Protein AF-0000000067994880 (afdb_homodimer)

Secondary structure (DSSP, 8-state):
--------GGG-SHHHHHHHGGGHHHHHHHHTT--TT----EEEEETTEEEEEE-SHHHHHHHT-TTTEE-TTSS-HHHHHHHH-TT-GGG--HHHHHHHHHHHHHHHT-HHHHHHHHHHHHHHHHHHHHHHTTS-EEHHHHHHHHHHHHHHHHHT----HHHHHHHHHHHHHHHHTTT-TTTHHHHHHHHHHHHHHHHHHHHHHHHTSS---TTSHHHHHHT-B-TTSPBPPHHHHHHHHHHHHHHHHHTHHHHHHHHHHHHH-HHHHHHHHHHHHHTTT--SS-HHHHHHHHHHHHHS-S--EEEEEE-S-EEETTEEE-TT-EEEEEHHHHHT-TTTSSSTTS--THHHHH---GGG-TT--BTB-S-TTTSSS-TTHHHHHHHHHHHHHHHTSTTEEE---HHHH---SSSSS---TT--EEEE-/--------GGG-SHHHHHHHGGGHHHHHHHHTT--TT----EEEEETTEEEEEE-SHHHHHHHT-TTTEE-TTTS-HHHHHHHH-TT-GGG--HHHHHHHHHHHHHHHT-HHHHHHHHHHHHHHHHHHHHHHTTS-EEHHHHHHHHHHHHHHHHHT----HHHHHHHHHHHHHHHHTTT-TTTHHHHHHHHHHHHHHHHHHHHHHHHTSS---TTSHHHHHHT-B-TTSPBPPHHHHHHHHHHHHHHHHHTHHHHHHHHHHHHH-HHHHHHHHHHHHHTTT--SS-HHHHHHHHHHHHHS-S--EEEEEE-S-EEETTEEE-TT-EEEEEHHHHHT-TTTSSSTTS--THHHHH---GGG-TT--BTB-S-TTTSSS-TTHHHHHHHHHHHHHHHTSTTEEE---HHHH---SSSTT---TT--EEEE-

Structure (mmCIF, N/CA/C/O backbone):
data_AF-0000000067994880-model_v1
#
loop_
_entity.id
_entity.type
_entity.pdbx_description
1 polymer Cytochrome
#
loop_
_atom_site.group_PDB
_atom_site.id
_atom_site.type_symbol
_atom_site.label_atom_id
_atom_site.label_alt_id
_atom_site.label_comp_id
_atom_site.label_asym_id
_atom_site.label_entity_id
_atom_site.label_seq_id
_atom_site.pdbx_PDB_ins_code
_atom_site.Cartn_x
_atom_site.Cartn_y
_atom_site.Cartn_z
_atom_site.occupancy
_atom_site.B_iso_or_equiv
_atom_site.auth_seq_id
_atom_site.auth_comp_id
_atom_site.auth_asym_id
_atom_site.auth_atom_id
_atom_site.pdbx_PDB_model_num
ATOM 1 N N . MET A 1 1 ? -31.328 -7.539 -43.562 1 22.3 1 MET A N 1
ATOM 2 C CA . MET A 1 1 ? -30.203 -7.984 -42.75 1 22.3 1 MET A CA 1
ATOM 3 C C . MET A 1 1 ? -29.781 -6.902 -41.75 1 22.3 1 MET A C 1
ATOM 5 O O . MET A 1 1 ? -29.094 -5.949 -42.125 1 22.3 1 MET A O 1
ATOM 9 N N . ASN A 1 2 ? -30.641 -6.453 -40.906 1 25.42 2 ASN A N 1
ATOM 10 C CA . ASN A 1 2 ? -30.734 -5.262 -40.062 1 25.42 2 ASN A CA 1
ATOM 11 C C . ASN A 1 2 ? -29.594 -5.215 -39.062 1 25.42 2 ASN A C 1
ATOM 13 O O . ASN A 1 2 ? -29.453 -6.133 -38.25 1 25.42 2 ASN A O 1
ATOM 17 N N . ILE A 1 3 ? -28.453 -4.617 -39.375 1 25.41 3 ILE A N 1
ATOM 18 C CA . ILE A 1 3 ? -27.25 -4.289 -38.625 1 25.41 3 ILE A CA 1
ATOM 19 C C . ILE A 1 3 ? -27.625 -3.668 -37.281 1 25.41 3 ILE A C 1
ATOM 21 O O . ILE A 1 3 ? -28.25 -2.607 -37.219 1 25.41 3 ILE A O 1
ATOM 25 N N . ALA A 1 4 ? -27.984 -4.582 -36.344 1 33.59 4 ALA A N 1
ATOM 26 C CA . ALA A 1 4 ? -28.359 -4.023 -35.062 1 33.59 4 ALA A CA 1
ATOM 27 C C . ALA A 1 4 ? -27.5 -2.814 -34.688 1 33.59 4 ALA A C 1
ATOM 29 O O . ALA A 1 4 ? -26.312 -2.773 -35.031 1 33.59 4 ALA A O 1
ATOM 30 N N . PRO A 1 5 ? -28.062 -1.686 -34.375 1 33.22 5 PRO A N 1
ATOM 31 C CA . PRO A 1 5 ? -27.391 -0.425 -34.062 1 33.22 5 PRO A CA 1
ATOM 32 C C . PRO A 1 5 ? -26.156 -0.623 -33.188 1 33.22 5 PRO A C 1
ATOM 34 O O . PRO A 1 5 ? -26.078 -1.589 -32.406 1 33.22 5 PRO A O 1
ATOM 37 N N . VAL A 1 6 ? -24.938 -0.23 -33.594 1 36.22 6 VAL A N 1
ATOM 38 C CA . VAL A 1 6 ? -23.656 -0.039 -32.938 1 36.22 6 VAL A CA 1
ATOM 39 C C . VAL A 1 6 ? -23.891 0.39 -31.484 1 36.22 6 VAL A C 1
ATOM 41 O O . VAL A 1 6 ? -24.375 1.491 -31.219 1 36.22 6 VAL A O 1
ATOM 44 N N . LYS A 1 7 ? -24.344 -0.514 -30.562 1 40.91 7 LYS A N 1
ATOM 45 C CA . LYS A 1 7 ? -24.484 -0.364 -29.125 1 40.91 7 LYS A CA 1
ATOM 46 C C . LYS A 1 7 ? -23.391 0.535 -28.547 1 40.91 7 LYS A C 1
ATOM 48 O O . LYS A 1 7 ? -22.25 0.503 -29.016 1 40.91 7 LYS A O 1
ATOM 53 N N . ASN A 1 8 ? -23.641 1.611 -27.703 1 43.41 8 ASN A N 1
ATOM 54 C CA . ASN A 1 8 ? -23 2.814 -27.188 1 43.41 8 ASN A CA 1
ATOM 55 C C . ASN A 1 8 ? -21.672 2.496 -26.516 1 43.41 8 ASN A C 1
ATOM 57 O O . ASN A 1 8 ? -21.625 2.09 -25.359 1 43.41 8 ASN A O 1
ATOM 61 N N . LEU A 1 9 ? -20.641 2.07 -27.281 1 53.44 9 LEU A N 1
ATOM 62 C CA . LEU A 1 9 ? -19.203 1.936 -27.016 1 53.44 9 LEU A CA 1
ATOM 63 C C . LEU A 1 9 ? -18.703 3.057 -26.109 1 53.44 9 LEU A C 1
ATOM 65 O O . LEU A 1 9 ? -17.656 2.926 -25.484 1 53.44 9 LEU A O 1
ATOM 69 N N . LEU A 1 10 ? -19.516 4.148 -25.969 1 58.22 10 LEU A N 1
ATOM 70 C CA . LEU A 1 10 ? -19.031 5.309 -25.219 1 58.22 10 LEU A CA 1
ATOM 71 C C . LEU A 1 10 ? -19.016 5.016 -23.719 1 58.22 10 LEU A C 1
ATOM 73 O O . LEU A 1 10 ? -18.188 5.559 -22.984 1 58.22 10 LEU A O 1
ATOM 77 N N . ASN A 1 11 ? -19.75 3.932 -23.328 1 76.25 11 ASN A N 1
ATOM 78 C CA . ASN A 1 11 ? -19.812 3.67 -21.906 1 76.25 11 ASN A CA 1
ATOM 79 C C . ASN A 1 11 ? -19.125 2.355 -21.531 1 76.25 11 ASN A C 1
ATOM 81 O O . ASN A 1 11 ? -19.312 1.84 -20.438 1 76.25 11 ASN A O 1
ATOM 85 N N . ASP A 1 12 ? -18.406 1.9 -22.562 1 85.19 12 ASP A N 1
ATOM 86 C CA . ASP A 1 12 ? -17.703 0.644 -22.297 1 85.19 12 ASP A CA 1
ATOM 87 C C . ASP A 1 12 ? -16.672 0.811 -21.188 1 85.19 12 ASP A C 1
ATOM 89 O O . ASP A 1 12 ? -15.906 1.776 -21.188 1 85.19 12 ASP A O 1
ATOM 93 N N . GLN A 1 13 ? -16.641 -0.152 -20.266 1 89.06 13 GLN A N 1
ATOM 94 C CA . GLN A 1 13 ? -15.852 0.011 -19.062 1 89.06 13 GLN A CA 1
ATOM 95 C C . GLN A 1 13 ? -14.469 -0.621 -19.219 1 89.06 13 GLN A C 1
ATOM 97 O O . GLN A 1 13 ? -13.633 -0.529 -18.312 1 89.06 13 GLN A O 1
ATOM 102 N N . LEU A 1 14 ? -14.18 -1.189 -20.391 1 84.5 14 LEU A N 1
ATOM 103 C CA . LEU A 1 14 ? -12.883 -1.825 -20.609 1 84.5 14 LEU A CA 1
ATOM 104 C C . LEU A 1 14 ? -11.742 -0.833 -20.391 1 84.5 14 LEU A C 1
ATOM 106 O O . LEU A 1 14 ? -10.75 -1.152 -19.734 1 84.5 14 LEU A O 1
ATOM 110 N N . PRO A 1 15 ? -11.859 0.369 -20.891 1 86.38 15 PRO A N 1
ATOM 111 C CA . PRO A 1 15 ? -10.789 1.331 -20.625 1 86.38 15 PRO A CA 1
ATOM 112 C C . PRO A 1 15 ? -10.586 1.613 -19.141 1 86.38 15 PRO A C 1
ATOM 114 O O . PRO A 1 15 ? -9.453 1.793 -18.688 1 86.38 15 PRO A O 1
ATOM 117 N N . ASN A 1 16 ? -11.641 1.674 -18.438 1 89.62 16 ASN A N 1
ATOM 118 C CA . ASN A 1 16 ? -11.547 1.879 -16.984 1 89.62 16 ASN A CA 1
ATOM 119 C C . ASN A 1 16 ? -10.852 0.707 -16.297 1 89.62 16 ASN A C 1
ATOM 121 O O . ASN A 1 16 ? -10.109 0.899 -15.344 1 89.62 16 ASN A O 1
ATOM 125 N N . PHE A 1 17 ? -11.117 -0.456 -16.797 1 89.81 17 PHE A N 1
ATOM 126 C CA . PHE A 1 17 ? -10.461 -1.629 -16.25 1 89.81 17 PHE A CA 1
ATOM 127 C C . PHE A 1 17 ? -8.945 -1.538 -16.438 1 89.81 17 PHE A C 1
ATOM 129 O O . PHE A 1 17 ? -8.18 -1.801 -15.508 1 89.81 17 PHE A O 1
ATOM 136 N N . ILE A 1 18 ? -8.562 -1.151 -17.547 1 85.62 18 ILE A N 1
ATOM 137 C CA . ILE A 1 18 ? -7.145 -1.049 -17.859 1 85.62 18 ILE A CA 1
ATOM 138 C C . ILE A 1 18 ? -6.5 0.036 -17 1 85.62 18 ILE A C 1
ATOM 140 O O . ILE A 1 18 ? -5.395 -0.146 -16.484 1 85.62 18 ILE A O 1
ATOM 144 N N . LYS A 1 19 ? -7.172 1.031 -16.719 1 88.5 19 LYS A N 1
ATOM 145 C CA . LYS A 1 19 ? -6.652 2.176 -15.969 1 88.5 19 LYS A CA 1
ATOM 146 C C . LYS A 1 19 ? -6.652 1.899 -14.469 1 88.5 19 LYS A C 1
ATOM 148 O O . LYS A 1 19 ? -5.723 2.293 -13.758 1 88.5 19 LYS A O 1
ATOM 153 N N . GLN A 1 20 ? -7.633 1.203 -13.969 1 92.25 20 GLN A N 1
ATOM 154 C CA . GLN A 1 20 ? -7.859 1.082 -12.531 1 92.25 20 GLN A CA 1
ATOM 155 C C . GLN A 1 20 ? -7.262 -0.213 -11.992 1 92.25 20 GLN A C 1
ATOM 157 O O . GLN A 1 20 ? -7.059 -0.349 -10.781 1 92.25 20 GLN A O 1
ATOM 162 N N . GLY A 1 21 ? -7.016 -1.186 -12.852 1 91.69 21 GLY A N 1
ATOM 163 C CA . GLY A 1 21 ? -6.398 -2.436 -12.438 1 91.69 21 GLY A CA 1
ATOM 164 C C . GLY A 1 21 ? -7.172 -3.143 -11.336 1 91.69 21 GLY A C 1
ATOM 165 O O . GLY A 1 21 ? -8.367 -3.393 -11.477 1 91.69 21 GLY A O 1
ATOM 166 N N . TYR A 1 22 ? -6.562 -3.359 -10.219 1 93.62 22 TYR A N 1
ATOM 167 C CA . TYR A 1 22 ? -7.141 -4.117 -9.109 1 93.62 22 TYR A CA 1
ATOM 168 C C . TYR A 1 22 ? -8.227 -3.312 -8.406 1 93.62 22 TYR A C 1
ATOM 170 O O . TYR A 1 22 ? -9.008 -3.859 -7.621 1 93.62 22 TYR A O 1
ATOM 178 N N . LEU A 1 23 ? -8.305 -2.021 -8.695 1 94.25 23 LEU A N 1
ATOM 179 C CA . LEU A 1 23 ? -9.281 -1.156 -8.047 1 94.25 23 LEU A CA 1
ATOM 180 C C . LEU A 1 23 ? -10.578 -1.102 -8.844 1 94.25 23 LEU A C 1
ATOM 182 O O . LEU A 1 23 ? -11.578 -0.551 -8.383 1 94.25 23 LEU A O 1
ATOM 186 N N . PHE A 1 24 ? -10.609 -1.698 -9.984 1 94.56 24 PHE A N 1
ATOM 187 C CA . PHE A 1 24 ? -11.734 -1.607 -10.906 1 94.56 24 PHE A CA 1
ATOM 188 C C . PHE A 1 24 ? -13.008 -2.146 -10.258 1 94.56 24 PHE A C 1
ATOM 190 O O . PHE A 1 24 ? -14.062 -1.508 -10.32 1 94.56 24 PHE A O 1
ATOM 197 N N . MET A 1 25 ? -12.969 -3.268 -9.594 1 93.94 25 MET A N 1
ATOM 198 C CA . MET A 1 25 ? -14.156 -3.918 -9.055 1 93.94 25 MET A CA 1
ATOM 199 C C . MET A 1 25 ? -14.766 -3.086 -7.93 1 93.94 25 MET A C 1
ATOM 201 O O . MET A 1 25 ? -15.984 -2.893 -7.887 1 93.94 25 MET A O 1
ATOM 205 N N . SER A 1 26 ? -13.891 -2.65 -7.066 1 92.38 26 SER A N 1
ATOM 206 C CA . SER A 1 26 ? -14.359 -1.802 -5.98 1 92.38 26 SER A CA 1
ATOM 207 C C . SER A 1 26 ? -14.992 -0.519 -6.512 1 92.38 26 SER A C 1
ATOM 209 O O . SER A 1 26 ? -16 -0.052 -5.984 1 92.38 26 SER A O 1
ATOM 211 N N . HIS A 1 27 ? -14.406 0.024 -7.547 1 93.19 27 HIS A N 1
ATOM 212 C CA . HIS A 1 27 ? -14.938 1.233 -8.164 1 93.19 27 HIS A CA 1
ATOM 213 C C . HIS A 1 27 ? -16.328 0.988 -8.75 1 93.19 27 HIS A C 1
ATOM 215 O O . HIS A 1 27 ? -17.234 1.802 -8.578 1 93.19 27 HIS A O 1
ATOM 221 N N . GLN A 1 28 ? -16.516 -0.125 -9.492 1 94.12 28 GLN A N 1
ATOM 222 C CA . GLN A 1 28 ? -17.797 -0.452 -10.102 1 94.12 28 GLN A CA 1
ATOM 223 C C . GLN A 1 28 ? -18.891 -0.619 -9.047 1 94.12 28 GLN A C 1
ATOM 225 O O . GLN A 1 28 ? -20.031 -0.192 -9.25 1 94.12 28 GLN A O 1
ATOM 230 N N . ARG A 1 29 ? -18.562 -1.202 -7.957 1 93.75 29 ARG A N 1
ATOM 231 C CA . ARG A 1 29 ? -19.531 -1.41 -6.887 1 93.75 29 ARG A CA 1
ATOM 232 C C . ARG A 1 29 ? -19.922 -0.086 -6.238 1 93.75 29 ARG A C 1
ATOM 234 O O . ARG A 1 29 ? -21.094 0.155 -5.973 1 93.75 29 ARG A O 1
ATOM 241 N N . ARG A 1 30 ? -18.953 0.739 -5.992 1 92.19 30 ARG A N 1
ATOM 242 C CA . ARG A 1 30 ? -19.25 2.059 -5.441 1 92.19 30 ARG A CA 1
ATOM 243 C C . ARG A 1 30 ? -20.109 2.873 -6.395 1 92.19 30 ARG A C 1
ATOM 245 O O . ARG A 1 30 ? -21.078 3.516 -5.969 1 92.19 30 ARG A O 1
ATOM 252 N N . LYS A 1 31 ? -19.781 2.818 -7.691 1 92.62 31 LYS A N 1
ATOM 253 C CA . LYS A 1 31 ? -20.547 3.523 -8.711 1 92.62 31 LYS A CA 1
ATOM 254 C C . LYS A 1 31 ? -22 3.043 -8.742 1 92.62 31 LYS A C 1
ATOM 256 O O . LYS A 1 31 ? -22.906 3.832 -8.977 1 92.62 31 LYS A O 1
ATOM 261 N N . ALA A 1 32 ? -22.188 1.782 -8.492 1 93.69 32 ALA A N 1
ATOM 262 C CA . ALA A 1 32 ? -23.516 1.182 -8.508 1 93.69 32 ALA A CA 1
ATOM 263 C C . ALA A 1 32 ? -24.297 1.542 -7.246 1 93.69 32 ALA A C 1
ATOM 265 O O . ALA A 1 32 ? -25.484 1.246 -7.137 1 93.69 32 ALA A O 1
ATOM 266 N N . GLY A 1 33 ? -23.641 2.105 -6.254 1 90.81 33 GLY A N 1
ATOM 267 C CA . GLY A 1 33 ? -24.312 2.572 -5.047 1 90.81 33 GLY A CA 1
ATOM 268 C C . GLY A 1 33 ? -24.531 1.473 -4.027 1 90.81 33 GLY A C 1
ATOM 269 O O . GLY A 1 33 ? -25.391 1.602 -3.146 1 90.81 33 GLY A O 1
ATOM 270 N N . VAL A 1 34 ? -23.781 0.406 -4.137 1 90.38 34 VAL A N 1
ATOM 271 C CA . VAL A 1 34 ? -23.938 -0.675 -3.168 1 90.38 34 VAL A CA 1
ATOM 272 C C . VAL A 1 34 ? -22.969 -0.468 -2.004 1 90.38 34 VAL A C 1
ATOM 274 O O . VAL A 1 34 ? -21.875 0.059 -2.188 1 90.38 34 VAL A O 1
ATOM 277 N N . PRO A 1 35 ? -23.406 -0.95 -0.803 1 87 35 PRO A N 1
ATOM 278 C CA . PRO A 1 35 ? -22.516 -0.828 0.349 1 87 35 PRO A CA 1
ATOM 279 C C . PRO A 1 35 ? -21.172 -1.54 0.136 1 87 35 PRO A C 1
ATOM 281 O O . PRO A 1 35 ? -21.109 -2.508 -0.625 1 87 35 PRO A O 1
ATOM 284 N N . ALA A 1 36 ? -20.203 -1.044 0.816 1 82.5 36 ALA A N 1
ATOM 285 C CA . ALA A 1 36 ? -18.844 -1.533 0.647 1 82.5 36 ALA A CA 1
ATOM 286 C C . ALA A 1 36 ? -18.75 -3.023 0.965 1 82.5 36 ALA A C 1
ATOM 288 O O . ALA A 1 36 ? -18.031 -3.762 0.298 1 82.5 36 ALA A O 1
ATOM 289 N N . ASP A 1 37 ? -19.5 -3.471 1.878 1 84.5 37 ASP A N 1
ATOM 290 C CA . ASP A 1 37 ? -19.406 -4.855 2.322 1 84.5 37 ASP A CA 1
ATOM 291 C C . ASP A 1 37 ? -20.422 -5.742 1.601 1 84.5 37 ASP A C 1
ATOM 293 O O . ASP A 1 37 ? -20.531 -6.93 1.905 1 84.5 37 ASP A O 1
ATOM 297 N N . SER A 1 38 ? -21.062 -5.215 0.589 1 90.25 38 SER A N 1
ATOM 298 C CA . SER A 1 38 ? -22.141 -5.934 -0.09 1 90.25 38 SER A CA 1
ATOM 299 C C . SER A 1 38 ? -21.578 -6.93 -1.104 1 90.25 38 SER A C 1
ATOM 301 O O . SER A 1 38 ? -20.578 -6.652 -1.771 1 90.25 38 SER A O 1
ATOM 303 N N . ASN A 1 39 ? -22.266 -8.125 -1.194 1 92.88 39 ASN A N 1
ATOM 304 C CA . ASN A 1 39 ? -21.953 -9.094 -2.242 1 92.88 39 ASN A CA 1
ATOM 305 C C . ASN A 1 39 ? -22.953 -9.016 -3.393 1 92.88 39 ASN A C 1
ATOM 307 O O . ASN A 1 39 ? -22.984 -9.898 -4.25 1 92.88 39 ASN A O 1
ATOM 311 N N . CYS A 1 40 ? -23.703 -7.941 -3.389 1 93.38 40 CYS A N 1
ATOM 312 C CA . CYS A 1 40 ? -24.703 -7.773 -4.438 1 93.38 40 CYS A CA 1
ATOM 313 C C . CYS A 1 40 ? -24.062 -7.738 -5.812 1 93.38 40 CYS A C 1
ATOM 315 O O . CYS A 1 40 ? -23.078 -7.016 -6.02 1 93.38 40 CYS A O 1
ATOM 317 N N . PRO A 1 41 ? -24.594 -8.586 -6.742 1 96.5 41 PRO A N 1
ATOM 318 C CA . PRO A 1 41 ? -24.047 -8.508 -8.102 1 96.5 41 PRO A CA 1
ATOM 319 C C . PRO A 1 41 ? -24.234 -7.129 -8.727 1 96.5 41 PRO A C 1
ATOM 321 O O . PRO A 1 41 ? -25.234 -6.445 -8.445 1 96.5 41 PRO A O 1
ATOM 324 N N . VAL A 1 42 ? -23.297 -6.691 -9.523 1 96.25 42 VAL A N 1
ATOM 325 C CA . VAL A 1 42 ? -23.328 -5.414 -10.234 1 96.25 42 VAL A CA 1
ATOM 326 C C . VAL A 1 42 ? -23.094 -5.641 -11.727 1 96.25 42 VAL A C 1
ATOM 328 O O . VAL A 1 42 ? -22.109 -6.281 -12.109 1 96.25 42 VAL A O 1
ATOM 331 N N . THR A 1 43 ? -24 -5.133 -12.578 1 95.88 43 THR A N 1
ATOM 332 C CA . THR A 1 43 ? -23.891 -5.305 -14.023 1 95.88 43 THR A CA 1
ATOM 333 C C . THR A 1 43 ? -23.453 -4.004 -14.688 1 95.88 43 THR A C 1
ATOM 335 O O . THR A 1 43 ? -23.906 -2.922 -14.312 1 95.88 43 THR A O 1
ATOM 338 N N . PHE A 1 44 ? -22.516 -4.09 -15.609 1 94.19 44 PHE A N 1
ATOM 339 C CA . PHE A 1 44 ? -22.016 -2.922 -16.328 1 94.19 44 PHE A CA 1
ATOM 340 C C . PHE A 1 44 ? -21.672 -3.277 -17.766 1 94.19 44 PHE A C 1
ATOM 342 O O . PHE A 1 44 ? -21.484 -4.449 -18.094 1 94.19 44 PHE A O 1
ATOM 349 N N . PRO A 1 45 ? -21.688 -2.27 -18.672 1 93 45 PRO A N 1
ATOM 350 C CA . PRO A 1 45 ? -21.312 -2.527 -20.078 1 93 45 PRO A CA 1
ATOM 351 C C . PRO A 1 45 ? -19.828 -2.762 -20.25 1 93 45 PRO A C 1
ATOM 353 O O . PRO A 1 45 ? -19 -2.043 -19.672 1 93 45 PRO A O 1
ATOM 356 N N . VAL A 1 46 ? -19.516 -3.799 -20.938 1 89.38 46 VAL A N 1
ATOM 357 C CA . VAL A 1 46 ? -18.109 -4.078 -21.219 1 89.38 46 VAL A CA 1
ATOM 358 C C . VAL A 1 46 ? -18 -4.898 -22.5 1 89.38 46 VAL A C 1
ATOM 360 O O . VAL A 1 46 ? -18.844 -5.758 -22.781 1 89.38 46 VAL A O 1
ATOM 363 N N . LEU A 1 47 ? -16.969 -4.609 -23.297 1 82.88 47 LEU A N 1
ATOM 364 C CA . LEU A 1 47 ? -16.625 -5.34 -24.516 1 82.88 47 LEU A CA 1
ATOM 365 C C . LEU A 1 47 ? -17.828 -5.434 -25.438 1 82.88 47 LEU A C 1
ATOM 367 O O . LEU A 1 47 ? -18.109 -6.504 -25.984 1 82.88 47 LEU A O 1
ATOM 371 N N . GLY A 1 48 ? -18.594 -4.445 -25.578 1 82.19 48 GLY A N 1
ATOM 372 C CA . GLY A 1 48 ? -19.719 -4.363 -26.5 1 82.19 48 GLY A CA 1
ATOM 373 C C . GLY A 1 48 ? -20.953 -5.066 -26 1 82.19 48 GLY A C 1
ATOM 374 O O . GLY A 1 48 ? -21.969 -5.117 -26.688 1 82.19 48 GLY A O 1
ATOM 375 N N . GLY A 1 49 ? -20.875 -5.66 -24.906 1 88.81 49 GLY A N 1
ATOM 376 C CA . GLY A 1 49 ? -21.984 -6.309 -24.234 1 88.81 49 GLY A CA 1
ATOM 377 C C . GLY A 1 49 ? -22.109 -5.922 -22.766 1 88.81 49 GLY A C 1
ATOM 378 O O . GLY A 1 49 ? -21.922 -4.758 -22.406 1 88.81 49 GLY A O 1
ATOM 379 N N . ARG A 1 50 ? -22.656 -6.875 -22.047 1 92.19 50 ARG A N 1
ATOM 380 C CA . ARG A 1 50 ? -22.812 -6.66 -20.609 1 92.19 50 ARG A CA 1
ATOM 381 C C . ARG A 1 50 ? -22.109 -7.75 -19.812 1 92.19 50 ARG A C 1
ATOM 383 O O . ARG A 1 50 ? -21.984 -8.883 -20.281 1 92.19 50 ARG A O 1
ATOM 390 N N . ALA A 1 51 ? -21.578 -7.367 -18.656 1 94.5 51 ALA A N 1
ATOM 391 C CA . ALA A 1 51 ? -20.984 -8.32 -17.719 1 94.5 51 ALA A CA 1
ATOM 392 C C . ALA A 1 51 ? -21.5 -8.086 -16.297 1 94.5 51 ALA A C 1
ATOM 394 O O . ALA A 1 51 ? -21.828 -6.949 -15.93 1 94.5 51 ALA A O 1
ATOM 395 N N . THR A 1 52 ? -21.656 -9.125 -15.578 1 96.75 52 THR A N 1
ATOM 396 C CA . THR A 1 52 ? -22.047 -9.031 -14.18 1 96.75 52 THR A CA 1
ATOM 397 C C . THR A 1 52 ? -20.891 -9.43 -13.266 1 96.75 52 THR A C 1
ATOM 399 O O . THR A 1 52 ? -20.328 -10.516 -13.406 1 96.75 52 THR A O 1
ATOM 402 N N . LEU A 1 53 ? -20.547 -8.461 -12.391 1 96.69 53 LEU A N 1
ATOM 403 C CA . LEU A 1 53 ? -19.547 -8.695 -11.352 1 96.69 53 LEU A CA 1
ATOM 404 C C . LEU A 1 53 ? -20.156 -9.391 -10.141 1 96.69 53 LEU A C 1
ATOM 406 O O . LEU A 1 53 ? -21.156 -8.922 -9.602 1 96.69 53 LEU A O 1
ATOM 410 N N . ILE A 1 54 ? -19.531 -1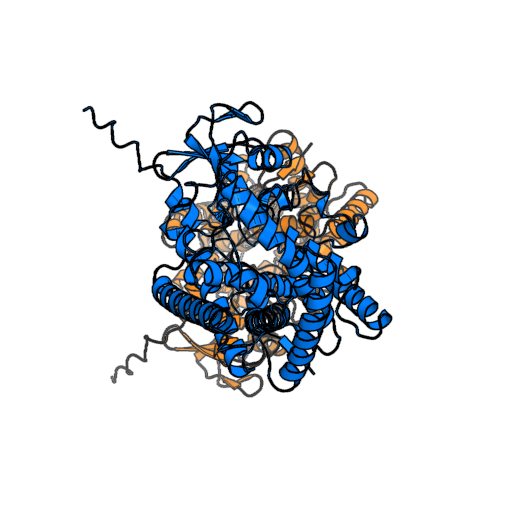0.516 -9.789 1 96.88 54 ILE A N 1
ATOM 411 C CA . ILE A 1 54 ? -20.094 -11.281 -8.68 1 96.88 54 ILE A CA 1
ATOM 412 C C . ILE A 1 54 ? -19 -11.555 -7.641 1 96.88 54 ILE A C 1
ATOM 414 O O . ILE A 1 54 ? -17.812 -11.562 -7.965 1 96.88 54 ILE A O 1
ATOM 418 N N . ARG A 1 55 ? -19.422 -11.703 -6.367 1 95.25 55 ARG A N 1
ATOM 419 C CA . ARG A 1 55 ? -18.5 -11.859 -5.242 1 95.25 55 ARG A CA 1
ATOM 420 C C . ARG A 1 55 ? -19.141 -12.688 -4.129 1 95.25 55 ARG A C 1
ATOM 422 O O . ARG A 1 55 ? -20.375 -12.766 -4.035 1 95.25 55 ARG A O 1
ATOM 429 N N . GLY A 1 56 ? -18.234 -13.352 -3.332 1 94.56 56 GLY A N 1
ATOM 430 C CA . GLY A 1 56 ? -18.719 -14.102 -2.178 1 94.56 56 GLY A CA 1
ATOM 431 C C . GLY A 1 56 ? -18.891 -15.578 -2.459 1 94.56 56 GLY A C 1
ATOM 432 O O . GLY A 1 56 ? -18.672 -16.031 -3.582 1 94.56 56 GLY A O 1
ATOM 433 N N . GLU A 1 57 ? -19.344 -16.328 -1.459 1 94.06 57 GLU A N 1
ATOM 434 C CA . GLU A 1 57 ? -19.422 -17.781 -1.541 1 94.06 57 GLU A CA 1
ATOM 435 C C . GLU A 1 57 ? -20.516 -18.203 -2.521 1 94.06 57 GLU A C 1
ATOM 437 O O . GLU A 1 57 ? -20.328 -19.156 -3.285 1 94.06 57 GLU A O 1
ATOM 442 N N . GLU A 1 58 ? -21.625 -17.516 -2.529 1 94.31 58 GLU A N 1
ATOM 443 C CA . GLU A 1 58 ? -22.688 -17.828 -3.48 1 94.31 58 GLU A CA 1
ATOM 444 C C . GLU A 1 58 ? -22.219 -17.641 -4.918 1 94.31 58 GLU A C 1
ATOM 446 O O . GLU A 1 58 ? -22.562 -18.422 -5.801 1 94.31 58 GLU A O 1
ATOM 451 N N . ALA A 1 59 ? -21.484 -16.641 -5.07 1 95.31 59 ALA A N 1
ATOM 452 C CA . ALA A 1 59 ? -20.922 -16.344 -6.391 1 95.31 59 ALA A CA 1
ATOM 453 C C . ALA A 1 59 ? -19.969 -17.453 -6.836 1 95.31 59 ALA A C 1
ATOM 455 O O . ALA A 1 59 ? -19.938 -17.828 -8.008 1 95.31 59 ALA A O 1
ATOM 456 N N . VAL A 1 60 ? -19.156 -17.922 -5.895 1 93.69 60 VAL A N 1
ATOM 457 C CA . VAL A 1 60 ? -18.219 -18.984 -6.207 1 93.69 60 VAL A CA 1
ATOM 458 C C . VAL A 1 60 ? -18.984 -20.234 -6.652 1 93.69 60 VAL A C 1
ATOM 460 O O . VAL A 1 60 ? -18.641 -20.844 -7.672 1 93.69 60 VAL A O 1
ATOM 463 N N . ASP A 1 61 ? -20.031 -20.547 -5.977 1 93.12 61 ASP A N 1
ATOM 464 C CA . ASP A 1 61 ? -20.875 -21.688 -6.352 1 93.12 61 ASP A CA 1
ATOM 465 C C . ASP A 1 61 ? -21.453 -21.5 -7.754 1 93.12 61 ASP A C 1
ATOM 467 O O . ASP A 1 61 ? -21.422 -22.438 -8.562 1 93.12 61 ASP A O 1
ATOM 471 N N . PHE A 1 62 ? -21.922 -20.375 -7.988 1 94.06 62 PHE A N 1
ATOM 472 C CA . PHE A 1 62 ? -22.516 -20.062 -9.281 1 94.06 62 PHE A CA 1
ATOM 473 C C . PHE A 1 62 ? -21.469 -20.172 -10.398 1 94.06 62 PHE A C 1
ATOM 475 O O . PHE A 1 62 ? -21.719 -20.812 -11.422 1 94.06 62 PHE A O 1
ATOM 482 N N . PHE A 1 63 ? -20.328 -19.625 -10.18 1 93.19 63 PHE A N 1
ATOM 483 C CA . PHE A 1 63 ? -19.266 -19.516 -11.172 1 93.19 63 PHE A CA 1
ATOM 484 C C . PHE A 1 63 ? -18.734 -20.891 -11.555 1 93.19 63 PHE A C 1
ATOM 486 O O . PHE A 1 63 ? -18.344 -21.109 -12.703 1 93.19 63 PHE A O 1
ATOM 493 N N . TYR A 1 64 ? -18.797 -21.781 -10.625 1 89.5 64 TYR A N 1
ATOM 494 C CA . TYR A 1 64 ? -18.203 -23.094 -10.898 1 89.5 64 TYR A CA 1
ATOM 495 C C . TYR A 1 64 ? -19.281 -24.141 -11.141 1 89.5 64 TYR A C 1
ATOM 497 O O . TYR A 1 64 ? -19 -25.344 -11.164 1 89.5 64 TYR A O 1
ATOM 505 N N . ASP A 1 65 ? -20.5 -23.719 -11.273 1 89.88 65 ASP A N 1
ATOM 506 C CA . ASP A 1 65 ? -21.578 -24.578 -11.742 1 89.88 65 ASP A CA 1
ATOM 507 C C . ASP A 1 65 ? -21.484 -24.797 -13.25 1 89.88 65 ASP A C 1
ATOM 509 O O . ASP A 1 65 ? -21.922 -23.953 -14.039 1 89.88 65 ASP A O 1
ATOM 513 N N . GLU A 1 66 ? -21.078 -25.922 -13.695 1 85.44 66 GLU A N 1
ATOM 514 C CA . GLU A 1 66 ? -20.781 -26.203 -15.094 1 85.44 66 GLU A CA 1
ATOM 515 C C . GLU A 1 66 ? -22.047 -26.281 -15.93 1 85.44 66 GLU A C 1
ATOM 517 O O . GLU A 1 66 ? -22 -26.203 -17.156 1 85.44 66 GLU A O 1
ATOM 522 N N . SER A 1 67 ? -23.125 -26.531 -15.297 1 88.12 67 SER A N 1
ATOM 523 C CA . SER A 1 67 ? -24.391 -26.547 -16.031 1 88.12 67 SER A CA 1
ATOM 524 C C . SER A 1 67 ? -24.781 -25.141 -16.484 1 88.12 67 SER A C 1
ATOM 526 O O . SER A 1 67 ? -25.5 -24.984 -17.469 1 88.12 67 SER A O 1
ATOM 528 N N . LYS A 1 68 ? -24.203 -24.109 -15.844 1 91.94 68 LYS A N 1
ATOM 529 C CA . LYS A 1 68 ? -24.625 -22.734 -16.109 1 91.94 68 LYS A CA 1
ATOM 530 C C . LYS A 1 68 ? -23.5 -21.922 -16.719 1 91.94 68 LYS A C 1
ATOM 532 O O . LYS A 1 68 ? -23.734 -20.891 -17.359 1 91.94 68 LYS A O 1
ATOM 537 N N . ILE A 1 69 ? -22.312 -22.312 -16.438 1 90.44 69 ILE A N 1
ATOM 538 C CA . ILE A 1 69 ? -21.172 -21.453 -16.734 1 90.44 69 ILE A CA 1
ATOM 539 C C . ILE A 1 69 ? -20.219 -22.172 -17.688 1 90.44 69 ILE A C 1
ATOM 541 O O . ILE A 1 69 ? -19.984 -23.375 -17.547 1 90.44 69 ILE A O 1
ATOM 545 N N . SER A 1 70 ? -19.719 -21.422 -18.641 1 86.5 70 SER A N 1
ATOM 546 C CA . SER A 1 70 ? -18.656 -21.875 -19.531 1 86.5 70 SER A CA 1
ATOM 547 C C . SER A 1 70 ? -17.453 -20.938 -19.5 1 86.5 70 SER A C 1
ATOM 549 O O . SER A 1 70 ? -17.625 -19.734 -19.344 1 86.5 70 SER A O 1
ATOM 551 N N . ARG A 1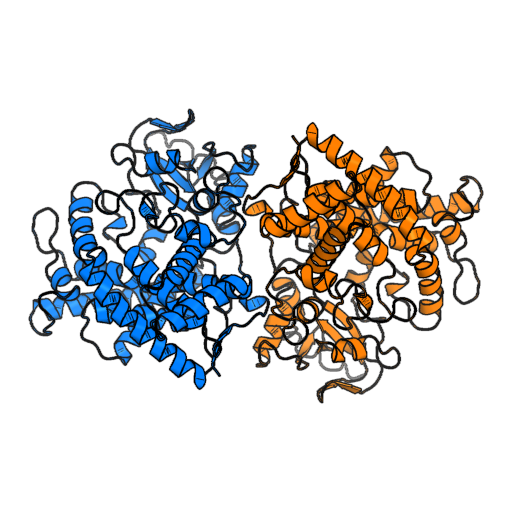 71 ? -16.25 -21.516 -19.672 1 81.56 71 ARG A N 1
ATOM 552 C CA . ARG A 1 71 ? -15.047 -20.688 -19.719 1 81.56 71 ARG A CA 1
ATOM 553 C C . ARG A 1 71 ? -14.711 -20.312 -21.156 1 81.56 71 ARG A C 1
ATOM 555 O O . ARG A 1 71 ? -14.031 -19.312 -21.391 1 81.56 71 ARG A O 1
ATOM 562 N N . ASN A 1 72 ? -15.117 -21.125 -21.969 1 73.62 72 ASN A N 1
ATOM 563 C CA . ASN A 1 72 ? -14.828 -20.906 -23.391 1 73.62 72 ASN A CA 1
ATOM 564 C C . ASN A 1 72 ? -15.398 -19.578 -23.875 1 73.62 72 ASN A C 1
ATOM 566 O O . ASN A 1 72 ? -16.562 -19.266 -23.625 1 73.62 72 ASN A O 1
ATOM 570 N N . GLY A 1 73 ? -14.578 -18.766 -24.438 1 69.12 73 GLY A N 1
ATOM 571 C CA . GLY A 1 73 ? -15.016 -17.516 -25.047 1 69.12 73 GLY A CA 1
ATOM 572 C C . GLY A 1 73 ? -15.016 -16.344 -24.094 1 69.12 73 GLY A C 1
ATOM 573 O O . GLY A 1 73 ? -15.297 -15.211 -24.5 1 69.12 73 GLY A O 1
ATOM 574 N N . ALA A 1 74 ? -14.766 -16.562 -22.922 1 70.62 74 ALA A N 1
ATOM 575 C CA . ALA A 1 74 ? -14.898 -15.516 -21.922 1 70.62 74 ALA A CA 1
ATOM 576 C C . ALA A 1 74 ? -13.773 -14.492 -22.047 1 70.62 74 ALA A C 1
ATOM 578 O O . ALA A 1 74 ? -13.984 -13.297 -21.844 1 70.62 74 ALA A O 1
ATOM 579 N N . MET A 1 75 ? -12.617 -14.961 -22.312 1 66.19 75 MET A N 1
ATOM 580 C CA . MET A 1 75 ? -11.477 -14.062 -22.453 1 66.19 75 MET A CA 1
ATOM 581 C C . MET A 1 75 ? -11.156 -13.828 -23.938 1 66.19 75 MET A C 1
ATOM 583 O O . MET A 1 75 ? -11.148 -14.773 -24.719 1 66.19 75 MET A O 1
ATOM 587 N N . PRO A 1 76 ? -10.898 -12.5 -24.141 1 60.84 76 PRO A N 1
ATOM 588 C CA . PRO A 1 76 ? -10.453 -12.266 -25.516 1 60.84 76 PRO A CA 1
ATOM 589 C C . PRO A 1 76 ? -9.188 -13.047 -25.875 1 60.84 76 PRO A C 1
ATOM 591 O O . PRO A 1 76 ? -8.305 -13.211 -25.031 1 60.84 76 PRO A O 1
ATOM 594 N N . THR A 1 77 ? -9.18 -13.523 -26.984 1 55.94 77 THR A N 1
ATOM 595 C CA . THR A 1 77 ? -8.094 -14.367 -27.469 1 55.94 77 THR A CA 1
ATOM 596 C C . THR A 1 77 ? -6.746 -13.664 -27.297 1 55.94 77 THR A C 1
ATOM 598 O O . THR A 1 77 ? -5.738 -14.312 -27 1 55.94 77 THR A O 1
ATOM 601 N N . ALA A 1 78 ? -6.742 -12.406 -27.438 1 51.41 78 ALA A N 1
ATOM 602 C CA . ALA A 1 78 ? -5.516 -11.609 -27.344 1 51.41 78 ALA A CA 1
ATOM 603 C C . ALA A 1 78 ? -4.91 -11.703 -25.953 1 51.41 78 ALA A C 1
ATOM 605 O O . ALA A 1 78 ? -3.693 -11.578 -25.781 1 51.41 78 ALA A O 1
ATOM 606 N N . ILE A 1 79 ? -5.672 -11.961 -24.969 1 58.34 79 ILE A N 1
ATOM 607 C CA . ILE A 1 79 ? -5.203 -12.047 -23.594 1 58.34 79 ILE A CA 1
ATOM 608 C C . ILE A 1 79 ? -4.949 -13.508 -23.234 1 58.34 79 ILE A C 1
ATOM 610 O O . ILE A 1 79 ? -3.969 -13.82 -22.547 1 58.34 79 ILE A O 1
ATOM 614 N N . GLN A 1 80 ? -5.637 -14.344 -23.75 1 56.53 80 GLN A N 1
ATOM 615 C CA . GLN A 1 80 ? -5.586 -15.766 -23.438 1 56.53 80 GLN A CA 1
ATOM 616 C C . GLN A 1 80 ? -4.324 -16.406 -24 1 56.53 80 GLN A C 1
ATOM 618 O O . GLN A 1 80 ? -3.727 -17.281 -23.359 1 56.53 80 GLN A O 1
ATOM 623 N N . GLY A 1 81 ? -3.932 -16 -25.125 1 52.31 81 GLY A N 1
ATOM 624 C CA . GLY A 1 81 ? -2.83 -16.625 -25.828 1 52.31 81 GLY A CA 1
ATOM 625 C C . GLY A 1 81 ? -1.517 -16.562 -25.078 1 52.31 81 GLY A C 1
ATOM 626 O O . GLY A 1 81 ? -0.948 -17.609 -24.734 1 52.31 81 GLY A O 1
ATOM 627 N N . PRO A 1 82 ? -1.132 -15.414 -24.703 1 51.62 82 PRO A N 1
ATOM 628 C CA . PRO A 1 82 ? 0.158 -15.281 -24.016 1 51.62 82 PRO A CA 1
ATOM 629 C C . PRO A 1 82 ? 0.159 -15.914 -22.641 1 51.62 82 PRO A C 1
ATOM 631 O O . PRO A 1 82 ? 1.206 -16.359 -22.156 1 51.62 82 PRO A O 1
ATOM 634 N N . LEU A 1 83 ? -0.999 -16.109 -22.078 1 55.12 83 LEU A N 1
ATOM 635 C CA . LEU A 1 83 ? -1.027 -16.547 -20.688 1 55.12 83 LEU A CA 1
ATOM 636 C C . LEU A 1 83 ? -1.14 -18.062 -20.578 1 55.12 83 LEU A C 1
ATOM 638 O O . LEU A 1 83 ? -0.471 -18.688 -19.75 1 55.12 83 LEU A O 1
ATOM 642 N N . PHE A 1 84 ? -1.965 -18.641 -21.469 1 55.16 84 PHE A N 1
ATOM 643 C CA . PHE A 1 84 ? -2.273 -20.047 -21.25 1 55.16 84 PHE A CA 1
ATOM 644 C C . PHE A 1 84 ? -1.944 -20.875 -22.484 1 55.16 84 PHE A C 1
ATOM 646 O O . PHE A 1 84 ? -1.799 -22.094 -22.391 1 55.16 84 PHE A O 1
ATOM 653 N N . GLY A 1 85 ? -1.682 -20.234 -23.609 1 53.09 85 GLY A N 1
ATOM 654 C CA . GLY A 1 85 ? -1.475 -20.969 -24.844 1 53.09 85 GLY A CA 1
ATOM 655 C C . GLY A 1 85 ? -2.768 -21.438 -25.484 1 53.09 85 GLY A C 1
ATOM 656 O O . GLY A 1 85 ? -3.762 -21.672 -24.797 1 53.09 85 GLY A O 1
ATOM 657 N N . ASP A 1 86 ? -2.734 -21.578 -26.719 1 59.44 86 ASP A N 1
ATOM 658 C CA . ASP A 1 86 ? -3.898 -22.047 -27.469 1 59.44 86 ASP A CA 1
ATOM 659 C C . ASP A 1 86 ? -4.176 -23.516 -27.203 1 59.44 86 ASP A C 1
ATOM 661 O O . ASP A 1 86 ? -3.262 -24.344 -27.234 1 59.44 86 ASP A O 1
ATOM 665 N N . GLY A 1 87 ? -5.438 -23.891 -26.906 1 59.09 87 GLY A N 1
ATOM 666 C CA . GLY A 1 87 ? -5.859 -25.266 -26.734 1 59.09 87 GLY A CA 1
ATOM 667 C C . GLY A 1 87 ? -5.5 -25.828 -25.375 1 59.09 87 GLY A C 1
ATOM 668 O O . GLY A 1 87 ? -5.727 -27.016 -25.109 1 59.09 87 GLY A O 1
ATOM 669 N N . ALA A 1 88 ? -5.051 -25.031 -24.594 1 69.31 88 ALA A N 1
ATOM 670 C CA . ALA A 1 88 ? -4.668 -25.453 -23.25 1 69.31 88 ALA A CA 1
ATOM 671 C C . ALA A 1 88 ? -5.891 -25.844 -22.422 1 69.31 88 ALA A C 1
ATOM 673 O O . ALA A 1 88 ? -7.02 -25.484 -22.781 1 69.31 88 ALA A O 1
ATOM 674 N N . VAL A 1 89 ? -5.68 -26.672 -21.469 1 70.56 89 VAL A N 1
ATOM 675 C CA . VAL A 1 89 ? -6.699 -27.234 -20.594 1 70.56 89 VAL A CA 1
ATOM 676 C C . VAL A 1 89 ? -7.629 -26.125 -20.109 1 70.56 89 VAL A C 1
ATOM 678 O O . VAL A 1 89 ? -8.844 -26.328 -19.984 1 70.56 89 VAL A O 1
ATOM 681 N N . HIS A 1 90 ? -7.16 -24.891 -19.906 1 64.56 90 HIS A N 1
ATOM 682 C CA . HIS A 1 90 ? -7.926 -23.797 -19.312 1 64.56 90 HIS A CA 1
ATOM 683 C C . HIS A 1 90 ? -8.992 -23.281 -20.266 1 64.56 90 HIS A C 1
ATOM 685 O O . HIS A 1 90 ? -9.914 -22.562 -19.859 1 64.56 90 HIS A O 1
ATOM 691 N N . THR A 1 91 ? -8.883 -23.688 -21.516 1 65.12 91 THR A N 1
ATOM 692 C CA . THR A 1 91 ? -9.812 -23.188 -22.516 1 65.12 91 THR A CA 1
ATOM 693 C C . THR A 1 91 ? -10.844 -24.25 -22.875 1 65.12 91 THR A C 1
ATOM 695 O O . THR A 1 91 ? -11.758 -23.984 -23.656 1 65.12 91 THR A O 1
ATOM 698 N N . LEU A 1 92 ? -10.672 -25.453 -22.375 1 68.94 92 LEU A N 1
ATOM 699 C CA . LEU A 1 92 ? -11.539 -26.578 -22.719 1 68.94 92 LEU A CA 1
ATOM 700 C C . LEU A 1 92 ? -12.766 -26.625 -21.828 1 68.94 92 LEU A C 1
ATOM 702 O O . LEU A 1 92 ? -12.789 -25.984 -20.766 1 68.94 92 LEU A O 1
ATOM 706 N N . ASP A 1 93 ? -13.812 -27.25 -22.406 1 70 93 ASP A N 1
ATOM 707 C CA . ASP A 1 93 ? -15.023 -27.5 -21.641 1 70 93 ASP A CA 1
ATOM 708 C C . ASP A 1 93 ? -15.484 -28.953 -21.797 1 70 93 ASP A C 1
ATOM 710 O O . ASP A 1 93 ? -14.992 -29.672 -22.672 1 70 93 ASP A O 1
ATOM 714 N N . GLY A 1 94 ? -16.359 -29.344 -20.969 1 73.88 94 GLY A N 1
ATOM 715 C CA . GLY A 1 94 ? -17 -30.641 -21.125 1 73.88 94 GLY A CA 1
ATOM 716 C C . GLY A 1 94 ? -16.062 -31.812 -20.891 1 73.88 94 GLY A C 1
ATOM 717 O O . GLY A 1 94 ? -15.266 -31.797 -19.953 1 73.88 94 GLY A O 1
ATOM 718 N N . GLN A 1 95 ? -16.266 -32.781 -21.719 1 78.44 95 GLN A N 1
ATOM 719 C CA . GLN A 1 95 ? -15.523 -34.031 -21.547 1 78.44 95 GLN A CA 1
ATOM 720 C C . GLN A 1 95 ? -14.047 -33.844 -21.859 1 78.44 95 GLN A C 1
ATOM 722 O O . GLN A 1 95 ? -13.188 -34.406 -21.172 1 78.44 95 GLN A O 1
ATOM 727 N N . ALA A 1 96 ? -13.758 -33.094 -22.844 1 78.44 96 ALA A N 1
ATOM 728 C CA . ALA A 1 96 ? -12.375 -32.812 -23.203 1 78.44 96 ALA A CA 1
ATOM 729 C C . ALA A 1 96 ? -11.633 -32.156 -22.031 1 78.44 96 ALA A C 1
ATOM 731 O O . ALA A 1 96 ? -10.492 -32.531 -21.734 1 78.44 96 ALA A O 1
ATOM 732 N N . HIS A 1 97 ? -12.242 -31.234 -21.438 1 77.75 97 HIS A N 1
ATOM 733 C CA . HIS A 1 97 ? -11.68 -30.562 -20.281 1 77.75 97 HIS A CA 1
ATOM 734 C C . HIS A 1 97 ? -11.461 -31.547 -19.125 1 77.75 97 HIS A C 1
ATOM 736 O O . HIS A 1 97 ? -10.398 -31.547 -18.5 1 77.75 97 HIS A O 1
ATOM 742 N N . LYS A 1 98 ? -12.359 -32.344 -18.891 1 77.94 98 LYS A N 1
ATOM 743 C CA . LYS A 1 98 ? -12.305 -33.281 -17.766 1 77.94 98 LYS A CA 1
ATOM 744 C C . LYS A 1 98 ? -11.141 -34.25 -17.938 1 77.94 98 LYS A C 1
ATOM 746 O O . LYS A 1 98 ? -10.398 -34.5 -16.984 1 77.94 98 LYS A O 1
ATOM 751 N N . VAL A 1 99 ? -11.023 -34.781 -19.109 1 79.88 99 VAL A N 1
ATOM 752 C CA . VAL A 1 99 ? -9.977 -35.75 -19.359 1 79.88 99 VAL A CA 1
ATOM 753 C C . VAL A 1 99 ? -8.602 -35.094 -19.219 1 79.88 99 VAL A C 1
ATOM 755 O O . VAL A 1 99 ? -7.727 -35.656 -18.531 1 79.88 99 VAL A O 1
ATOM 758 N N . ARG A 1 100 ? -8.461 -34 -19.844 1 81.62 100 ARG A N 1
ATOM 759 C CA . ARG A 1 100 ? -7.184 -33.312 -19.781 1 81.62 100 ARG A CA 1
ATOM 760 C C . ARG A 1 100 ? -6.863 -32.875 -18.359 1 81.62 100 ARG A C 1
ATOM 762 O O . ARG A 1 100 ? -5.73 -33.031 -17.891 1 81.62 100 ARG A O 1
ATOM 769 N N . LYS A 1 101 ? -7.832 -32.344 -17.672 1 78.31 101 LYS A N 1
ATOM 770 C CA . LYS A 1 101 ? -7.648 -31.906 -16.297 1 78.31 101 LYS A CA 1
ATOM 771 C C . LYS A 1 101 ? -7.258 -33.094 -15.391 1 78.31 101 LYS A C 1
ATOM 773 O O . LYS A 1 101 ? -6.402 -32.938 -14.516 1 78.31 101 LYS A O 1
ATOM 778 N N . SER A 1 102 ? -7.898 -34.125 -15.594 1 79.62 102 SER A N 1
ATOM 779 C CA . SER A 1 102 ? -7.574 -35.312 -14.805 1 79.62 102 SER A CA 1
ATOM 780 C C . SER A 1 102 ? -6.121 -35.719 -15.008 1 79.62 102 SER A C 1
ATOM 782 O O . SER A 1 102 ? -5.441 -36.125 -14.055 1 79.62 102 SER A O 1
ATOM 784 N N . ALA A 1 103 ? -5.723 -35.656 -16.219 1 81.38 103 ALA A N 1
ATOM 785 C CA . ALA A 1 103 ? -4.336 -35.969 -16.516 1 81.38 103 ALA A CA 1
ATOM 786 C C . ALA A 1 103 ? -3.371 -35.031 -15.828 1 81.38 103 ALA A C 1
ATOM 788 O O . ALA A 1 103 ? -2.361 -35.438 -15.266 1 81.38 103 ALA A O 1
ATOM 789 N N . MET A 1 104 ? -3.686 -33.812 -15.82 1 82.44 104 MET A N 1
ATOM 790 C CA . MET A 1 104 ? -2.854 -32.812 -15.172 1 82.44 104 MET A CA 1
ATOM 791 C C . MET A 1 104 ? -2.875 -32.969 -13.656 1 82.44 104 MET A C 1
ATOM 793 O O . MET A 1 104 ? -1.829 -32.906 -13.008 1 82.44 104 MET A O 1
ATOM 797 N N . ALA A 1 105 ? -4.02 -33.156 -13.195 1 79.75 105 ALA A N 1
ATOM 798 C CA . ALA A 1 105 ? -4.191 -33.312 -11.758 1 79.75 105 ALA A CA 1
ATOM 799 C C . ALA A 1 105 ? -3.439 -34.531 -11.242 1 79.75 105 ALA A C 1
ATOM 801 O O . ALA A 1 105 ? -2.891 -34.5 -10.133 1 79.75 105 ALA A O 1
ATOM 802 N N . ALA A 1 106 ? -3.451 -35.5 -12.031 1 81.25 106 ALA A N 1
ATOM 803 C CA . ALA A 1 106 ? -2.74 -36.719 -11.648 1 81.25 106 ALA A CA 1
ATOM 804 C C . ALA A 1 106 ? -1.251 -36.438 -11.461 1 81.25 106 ALA A C 1
ATOM 806 O O . ALA A 1 106 ? -0.589 -37.094 -10.656 1 81.25 106 ALA A O 1
ATOM 807 N N . MET A 1 107 ? -0.827 -35.531 -12.125 1 86.19 107 MET A N 1
ATOM 808 C CA . MET A 1 107 ? 0.587 -35.156 -12.023 1 86.19 107 MET A CA 1
ATOM 809 C C . MET A 1 107 ? 0.825 -34.219 -10.867 1 86.19 107 MET A C 1
ATOM 811 O O . MET A 1 107 ? 1.766 -34.375 -10.094 1 86.19 107 MET A O 1
ATOM 815 N N . ALA A 1 108 ? -0.046 -33.25 -10.711 1 83.31 108 ALA A N 1
ATOM 816 C CA . ALA A 1 108 ? 0.286 -32.125 -9.867 1 83.31 108 ALA A CA 1
ATOM 817 C C . ALA A 1 108 ? -0.405 -32.219 -8.516 1 83.31 108 ALA A C 1
ATOM 819 O O . ALA A 1 108 ? -0.031 -31.516 -7.57 1 83.31 108 ALA A O 1
ATOM 820 N N . TYR A 1 109 ? -1.377 -33.031 -8.344 1 78.81 109 TYR A N 1
ATOM 821 C CA . TYR A 1 109 ? -2.145 -33.062 -7.105 1 78.81 109 TYR A CA 1
ATOM 822 C C . TYR A 1 109 ? -1.89 -34.344 -6.32 1 78.81 109 TYR A C 1
ATOM 824 O O . TYR A 1 109 ? -2.316 -34.469 -5.168 1 78.81 109 TYR A O 1
ATOM 832 N N . ASP A 1 110 ? -1.161 -35.188 -6.895 1 83.81 110 ASP A N 1
ATOM 833 C CA . ASP A 1 110 ? -0.766 -36.406 -6.195 1 83.81 110 ASP A CA 1
ATOM 834 C C . ASP A 1 110 ? 0.167 -36.094 -5.027 1 83.81 110 ASP A C 1
ATOM 836 O O . ASP A 1 110 ? 1.168 -35.406 -5.199 1 83.81 110 ASP A O 1
ATOM 840 N N . ASP A 1 111 ? -0.104 -36.625 -3.893 1 88.56 111 ASP A N 1
ATOM 841 C CA . ASP A 1 111 ? 0.601 -36.281 -2.662 1 88.56 111 ASP A CA 1
ATOM 842 C C . ASP A 1 111 ? 2.072 -36.656 -2.74 1 88.56 111 ASP A C 1
ATOM 844 O O . ASP A 1 111 ? 2.941 -35.969 -2.229 1 88.56 111 ASP A O 1
ATOM 848 N N . GLU A 1 112 ? 2.264 -37.812 -3.299 1 91.94 112 GLU A N 1
ATOM 849 C CA . GLU A 1 112 ? 3.646 -38.281 -3.41 1 91.94 112 GLU A CA 1
ATOM 850 C C . GLU A 1 112 ? 4.465 -37.344 -4.309 1 91.94 112 GLU A C 1
ATOM 852 O O . GLU A 1 112 ? 5.629 -37.062 -4.02 1 91.94 112 GLU A O 1
ATOM 857 N N . ARG A 1 113 ? 3.875 -36.906 -5.355 1 92.75 113 ARG A N 1
ATOM 858 C CA . ARG A 1 113 ? 4.555 -36 -6.281 1 92.75 113 ARG A CA 1
ATOM 859 C C . ARG A 1 113 ? 4.781 -34.656 -5.648 1 92.75 113 ARG A C 1
ATOM 861 O O . ARG A 1 113 ? 5.824 -34.031 -5.867 1 92.75 113 ARG A O 1
ATOM 868 N N . VAL A 1 114 ? 3.832 -34.219 -4.895 1 93.62 114 VAL A N 1
ATOM 869 C CA . VAL A 1 114 ? 3.979 -32.938 -4.199 1 93.62 114 VAL A CA 1
ATOM 870 C C . VAL A 1 114 ? 5.105 -33.031 -3.176 1 93.62 114 VAL A C 1
ATOM 872 O O . VAL A 1 114 ? 5.898 -32.125 -3.027 1 93.62 114 VAL A O 1
ATOM 875 N N . GLU A 1 115 ? 5.105 -34.188 -2.5 1 95.62 115 GLU A N 1
ATOM 876 C CA . GLU A 1 115 ? 6.176 -34.375 -1.529 1 95.62 115 GLU A CA 1
ATOM 877 C C . GLU A 1 115 ? 7.547 -34.375 -2.205 1 95.62 115 GLU A C 1
ATOM 879 O O . GLU A 1 115 ? 8.508 -33.812 -1.659 1 95.62 115 GLU A O 1
ATOM 884 N N . ALA A 1 116 ? 7.621 -35 -3.314 1 95.94 116 ALA A N 1
ATOM 885 C CA . ALA A 1 116 ? 8.875 -34.969 -4.07 1 95.94 116 ALA A CA 1
ATOM 886 C C . ALA A 1 116 ? 9.25 -33.531 -4.438 1 95.94 116 ALA A C 1
ATOM 888 O O . ALA A 1 116 ? 10.414 -33.125 -4.324 1 95.94 116 ALA A O 1
ATOM 889 N N . PHE A 1 117 ? 8.312 -32.781 -4.891 1 97.25 117 PHE A N 1
ATOM 890 C CA . PHE A 1 117 ? 8.547 -31.375 -5.246 1 97.25 117 PHE A CA 1
ATOM 891 C C . PHE A 1 117 ? 9.102 -30.609 -4.055 1 97.25 117 PHE A C 1
ATOM 893 O O . PHE A 1 117 ? 9.977 -29.75 -4.211 1 97.25 117 PHE A O 1
ATOM 900 N N . ARG A 1 118 ? 8.586 -30.844 -2.857 1 97.88 118 ARG A N 1
ATOM 901 C CA . ARG A 1 118 ? 9.047 -30.172 -1.646 1 97.88 118 ARG A CA 1
ATOM 902 C C . ARG A 1 118 ? 10.555 -30.344 -1.469 1 97.88 118 ARG A C 1
ATOM 904 O O . ARG A 1 118 ? 11.242 -29.406 -1.052 1 97.88 118 ARG A O 1
ATOM 911 N N . GLY A 1 119 ? 10.984 -31.516 -1.75 1 97.88 119 GLY A N 1
ATOM 912 C CA . GLY A 1 119 ? 12.422 -31.734 -1.676 1 97.88 119 GLY A CA 1
ATOM 913 C C . GLY A 1 119 ? 13.211 -30.875 -2.641 1 97.88 119 GLY A C 1
ATOM 914 O O . GLY A 1 119 ? 14.227 -30.297 -2.266 1 97.88 119 GLY A O 1
ATOM 915 N N . PHE A 1 120 ? 12.742 -30.781 -3.863 1 98 120 PHE A N 1
ATOM 916 C CA . PHE A 1 120 ? 13.43 -30 -4.887 1 98 120 PHE A CA 1
ATOM 917 C C . PHE A 1 120 ? 13.438 -28.516 -4.531 1 98 120 PHE A C 1
ATOM 919 O O . PHE A 1 120 ? 14.461 -27.844 -4.672 1 98 120 PHE A O 1
ATOM 926 N N . VAL A 1 121 ? 12.32 -28 -4.098 1 98.38 121 VAL A N 1
ATOM 927 C CA . VAL A 1 121 ? 12.242 -26.562 -3.824 1 98.38 121 VAL A CA 1
ATOM 928 C C . VAL A 1 121 ? 13.094 -26.234 -2.598 1 98.38 121 VAL A C 1
ATOM 930 O O . VAL A 1 121 ? 13.711 -25.172 -2.535 1 98.38 121 VAL A O 1
ATOM 933 N N . GLU A 1 122 ? 13.078 -27.094 -1.593 1 98.5 122 GLU A N 1
ATOM 934 C CA . GLU A 1 122 ? 13.938 -26.875 -0.435 1 98.5 122 GLU A CA 1
ATOM 935 C C . GLU A 1 122 ? 15.398 -26.766 -0.85 1 98.5 122 GLU A C 1
ATOM 937 O O . GLU A 1 122 ? 16.109 -25.859 -0.395 1 98.5 122 GLU A O 1
ATOM 942 N N . GLU A 1 123 ? 15.812 -27.688 -1.697 1 98.38 123 GLU A N 1
ATOM 943 C CA . GLU A 1 123 ? 17.188 -27.656 -2.174 1 98.38 123 GLU A CA 1
ATOM 944 C C . GLU A 1 123 ? 17.5 -26.359 -2.92 1 98.38 123 GLU A C 1
ATOM 946 O O . GLU A 1 123 ? 18.547 -25.75 -2.693 1 98.38 123 GLU A O 1
ATOM 951 N N . GLU A 1 124 ? 16.625 -25.984 -3.805 1 98.38 124 GLU A N 1
ATOM 952 C CA . GLU A 1 124 ? 16.828 -24.781 -4.594 1 98.38 124 GLU A CA 1
ATOM 953 C C . GLU A 1 124 ? 16.859 -23.531 -3.707 1 98.38 124 GLU A C 1
ATOM 955 O O . GLU A 1 124 ? 17.656 -22.625 -3.934 1 98.38 124 GLU A O 1
ATOM 960 N N . MET A 1 125 ? 16.031 -23.469 -2.672 1 98.31 125 MET A N 1
ATOM 961 C CA . MET A 1 125 ? 15.977 -22.312 -1.781 1 98.31 125 MET A CA 1
ATOM 962 C C . MET A 1 125 ? 17.234 -22.219 -0.925 1 98.31 125 MET A C 1
ATOM 964 O O . MET A 1 125 ? 17.766 -21.141 -0.714 1 98.31 125 MET A O 1
ATOM 968 N N . LYS A 1 126 ? 17.672 -23.359 -0.407 1 98.12 126 LYS A N 1
ATOM 969 C CA . LYS A 1 126 ? 18.906 -23.375 0.366 1 98.12 126 LYS A CA 1
ATOM 970 C C . LYS A 1 126 ? 20.078 -22.891 -0.479 1 98.12 126 LYS A C 1
ATOM 972 O O . LYS A 1 126 ? 20.906 -22.109 -0.013 1 98.12 126 LYS A O 1
ATOM 977 N N . ALA A 1 127 ? 20.141 -23.359 -1.688 1 97.62 127 ALA A N 1
ATOM 978 C CA . ALA A 1 127 ? 21.188 -22.938 -2.598 1 97.62 127 ALA A CA 1
ATOM 979 C C . ALA A 1 127 ? 21.125 -21.438 -2.869 1 97.62 127 ALA A C 1
ATOM 981 O O . ALA A 1 127 ? 22.141 -20.766 -2.975 1 97.62 127 ALA A O 1
ATOM 982 N N . LEU A 1 128 ? 19.953 -20.969 -3.012 1 97.56 128 LEU A N 1
ATOM 983 C CA . LEU A 1 128 ? 19.75 -19.562 -3.283 1 97.56 128 LEU A CA 1
ATOM 984 C C . LEU A 1 128 ? 20.234 -18.703 -2.119 1 97.56 128 LEU A C 1
ATOM 986 O O . LEU A 1 128 ? 20.922 -17.703 -2.326 1 97.56 128 LEU A O 1
ATOM 990 N N . ILE A 1 129 ? 19.891 -19.047 -0.881 1 97.69 129 ILE A N 1
ATOM 991 C CA . ILE A 1 129 ? 20.344 -18.344 0.309 1 97.69 129 ILE A CA 1
ATOM 992 C C . ILE A 1 129 ? 21.859 -18.297 0.346 1 97.69 129 ILE A C 1
ATOM 994 O O . ILE A 1 129 ? 22.453 -17.266 0.664 1 97.69 129 ILE A O 1
ATOM 998 N N . GLU A 1 130 ? 22.484 -19.391 -0.025 1 97.06 130 GLU A N 1
ATOM 999 C CA . GLU A 1 130 ? 23.938 -19.453 -0.061 1 97.06 130 GLU A CA 1
ATOM 1000 C C . GLU A 1 130 ? 24.516 -18.5 -1.102 1 97.06 130 GLU A C 1
ATOM 1002 O O . GLU A 1 130 ? 25.516 -17.828 -0.856 1 97.06 130 GLU A O 1
ATOM 1007 N N . ARG A 1 131 ? 23.875 -18.438 -2.158 1 96.69 131 ARG A N 1
ATOM 1008 C CA . ARG A 1 131 ? 24.344 -17.547 -3.227 1 96.69 131 ARG A CA 1
ATOM 1009 C C . ARG A 1 131 ? 24.219 -16.094 -2.812 1 96.69 131 ARG A C 1
ATOM 1011 O O . ARG A 1 131 ? 25.062 -15.266 -3.18 1 96.69 131 ARG A O 1
ATOM 1018 N N . TRP A 1 132 ? 23.172 -15.719 -2.078 1 97.25 132 TRP A N 1
ATOM 1019 C CA . TRP A 1 132 ? 22.938 -14.344 -1.662 1 97.25 132 TRP A CA 1
ATOM 1020 C C . TRP A 1 132 ? 24 -13.875 -0.688 1 97.25 132 TRP A C 1
ATOM 1022 O O . TRP A 1 132 ? 24.172 -12.672 -0.462 1 97.25 132 TRP A O 1
ATOM 1032 N N . LYS A 1 133 ? 24.781 -14.758 -0.024 1 95.88 133 LYS A N 1
ATOM 1033 C CA . LYS A 1 133 ? 25.844 -14.391 0.901 1 95.88 133 LYS A CA 1
ATOM 1034 C C . LYS A 1 133 ? 26.953 -13.617 0.186 1 95.88 133 LYS A C 1
ATOM 1036 O O . LYS A 1 133 ? 27.594 -12.742 0.776 1 95.88 133 LYS A O 1
ATOM 1041 N N . THR A 1 134 ? 27.125 -13.938 -1.022 1 94.31 134 THR A N 1
ATOM 1042 C CA . THR A 1 134 ? 28.234 -13.32 -1.751 1 94.31 134 THR A CA 1
ATOM 1043 C C . THR A 1 134 ? 27.719 -12.273 -2.732 1 94.31 134 THR A C 1
ATOM 1045 O O . THR A 1 134 ? 28.453 -11.367 -3.133 1 94.31 134 THR A O 1
ATOM 1048 N N . ASN A 1 135 ? 26.484 -12.398 -3.078 1 92.56 135 ASN A N 1
ATOM 1049 C CA . ASN A 1 135 ? 25.875 -11.469 -4.02 1 92.56 135 ASN A CA 1
ATOM 1050 C C . ASN A 1 135 ? 24.484 -11.039 -3.549 1 92.56 135 ASN A C 1
ATOM 1052 O O . ASN A 1 135 ? 23.547 -11.836 -3.537 1 92.56 135 ASN A O 1
ATOM 1056 N N . PRO A 1 136 ? 24.344 -9.695 -3.279 1 90.94 136 PRO A N 1
ATOM 1057 C CA . PRO A 1 136 ? 22.984 -9.25 -2.943 1 90.94 136 PRO A CA 1
ATOM 1058 C C . PRO A 1 136 ? 21.953 -9.656 -3.992 1 90.94 136 PRO A C 1
ATOM 1060 O O . PRO A 1 136 ? 22.25 -9.68 -5.188 1 90.94 136 PRO A O 1
ATOM 1063 N N . GLY A 1 137 ? 20.75 -9.977 -3.449 1 93.94 137 GLY A N 1
ATOM 1064 C CA . GLY A 1 137 ? 19.797 -10.594 -4.348 1 93.94 137 GLY A CA 1
ATOM 1065 C C . GLY A 1 137 ? 18.516 -9.789 -4.488 1 93.94 137 GLY A C 1
ATOM 1066 O O . GLY A 1 137 ? 18.406 -8.672 -3.969 1 93.94 137 GLY A O 1
ATOM 1067 N N . ASN A 1 138 ? 17.625 -10.344 -5.324 1 95.38 138 ASN A N 1
ATOM 1068 C CA . ASN A 1 138 ? 16.25 -9.891 -5.57 1 95.38 138 ASN A CA 1
ATOM 1069 C C . ASN A 1 138 ? 15.242 -11.023 -5.418 1 95.38 138 ASN A C 1
ATOM 1071 O O . ASN A 1 138 ? 15.266 -11.984 -6.188 1 95.38 138 ASN A O 1
ATOM 1075 N N . ILE A 1 139 ? 14.352 -10.836 -4.492 1 98.25 139 ILE A N 1
ATOM 1076 C CA . ILE A 1 139 ? 13.5 -11.953 -4.105 1 98.25 139 ILE A CA 1
ATOM 1077 C C . ILE A 1 139 ? 12.625 -12.367 -5.285 1 98.25 139 ILE A C 1
ATOM 1079 O O . ILE A 1 139 ? 12.586 -13.547 -5.645 1 98.25 139 ILE A O 1
ATOM 1083 N N . TYR A 1 140 ? 11.953 -11.477 -5.992 1 97.56 140 TYR A N 1
ATOM 1084 C CA . TYR A 1 140 ? 11.102 -11.836 -7.121 1 97.56 140 TYR A CA 1
ATOM 1085 C C . TYR A 1 140 ? 11.906 -12.539 -8.211 1 97.56 140 TYR A C 1
ATOM 1087 O O . TYR A 1 140 ? 11.594 -13.672 -8.586 1 97.56 140 TYR A O 1
ATOM 1095 N N . ASP A 1 141 ? 12.984 -11.992 -8.617 1 96.44 141 ASP A N 1
ATOM 1096 C CA . ASP A 1 141 ? 13.742 -12.484 -9.758 1 96.44 141 ASP A CA 1
ATOM 1097 C C . ASP A 1 141 ? 14.445 -13.797 -9.43 1 96.44 141 ASP A C 1
ATOM 1099 O O . ASP A 1 141 ? 14.367 -14.758 -10.203 1 96.44 141 ASP A O 1
ATOM 1103 N N . ASP A 1 142 ? 15.078 -13.828 -8.328 1 98.19 142 ASP A N 1
ATOM 1104 C CA . ASP A 1 142 ? 15.898 -14.984 -7.992 1 98.19 142 ASP A CA 1
ATOM 1105 C C . ASP A 1 142 ? 15.023 -16.172 -7.598 1 98.19 142 ASP A C 1
ATOM 1107 O O . ASP A 1 142 ? 15.336 -17.328 -7.934 1 98.19 142 ASP A O 1
ATOM 1111 N N . VAL A 1 143 ? 13.914 -15.914 -6.93 1 98.44 143 VAL A N 1
ATOM 1112 C CA . VAL A 1 143 ? 13.016 -16.984 -6.523 1 98.44 143 VAL A CA 1
ATOM 1113 C C . VAL A 1 143 ? 12.297 -17.562 -7.746 1 98.44 143 VAL A C 1
ATOM 1115 O O . VAL A 1 143 ? 12.039 -18.766 -7.816 1 98.44 143 VAL A O 1
ATOM 1118 N N . ALA A 1 144 ? 12 -16.719 -8.727 1 97.56 144 ALA A N 1
ATOM 1119 C CA . ALA A 1 144 ? 11.406 -17.203 -9.969 1 97.56 144 ALA A CA 1
ATOM 1120 C C . ALA A 1 144 ? 12.281 -18.266 -10.617 1 97.56 144 ALA A C 1
ATOM 1122 O O . ALA A 1 144 ? 11.781 -19.312 -11.031 1 97.56 144 ALA A O 1
ATOM 1123 N N . VAL A 1 145 ? 13.547 -17.984 -10.625 1 97.62 145 VAL A N 1
ATOM 1124 C CA . VAL A 1 145 ? 14.477 -18.938 -11.227 1 97.62 145 VAL A CA 1
ATOM 1125 C C . VAL A 1 145 ? 14.57 -20.188 -10.367 1 97.62 145 VAL A C 1
ATOM 1127 O O . VAL A 1 145 ? 14.539 -21.312 -10.891 1 97.62 145 VAL A O 1
ATOM 1130 N N . ALA A 1 146 ? 14.641 -20.031 -9.094 1 98.44 146 ALA A N 1
ATOM 1131 C CA . ALA A 1 146 ? 14.688 -21.172 -8.188 1 98.44 146 ALA A CA 1
ATOM 1132 C C . ALA A 1 146 ? 13.445 -22.047 -8.336 1 98.44 146 ALA A C 1
ATOM 1134 O O . ALA A 1 146 ? 13.539 -23.281 -8.383 1 98.44 146 ALA A O 1
ATOM 1135 N N . TYR A 1 147 ? 12.273 -21.438 -8.406 1 98.56 147 TYR A N 1
ATOM 1136 C CA . TYR A 1 147 ? 11.016 -22.141 -8.594 1 98.56 147 TYR A CA 1
ATOM 1137 C C . TYR A 1 147 ? 11.008 -22.891 -9.922 1 98.56 147 TYR A C 1
ATOM 1139 O O . TYR A 1 147 ? 10.586 -24.062 -9.984 1 98.56 147 TYR A O 1
ATOM 1147 N N . GLY A 1 148 ? 11.469 -22.203 -10.969 1 97.94 148 GLY A N 1
ATOM 1148 C CA . GLY A 1 148 ? 11.531 -22.844 -12.266 1 97.94 148 GLY A CA 1
ATOM 1149 C C . GLY A 1 148 ? 12.422 -24.078 -12.273 1 97.94 148 GLY A C 1
ATOM 1150 O O . GLY A 1 148 ? 12.023 -25.141 -12.781 1 97.94 148 GLY A O 1
ATOM 1151 N N . ARG A 1 149 ? 13.547 -23.938 -11.672 1 97.94 149 ARG A N 1
ATOM 1152 C CA . ARG A 1 149 ? 14.469 -25.062 -11.586 1 97.94 149 ARG A CA 1
ATOM 1153 C C . ARG A 1 149 ? 13.852 -26.219 -10.805 1 97.94 149 ARG A C 1
ATOM 1155 O O . ARG A 1 149 ? 13.922 -27.375 -11.227 1 97.94 149 ARG A O 1
ATOM 1162 N N . ALA A 1 150 ? 13.25 -25.891 -9.695 1 98.25 150 ALA A N 1
ATOM 1163 C CA . ALA A 1 150 ? 12.586 -26.922 -8.898 1 98.25 150 ALA A CA 1
ATOM 1164 C C . ALA A 1 150 ? 11.492 -27.625 -9.703 1 98.25 150 ALA A C 1
ATOM 1166 O O . ALA A 1 150 ? 11.375 -28.844 -9.664 1 98.25 150 ALA A O 1
ATOM 1167 N N . ALA A 1 151 ? 10.719 -26.859 -10.43 1 97.69 151 ALA A N 1
ATOM 1168 C CA . ALA A 1 151 ? 9.625 -27.406 -11.227 1 97.69 151 ALA A CA 1
ATOM 1169 C C . ALA A 1 151 ? 10.141 -28.312 -12.336 1 97.69 151 ALA A C 1
ATOM 1171 O O . ALA A 1 151 ? 9.586 -29.391 -12.586 1 97.69 151 ALA A O 1
ATOM 1172 N N . PHE A 1 152 ? 11.203 -27.922 -12.992 1 98.06 152 PHE A N 1
ATOM 1173 C CA . PHE A 1 152 ? 11.781 -28.719 -14.07 1 98.06 152 PHE A CA 1
ATOM 1174 C C . PHE A 1 152 ? 12.367 -30.016 -13.539 1 98.06 152 PHE A C 1
ATOM 1176 O O . PHE A 1 152 ? 12.164 -31.078 -14.125 1 98.06 152 PHE A O 1
ATOM 1183 N N . ARG A 1 153 ? 13.062 -29.906 -12.469 1 97.31 153 ARG A N 1
ATOM 1184 C CA . ARG A 1 153 ? 13.617 -31.109 -11.852 1 97.31 153 ARG A CA 1
ATOM 1185 C C . ARG A 1 153 ? 12.508 -32.062 -11.398 1 97.31 153 ARG A C 1
ATOM 1187 O O . ARG A 1 153 ? 12.586 -33.281 -11.633 1 97.31 153 ARG A O 1
ATOM 1194 N N . TRP A 1 154 ? 11.523 -31.5 -10.828 1 97.19 154 TRP A N 1
ATOM 1195 C CA . TRP A 1 154 ? 10.352 -32.25 -10.398 1 97.19 154 TRP A CA 1
ATOM 1196 C C . TRP A 1 154 ? 9.68 -32.938 -11.578 1 97.19 154 TRP A C 1
ATOM 1198 O O . TRP A 1 154 ? 9.266 -34.094 -11.477 1 97.19 154 TRP A O 1
ATOM 1208 N N . ALA A 1 155 ? 9.648 -32.281 -12.727 1 97.12 155 ALA A N 1
ATOM 1209 C CA . ALA A 1 155 ? 8.992 -32.812 -13.922 1 97.12 155 ALA A CA 1
ATOM 1210 C C . ALA A 1 155 ? 9.867 -33.844 -14.602 1 97.12 155 ALA A C 1
ATOM 1212 O O . ALA A 1 155 ? 9.406 -34.562 -15.508 1 97.12 155 ALA A O 1
ATOM 1213 N N . GLY A 1 156 ? 11.109 -33.938 -14.242 1 97.12 156 GLY A N 1
ATOM 1214 C CA . GLY A 1 156 ? 12.023 -34.875 -14.844 1 97.12 156 GLY A CA 1
ATOM 1215 C C . GLY A 1 156 ? 12.609 -34.406 -16.156 1 97.12 156 GLY A C 1
ATOM 1216 O O . GLY A 1 156 ? 12.891 -35.219 -17.047 1 97.12 156 GLY A O 1
ATOM 1217 N N . VAL A 1 157 ? 12.742 -33.125 -16.328 1 96.62 157 VAL A N 1
ATOM 1218 C CA . VAL A 1 157 ? 13.328 -32.562 -17.531 1 96.62 157 VAL A CA 1
ATOM 1219 C C . VAL A 1 157 ? 14.836 -32.844 -17.547 1 96.62 157 VAL A C 1
ATOM 1221 O O . VAL A 1 157 ? 15.555 -32.375 -16.656 1 96.62 157 VAL A O 1
ATOM 1224 N N . PRO A 1 158 ? 15.25 -33.531 -18.531 1 94.81 158 PRO A N 1
ATOM 1225 C CA . PRO A 1 158 ? 16.688 -33.812 -18.609 1 94.81 158 PRO A CA 1
ATOM 1226 C C . PRO A 1 158 ? 17.469 -32.688 -19.266 1 94.81 158 PRO A C 1
ATOM 1228 O O . PRO A 1 158 ? 17.641 -32.688 -20.484 1 94.81 158 PRO A O 1
ATOM 1231 N N . ALA A 1 159 ? 17.953 -31.766 -18.562 1 93.12 159 ALA A N 1
ATOM 1232 C CA . ALA A 1 159 ? 18.703 -30.625 -19.094 1 93.12 159 ALA A CA 1
ATOM 1233 C C . ALA A 1 159 ? 19.766 -30.156 -18.109 1 93.12 159 ALA A C 1
ATOM 1235 O O . ALA A 1 159 ? 19.734 -30.516 -16.922 1 93.12 159 ALA A O 1
ATOM 1236 N N . SER A 1 160 ? 20.734 -29.406 -18.625 1 94.5 160 SER A N 1
ATOM 1237 C CA . SER A 1 160 ? 21.781 -28.844 -17.797 1 94.5 160 SER A CA 1
ATOM 1238 C C . SER A 1 160 ? 21.25 -27.719 -16.922 1 94.5 160 SER A C 1
ATOM 1240 O O . SER A 1 160 ? 20.188 -27.156 -17.203 1 94.5 160 SER A O 1
ATOM 1242 N N . ASP A 1 161 ? 21.984 -27.406 -15.914 1 93.62 161 ASP A N 1
ATOM 1243 C CA . ASP A 1 161 ? 21.609 -26.297 -15.031 1 93.62 161 ASP A CA 1
ATOM 1244 C C . ASP A 1 161 ? 21.5 -24.984 -15.805 1 93.62 161 ASP A C 1
ATOM 1246 O O . ASP A 1 161 ? 20.609 -24.188 -15.539 1 93.62 161 ASP A O 1
ATOM 1250 N N . ARG A 1 162 ? 22.375 -24.844 -16.672 1 95 162 ARG A N 1
ATOM 1251 C CA . ARG A 1 162 ? 22.375 -23.641 -17.484 1 95 162 ARG A CA 1
ATOM 1252 C C . ARG A 1 162 ? 21.094 -23.531 -18.312 1 95 162 ARG A C 1
ATOM 1254 O O . ARG A 1 162 ? 20.5 -22.453 -18.406 1 95 162 ARG A O 1
ATOM 1261 N N . GLU A 1 163 ? 20.719 -24.625 -18.906 1 95 163 GLU A N 1
ATOM 1262 C CA . GLU A 1 163 ? 19.5 -24.656 -19.703 1 95 163 GLU A CA 1
ATOM 1263 C C . GLU A 1 163 ? 18.266 -24.422 -18.844 1 95 163 GLU A C 1
ATOM 1265 O O . GLU A 1 163 ? 17.359 -23.688 -19.234 1 95 163 GLU A O 1
ATOM 1270 N N . LEU A 1 164 ? 18.25 -25.062 -17.688 1 95.19 164 LEU A N 1
ATOM 1271 C CA . LEU A 1 164 ? 17.109 -24.891 -16.781 1 95.19 164 LEU A CA 1
ATOM 1272 C C . LEU A 1 164 ? 16.984 -23.438 -16.344 1 95.19 164 LEU A C 1
ATOM 1274 O O . LEU A 1 164 ? 15.883 -22.891 -16.297 1 95.19 164 LEU A O 1
ATOM 1278 N N . ASN A 1 165 ? 18.141 -22.812 -16.062 1 95.75 165 ASN A N 1
ATOM 1279 C CA . ASN A 1 165 ? 18.156 -21.406 -15.695 1 95.75 165 ASN A CA 1
ATOM 1280 C C . ASN A 1 165 ? 17.609 -20.531 -16.812 1 95.75 165 ASN A C 1
ATOM 1282 O O . ASN A 1 165 ? 16.812 -19.609 -16.562 1 95.75 165 ASN A O 1
ATOM 1286 N N . LYS A 1 166 ? 18.031 -20.797 -17.969 1 95.56 166 LYS A N 1
ATOM 1287 C CA . LYS A 1 166 ? 17.609 -20.031 -19.125 1 95.56 166 LYS A CA 1
ATOM 1288 C C . LYS A 1 166 ? 16.109 -20.109 -19.328 1 95.56 166 LYS A C 1
ATOM 1290 O O . LYS A 1 166 ? 15.438 -19.094 -19.531 1 95.56 166 LYS A O 1
ATOM 1295 N N . ARG A 1 167 ? 15.547 -21.359 -19.266 1 96.06 167 ARG A N 1
ATOM 1296 C CA . ARG A 1 167 ? 14.117 -21.578 -19.5 1 96.06 167 ARG A CA 1
ATOM 1297 C C . ARG A 1 167 ? 13.297 -20.953 -18.375 1 96.06 167 ARG A C 1
ATOM 1299 O O . ARG A 1 167 ? 12.258 -20.344 -18.625 1 96.06 167 ARG A O 1
ATOM 1306 N N . ALA A 1 168 ? 13.773 -21.094 -17.125 1 95.69 168 ALA A N 1
ATOM 1307 C CA . ALA A 1 168 ? 13.086 -20.484 -15.992 1 95.69 168 ALA A CA 1
ATOM 1308 C C . ALA A 1 168 ? 13.023 -18.969 -16.125 1 95.69 168 ALA A C 1
ATOM 1310 O O . ALA A 1 168 ? 11.984 -18.359 -15.875 1 95.69 168 ALA A O 1
ATOM 1311 N N . THR A 1 169 ? 14.086 -18.359 -16.547 1 94.19 169 THR A N 1
ATOM 1312 C CA . THR A 1 169 ? 14.156 -16.922 -16.75 1 94.19 169 THR A CA 1
ATOM 1313 C C . THR A 1 169 ? 13.18 -16.484 -17.844 1 94.19 169 THR A C 1
ATOM 1315 O O . THR A 1 169 ? 12.5 -15.469 -17.703 1 94.19 169 THR A O 1
ATOM 1318 N N . GLN A 1 170 ? 13.141 -17.25 -18.906 1 92 170 GLN A N 1
ATOM 1319 C CA . GLN A 1 170 ? 12.211 -16.953 -19.984 1 92 170 GLN A CA 1
ATOM 1320 C C . GLN A 1 170 ? 10.766 -17 -19.5 1 92 170 GLN A C 1
ATOM 1322 O O . GLN A 1 170 ? 9.961 -16.141 -19.875 1 92 170 GLN A O 1
ATOM 1327 N N . MET A 1 171 ? 10.469 -18 -18.703 1 92.25 171 MET A N 1
ATOM 1328 C CA . MET A 1 171 ? 9.117 -18.109 -18.156 1 92.25 171 MET A CA 1
ATOM 1329 C C . MET A 1 171 ? 8.789 -16.891 -17.297 1 92.25 171 MET A C 1
ATOM 1331 O O . MET A 1 171 ? 7.672 -16.375 -17.344 1 92.25 171 MET A O 1
ATOM 1335 N N . SER A 1 172 ? 9.727 -16.469 -16.484 1 90.25 172 SER A N 1
ATOM 1336 C CA . SER A 1 172 ? 9.523 -15.32 -15.625 1 90.25 172 SER A CA 1
ATOM 1337 C C . SER A 1 172 ? 9.242 -14.062 -16.438 1 90.25 172 SER A C 1
ATOM 1339 O O . SER A 1 172 ? 8.406 -13.234 -16.047 1 90.25 172 SER A O 1
ATOM 1341 N N . HIS A 1 173 ? 9.859 -13.914 -17.531 1 86.56 173 HIS A N 1
ATOM 1342 C CA . HIS A 1 173 ? 9.703 -12.742 -18.391 1 86.56 173 HIS A CA 1
ATOM 1343 C C . HIS A 1 173 ? 8.297 -12.68 -18.969 1 86.56 173 HIS A C 1
ATOM 1345 O O . HIS A 1 173 ? 7.773 -11.594 -19.234 1 86.56 173 HIS A O 1
ATOM 1351 N N . LEU A 1 174 ? 7.715 -13.82 -19.172 1 82.19 174 LEU A N 1
ATOM 1352 C CA . LEU A 1 174 ? 6.359 -13.852 -19.719 1 82.19 174 LEU A CA 1
ATOM 1353 C C . LEU A 1 174 ? 5.375 -13.188 -18.766 1 82.19 174 LEU A C 1
ATOM 1355 O O . LEU A 1 174 ? 4.395 -12.578 -19.188 1 82.19 174 LEU A O 1
ATOM 1359 N N . LEU A 1 175 ? 5.609 -13.242 -17.484 1 78.44 175 LEU A N 1
ATOM 1360 C CA . LEU A 1 175 ? 4.707 -12.719 -16.469 1 78.44 175 LEU A CA 1
ATOM 1361 C C . LEU A 1 175 ? 4.824 -11.203 -16.359 1 78.44 175 LEU A C 1
ATOM 1363 O O . LEU A 1 175 ? 3.836 -10.516 -16.078 1 78.44 175 LEU A O 1
ATOM 1367 N N . ASP A 1 176 ? 5.938 -10.609 -16.562 1 72.38 176 ASP A N 1
ATOM 1368 C CA . ASP A 1 176 ? 6.188 -9.188 -16.359 1 72.38 176 ASP A CA 1
ATOM 1369 C C . ASP A 1 176 ? 5.66 -8.367 -17.531 1 72.38 176 ASP A C 1
ATOM 1371 O O . ASP A 1 176 ? 5.5 -7.148 -17.422 1 72.38 176 ASP A O 1
ATOM 1375 N N . THR A 1 177 ? 5.324 -8.938 -18.516 1 60.31 177 THR A N 1
ATOM 1376 C CA . THR A 1 177 ? 4.891 -8.203 -19.703 1 60.31 177 THR A CA 1
ATOM 1377 C C . THR A 1 177 ? 3.367 -8.211 -19.812 1 60.31 177 THR A C 1
ATOM 1379 O O . THR A 1 177 ? 2.807 -7.668 -20.766 1 60.31 177 THR A O 1
ATOM 1382 N N . PHE A 1 178 ? 2.836 -8.703 -18.75 1 56.94 178 PHE A N 1
ATOM 1383 C CA . PHE A 1 178 ? 1.379 -8.758 -18.797 1 56.94 178 PHE A CA 1
ATOM 1384 C C . PHE A 1 178 ? 0.786 -7.352 -18.734 1 56.94 178 PHE A C 1
ATOM 1386 O O . PHE A 1 178 ? 1.152 -6.555 -17.859 1 56.94 178 PHE A O 1
ATOM 1393 N N . GLY A 1 179 ? -0.021 -6.887 -19.734 1 52.81 179 GLY A N 1
ATOM 1394 C CA . GLY A 1 179 ? -0.764 -5.637 -19.766 1 52.81 179 GLY A CA 1
ATOM 1395 C C . GLY A 1 179 ? -0.026 -4.52 -20.484 1 52.81 179 GLY A C 1
ATOM 1396 O O . GLY A 1 179 ? -0.606 -3.473 -20.766 1 52.81 179 GLY A O 1
ATOM 1397 N N . GLU A 1 180 ? 1.384 -4.648 -20.562 1 56.19 180 GLU A N 1
ATOM 1398 C CA . GLU A 1 180 ? 2.105 -3.594 -21.281 1 56.19 180 GLU A CA 1
ATOM 1399 C C . GLU A 1 180 ? 2.27 -3.932 -22.75 1 56.19 180 GLU A C 1
ATOM 1401 O O . GLU A 1 180 ? 2.977 -4.883 -23.109 1 56.19 180 GLU A O 1
ATOM 1406 N N . VAL A 1 181 ? 1.581 -3.389 -23.562 1 49.94 181 VAL A N 1
ATOM 1407 C CA . VAL A 1 181 ? 1.549 -3.648 -25 1 49.94 181 VAL A CA 1
ATOM 1408 C C . VAL A 1 181 ? 2.973 -3.686 -25.562 1 49.94 181 VAL A C 1
ATOM 1410 O O . VAL A 1 181 ? 3.305 -4.543 -26.375 1 49.94 181 VAL A O 1
ATOM 1413 N N . LYS A 1 182 ? 3.805 -2.676 -25.203 1 48.28 182 LYS A N 1
ATOM 1414 C CA . LYS A 1 182 ? 5.129 -2.57 -25.797 1 48.28 182 LYS A CA 1
ATOM 1415 C C . LYS A 1 182 ? 5.996 -3.771 -25.438 1 48.28 182 LYS A C 1
ATOM 1417 O O . LYS A 1 182 ? 6.785 -4.246 -26.266 1 48.28 182 LYS A O 1
ATOM 1422 N N . GLN A 1 183 ? 5.852 -4.191 -24.281 1 57.81 183 GLN A N 1
ATOM 1423 C CA . GLN A 1 183 ? 6.648 -5.316 -23.797 1 57.81 183 GLN A CA 1
ATOM 1424 C C . GLN A 1 183 ? 6.082 -6.641 -24.312 1 57.81 183 GLN A C 1
ATOM 1426 O O . GLN A 1 183 ? 6.746 -7.676 -24.219 1 57.81 183 GLN A O 1
ATOM 1431 N N . ASN A 1 184 ? 5.094 -6.5 -25.062 1 58.59 184 ASN A N 1
ATOM 1432 C CA . ASN A 1 184 ? 4.34 -7.633 -25.578 1 58.59 184 ASN A CA 1
ATOM 1433 C C . ASN A 1 184 ? 5.141 -8.406 -26.625 1 58.59 184 ASN A C 1
ATOM 1435 O O . ASN A 1 184 ? 5.121 -9.633 -26.656 1 58.59 184 ASN A O 1
ATOM 1439 N N . VAL A 1 185 ? 5.992 -7.758 -27.312 1 59.19 185 VAL A N 1
ATOM 1440 C CA . VAL A 1 185 ? 6.707 -8.453 -28.375 1 59.19 185 VAL A CA 1
ATOM 1441 C C . VAL A 1 185 ? 7.734 -9.406 -27.766 1 59.19 185 VAL A C 1
ATOM 1443 O O . VAL A 1 185 ? 7.879 -10.539 -28.234 1 59.19 185 VAL A O 1
ATOM 1446 N N . LEU A 1 186 ? 8.422 -8.914 -26.75 1 67.12 186 LEU A N 1
ATOM 1447 C CA . LEU A 1 186 ? 9.422 -9.742 -26.094 1 67.12 186 LEU A CA 1
ATOM 1448 C C . LEU A 1 186 ? 8.781 -10.961 -25.438 1 67.12 186 LEU A C 1
ATOM 1450 O O . LEU A 1 186 ? 9.344 -12.055 -25.453 1 67.12 186 LEU A O 1
ATOM 1454 N N . SER A 1 187 ? 7.645 -10.797 -25.016 1 72.44 187 SER A N 1
ATOM 1455 C CA . SER A 1 187 ? 6.918 -11.898 -24.391 1 72.44 187 SER A CA 1
ATOM 1456 C C . SER A 1 187 ? 6.508 -12.938 -25.422 1 72.44 187 SER A C 1
ATOM 1458 O O . SER A 1 187 ? 6.57 -14.141 -25.172 1 72.44 187 SER A O 1
ATOM 1460 N N . TRP A 1 188 ? 6.223 -12.523 -26.578 1 73.19 188 TRP A N 1
ATOM 1461 C CA . TRP A 1 188 ? 5.84 -13.445 -27.641 1 73.19 188 TRP A CA 1
ATOM 1462 C C . TRP A 1 188 ? 7.043 -14.266 -28.125 1 73.19 188 TRP A C 1
ATOM 1464 O O . TRP A 1 188 ? 6.914 -15.453 -28.406 1 73.19 188 TRP A O 1
ATOM 1474 N N . MET A 1 189 ? 8.125 -13.609 -28.109 1 78.25 189 MET A N 1
ATOM 1475 C CA . MET A 1 189 ? 9.336 -14.312 -28.516 1 78.25 189 MET A CA 1
ATOM 1476 C C . MET A 1 189 ? 9.711 -15.375 -27.484 1 78.25 189 MET A C 1
ATOM 1478 O O . MET A 1 189 ? 10.086 -16.484 -27.844 1 78.25 189 MET A O 1
ATOM 1482 N N . ASP A 1 190 ? 9.625 -15 -26.266 1 85.19 190 ASP A N 1
ATOM 1483 C CA . ASP A 1 190 ? 9.906 -15.961 -25.203 1 85.19 190 ASP A CA 1
ATOM 1484 C C . ASP A 1 190 ? 8.922 -17.125 -25.25 1 85.19 190 ASP A C 1
ATOM 1486 O O . ASP A 1 190 ? 9.32 -18.281 -25.078 1 85.19 190 ASP A O 1
ATOM 1490 N N . ARG A 1 191 ? 7.75 -16.844 -25.531 1 85.19 191 ARG A N 1
ATOM 1491 C CA . ARG A 1 191 ? 6.742 -17.906 -25.641 1 85.19 191 ARG A CA 1
ATOM 1492 C C . ARG A 1 191 ? 7.066 -18.859 -26.781 1 85.19 191 ARG A C 1
ATOM 1494 O O . ARG A 1 191 ? 7.004 -20.078 -26.609 1 85.19 191 ARG A O 1
ATOM 1501 N N . ARG A 1 192 ? 7.359 -18.297 -27.844 1 87.69 192 ARG A N 1
ATOM 1502 C CA . ARG A 1 192 ? 7.699 -19.109 -29.016 1 87.69 192 ARG A CA 1
ATOM 1503 C C . ARG A 1 192 ? 8.898 -20 -28.719 1 87.69 192 ARG A C 1
ATOM 1505 O O . ARG A 1 192 ? 8.906 -21.188 -29.078 1 87.69 192 ARG A O 1
ATOM 1512 N N . LYS A 1 193 ? 9.883 -19.422 -28.141 1 92 193 LYS A N 1
ATOM 1513 C CA . LYS A 1 193 ? 11.086 -20.172 -27.812 1 92 193 LYS A CA 1
ATOM 1514 C C . LYS A 1 193 ? 10.781 -21.281 -26.828 1 92 193 LYS A C 1
ATOM 1516 O O . LYS A 1 193 ? 11.281 -22.406 -26.953 1 92 193 LYS A O 1
ATOM 1521 N N . LEU A 1 194 ? 10.008 -20.984 -25.859 1 93.62 194 LEU A N 1
ATOM 1522 C CA . LEU A 1 194 ? 9.625 -21.969 -24.859 1 93.62 194 LEU A CA 1
ATOM 1523 C C . LEU A 1 194 ? 8.789 -23.078 -25.469 1 93.62 194 LEU A C 1
ATOM 1525 O O . LEU A 1 194 ? 9.016 -24.266 -25.188 1 93.62 194 LEU A O 1
ATOM 1529 N N . ASP A 1 195 ? 7.883 -22.734 -26.312 1 93 195 ASP A N 1
ATOM 1530 C CA . ASP A 1 195 ? 7.051 -23.719 -26.984 1 93 195 ASP A CA 1
ATOM 1531 C C . ASP A 1 195 ? 7.891 -24.641 -27.875 1 93 195 ASP A C 1
ATOM 1533 O O . ASP A 1 195 ? 7.707 -25.859 -27.859 1 93 195 ASP A O 1
ATOM 1537 N N . ALA A 1 196 ? 8.719 -23.984 -28.594 1 95.81 196 ALA A N 1
ATOM 1538 C CA . ALA A 1 196 ? 9.586 -24.766 -29.469 1 95.81 196 ALA A CA 1
ATOM 1539 C C . ALA A 1 196 ? 10.461 -25.734 -28.656 1 95.81 196 ALA A C 1
ATOM 1541 O O . ALA A 1 196 ? 10.648 -26.875 -29.047 1 95.81 196 ALA A O 1
ATOM 1542 N N . TRP A 1 197 ? 11.023 -25.203 -27.672 1 96.31 197 TRP A N 1
ATOM 1543 C CA . TRP A 1 197 ? 11.875 -26.016 -26.797 1 96.31 197 TRP A CA 1
ATOM 1544 C C . TRP A 1 197 ? 11.094 -27.188 -26.219 1 96.31 197 TRP A C 1
ATOM 1546 O O . TRP A 1 197 ? 11.57 -28.328 -26.25 1 96.31 197 TRP A O 1
ATOM 1556 N N . ALA A 1 198 ? 9.938 -27 -25.688 1 96.62 198 ALA A N 1
ATOM 1557 C CA . ALA A 1 198 ? 9.117 -28.031 -25.062 1 96.62 198 ALA A CA 1
ATOM 1558 C C . ALA A 1 198 ? 8.664 -29.062 -26.109 1 96.62 198 ALA A C 1
ATOM 1560 O O . ALA A 1 198 ? 8.641 -30.266 -25.828 1 96.62 198 ALA A O 1
ATOM 1561 N N . GLU A 1 199 ? 8.273 -28.547 -27.219 1 97.62 199 GLU A N 1
ATOM 1562 C CA . GLU A 1 199 ? 7.891 -29.438 -28.312 1 97.62 199 GLU A CA 1
ATOM 1563 C C . GLU A 1 199 ? 9.039 -30.375 -28.688 1 97.62 199 GLU A C 1
ATOM 1565 O O . GLU A 1 199 ? 8.836 -31.578 -28.859 1 97.62 199 GLU A O 1
ATOM 1570 N N . ASP A 1 200 ? 10.117 -29.734 -28.859 1 97.88 200 ASP A N 1
ATOM 1571 C CA . ASP A 1 200 ? 11.305 -30.516 -29.219 1 97.88 200 ASP A CA 1
ATOM 1572 C C . ASP A 1 200 ? 11.609 -31.562 -28.156 1 97.88 200 ASP A C 1
ATOM 1574 O O . ASP A 1 200 ? 11.984 -32.688 -28.484 1 97.88 200 ASP A O 1
ATOM 1578 N N . LEU A 1 201 ? 11.523 -31.203 -26.938 1 97.5 201 LEU A N 1
ATOM 1579 C CA . LEU A 1 201 ? 11.727 -32.125 -25.828 1 97.5 201 LEU A CA 1
ATOM 1580 C C . LEU A 1 201 ? 10.781 -33.312 -25.938 1 97.5 201 LEU A C 1
ATOM 1582 O O . LEU A 1 201 ? 11.203 -34.469 -25.812 1 97.5 201 LEU A O 1
ATOM 1586 N N . ILE A 1 202 ? 9.5 -33.094 -26.188 1 98 202 ILE A N 1
ATOM 1587 C CA . ILE A 1 202 ? 8.492 -34.125 -26.297 1 98 202 ILE A CA 1
ATOM 1588 C C . ILE A 1 202 ? 8.836 -35.062 -27.469 1 98 202 ILE A C 1
ATOM 1590 O O . ILE A 1 202 ? 8.781 -36.281 -27.344 1 98 202 ILE A O 1
ATOM 1594 N N . LYS A 1 203 ? 9.211 -34.469 -28.609 1 98.38 203 LYS A N 1
ATOM 1595 C CA . LYS A 1 203 ? 9.562 -35.25 -29.797 1 98.38 203 LYS A CA 1
ATOM 1596 C C . LYS A 1 203 ? 10.742 -36.188 -29.516 1 98.38 203 LYS A C 1
ATOM 1598 O O . LYS A 1 203 ? 10.734 -37.344 -29.922 1 98.38 203 LYS A O 1
ATOM 1603 N N . LYS A 1 204 ? 11.664 -35.656 -28.875 1 97.94 204 LYS A N 1
ATOM 1604 C CA . LYS A 1 204 ? 12.867 -36.438 -28.578 1 97.94 204 LYS A CA 1
ATOM 1605 C C . LYS A 1 204 ? 12.547 -37.562 -27.625 1 97.94 204 LYS A C 1
ATOM 1607 O O . LYS A 1 204 ? 13.125 -38.656 -27.734 1 97.94 204 LYS A O 1
ATOM 1612 N N . VAL A 1 205 ? 11.727 -37.375 -26.672 1 97.38 205 VAL A N 1
ATOM 1613 C CA . VAL A 1 205 ? 11.32 -38.438 -25.75 1 97.38 205 VAL A CA 1
ATOM 1614 C C . VAL A 1 205 ? 10.523 -39.5 -26.5 1 97.38 205 VAL A C 1
ATOM 1616 O O . VAL A 1 205 ? 10.75 -40.688 -26.328 1 97.38 205 VAL A O 1
ATOM 1619 N N . ARG A 1 206 ? 9.609 -39.094 -27.359 1 97.38 206 ARG A N 1
ATOM 1620 C CA . ARG A 1 206 ? 8.789 -40 -28.141 1 97.38 206 ARG A CA 1
ATOM 1621 C C . ARG A 1 206 ? 9.641 -40.844 -29.078 1 97.38 206 ARG A C 1
ATOM 1623 O O . ARG A 1 206 ? 9.375 -42.031 -29.281 1 97.38 206 ARG A O 1
ATOM 1630 N N . SER A 1 207 ? 10.641 -40.25 -29.672 1 97.06 207 SER A N 1
ATOM 1631 C CA . SER A 1 207 ? 11.484 -40.938 -30.641 1 97.06 207 SER A CA 1
ATOM 1632 C C . SER A 1 207 ? 12.484 -41.844 -29.938 1 97.06 207 SER A C 1
ATOM 1634 O O . SER A 1 207 ? 13.109 -42.719 -30.578 1 97.06 207 SER A O 1
ATOM 1636 N N . GLY A 1 208 ? 12.703 -41.562 -28.672 1 95.25 208 GLY A N 1
ATOM 1637 C CA . GLY A 1 208 ? 13.672 -42.344 -27.906 1 95.25 208 GLY A CA 1
ATOM 1638 C C . GLY A 1 208 ? 15.055 -41.688 -27.891 1 95.25 208 GLY A C 1
ATOM 1639 O O . GLY A 1 208 ? 15.961 -42.219 -27.234 1 95.25 208 GLY A O 1
ATOM 1640 N N . GLU A 1 209 ? 15.172 -40.594 -28.562 1 96.31 209 GLU A N 1
ATOM 1641 C CA . GLU A 1 209 ? 16.438 -39.875 -28.531 1 96.31 209 GLU A CA 1
ATOM 1642 C C . GLU A 1 209 ? 16.797 -39.469 -27.109 1 96.31 209 GLU A C 1
ATOM 1644 O O . GLU A 1 209 ? 17.984 -39.438 -26.75 1 96.31 209 GLU A O 1
ATOM 1649 N N . LEU A 1 210 ? 15.844 -39.094 -26.359 1 95.25 210 LEU A N 1
ATOM 1650 C CA . LEU A 1 210 ? 16.016 -38.75 -24.953 1 95.25 210 LEU A CA 1
ATOM 1651 C C . LEU A 1 210 ? 15.281 -39.75 -24.062 1 95.25 210 LEU A C 1
ATOM 1653 O O . LEU A 1 210 ? 14.102 -40.031 -24.281 1 95.25 210 LEU A O 1
ATOM 1657 N N . THR A 1 211 ? 16.031 -40.25 -23.141 1 95.06 211 THR A N 1
ATOM 1658 C CA . THR A 1 211 ? 15.438 -41.188 -22.172 1 95.06 211 THR A CA 1
ATOM 1659 C C . THR A 1 211 ? 15.156 -40.469 -20.859 1 95.06 211 THR A C 1
ATOM 1661 O O . THR A 1 211 ? 16.031 -39.781 -20.328 1 95.06 211 THR A O 1
ATOM 1664 N N . VAL A 1 212 ? 13.953 -40.594 -20.359 1 96.5 212 VAL A N 1
ATOM 1665 C CA . VAL A 1 212 ? 13.547 -40 -19.094 1 96.5 212 VAL A CA 1
ATOM 1666 C C . VAL A 1 212 ? 12.938 -41.062 -18.188 1 96.5 212 VAL A C 1
ATOM 1668 O O . VAL A 1 212 ? 12.633 -42.188 -18.641 1 96.5 212 VAL A O 1
ATOM 1671 N N . ASP A 1 213 ? 12.859 -40.844 -16.875 1 95.44 213 ASP A N 1
ATOM 1672 C CA . ASP A 1 213 ? 12.203 -41.75 -15.945 1 95.44 213 ASP A CA 1
ATOM 1673 C C . ASP A 1 213 ? 10.789 -42.094 -16.422 1 95.44 213 ASP A C 1
ATOM 1675 O O . ASP A 1 213 ? 10.023 -41.188 -16.797 1 95.44 213 ASP A O 1
ATOM 1679 N N . PRO A 1 214 ? 10.406 -43.344 -16.422 1 94.75 214 PRO A N 1
ATOM 1680 C CA . PRO A 1 214 ? 9.117 -43.781 -16.953 1 94.75 214 PRO A CA 1
ATOM 1681 C C . PRO A 1 214 ? 7.934 -43.156 -16.219 1 94.75 214 PRO A C 1
ATOM 1683 O O . PRO A 1 214 ? 6.832 -43.062 -16.766 1 94.75 214 PRO A O 1
ATOM 1686 N N . ASP A 1 215 ? 8.156 -42.75 -14.992 1 94.56 215 ASP A N 1
ATOM 1687 C CA . ASP A 1 215 ? 7.055 -42.188 -14.227 1 94.56 215 ASP A CA 1
ATOM 1688 C C . ASP A 1 215 ? 7.211 -40.688 -14.07 1 94.56 215 ASP A C 1
ATOM 1690 O O . ASP A 1 215 ? 6.551 -40.062 -13.234 1 94.56 215 ASP A O 1
ATOM 1694 N N . SER A 1 216 ? 8.109 -40.125 -14.852 1 96.06 216 SER A N 1
ATOM 1695 C CA . SER A 1 216 ? 8.297 -38.656 -14.797 1 96.06 216 SER A CA 1
ATOM 1696 C C . SER A 1 216 ? 7.125 -37.938 -15.438 1 96.06 216 SER A C 1
ATOM 1698 O O . SER A 1 216 ? 6.383 -38.5 -16.234 1 96.06 216 SER A O 1
ATOM 1700 N N . VAL A 1 217 ? 6.934 -36.688 -15.047 1 96.25 217 VAL A N 1
ATOM 1701 C CA . VAL A 1 217 ? 5.91 -35.844 -15.633 1 96.25 217 VAL A CA 1
ATOM 1702 C C . VAL A 1 217 ? 6.148 -35.688 -17.125 1 96.25 217 VAL A C 1
ATOM 1704 O O . VAL A 1 217 ? 5.203 -35.75 -17.922 1 96.25 217 VAL A O 1
ATOM 1707 N N . VAL A 1 218 ? 7.406 -35.531 -17.547 1 97.25 218 VAL A N 1
ATOM 1708 C CA . VAL A 1 218 ? 7.754 -35.406 -18.953 1 97.25 218 VAL A CA 1
ATOM 1709 C C . VAL A 1 218 ? 7.266 -36.625 -19.734 1 97.25 218 VAL A C 1
ATOM 1711 O O . VAL A 1 218 ? 6.688 -36.469 -20.828 1 97.25 218 VAL A O 1
ATOM 1714 N N . ARG A 1 219 ? 7.48 -37.781 -19.203 1 96.94 219 ARG A N 1
ATOM 1715 C CA . ARG A 1 219 ? 7.051 -39 -19.891 1 96.94 219 ARG A CA 1
ATOM 1716 C C . ARG A 1 219 ? 5.531 -39.062 -20.016 1 96.94 219 ARG A C 1
ATOM 1718 O O . ARG A 1 219 ? 5.008 -39.375 -21.094 1 96.94 219 ARG A O 1
ATOM 1725 N N . HIS A 1 220 ? 4.863 -38.75 -18.906 1 95.69 220 HIS A N 1
ATOM 1726 C CA . HIS A 1 220 ? 3.406 -38.75 -18.938 1 95.69 220 HIS A CA 1
ATOM 1727 C C . HIS A 1 220 ? 2.881 -37.719 -19.938 1 95.69 220 HIS A C 1
ATOM 1729 O O . HIS A 1 220 ? 1.896 -38 -20.641 1 95.69 220 HIS A O 1
ATOM 1735 N N . MET A 1 221 ? 3.498 -36.594 -20.062 1 95.81 221 MET A N 1
ATOM 1736 C CA . MET A 1 221 ? 3.084 -35.594 -21.047 1 95.81 221 MET A CA 1
ATOM 1737 C C . MET A 1 221 ? 3.402 -36.062 -22.453 1 95.81 221 MET A C 1
ATOM 1739 O O . MET A 1 221 ? 2.633 -35.812 -23.391 1 95.81 221 MET A O 1
ATOM 1743 N N . ALA A 1 222 ? 4.527 -36.719 -22.609 1 96.81 222 ALA A N 1
ATOM 1744 C CA . ALA A 1 222 ? 4.871 -37.25 -23.922 1 96.81 222 ALA A CA 1
ATOM 1745 C C . ALA A 1 222 ? 3.822 -38.25 -24.391 1 96.81 222 ALA A C 1
ATOM 1747 O O . ALA A 1 222 ? 3.578 -38.375 -25.594 1 96.81 222 ALA A O 1
ATOM 1748 N N . ASP A 1 223 ? 3.201 -38.906 -23.484 1 96.44 223 ASP A N 1
ATOM 1749 C CA . ASP A 1 223 ? 2.219 -39.906 -23.812 1 96.44 223 ASP A CA 1
ATOM 1750 C C . ASP A 1 223 ? 0.796 -39.375 -23.672 1 96.44 223 ASP A C 1
ATOM 1752 O O . ASP A 1 223 ? -0.165 -40.156 -23.656 1 96.44 223 ASP A O 1
ATOM 1756 N N . LEU A 1 224 ? 0.614 -38.125 -23.5 1 94.88 224 LEU A N 1
ATOM 1757 C CA . LEU A 1 224 ? -0.688 -37.531 -23.25 1 94.88 224 LEU A CA 1
ATOM 1758 C C . LEU A 1 224 ? -1.655 -37.812 -24.391 1 94.88 224 LEU A C 1
ATOM 1760 O O . LEU A 1 224 ? -1.31 -37.656 -25.562 1 94.88 224 LEU A O 1
ATOM 1764 N N . ARG A 1 225 ? -2.854 -38.188 -24.047 1 94.56 225 ARG A N 1
ATOM 1765 C CA . ARG A 1 225 ? -3.879 -38.562 -25.031 1 94.56 225 ARG A CA 1
ATOM 1766 C C . ARG A 1 225 ? -5.148 -37.719 -24.812 1 94.56 225 ARG A C 1
ATOM 1768 O O . ARG A 1 225 ? -5.438 -37.312 -23.688 1 94.56 225 ARG A O 1
ATOM 1775 N N . ASP A 1 226 ? -5.855 -37.5 -25.859 1 90.06 226 ASP A N 1
ATOM 1776 C CA . ASP A 1 226 ? -7.086 -36.75 -25.766 1 90.06 226 ASP A CA 1
ATOM 1777 C C . ASP A 1 226 ? -8.266 -37.625 -25.375 1 90.06 226 ASP A C 1
ATOM 1779 O O . ASP A 1 226 ? -8.086 -38.781 -24.969 1 90.06 226 ASP A O 1
ATOM 1783 N N . GLU A 1 227 ? -9.508 -37.031 -25.375 1 88.44 227 GLU A N 1
ATOM 1784 C CA . GLU A 1 227 ? -10.719 -37.688 -24.906 1 88.44 227 GLU A CA 1
ATOM 1785 C C . GLU A 1 227 ? -11.062 -38.906 -25.781 1 88.44 227 GLU A C 1
ATOM 1787 O O . GLU A 1 227 ? -11.812 -39.781 -25.375 1 88.44 227 GLU A O 1
ATOM 1792 N N . LYS A 1 228 ? -10.57 -38.938 -26.969 1 92.62 228 LYS A N 1
ATOM 1793 C CA . LYS A 1 228 ? -10.805 -40.062 -27.875 1 92.62 228 LYS A CA 1
ATOM 1794 C C . LYS A 1 228 ? -9.719 -41.125 -27.75 1 92.62 228 LYS A C 1
ATOM 1796 O O . LYS A 1 228 ? -9.711 -42.125 -28.469 1 92.62 228 LYS A O 1
ATOM 1801 N N . GLY A 1 229 ? -8.734 -40.844 -26.953 1 92.19 229 GLY A N 1
ATOM 1802 C CA . GLY A 1 229 ? -7.656 -41.781 -26.719 1 92.19 229 GLY A CA 1
ATOM 1803 C C . GLY A 1 229 ? -6.508 -41.625 -27.703 1 92.19 229 GLY A C 1
ATOM 1804 O O . GLY A 1 229 ? -5.617 -42.5 -27.766 1 92.19 229 GLY A O 1
ATOM 1805 N N . GLU A 1 230 ? -6.559 -40.625 -28.438 1 95.44 230 GLU A N 1
ATOM 1806 C CA . GLU A 1 230 ? -5.512 -40.406 -29.422 1 95.44 230 GLU A CA 1
ATOM 1807 C C . GLU A 1 230 ? -4.391 -39.531 -28.844 1 95.44 230 GLU A C 1
ATOM 1809 O O . GLU A 1 230 ? -4.641 -38.625 -28.062 1 95.44 230 GLU A O 1
ATOM 1814 N N . LEU A 1 231 ? -3.213 -39.938 -29.297 1 95.38 231 LEU A N 1
ATOM 1815 C CA . LEU A 1 231 ? -2.053 -39.188 -28.875 1 95.38 231 LEU A CA 1
ATOM 1816 C C . LEU A 1 231 ? -2.168 -37.719 -29.359 1 95.38 231 LEU A C 1
ATOM 1818 O O . LEU A 1 231 ? -2.4 -37.469 -30.531 1 95.38 231 LEU A O 1
ATOM 1822 N N . VAL A 1 232 ? -1.999 -36.75 -28.438 1 95.06 232 VAL A N 1
ATOM 1823 C CA . VAL A 1 232 ? -2.068 -35.344 -28.844 1 95.06 232 VAL A CA 1
ATOM 1824 C C . VAL A 1 232 ? -0.79 -34.969 -29.578 1 95.06 232 VAL A C 1
ATOM 1826 O O . VAL A 1 232 ? 0.206 -35.688 -29.531 1 95.06 232 VAL A O 1
ATOM 1829 N N . THR A 1 233 ? -0.826 -33.781 -30.266 1 95.62 233 THR A N 1
ATOM 1830 C CA . THR A 1 233 ? 0.359 -33.312 -30.984 1 95.62 233 THR A CA 1
ATOM 1831 C C . THR A 1 233 ? 1.503 -33.031 -30.016 1 95.62 233 THR A C 1
ATOM 1833 O O . THR A 1 233 ? 1.27 -32.75 -28.844 1 95.62 233 THR A O 1
ATOM 1836 N N . ALA A 1 234 ? 2.734 -33.188 -30.484 1 96.88 234 ALA A N 1
ATOM 1837 C CA . ALA A 1 234 ? 3.895 -32.844 -29.656 1 96.88 234 ALA A CA 1
ATOM 1838 C C . ALA A 1 234 ? 3.826 -31.406 -29.172 1 96.88 234 ALA A C 1
ATOM 1840 O O . ALA A 1 234 ? 4.23 -31.109 -28.031 1 96.88 234 ALA A O 1
ATOM 1841 N N . LYS A 1 235 ? 3.395 -30.578 -30 1 95.62 235 LYS A N 1
ATOM 1842 C CA . LYS A 1 235 ? 3.236 -29.172 -29.641 1 95.62 235 LYS A CA 1
ATOM 1843 C C . LYS A 1 235 ? 2.303 -29 -28.453 1 95.62 235 LYS A C 1
ATOM 1845 O O . LYS A 1 235 ? 2.643 -28.328 -27.484 1 95.62 235 LYS A O 1
ATOM 1850 N N . LEU A 1 236 ? 1.171 -29.594 -28.531 1 93.31 236 LEU A N 1
ATOM 1851 C CA . LEU A 1 236 ? 0.194 -29.5 -27.438 1 93.31 236 LEU A CA 1
ATOM 1852 C C . LEU A 1 236 ? 0.729 -30.141 -26.172 1 93.31 236 LEU A C 1
ATOM 1854 O O . LEU A 1 236 ? 0.538 -29.609 -25.078 1 93.31 236 LEU A O 1
ATOM 1858 N N . ALA A 1 237 ? 1.313 -31.281 -26.312 1 95.19 237 ALA A N 1
ATOM 1859 C CA . ALA A 1 237 ? 1.933 -31.938 -25.156 1 95.19 237 ALA A CA 1
ATOM 1860 C C . ALA A 1 237 ? 2.963 -31.016 -24.5 1 95.19 237 ALA A C 1
ATOM 1862 O O . ALA A 1 237 ? 3.047 -30.953 -23.266 1 95.19 237 ALA A O 1
ATOM 1863 N N . GLY A 1 238 ? 3.783 -30.391 -25.328 1 95.25 238 GLY A N 1
ATOM 1864 C CA . GLY A 1 238 ? 4.75 -29.422 -24.828 1 95.25 238 GLY A CA 1
ATOM 1865 C C . GLY A 1 238 ? 4.105 -28.281 -24.078 1 95.25 238 GLY A C 1
ATOM 1866 O O . GLY A 1 238 ? 4.609 -27.844 -23.031 1 95.25 238 GLY A O 1
ATOM 1867 N N . ILE A 1 239 ? 3.053 -27.781 -24.578 1 91.38 239 ILE A N 1
ATOM 1868 C CA . ILE A 1 239 ? 2.303 -26.703 -23.953 1 91.38 239 ILE A CA 1
ATOM 1869 C C . ILE A 1 239 ? 1.798 -27.156 -22.578 1 91.38 239 ILE A C 1
ATOM 1871 O O . ILE A 1 239 ? 1.926 -26.438 -21.594 1 91.38 239 ILE A O 1
ATOM 1875 N N . GLU A 1 240 ? 1.283 -28.312 -22.5 1 91.75 240 GLU A N 1
ATOM 1876 C CA . GLU A 1 240 ? 0.75 -28.828 -21.234 1 91.75 240 GLU A CA 1
ATOM 1877 C C . GLU A 1 240 ? 1.866 -29.062 -20.219 1 91.75 240 GLU A C 1
ATOM 1879 O O . GLU A 1 240 ? 1.671 -28.875 -19.031 1 91.75 240 GLU A O 1
ATOM 1884 N N . LEU A 1 241 ? 3.002 -29.531 -20.719 1 94.38 241 LEU A N 1
ATOM 1885 C CA . LEU A 1 241 ? 4.16 -29.625 -19.844 1 94.38 241 LEU A CA 1
ATOM 1886 C C . LEU A 1 241 ? 4.488 -28.266 -19.234 1 94.38 241 LEU A C 1
ATOM 1888 O O . LEU A 1 241 ? 4.77 -28.172 -18.031 1 94.38 241 LEU A O 1
ATOM 1892 N N . GLN A 1 242 ? 4.441 -27.219 -19.984 1 92.88 242 GLN A N 1
ATOM 1893 C CA . GLN A 1 242 ? 4.672 -25.859 -19.5 1 92.88 242 GLN A CA 1
ATOM 1894 C C . GLN A 1 242 ? 3.588 -25.438 -18.516 1 92.88 242 GLN A C 1
ATOM 1896 O O . GLN A 1 242 ? 3.869 -24.75 -17.531 1 92.88 242 GLN A O 1
ATOM 190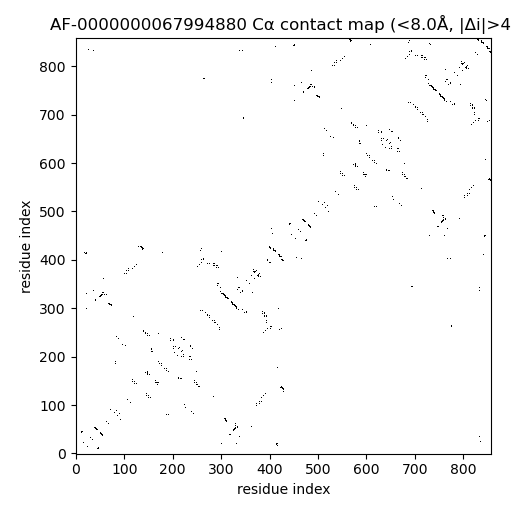1 N N . ASN A 1 243 ? 2.406 -25.875 -18.766 1 89.31 243 ASN A N 1
ATOM 1902 C CA . ASN A 1 243 ? 1.296 -25.547 -17.875 1 89.31 243 ASN A CA 1
ATOM 1903 C C . ASN A 1 243 ? 1.441 -26.219 -16.516 1 89.31 243 ASN A C 1
ATOM 1905 O O . ASN A 1 243 ? 0.823 -25.797 -15.531 1 89.31 243 ASN A O 1
ATOM 1909 N N . LEU A 1 244 ? 2.236 -27.203 -16.453 1 92.06 244 LEU A N 1
ATOM 1910 C CA . LEU A 1 244 ? 2.502 -27.875 -15.188 1 92.06 244 LEU A CA 1
ATOM 1911 C C . LEU A 1 244 ? 3.723 -27.281 -14.5 1 92.06 244 LEU A C 1
ATOM 1913 O O . LEU A 1 244 ? 3.961 -27.531 -13.32 1 92.06 244 LEU A O 1
ATOM 1917 N N . THR A 1 245 ? 4.535 -26.469 -15.195 1 94.31 245 THR A N 1
ATOM 1918 C CA . THR A 1 245 ? 5.777 -25.969 -14.609 1 94.31 245 THR A CA 1
ATOM 1919 C C . THR A 1 245 ? 5.754 -24.453 -14.508 1 94.31 245 THR A C 1
ATOM 1921 O O . THR A 1 245 ? 6.121 -23.891 -13.477 1 94.31 245 THR A O 1
ATOM 1924 N N . ARG A 1 246 ? 5.234 -23.781 -15.445 1 91.69 246 ARG A N 1
ATOM 1925 C CA . ARG A 1 246 ? 5.262 -22.328 -15.555 1 91.69 246 ARG A CA 1
ATOM 1926 C C . ARG A 1 246 ? 4.527 -21.688 -14.383 1 91.69 246 ARG A C 1
ATOM 1928 O O . ARG A 1 246 ? 4.965 -20.656 -13.867 1 91.69 246 ARG A O 1
ATOM 1935 N N . PRO A 1 247 ? 3.408 -22.234 -13.906 1 91.5 247 PRO A N 1
ATOM 1936 C CA . PRO A 1 247 ? 2.695 -21.594 -12.805 1 91.5 247 PRO A CA 1
ATOM 1937 C C . PRO A 1 247 ? 3.539 -21.5 -11.531 1 91.5 247 PRO A C 1
ATOM 1939 O O . PRO A 1 247 ? 3.377 -20.562 -10.75 1 91.5 247 PRO A O 1
ATOM 1942 N N . THR A 1 248 ? 4.391 -22.453 -11.352 1 95.25 248 THR A N 1
ATOM 1943 C CA . THR A 1 248 ? 5.273 -22.391 -10.188 1 95.25 248 THR A CA 1
ATOM 1944 C C . THR A 1 248 ? 6.137 -21.125 -10.234 1 95.25 248 THR A C 1
ATOM 1946 O O . THR A 1 248 ? 6.363 -20.484 -9.203 1 95.25 248 THR A O 1
ATOM 1949 N N . VAL A 1 249 ? 6.621 -20.812 -11.414 1 95.56 249 VAL A N 1
ATOM 1950 C CA . VAL A 1 249 ? 7.43 -19.625 -11.594 1 95.56 249 VAL A CA 1
ATOM 1951 C C . VAL A 1 249 ? 6.598 -18.375 -11.273 1 95.56 249 VAL A C 1
ATOM 1953 O O . VAL A 1 249 ? 7.094 -17.438 -10.656 1 95.56 249 VAL A O 1
ATOM 1956 N N . ALA A 1 250 ? 5.352 -18.438 -11.602 1 92.56 250 ALA A N 1
ATOM 1957 C CA . ALA A 1 250 ? 4.461 -17.312 -11.383 1 92.56 250 ALA A CA 1
ATOM 1958 C C . ALA A 1 250 ? 4.254 -17.047 -9.891 1 92.56 250 ALA A C 1
ATOM 1960 O O . ALA A 1 250 ? 3.957 -15.93 -9.484 1 92.56 250 ALA A O 1
ATOM 1961 N N . VAL A 1 251 ? 4.441 -18.031 -9.047 1 95.81 251 VAL A N 1
ATOM 1962 C CA . VAL A 1 251 ? 4.266 -17.938 -7.605 1 95.81 251 VAL A CA 1
ATOM 1963 C C . VAL A 1 251 ? 5.32 -17 -7.02 1 95.81 251 VAL A C 1
ATOM 1965 O O . VAL A 1 251 ? 5.18 -16.516 -5.891 1 95.81 251 VAL A O 1
ATOM 1968 N N . SER A 1 252 ? 6.336 -16.672 -7.773 1 97.31 252 SER A N 1
ATOM 1969 C CA . SER A 1 252 ? 7.387 -15.781 -7.289 1 97.31 252 SER A CA 1
ATOM 1970 C C . SER A 1 252 ? 6.836 -14.398 -6.973 1 97.31 252 SER A C 1
ATOM 1972 O O . SER A 1 252 ? 7.406 -13.664 -6.16 1 97.31 252 SER A O 1
ATOM 1974 N N . ARG A 1 253 ? 5.766 -14.062 -7.609 1 95.56 253 ARG A N 1
ATOM 1975 C CA . ARG A 1 253 ? 5.113 -12.805 -7.254 1 95.56 253 ARG A CA 1
ATOM 1976 C C . ARG A 1 253 ? 4.625 -12.828 -5.809 1 95.56 253 ARG A C 1
ATOM 1978 O O . ARG A 1 253 ? 4.805 -11.859 -5.07 1 95.56 253 ARG A O 1
ATOM 1985 N N . PHE A 1 254 ? 4.051 -13.93 -5.402 1 97.5 254 PHE A N 1
ATOM 1986 C CA . PHE A 1 254 ? 3.643 -14.102 -4.016 1 97.5 254 PHE A CA 1
ATOM 1987 C C . PHE A 1 254 ? 4.855 -14.109 -3.09 1 97.5 254 PHE A C 1
ATOM 1989 O O . PHE A 1 254 ? 4.77 -13.672 -1.942 1 97.5 254 PHE A O 1
ATOM 1996 N N . ALA A 1 255 ? 5.973 -14.586 -3.611 1 98.62 255 ALA A N 1
ATOM 1997 C CA . ALA A 1 255 ? 7.184 -14.555 -2.799 1 98.62 255 ALA A CA 1
ATOM 1998 C C . ALA A 1 255 ? 7.57 -13.117 -2.459 1 98.62 255 ALA A C 1
ATOM 2000 O O . ALA A 1 255 ? 7.953 -12.82 -1.323 1 98.62 255 ALA A O 1
ATOM 2001 N N . ALA A 1 256 ? 7.473 -12.273 -3.406 1 98.25 256 ALA A N 1
ATOM 2002 C CA . ALA A 1 256 ? 7.746 -10.859 -3.168 1 98.25 256 ALA A CA 1
ATOM 2003 C C . ALA A 1 256 ? 6.773 -10.273 -2.145 1 98.25 256 ALA A C 1
ATOM 2005 O O . ALA A 1 256 ? 7.18 -9.547 -1.24 1 98.25 256 ALA A O 1
ATOM 2006 N N . PHE A 1 257 ? 5.512 -10.609 -2.248 1 98.44 257 PHE A N 1
ATOM 2007 C CA . PHE A 1 257 ? 4.516 -10.133 -1.297 1 98.44 257 PHE A CA 1
ATOM 2008 C C . PHE A 1 257 ? 4.77 -10.711 0.09 1 98.44 257 PHE A C 1
ATOM 2010 O O . PHE A 1 257 ? 4.555 -10.031 1.099 1 98.44 257 PHE A O 1
ATOM 2017 N N . ALA A 1 258 ? 5.191 -11.922 0.1 1 98.81 258 ALA A N 1
ATOM 2018 C CA . ALA A 1 258 ? 5.516 -12.531 1.389 1 98.81 258 ALA A CA 1
ATOM 2019 C C . ALA A 1 258 ? 6.645 -11.773 2.084 1 98.81 258 ALA A C 1
ATOM 2021 O O . ALA A 1 258 ? 6.625 -11.594 3.305 1 98.81 258 ALA A O 1
ATOM 2022 N N . ALA A 1 259 ? 7.625 -11.375 1.32 1 98.69 259 ALA A N 1
ATOM 2023 C CA . ALA A 1 259 ? 8.711 -10.57 1.87 1 98.69 259 ALA A CA 1
ATOM 2024 C C . ALA A 1 259 ? 8.188 -9.281 2.477 1 98.69 259 ALA A C 1
ATOM 2026 O O . ALA A 1 259 ? 8.578 -8.898 3.584 1 98.69 259 ALA A O 1
ATOM 2027 N N . VAL A 1 260 ? 7.281 -8.617 1.781 1 98.19 260 VAL A N 1
ATOM 2028 C CA . VAL A 1 260 ? 6.664 -7.395 2.281 1 98.19 260 VAL A CA 1
ATOM 2029 C C . VAL A 1 260 ? 5.914 -7.691 3.578 1 98.19 260 VAL A C 1
ATOM 2031 O O . VAL A 1 260 ? 6.043 -6.953 4.559 1 98.19 260 VAL A O 1
ATOM 2034 N N . ALA A 1 261 ? 5.148 -8.766 3.566 1 98.62 261 ALA A N 1
ATOM 2035 C CA . ALA A 1 261 ? 4.371 -9.156 4.742 1 98.62 261 ALA A CA 1
ATOM 2036 C C . ALA A 1 261 ? 5.285 -9.422 5.938 1 98.62 261 ALA A C 1
ATOM 2038 O O . ALA A 1 261 ? 4.945 -9.094 7.074 1 98.62 261 ALA A O 1
ATOM 2039 N N . MET A 1 262 ? 6.426 -10.016 5.715 1 98.62 262 MET A N 1
ATOM 2040 C CA . MET A 1 262 ? 7.359 -10.312 6.793 1 98.62 262 MET A CA 1
ATOM 2041 C C . MET A 1 262 ? 7.926 -9.023 7.391 1 98.62 262 MET A C 1
ATOM 2043 O O . MET A 1 262 ? 8.07 -8.914 8.609 1 98.62 262 MET A O 1
ATOM 2047 N N . VAL A 1 263 ? 8.25 -8.07 6.543 1 97.31 263 VAL A N 1
ATOM 2048 C CA . VAL A 1 263 ? 8.758 -6.785 6.992 1 97.31 263 VAL A CA 1
ATOM 2049 C C . VAL A 1 263 ? 7.715 -6.086 7.859 1 97.31 263 VAL A C 1
ATOM 2051 O O . VAL A 1 263 ? 8.055 -5.496 8.891 1 97.31 263 VAL A O 1
ATOM 2054 N N . GLU A 1 264 ? 6.469 -6.207 7.52 1 97.38 264 GLU A N 1
ATOM 2055 C CA . GLU A 1 264 ? 5.383 -5.5 8.18 1 97.38 264 GLU A CA 1
ATOM 2056 C C . GLU A 1 264 ? 4.918 -6.246 9.43 1 97.38 264 GLU A C 1
ATOM 2058 O O . GLU A 1 264 ? 4.25 -5.672 10.289 1 97.38 264 GLU A O 1
ATOM 2063 N N . ASN A 1 265 ? 5.219 -7.523 9.508 1 97.88 265 ASN A N 1
ATOM 2064 C CA . ASN A 1 265 ? 4.785 -8.367 10.617 1 97.88 265 ASN A CA 1
ATOM 2065 C C . ASN A 1 265 ? 5.949 -9.156 11.211 1 97.88 265 ASN A C 1
ATOM 2067 O O . ASN A 1 265 ? 5.965 -10.383 11.156 1 97.88 265 ASN A O 1
ATOM 2071 N N . PRO A 1 266 ? 6.863 -8.508 11.891 1 96.69 266 PRO A N 1
ATOM 2072 C CA . PRO A 1 266 ? 8.07 -9.164 12.383 1 96.69 266 PRO A CA 1
ATOM 2073 C C . PRO A 1 266 ? 7.777 -10.227 13.438 1 96.69 266 PRO A C 1
ATOM 2075 O O . PRO A 1 266 ? 8.539 -11.195 13.57 1 96.69 266 PRO A O 1
ATOM 2078 N N . GLU A 1 267 ? 6.684 -10.055 14.148 1 96.5 267 GLU A N 1
ATOM 2079 C CA . GLU A 1 267 ? 6.332 -11.07 15.141 1 96.5 267 GLU A CA 1
ATOM 2080 C C . GLU A 1 267 ? 6.023 -12.406 14.469 1 96.5 267 GLU A C 1
ATOM 2082 O O . GLU A 1 267 ? 6.414 -13.461 14.977 1 96.5 267 GLU A O 1
ATOM 2087 N N . TRP A 1 268 ? 5.316 -12.344 13.383 1 98.06 268 TRP A N 1
ATOM 2088 C CA . TRP A 1 268 ? 5.016 -13.57 12.648 1 98.06 268 TRP A CA 1
ATOM 2089 C C . TRP A 1 268 ? 6.266 -14.125 11.977 1 98.06 268 TRP A C 1
ATOM 2091 O O . TRP A 1 268 ? 6.445 -15.344 11.898 1 98.06 268 TRP A O 1
ATOM 2101 N N . ALA A 1 269 ? 7.133 -13.242 11.43 1 98.31 269 ALA A N 1
ATOM 2102 C CA . ALA A 1 269 ? 8.398 -13.703 10.875 1 98.31 269 ALA A CA 1
ATOM 2103 C C . ALA A 1 269 ? 9.211 -14.461 11.922 1 98.31 269 ALA A C 1
ATOM 2105 O O . ALA A 1 269 ? 9.773 -15.516 11.633 1 98.31 269 ALA A O 1
ATOM 2106 N N . ALA A 1 270 ? 9.211 -13.938 13.148 1 98.44 270 ALA A N 1
ATOM 2107 C CA . ALA A 1 270 ? 9.922 -14.578 14.25 1 98.44 270 ALA A CA 1
ATOM 2108 C C . ALA A 1 270 ? 9.305 -15.93 14.586 1 98.44 270 ALA A C 1
ATOM 2110 O O . ALA A 1 270 ? 10.016 -16.891 14.883 1 98.44 270 ALA A O 1
ATOM 2111 N N . LYS A 1 271 ? 7.98 -15.953 14.562 1 98.62 271 LYS A N 1
ATOM 2112 C CA . LYS A 1 271 ? 7.289 -17.219 14.828 1 98.62 271 LYS A CA 1
ATOM 2113 C C . LYS A 1 271 ? 7.68 -18.281 13.812 1 98.62 271 LYS A C 1
ATOM 2115 O O . LYS A 1 271 ? 7.906 -19.438 14.18 1 98.62 271 LYS A O 1
ATOM 2120 N N . VAL A 1 272 ? 7.77 -17.938 12.531 1 98.88 272 VAL A N 1
ATOM 2121 C CA . VAL A 1 272 ? 8.18 -18.875 11.484 1 98.88 272 VAL A CA 1
ATOM 2122 C C . VAL A 1 272 ? 9.625 -19.297 11.711 1 98.88 272 VAL A C 1
ATOM 2124 O O . VAL A 1 272 ? 9.945 -20.484 11.633 1 98.88 272 VAL A O 1
ATOM 2127 N N . LYS A 1 273 ? 10.461 -18.344 12.016 1 98.75 273 LYS A N 1
ATOM 2128 C CA . LYS A 1 273 ? 11.867 -18.625 12.281 1 98.75 273 LYS A CA 1
ATOM 2129 C C . LYS A 1 273 ? 12.023 -19.656 13.398 1 98.75 273 LYS A C 1
ATOM 2131 O O . LYS A 1 273 ? 12.75 -20.641 13.242 1 98.75 273 LYS A O 1
ATOM 2136 N N . ASN A 1 274 ? 11.352 -19.391 14.469 1 98.69 274 ASN A N 1
ATOM 2137 C CA . ASN A 1 274 ? 11.422 -20.297 15.602 1 98.69 274 ASN A CA 1
ATOM 2138 C C . ASN A 1 274 ? 10.953 -21.703 15.227 1 98.69 274 ASN A C 1
ATOM 2140 O O . ASN A 1 274 ? 11.547 -22.688 15.648 1 98.69 274 ASN A O 1
ATOM 2144 N N . ALA A 1 275 ? 9.906 -21.781 14.414 1 98.69 275 ALA A N 1
ATOM 2145 C CA . ALA A 1 275 ? 9.398 -23.062 13.961 1 98.69 275 ALA A CA 1
ATOM 2146 C C . ALA A 1 275 ? 10.422 -23.781 13.086 1 98.69 275 ALA A C 1
ATOM 2148 O O . ALA A 1 275 ? 10.562 -25.016 13.164 1 98.69 275 ALA A O 1
ATOM 2149 N N . VAL A 1 276 ? 11.094 -23.078 12.219 1 98.62 276 VAL A N 1
ATOM 2150 C CA . VAL A 1 276 ? 12.125 -23.641 11.352 1 98.62 276 VAL A CA 1
ATOM 2151 C C . VAL A 1 276 ? 13.273 -24.172 12.203 1 98.62 276 VAL A C 1
ATOM 2153 O O . VAL A 1 276 ? 13.789 -25.266 11.953 1 98.62 276 VAL A O 1
ATOM 2156 N N . GLU A 1 277 ? 13.68 -23.453 13.203 1 98.19 277 GLU A N 1
ATOM 2157 C CA . GLU A 1 277 ? 14.734 -23.875 14.109 1 98.19 277 GLU A CA 1
ATOM 2158 C C . GLU A 1 277 ? 14.336 -25.141 14.875 1 98.19 277 GLU A C 1
ATOM 2160 O O . GLU A 1 277 ? 15.141 -26.062 15.039 1 98.19 277 GLU A O 1
ATOM 2165 N N . ASP A 1 278 ? 13.148 -25.125 15.328 1 98.19 278 ASP A N 1
ATOM 2166 C CA . ASP A 1 278 ? 12.633 -26.297 16.047 1 98.19 278 ASP A CA 1
ATOM 2167 C C . ASP A 1 278 ? 12.625 -27.531 15.148 1 98.19 278 ASP A C 1
ATOM 2169 O O . ASP A 1 278 ? 12.727 -28.656 15.633 1 98.19 278 ASP A O 1
ATOM 2173 N N . ALA A 1 279 ? 12.508 -27.312 13.812 1 98 279 ALA A N 1
ATOM 2174 C CA . ALA A 1 279 ? 12.484 -28.391 12.836 1 98 279 ALA A CA 1
ATOM 2175 C C . ALA A 1 279 ? 13.883 -28.656 12.273 1 98 279 ALA A C 1
ATOM 2177 O O . ALA A 1 279 ? 14.023 -29.203 11.172 1 98 279 ALA A O 1
ATOM 2178 N N . ASP A 1 280 ? 14.906 -28.188 12.906 1 97.06 280 ASP A N 1
ATOM 2179 C CA . ASP A 1 280 ? 16.312 -28.438 12.594 1 97.06 280 ASP A CA 1
ATOM 2180 C C . ASP A 1 280 ? 16.688 -27.844 11.242 1 97.06 280 ASP A C 1
ATOM 2182 O O . ASP A 1 280 ? 17.406 -28.469 10.461 1 97.06 280 ASP A O 1
ATOM 2186 N N . GLY A 1 281 ? 16.062 -26.797 10.883 1 96.75 281 GLY A N 1
ATOM 2187 C CA . GLY A 1 281 ? 16.469 -26.031 9.711 1 96.75 281 GLY A CA 1
ATOM 2188 C C . GLY A 1 281 ? 15.766 -26.484 8.445 1 96.75 281 GLY A C 1
ATOM 2189 O O . GLY A 1 281 ? 16.094 -26.016 7.352 1 96.75 281 GLY A O 1
ATOM 2190 N N . ARG A 1 282 ? 14.836 -27.391 8.531 1 97.62 282 ARG A N 1
ATOM 2191 C CA . ARG A 1 282 ? 14.031 -27.766 7.371 1 97.62 282 ARG A CA 1
ATOM 2192 C C . ARG A 1 282 ? 13.211 -26.578 6.875 1 97.62 282 ARG A C 1
ATOM 2194 O O . ARG A 1 282 ? 12.766 -25.75 7.672 1 97.62 282 ARG A O 1
ATOM 2201 N N . LEU A 1 283 ? 12.984 -26.547 5.566 1 98.5 283 LEU A N 1
ATOM 2202 C CA . LEU A 1 283 ? 12.266 -25.422 4.992 1 98.5 283 LEU A CA 1
ATOM 2203 C C . LEU A 1 283 ? 10.891 -25.844 4.488 1 98.5 283 LEU A C 1
ATOM 2205 O O . LEU A 1 283 ? 10.156 -25.047 3.91 1 98.5 283 LEU A O 1
ATOM 2209 N N . VAL A 1 284 ? 10.57 -27.125 4.59 1 97.81 284 VAL A N 1
ATOM 2210 C CA . VAL A 1 284 ? 9.312 -27.656 4.07 1 97.81 284 VAL A CA 1
ATOM 2211 C C . VAL A 1 284 ? 8.508 -28.281 5.203 1 97.81 284 VAL A C 1
ATOM 2213 O O . VAL A 1 284 ? 9.086 -28.734 6.203 1 97.81 284 VAL A O 1
ATOM 2216 N N . ASN A 1 285 ? 7.219 -28.266 5.059 1 95.88 285 ASN A N 1
ATOM 2217 C CA . ASN A 1 285 ? 6.297 -28.875 6.004 1 95.88 285 ASN A CA 1
ATOM 2218 C C . ASN A 1 285 ? 6.363 -28.203 7.375 1 95.88 285 ASN A C 1
ATOM 2220 O O . ASN A 1 285 ? 6.355 -28.875 8.406 1 95.88 285 ASN A O 1
ATOM 2224 N N . ILE A 1 286 ? 6.609 -26.938 7.422 1 98.12 286 ILE A N 1
ATOM 2225 C CA . ILE A 1 286 ? 6.539 -26.109 8.617 1 98.12 286 ILE A CA 1
ATOM 2226 C C . ILE A 1 286 ? 5.164 -25.438 8.711 1 98.12 286 ILE A C 1
ATOM 2228 O O . ILE A 1 286 ? 4.855 -24.531 7.93 1 98.12 286 ILE A O 1
ATOM 2232 N N . PRO A 1 287 ? 4.348 -25.828 9.656 1 97.88 287 PRO A N 1
ATOM 2233 C CA . PRO A 1 287 ? 2.959 -25.359 9.703 1 97.88 287 PRO A CA 1
ATOM 2234 C C . PRO A 1 287 ? 2.855 -23.844 9.734 1 97.88 287 PRO A C 1
ATOM 2236 O O . PRO A 1 287 ? 2.01 -23.266 9.047 1 97.88 287 PRO A O 1
ATOM 2239 N N . GLU A 1 288 ? 3.707 -23.156 10.508 1 98.62 288 GLU A N 1
ATOM 2240 C CA . GLU A 1 288 ? 3.678 -21.703 10.594 1 98.62 288 GLU A CA 1
ATOM 2241 C C . GLU A 1 288 ? 4.02 -21.062 9.258 1 98.62 288 GLU A C 1
ATOM 2243 O O . GLU A 1 288 ? 3.434 -20.047 8.883 1 98.62 288 GLU A O 1
ATOM 2248 N N . ALA A 1 289 ? 4.945 -21.641 8.523 1 98.81 289 ALA A N 1
ATOM 2249 C CA . ALA A 1 289 ? 5.309 -21.141 7.207 1 98.81 289 ALA A CA 1
ATOM 2250 C C . ALA A 1 289 ? 4.172 -21.344 6.207 1 98.81 289 ALA A C 1
ATOM 2252 O O . ALA A 1 289 ? 3.912 -20.484 5.363 1 98.81 289 ALA A O 1
ATOM 2253 N N . VAL A 1 290 ? 3.506 -22.5 6.285 1 98.19 290 VAL A N 1
ATOM 2254 C CA . VAL A 1 290 ? 2.373 -22.797 5.414 1 98.19 290 VAL A CA 1
ATOM 2255 C C . VAL A 1 290 ? 1.247 -21.797 5.684 1 98.19 290 VAL A C 1
ATOM 2257 O O . VAL A 1 290 ? 0.661 -21.25 4.746 1 98.19 290 VAL A O 1
ATOM 2260 N N . ALA A 1 291 ? 0.98 -21.547 6.973 1 98.44 291 ALA A N 1
ATOM 2261 C CA . ALA A 1 291 ? -0.059 -20.594 7.344 1 98.44 291 ALA A CA 1
ATOM 2262 C C . ALA A 1 291 ? 0.273 -19.188 6.836 1 98.44 291 ALA A C 1
ATOM 2264 O O . ALA A 1 291 ? -0.603 -18.484 6.336 1 98.44 291 ALA A O 1
ATOM 2265 N N . PHE A 1 292 ? 1.52 -18.797 6.988 1 98.75 292 PHE A N 1
ATOM 2266 C CA . PHE A 1 292 ? 1.976 -17.5 6.496 1 98.75 292 PHE A CA 1
ATOM 2267 C C . PHE A 1 292 ? 1.801 -17.406 4.984 1 98.75 292 PHE A C 1
ATOM 2269 O O . PHE A 1 292 ? 1.344 -16.375 4.473 1 98.75 292 PHE A O 1
ATOM 2276 N N . ALA A 1 293 ? 2.125 -18.453 4.277 1 98.38 293 ALA A N 1
ATOM 2277 C CA . ALA A 1 293 ? 1.959 -18.516 2.828 1 98.38 293 ALA A CA 1
ATOM 2278 C C . ALA A 1 293 ? 0.492 -18.359 2.438 1 98.38 293 ALA A C 1
ATOM 2280 O O . ALA A 1 293 ? 0.162 -17.594 1.525 1 98.38 293 ALA A O 1
ATOM 2281 N N . GLN A 1 294 ? -0.39 -19.062 3.115 1 97.62 294 GLN A N 1
ATOM 2282 C CA . GLN A 1 294 ? -1.819 -19 2.832 1 97.62 294 GLN A CA 1
ATOM 2283 C C . GLN A 1 294 ? -2.354 -17.578 3.064 1 97.62 294 GLN A C 1
ATOM 2285 O O . GLN A 1 294 ? -3.111 -17.062 2.248 1 97.62 294 GLN A O 1
ATOM 2290 N N . GLU A 1 295 ? -1.919 -16.969 4.141 1 98.31 295 GLU A N 1
ATOM 2291 C CA . GLU A 1 295 ? -2.369 -15.617 4.434 1 98.31 295 GLU A CA 1
ATOM 2292 C C . GLU A 1 295 ? -1.86 -14.625 3.385 1 98.31 295 GLU A C 1
ATOM 2294 O O . GLU A 1 295 ? -2.551 -13.664 3.045 1 98.31 295 GLU A O 1
ATOM 2299 N N . THR A 1 296 ? -0.64 -14.852 2.904 1 98.5 296 THR A N 1
ATOM 2300 C CA . THR A 1 296 ? -0.113 -14.039 1.813 1 98.5 296 THR A CA 1
ATOM 2301 C C . THR A 1 296 ? -1.003 -14.156 0.579 1 98.5 296 THR A C 1
ATOM 2303 O O . THR A 1 296 ? -1.365 -13.141 -0.024 1 98.5 296 THR A O 1
ATOM 2306 N N . ARG A 1 297 ? -1.396 -15.352 0.253 1 96.81 297 ARG A N 1
ATOM 2307 C CA . ARG A 1 297 ? -2.229 -15.602 -0.919 1 96.81 297 ARG A CA 1
ATOM 2308 C C . ARG A 1 297 ? -3.611 -14.984 -0.75 1 96.81 297 ARG A C 1
ATOM 2310 O O . ARG A 1 297 ? -4.242 -14.586 -1.731 1 96.81 297 ARG A O 1
ATOM 2317 N N . ARG A 1 298 ? -4.094 -14.906 0.455 1 96.62 298 ARG A N 1
ATOM 2318 C CA . ARG A 1 298 ? -5.406 -14.328 0.723 1 96.62 298 ARG A CA 1
ATOM 2319 C C . ARG A 1 298 ? -5.367 -12.805 0.597 1 96.62 298 ARG A C 1
ATOM 2321 O O . ARG A 1 298 ? -6.223 -12.211 -0.061 1 96.62 298 ARG A O 1
ATOM 2328 N N . LYS A 1 299 ? -4.371 -12.219 1.226 1 96.94 299 LYS A N 1
ATOM 2329 C CA . LYS A 1 299 ? -4.332 -10.773 1.47 1 96.94 299 LYS A CA 1
ATOM 2330 C C . LYS A 1 299 ? -3.863 -10.023 0.228 1 96.94 299 LYS A C 1
ATOM 2332 O O . LYS A 1 299 ? -4.359 -8.93 -0.067 1 96.94 299 LYS A O 1
ATOM 2337 N N . TYR A 1 300 ? -2.898 -10.516 -0.471 1 96.25 300 TYR A N 1
ATOM 2338 C CA . TYR A 1 300 ? -2.213 -9.742 -1.498 1 96.25 300 TYR A CA 1
ATOM 2339 C C . TYR A 1 300 ? -2.744 -10.086 -2.885 1 96.25 300 TYR A C 1
ATOM 2341 O O . TYR A 1 300 ? -3.211 -11.203 -3.119 1 96.25 300 TYR A O 1
ATOM 2349 N N . PRO A 1 301 ? -2.604 -9.117 -3.789 1 90.44 301 PRO A N 1
ATOM 2350 C CA . PRO A 1 301 ? -3.215 -9.258 -5.113 1 90.44 301 PRO A CA 1
ATOM 2351 C C . PRO A 1 301 ? -2.395 -10.141 -6.051 1 90.44 301 PRO A C 1
ATOM 2353 O O . PRO A 1 301 ? -1.166 -10.031 -6.09 1 90.44 301 PRO A O 1
ATOM 2356 N N . PHE A 1 302 ? -3.068 -11.031 -6.719 1 89.62 302 PHE A N 1
ATOM 2357 C CA . PHE A 1 302 ? -2.49 -11.797 -7.82 1 89.62 302 PHE A CA 1
ATOM 2358 C C . PHE A 1 302 ? -3.307 -11.609 -9.094 1 89.62 302 PHE A C 1
ATOM 2360 O O . PHE A 1 302 ? -3.021 -10.719 -9.891 1 89.62 302 PHE A O 1
ATOM 2367 N N . VAL A 1 303 ? -4.48 -12.219 -9.219 1 86.94 303 VAL A N 1
ATOM 2368 C CA . VAL A 1 303 ? -5.445 -11.945 -10.273 1 86.94 303 VAL A CA 1
ATOM 2369 C C . VAL A 1 303 ? -6.664 -11.234 -9.688 1 86.94 303 VAL A C 1
ATOM 2371 O O . VAL A 1 303 ? -7.184 -11.641 -8.641 1 86.94 303 VAL A O 1
ATOM 2374 N N . PRO A 1 304 ? -7.07 -10.203 -10.367 1 91.19 304 PRO A N 1
ATOM 2375 C CA . PRO A 1 304 ? -8.18 -9.453 -9.773 1 91.19 304 PRO A CA 1
ATOM 2376 C C . PRO A 1 304 ? -9.516 -10.172 -9.898 1 91.19 304 PRO A C 1
ATOM 2378 O O . PRO A 1 304 ? -10.312 -10.172 -8.961 1 91.19 304 PRO A O 1
ATOM 2381 N N . MET A 1 305 ? -9.75 -10.781 -11.109 1 91.69 305 MET A N 1
ATOM 2382 C CA . MET A 1 305 ? -11.031 -11.406 -11.406 1 91.69 305 MET A CA 1
ATOM 2383 C C . MET A 1 305 ? -10.875 -12.531 -12.414 1 91.69 305 MET A C 1
ATOM 2385 O O . MET A 1 305 ? -9.844 -12.641 -13.078 1 91.69 305 MET A O 1
ATOM 2389 N N . LEU A 1 306 ? -11.844 -13.391 -12.492 1 89.69 306 LEU A N 1
ATOM 2390 C CA . LEU A 1 306 ? -11.922 -14.461 -13.469 1 89.69 306 LEU A CA 1
ATOM 2391 C C . LEU A 1 306 ? -13.172 -14.328 -14.328 1 89.69 306 LEU A C 1
ATOM 2393 O O . LEU A 1 306 ? -14.273 -14.164 -13.805 1 89.69 306 LEU A O 1
ATOM 2397 N N . PRO A 1 307 ? -13.039 -14.398 -15.625 1 90.25 307 PRO A N 1
ATOM 2398 C CA . PRO A 1 307 ? -14.195 -14.266 -16.516 1 90.25 307 PRO A CA 1
ATOM 2399 C C . PRO A 1 307 ? -14.836 -15.609 -16.859 1 90.25 307 PRO A C 1
ATOM 2401 O O . PRO A 1 307 ? -14.156 -16.641 -16.828 1 90.25 307 PRO A O 1
ATOM 2404 N N . ALA A 1 308 ? -16.078 -15.586 -17.141 1 90.62 308 ALA A N 1
ATOM 2405 C CA . ALA A 1 308 ? -16.812 -16.734 -17.672 1 90.62 308 ALA A CA 1
ATOM 2406 C C . ALA A 1 308 ? -18.031 -16.281 -18.469 1 90.62 308 ALA A C 1
ATOM 2408 O O . ALA A 1 308 ? -18.375 -15.102 -18.484 1 90.62 308 ALA A O 1
ATOM 2409 N N . MET A 1 309 ? -18.609 -17.25 -19.203 1 91.94 309 MET A N 1
ATOM 2410 C CA . MET A 1 309 ? -19.812 -17.016 -19.984 1 91.94 309 MET A CA 1
ATOM 2411 C C . MET A 1 309 ? -20.984 -17.812 -19.406 1 91.94 309 MET A C 1
ATOM 2413 O O . MET A 1 309 ? -20.828 -18.953 -19 1 91.94 309 MET A O 1
ATOM 2417 N N . VAL A 1 310 ? -22.109 -17.172 -19.469 1 94.31 310 VAL A N 1
ATOM 2418 C CA . VAL A 1 310 ? -23.312 -17.828 -18.969 1 94.31 310 VAL A CA 1
ATOM 2419 C C . VAL A 1 310 ? -23.984 -18.594 -20.109 1 94.31 310 VAL A C 1
ATOM 2421 O O . VAL A 1 310 ? -24.203 -18.062 -21.203 1 94.31 310 VAL A O 1
ATOM 2424 N N . LYS A 1 311 ? -24.391 -19.828 -19.812 1 93.38 311 LYS A N 1
ATOM 2425 C CA . LYS A 1 311 ? -24.859 -20.75 -20.859 1 93.38 311 LYS A CA 1
ATOM 2426 C C . LYS A 1 311 ? -26.375 -20.734 -20.969 1 93.38 311 LYS A C 1
ATOM 2428 O O . LYS A 1 311 ? -26.938 -21.219 -21.938 1 93.38 311 LYS A O 1
ATOM 2433 N N . GLU A 1 312 ? -27.047 -20.297 -19.969 1 95.12 312 GLU A N 1
ATOM 2434 C CA . GLU A 1 312 ? -28.516 -20.25 -19.953 1 95.12 312 GLU A CA 1
ATOM 2435 C C . GLU A 1 312 ? -29.016 -19.062 -19.125 1 95.12 312 GLU A C 1
ATOM 2437 O O . GLU A 1 312 ? -28.297 -18.562 -18.266 1 95.12 312 GLU A O 1
ATOM 2442 N N . ASP A 1 313 ? -30.203 -18.672 -19.5 1 95.31 313 ASP A N 1
ATOM 2443 C CA . ASP A 1 313 ? -30.797 -17.625 -18.688 1 95.31 313 ASP A CA 1
ATOM 2444 C C . ASP A 1 313 ? -30.906 -18.062 -17.219 1 95.31 313 ASP A C 1
ATOM 2446 O O . ASP A 1 313 ? -31.359 -19.172 -16.938 1 95.31 313 ASP A O 1
ATOM 2450 N N . THR A 1 314 ? -30.469 -17.188 -16.297 1 95.56 314 THR A N 1
ATOM 2451 C CA . THR A 1 314 ? -30.422 -17.531 -14.875 1 95.56 314 THR A CA 1
ATOM 2452 C C . THR A 1 314 ? -30.453 -16.266 -14.016 1 95.56 314 THR A C 1
ATOM 2454 O O . THR A 1 314 ? -30.906 -15.219 -14.461 1 95.56 314 THR A O 1
ATOM 2457 N N . GLU A 1 315 ? -30.266 -16.469 -12.75 1 94.31 315 GLU A N 1
ATOM 2458 C CA . GLU A 1 315 ? -30.172 -15.328 -11.828 1 94.31 315 GLU A CA 1
ATOM 2459 C C . GLU A 1 315 ? -29.234 -15.641 -10.664 1 94.31 315 GLU A C 1
ATOM 2461 O O . GLU A 1 315 ? -28.984 -16.812 -10.367 1 94.31 315 GLU A O 1
ATOM 2466 N N . LEU A 1 316 ? -28.656 -14.703 -10.07 1 94.81 316 LEU A N 1
ATOM 2467 C CA . LEU A 1 316 ? -27.875 -14.781 -8.844 1 94.81 316 LEU A CA 1
ATOM 2468 C C . LEU A 1 316 ? -28.312 -13.711 -7.848 1 94.81 316 LEU A C 1
ATOM 2470 O O . LEU A 1 316 ? -28.266 -12.516 -8.148 1 94.81 316 LEU A O 1
ATOM 2474 N N . SER A 1 317 ? -28.75 -14.195 -6.621 1 92.44 317 SER A N 1
ATOM 2475 C CA . SER A 1 317 ? -29.203 -13.289 -5.566 1 92.44 317 SER A CA 1
ATOM 2476 C C . SER A 1 317 ? -30.25 -12.32 -6.086 1 92.44 317 SER A C 1
ATOM 2478 O O . SER A 1 317 ? -30.188 -11.125 -5.809 1 92.44 317 SER A O 1
ATOM 2480 N N . GLY A 1 318 ? -31.047 -12.766 -6.973 1 91.69 318 GLY A N 1
ATOM 2481 C CA . GLY A 1 318 ? -32.156 -11.969 -7.492 1 91.69 318 GLY A CA 1
ATOM 2482 C C . GLY A 1 318 ? -31.766 -11.164 -8.727 1 91.69 318 GLY A C 1
ATOM 2483 O O . GLY A 1 318 ? -32.625 -10.539 -9.344 1 91.69 318 GLY A O 1
ATOM 2484 N N . CYS A 1 319 ? -30.562 -11.102 -9.078 1 93.19 319 CYS A N 1
ATOM 2485 C CA . CYS A 1 319 ? -30.109 -10.383 -10.258 1 93.19 319 CYS A CA 1
ATOM 2486 C C . CYS A 1 319 ? -30.203 -11.258 -11.508 1 93.19 319 CYS A C 1
ATOM 2488 O O . CYS A 1 319 ? -29.531 -12.289 -11.602 1 93.19 319 CYS A O 1
ATOM 2490 N N . PRO A 1 320 ? -30.938 -10.852 -12.453 1 94.88 320 PRO A N 1
ATOM 2491 C CA . PRO A 1 320 ? -31.016 -11.648 -13.68 1 94.88 320 PRO A CA 1
ATOM 2492 C C . PRO A 1 320 ? -29.734 -11.586 -14.508 1 94.88 320 PRO A C 1
ATOM 2494 O O . PRO A 1 320 ? -29.125 -10.531 -14.625 1 94.88 320 PRO A O 1
ATOM 2497 N N . ILE A 1 321 ? -29.328 -12.734 -15.016 1 95.56 321 ILE A N 1
ATOM 2498 C CA . ILE A 1 321 ? -28.172 -12.859 -15.898 1 95.56 321 ILE A CA 1
ATOM 2499 C C . ILE A 1 321 ? -28.578 -13.656 -17.141 1 95.56 321 ILE A C 1
ATOM 2501 O O . ILE A 1 321 ? -29.031 -14.797 -17.047 1 95.56 321 ILE A O 1
ATOM 2505 N N . GLN A 1 322 ? -28.344 -13.07 -18.344 1 95.06 322 GLN A N 1
ATOM 2506 C CA . GLN A 1 322 ? -28.859 -13.648 -19.578 1 95.06 322 GLN A CA 1
ATOM 2507 C C . GLN A 1 322 ? -27.844 -14.602 -20.203 1 95.06 322 GLN A C 1
ATOM 2509 O O . GLN A 1 322 ? -26.641 -14.438 -20.016 1 95.06 322 GLN A O 1
ATOM 2514 N N . LYS A 1 323 ? -28.422 -15.586 -20.969 1 94.31 323 LYS A N 1
ATOM 2515 C CA . LYS A 1 323 ? -27.562 -16.453 -21.766 1 94.31 323 LYS A CA 1
ATOM 2516 C C . LYS A 1 323 ? -26.625 -15.633 -22.656 1 94.31 323 LYS A C 1
ATOM 2518 O O . LYS A 1 323 ? -27.062 -14.664 -23.297 1 94.31 323 LYS A O 1
ATOM 2523 N N . GLY A 1 324 ? -25.422 -16.078 -22.641 1 91.19 324 GLY A N 1
ATOM 2524 C CA . GLY A 1 324 ? -24.453 -15.414 -23.5 1 91.19 324 GLY A CA 1
ATOM 2525 C C . GLY A 1 324 ? -23.781 -14.219 -22.844 1 91.19 324 GLY A C 1
ATOM 2526 O O . GLY A 1 324 ? -22.828 -13.672 -23.391 1 91.19 324 GLY A O 1
ATOM 2527 N N . GLN A 1 325 ? -24.234 -13.875 -21.703 1 92.38 325 GLN A N 1
ATOM 2528 C CA . GLN A 1 325 ? -23.641 -12.773 -20.953 1 92.38 325 GLN A CA 1
ATOM 2529 C C . GLN A 1 325 ? -22.375 -13.211 -20.234 1 92.38 325 GLN A C 1
ATOM 2531 O O . GLN A 1 325 ? -22.234 -14.375 -19.875 1 92.38 325 GLN A O 1
ATOM 2536 N N . ARG A 1 326 ? -21.453 -12.227 -20.078 1 94.06 326 ARG A N 1
ATOM 2537 C CA . ARG A 1 326 ? -20.25 -12.492 -19.297 1 94.06 326 ARG A CA 1
ATOM 2538 C C . ARG A 1 326 ? -20.516 -12.32 -17.812 1 94.06 326 ARG A C 1
ATOM 2540 O O . ARG A 1 326 ? -21.375 -11.539 -17.406 1 94.06 326 ARG A O 1
ATOM 2547 N N . VAL A 1 327 ? -19.766 -13.055 -17.031 1 95.56 327 VAL A N 1
ATOM 2548 C CA . VAL A 1 327 ? -19.688 -12.859 -15.594 1 95.56 327 VAL A CA 1
ATOM 2549 C C . VAL A 1 327 ? -18.234 -12.781 -15.164 1 95.56 327 VAL A C 1
ATOM 2551 O O . VAL A 1 327 ? -17.375 -13.484 -15.711 1 95.56 327 VAL A O 1
ATOM 2554 N N . PHE A 1 328 ? -17.953 -11.844 -14.25 1 95 328 PHE A N 1
ATOM 2555 C CA . PHE A 1 328 ? -16.625 -11.703 -13.656 1 95 328 PHE A CA 1
ATOM 2556 C C . PHE A 1 328 ? -16.656 -12.062 -12.172 1 95 328 PHE A C 1
ATOM 2558 O O . PHE A 1 328 ? -17.359 -11.422 -11.391 1 95 328 PHE A O 1
ATOM 2565 N N . LEU A 1 329 ? -15.93 -13.102 -11.805 1 95.06 329 LEU A N 1
ATOM 2566 C CA . LEU A 1 329 ? -15.781 -13.43 -10.391 1 95.06 329 LEU A CA 1
ATOM 2567 C C . LEU A 1 329 ? -14.719 -12.547 -9.742 1 95.06 329 LEU A C 1
ATOM 2569 O O . LEU A 1 329 ? -13.547 -12.602 -10.117 1 95.06 329 LEU A O 1
ATOM 2573 N N . ASP A 1 330 ? -15.133 -11.711 -8.805 1 95.38 330 ASP A N 1
ATOM 2574 C CA . ASP A 1 330 ? -14.25 -10.805 -8.07 1 95.38 330 ASP A CA 1
ATOM 2575 C C . ASP A 1 330 ? -13.352 -11.578 -7.105 1 95.38 330 ASP A C 1
ATOM 2577 O O . ASP A 1 330 ? -13.688 -11.75 -5.934 1 95.38 330 ASP A O 1
ATOM 2581 N N . VAL A 1 331 ? -12.148 -11.953 -7.578 1 94.44 331 VAL A N 1
ATOM 2582 C CA . VAL A 1 331 ? -11.258 -12.82 -6.812 1 94.44 331 VAL A CA 1
ATOM 2583 C C . VAL A 1 331 ? -10.711 -12.062 -5.605 1 94.44 331 VAL A C 1
ATOM 2585 O O . VAL A 1 331 ? -10.82 -12.531 -4.469 1 94.44 331 VAL A O 1
ATOM 2588 N N . LEU A 1 332 ? -10.148 -10.875 -5.801 1 93.62 332 LEU A N 1
ATOM 2589 C CA . LEU A 1 332 ? -9.562 -10.07 -4.73 1 93.62 332 LEU A CA 1
ATOM 2590 C C . LEU A 1 332 ? -10.617 -9.703 -3.691 1 93.62 332 LEU A C 1
ATOM 2592 O O . LEU A 1 332 ? -10.383 -9.844 -2.488 1 93.62 332 LEU A O 1
ATOM 2596 N N . GLY A 1 333 ? -11.766 -9.266 -4.191 1 94.12 333 GLY A N 1
ATOM 2597 C CA . GLY A 1 333 ? -12.836 -8.867 -3.289 1 94.12 333 GLY A CA 1
ATOM 2598 C C . GLY A 1 333 ? -13.375 -10.016 -2.463 1 94.12 333 GLY A C 1
ATOM 2599 O O . GLY A 1 333 ? -13.773 -9.828 -1.311 1 94.12 333 GLY A O 1
ATOM 2600 N N . THR A 1 334 ? -13.43 -11.219 -3.029 1 95.62 334 THR A N 1
ATOM 2601 C CA . THR A 1 334 ? -13.906 -12.391 -2.301 1 95.62 334 THR A CA 1
ATOM 2602 C C . THR A 1 334 ? -12.906 -12.805 -1.23 1 95.62 334 THR A C 1
ATOM 2604 O O . THR A 1 334 ? -13.281 -13.078 -0.088 1 95.62 334 THR A O 1
ATOM 2607 N N . ASN A 1 335 ? -11.617 -12.773 -1.547 1 95.44 335 ASN A N 1
ATOM 2608 C CA . ASN A 1 335 ? -10.562 -13.164 -0.616 1 95.44 335 ASN A CA 1
ATOM 2609 C C . ASN A 1 335 ? -10.438 -12.172 0.536 1 95.44 335 ASN A C 1
ATOM 2611 O O . ASN A 1 335 ? -9.836 -12.477 1.564 1 95.44 335 ASN A O 1
ATOM 2615 N N . ASN A 1 336 ? -11 -10.977 0.357 1 94.31 336 ASN A N 1
ATOM 2616 C CA . ASN A 1 336 ? -10.883 -9.945 1.375 1 94.31 336 ASN A CA 1
ATOM 2617 C C . ASN A 1 336 ? -12.25 -9.453 1.837 1 94.31 336 ASN A C 1
ATOM 2619 O O . ASN A 1 336 ? -12.375 -8.336 2.342 1 94.31 336 ASN A O 1
ATOM 2623 N N . SER A 1 337 ? -13.266 -10.219 1.678 1 92.19 337 SER A N 1
ATOM 2624 C CA . SER A 1 337 ? -14.625 -9.844 2.043 1 92.19 337 SER A CA 1
ATOM 2625 C C . SER A 1 337 ? -14.836 -9.938 3.551 1 92.19 337 SER A C 1
ATOM 2627 O O . SER A 1 337 ? -14.547 -10.961 4.164 1 92.19 337 SER A O 1
ATOM 2629 N N . PRO A 1 338 ? -15.391 -8.883 4.086 1 91 338 PRO A N 1
ATOM 2630 C CA . PRO A 1 338 ? -15.672 -8.938 5.52 1 91 338 PRO A CA 1
ATOM 2631 C C . PRO A 1 338 ? -16.797 -9.891 5.867 1 91 338 PRO A C 1
ATOM 2633 O O . PRO A 1 338 ? -17.016 -10.211 7.043 1 91 338 PRO A O 1
ATOM 2636 N N . GLN A 1 339 ? -17.516 -10.312 4.938 1 91.25 339 GLN A N 1
ATOM 2637 C CA . GLN A 1 339 ? -18.578 -11.289 5.184 1 91.25 339 GLN A CA 1
ATOM 2638 C C . GLN A 1 339 ? -18 -12.688 5.371 1 91.25 339 GLN A C 1
ATOM 2640 O O . GLN A 1 339 ? -18.656 -13.555 5.961 1 91.25 339 GLN A O 1
ATOM 2645 N N . LEU A 1 340 ? -16.828 -12.867 4.875 1 91.38 340 LEU A N 1
ATOM 2646 C CA . LEU A 1 340 ? -16.219 -14.195 4.895 1 91.38 340 LEU A CA 1
ATOM 2647 C C . LEU A 1 340 ? -15.109 -14.266 5.938 1 91.38 340 LEU A C 1
ATOM 2649 O O . LEU A 1 340 ? -14.914 -15.312 6.566 1 91.38 340 LEU A O 1
ATOM 2653 N N . TRP A 1 341 ? -14.383 -13.18 6.074 1 92.56 341 TRP A N 1
ATOM 2654 C CA . TRP A 1 341 ? -13.188 -13.18 6.914 1 92.56 341 TRP A CA 1
ATOM 2655 C C . TRP A 1 341 ? -13.328 -12.172 8.055 1 92.56 341 TRP A C 1
ATOM 2657 O O . TRP A 1 341 ? -13.742 -11.031 7.832 1 92.56 341 TRP A O 1
ATOM 2667 N N . ASN A 1 342 ? -12.984 -12.695 9.211 1 92 342 ASN A N 1
ATOM 2668 C CA . ASN A 1 342 ? -12.891 -11.758 10.328 1 92 342 ASN A CA 1
ATOM 2669 C C . ASN A 1 342 ? -11.711 -10.812 10.164 1 92 342 ASN A C 1
ATOM 2671 O O . ASN A 1 342 ? -10.57 -11.258 9.992 1 92 342 ASN A O 1
ATOM 2675 N N . ASN A 1 343 ? -11.922 -9.484 10.211 1 92.88 343 ASN A N 1
ATOM 2676 C CA . ASN A 1 343 ? -10.883 -8.469 10.031 1 92.88 343 ASN A CA 1
ATOM 2677 C C . ASN A 1 343 ? -10.031 -8.75 8.805 1 92.88 343 ASN A C 1
ATOM 2679 O O . ASN A 1 343 ? -8.812 -8.898 8.914 1 92.88 343 ASN A O 1
ATOM 2683 N N . PRO A 1 344 ? -10.656 -8.742 7.641 1 94.5 344 PRO A N 1
ATOM 2684 C CA . PRO A 1 344 ? -9.922 -9.125 6.434 1 94.5 344 PRO A CA 1
ATOM 2685 C C . PRO A 1 344 ? -8.742 -8.203 6.141 1 94.5 344 PRO A C 1
ATOM 2687 O O . PRO A 1 344 ? -7.816 -8.594 5.422 1 94.5 344 PRO A O 1
ATOM 2690 N N . GLY A 1 345 ? -8.711 -7.016 6.684 1 93.56 345 GLY A N 1
ATOM 2691 C CA . GLY A 1 345 ? -7.605 -6.098 6.461 1 93.56 345 GLY A CA 1
ATOM 2692 C C . GLY A 1 345 ? -6.352 -6.477 7.219 1 93.56 345 GLY A C 1
ATOM 2693 O O . GLY A 1 345 ? -5.254 -6.016 6.891 1 93.56 345 GLY A O 1
ATOM 2694 N N . GLU A 1 346 ? -6.488 -7.211 8.25 1 95.75 346 GLU A N 1
ATOM 2695 C CA . GLU A 1 346 ? -5.371 -7.672 9.07 1 95.75 346 GLU A CA 1
ATOM 2696 C C . GLU A 1 346 ? -4.645 -8.836 8.406 1 95.75 346 GLU A C 1
ATOM 2698 O O . GLU A 1 346 ? -5.277 -9.734 7.844 1 95.75 346 GLU A O 1
ATOM 2703 N N . PHE A 1 347 ? -3.297 -8.773 8.398 1 97.88 347 PHE A N 1
ATOM 2704 C CA . PHE A 1 347 ? -2.521 -9.969 8.07 1 97.88 347 PHE A CA 1
ATOM 2705 C C . PHE A 1 347 ? -2.396 -10.883 9.281 1 97.88 347 PHE A C 1
ATOM 2707 O O . PHE A 1 347 ? -1.661 -10.578 10.219 1 97.88 347 PHE A O 1
ATOM 2714 N N . ASN A 1 348 ? -3.125 -12.016 9.258 1 97.56 348 ASN A N 1
ATOM 2715 C CA . ASN A 1 348 ? -3.207 -12.906 10.406 1 97.56 348 ASN A CA 1
ATOM 2716 C C . ASN A 1 348 ? -3.143 -14.367 9.992 1 97.56 348 ASN A C 1
ATOM 2718 O O . ASN A 1 348 ? -4.18 -15.016 9.82 1 97.56 348 ASN A O 1
ATOM 2722 N N . PRO A 1 349 ? -1.892 -14.93 9.984 1 98.12 349 PRO A N 1
ATOM 2723 C CA . PRO A 1 349 ? -1.724 -16.328 9.594 1 98.12 349 PRO A CA 1
ATOM 2724 C C . PRO A 1 349 ? -2.391 -17.297 10.562 1 98.12 349 PRO A C 1
ATOM 2726 O O . PRO A 1 349 ? -2.631 -18.453 10.219 1 98.12 349 PRO A O 1
ATOM 2729 N N . GLN A 1 350 ? -2.699 -16.844 11.75 1 97.69 350 GLN A N 1
ATOM 2730 C CA . GLN A 1 350 ? -3.311 -17.734 12.742 1 97.69 350 GLN A CA 1
ATOM 2731 C C . GLN A 1 350 ? -4.594 -18.359 12.211 1 97.69 350 GLN A C 1
ATOM 2733 O O . GLN A 1 350 ? -4.914 -19.5 12.539 1 97.69 350 GLN A O 1
ATOM 2738 N N . ARG A 1 351 ? -5.309 -17.672 11.344 1 96.06 351 ARG A N 1
ATOM 2739 C CA . ARG A 1 351 ? -6.562 -18.172 10.797 1 96.06 351 ARG A CA 1
ATOM 2740 C C . ARG A 1 351 ? -6.348 -19.484 10.062 1 96.06 351 ARG A C 1
ATOM 2742 O O . ARG A 1 351 ? -7.219 -20.359 10.078 1 96.06 351 ARG A O 1
ATOM 2749 N N . PHE A 1 352 ? -5.184 -19.656 9.492 1 96.88 352 PHE A N 1
ATOM 2750 C CA . PHE A 1 352 ? -4.914 -20.859 8.703 1 96.88 352 PHE A CA 1
ATOM 2751 C C . PHE A 1 352 ? -4.277 -21.938 9.57 1 96.88 352 PHE A C 1
ATOM 2753 O O . PHE A 1 352 ? -4.223 -23.109 9.172 1 96.88 352 PHE A O 1
ATOM 2760 N N . LEU A 1 353 ? -3.713 -21.562 10.703 1 97.06 353 LEU A N 1
ATOM 2761 C CA . LEU A 1 353 ? -3.324 -22.578 11.68 1 97.06 353 LEU A CA 1
ATOM 2762 C C . LEU A 1 353 ? -4.555 -23.203 12.328 1 97.06 353 LEU A C 1
ATOM 2764 O O . LEU A 1 353 ? -4.562 -24.406 12.609 1 97.06 353 LEU A O 1
ATOM 2768 N N . ASP A 1 354 ? -5.594 -22.391 12.484 1 94.12 354 ASP A N 1
ATOM 2769 C CA . ASP A 1 354 ? -6.832 -22.812 13.125 1 94.12 354 ASP A CA 1
ATOM 2770 C C . ASP A 1 354 ? -7.695 -23.625 12.148 1 94.12 354 ASP A C 1
ATOM 2772 O O . ASP A 1 354 ? -8.578 -24.375 12.57 1 94.12 354 ASP A O 1
ATOM 2776 N N . THR A 1 355 ? -7.477 -23.469 10.859 1 89.88 355 THR A N 1
ATOM 2777 C CA . THR A 1 355 ? -8.211 -24.188 9.82 1 89.88 355 THR A CA 1
ATOM 2778 C C . THR A 1 355 ? -7.25 -24.797 8.805 1 89.88 355 THR A C 1
ATOM 2780 O O . THR A 1 355 ? -7.148 -24.312 7.672 1 89.88 355 THR A O 1
ATOM 2783 N N . PRO A 1 356 ? -6.734 -25.922 9.125 1 82.19 356 PRO A N 1
ATOM 2784 C CA . PRO A 1 356 ? -5.707 -26.484 8.25 1 82.19 356 PRO A CA 1
ATOM 2785 C C . PRO A 1 356 ? -6.273 -26.969 6.918 1 82.19 356 PRO A C 1
ATOM 2787 O O . PRO A 1 356 ? -5.57 -26.969 5.902 1 82.19 356 PRO A O 1
ATOM 2790 N N . ASP A 1 357 ? -7.586 -27.328 6.953 1 86.75 357 ASP A N 1
ATOM 2791 C CA . ASP A 1 357 ? -8.219 -27.688 5.691 1 86.75 357 ASP A CA 1
ATOM 2792 C C . ASP A 1 357 ? -8.734 -26.469 4.953 1 86.75 357 ASP A C 1
ATOM 2794 O O . ASP A 1 357 ? -9.945 -26.266 4.816 1 86.75 357 ASP A O 1
ATOM 2798 N N . TYR A 1 358 ? -7.777 -25.75 4.414 1 83.88 358 TYR A N 1
ATOM 2799 C CA . TYR A 1 358 ? -8.094 -24.469 3.803 1 83.88 358 TYR A CA 1
ATOM 2800 C C . TYR A 1 358 ? -8.93 -24.641 2.545 1 83.88 358 TYR A C 1
ATOM 2802 O O . TYR A 1 358 ? -9.633 -23.719 2.121 1 83.88 358 TYR A O 1
ATOM 2810 N N . GLU A 1 359 ? -8.844 -25.766 1.863 1 82.25 359 GLU A N 1
ATOM 2811 C CA . GLU A 1 359 ? -9.625 -26.031 0.656 1 82.25 359 GLU A CA 1
ATOM 2812 C C . GLU A 1 359 ? -11.117 -26.062 0.961 1 82.25 359 GLU A C 1
ATOM 2814 O O . GLU A 1 359 ? -11.945 -25.953 0.055 1 82.25 359 GLU A O 1
ATOM 2819 N N . SER A 1 360 ? -11.43 -26.266 2.24 1 83.81 360 SER A N 1
ATOM 2820 C CA . SER A 1 360 ? -12.828 -26.312 2.645 1 83.81 360 SER A CA 1
ATOM 2821 C C . SER A 1 360 ? -13.438 -24.922 2.734 1 83.81 360 SER A C 1
ATOM 2823 O O . SER A 1 360 ? -14.656 -24.766 2.799 1 83.81 360 SER A O 1
ATOM 2825 N N . ILE A 1 361 ? -12.578 -23.969 2.674 1 89.25 361 ILE A N 1
ATOM 2826 C CA . ILE A 1 361 ? -13.07 -22.594 2.713 1 89.25 361 ILE A CA 1
ATOM 2827 C C . ILE A 1 361 ? -13.508 -22.156 1.315 1 89.25 361 ILE A C 1
ATOM 2829 O O . ILE A 1 361 ? -12.68 -21.766 0.494 1 89.25 361 ILE A O 1
ATOM 2833 N N . LYS A 1 362 ? -14.695 -22.141 1.087 1 88.38 362 LYS A N 1
ATOM 2834 C CA . LYS A 1 362 ? -15.281 -21.953 -0.239 1 88.38 362 LYS A CA 1
ATOM 2835 C C . LYS A 1 362 ? -14.859 -20.625 -0.84 1 88.38 362 LYS A C 1
ATOM 2837 O O . LYS A 1 362 ? -14.594 -20.531 -2.039 1 88.38 362 LYS A O 1
ATOM 2842 N N . GLY A 1 363 ? -14.805 -19.625 0.002 1 91.44 363 GLY A N 1
ATOM 2843 C CA . GLY A 1 363 ? -14.531 -18.281 -0.487 1 91.44 363 GLY A CA 1
ATOM 2844 C C . GLY A 1 363 ? -13.047 -17.984 -0.59 1 91.44 363 GLY A C 1
ATOM 2845 O O . GLY A 1 363 ? -12.664 -16.891 -1.011 1 91.44 363 GLY A O 1
ATOM 2846 N N . PHE A 1 364 ? -12.172 -18.938 -0.208 1 94 364 PHE A N 1
ATOM 2847 C CA . PHE A 1 364 ? -10.727 -18.766 -0.353 1 94 364 PHE A CA 1
ATOM 2848 C C . PHE A 1 364 ? -10.266 -19.203 -1.734 1 94 364 PHE A C 1
ATOM 2850 O O . PHE A 1 364 ? -10.008 -20.391 -1.954 1 94 364 PHE A O 1
ATOM 2857 N N . ILE A 1 365 ? -10.125 -18.172 -2.717 1 92.62 365 ILE A N 1
ATOM 2858 C CA . ILE A 1 365 ? -9.969 -18.562 -4.113 1 92.62 365 ILE A CA 1
ATOM 2859 C C . ILE A 1 365 ? -8.789 -17.812 -4.73 1 92.62 365 ILE A C 1
ATOM 2861 O O . ILE A 1 365 ? -8.898 -17.266 -5.832 1 92.62 365 ILE A O 1
ATOM 2865 N N . PRO A 1 366 ? -7.633 -17.734 -4.023 1 89.25 366 PRO A N 1
ATOM 2866 C CA . PRO A 1 366 ? -6.508 -17.031 -4.633 1 89.25 366 PRO A CA 1
ATOM 2867 C C . PRO A 1 366 ? -6.102 -17.625 -5.98 1 89.25 366 PRO A C 1
ATOM 2869 O O . PRO A 1 366 ? -5.625 -16.891 -6.859 1 89.25 366 PRO A O 1
ATOM 2872 N N . GLN A 1 367 ? -6.242 -18.922 -6.188 1 79.69 367 GLN A N 1
ATOM 2873 C CA . GLN A 1 367 ? -5.91 -19.609 -7.434 1 79.69 367 GLN A CA 1
ATOM 2874 C C . GLN A 1 367 ? -7.141 -20.281 -8.031 1 79.69 367 GLN A C 1
ATOM 2876 O O . GLN A 1 367 ? -7.035 -21.359 -8.641 1 79.69 367 GLN A O 1
ATOM 2881 N N . GLY A 1 368 ? -8.258 -19.688 -7.785 1 79.75 368 GLY A N 1
ATOM 2882 C CA . GLY A 1 368 ? -9.492 -20.25 -8.297 1 79.75 368 GLY A CA 1
ATOM 2883 C C . GLY A 1 368 ? -10.242 -21.078 -7.266 1 79.75 368 GLY A C 1
ATOM 2884 O O . GLY A 1 368 ? -9.68 -21.438 -6.227 1 79.75 368 GLY A O 1
ATOM 2885 N N . GLY A 1 369 ? -11.43 -21.312 -7.586 1 78.44 369 GLY A N 1
ATOM 2886 C CA . GLY A 1 369 ? -12.281 -22.047 -6.664 1 78.44 369 GLY A CA 1
ATOM 2887 C C . GLY A 1 369 ? -12.82 -23.344 -7.254 1 78.44 369 GLY A C 1
ATOM 2888 O O . GLY A 1 369 ? -12.289 -23.844 -8.242 1 78.44 369 GLY A O 1
ATOM 2889 N N . GLY A 1 370 ? -13.719 -23.953 -6.488 1 71.19 370 GLY A N 1
ATOM 2890 C CA . GLY A 1 370 ? -14.312 -25.203 -6.926 1 71.19 370 GLY A CA 1
ATOM 2891 C C . GLY A 1 370 ? -13.484 -26.422 -6.551 1 71.19 370 GLY A C 1
ATOM 2892 O O . GLY A 1 370 ? -12.539 -26.312 -5.773 1 71.19 370 GLY A O 1
ATOM 2893 N N . ASP A 1 371 ? -13.969 -27.453 -7.035 1 70.62 371 ASP A N 1
ATOM 2894 C CA . ASP A 1 371 ? -13.289 -28.703 -6.75 1 70.62 371 ASP A CA 1
ATOM 2895 C C . ASP A 1 371 ? -12.07 -28.891 -7.648 1 70.62 371 ASP A C 1
ATOM 2897 O O . ASP A 1 371 ? -12.117 -28.578 -8.836 1 70.62 371 ASP A O 1
ATOM 2901 N N . VAL A 1 372 ? -11.047 -29.375 -7.078 1 67 372 VAL A N 1
ATOM 2902 C CA . VAL A 1 372 ? -9.789 -29.516 -7.797 1 67 372 VAL A CA 1
ATOM 2903 C C . VAL A 1 372 ? -9.945 -30.531 -8.93 1 67 372 VAL A C 1
ATOM 2905 O O . VAL A 1 372 ? -9.406 -30.344 -10.023 1 67 372 VAL A O 1
ATOM 2908 N N . LEU A 1 373 ? -10.695 -31.562 -8.641 1 65.5 373 LEU A N 1
ATOM 2909 C CA . LEU A 1 373 ? -10.789 -32.656 -9.609 1 65.5 373 LEU A CA 1
ATOM 2910 C C . LEU A 1 373 ? -11.859 -32.344 -10.656 1 65.5 373 LEU A C 1
ATOM 2912 O O . LEU A 1 373 ? -11.688 -32.688 -11.836 1 65.5 373 LEU A O 1
ATOM 2916 N N . THR A 1 374 ? -12.867 -31.734 -10.18 1 61.78 374 THR A N 1
ATOM 2917 C CA . THR A 1 374 ? -14.016 -31.578 -11.07 1 61.78 374 THR A CA 1
ATOM 2918 C C . THR A 1 374 ? -14.188 -30.125 -11.477 1 61.78 374 THR A C 1
ATOM 2920 O O . THR A 1 374 ? -14.891 -29.828 -12.445 1 61.78 374 THR A O 1
ATOM 2923 N N . GLY A 1 375 ? -13.438 -29.312 -10.828 1 62.62 375 GLY A N 1
ATOM 2924 C CA . GLY A 1 375 ? -13.641 -27.891 -11.078 1 62.62 375 GLY A CA 1
ATOM 2925 C C . GLY A 1 375 ? -12.438 -27.219 -11.719 1 62.62 375 GLY A C 1
ATOM 2926 O O . GLY A 1 375 ? -11.688 -27.859 -12.461 1 62.62 375 GLY A O 1
ATOM 2927 N N . HIS A 1 376 ? -12.422 -25.984 -11.727 1 64.62 376 HIS A N 1
ATOM 2928 C CA . HIS A 1 376 ? -11.406 -25.203 -12.406 1 64.62 376 HIS A CA 1
ATOM 2929 C C . HIS A 1 376 ? -10.359 -24.672 -11.43 1 64.62 376 HIS A C 1
ATOM 2931 O O . HIS A 1 376 ? -9.656 -23.703 -11.719 1 64.62 376 HIS A O 1
ATOM 2937 N N . ARG A 1 377 ? -10.477 -25.297 -10.312 1 69.25 377 ARG A N 1
ATOM 2938 C CA . ARG A 1 377 ? -9.406 -24.953 -9.383 1 69.25 377 ARG A CA 1
ATOM 2939 C C . ARG A 1 377 ? -8.055 -25.406 -9.914 1 69.25 377 ARG A C 1
ATOM 2941 O O . ARG A 1 377 ? -7.934 -26.484 -10.508 1 69.25 377 ARG A O 1
ATOM 2948 N N . CYS A 1 378 ? -7.102 -24.578 -9.758 1 71.44 378 CYS A N 1
ATOM 2949 C CA . CYS A 1 378 ? -5.777 -24.875 -10.297 1 71.44 378 CYS A CA 1
ATOM 2950 C C . CYS A 1 378 ? -5.191 -26.125 -9.648 1 71.44 378 CYS A C 1
ATOM 2952 O O . CYS A 1 378 ? -5.055 -26.188 -8.43 1 71.44 378 CYS A O 1
ATOM 2954 N N . PRO A 1 379 ? -4.875 -27.094 -10.406 1 71.38 379 PRO A N 1
ATOM 2955 C CA . PRO A 1 379 ? -4.27 -28.312 -9.867 1 71.38 379 PRO A CA 1
ATOM 2956 C C . PRO A 1 379 ? -2.906 -28.062 -9.227 1 71.38 379 PRO A C 1
ATOM 2958 O O . PRO A 1 379 ? -2.414 -28.906 -8.469 1 71.38 379 PRO A O 1
ATOM 2961 N N . GLY A 1 380 ? -2.387 -26.922 -9.461 1 80 380 GLY A N 1
ATOM 2962 C CA . GLY A 1 380 ? -1.049 -26.625 -8.977 1 80 380 GLY A CA 1
ATOM 2963 C C . GLY A 1 380 ? -1.048 -25.922 -7.633 1 80 380 GLY A C 1
ATOM 2964 O O . GLY A 1 380 ? -0.007 -25.438 -7.18 1 80 380 GLY A O 1
ATOM 2965 N N . GLU A 1 381 ? -2.117 -25.875 -6.961 1 86.44 381 GLU A N 1
ATOM 2966 C CA . GLU A 1 381 ? -2.215 -25.109 -5.723 1 86.44 381 GLU A CA 1
ATOM 2967 C C . GLU A 1 381 ? -1.299 -25.688 -4.645 1 86.44 381 GLU A C 1
ATOM 2969 O O . GLU A 1 381 ? -0.607 -24.938 -3.951 1 86.44 381 GLU A O 1
ATOM 2974 N N . LYS A 1 382 ? -1.269 -27 -4.531 1 89.56 382 LYS A N 1
ATOM 2975 C CA . LYS A 1 382 ? -0.403 -27.625 -3.537 1 89.56 382 LYS A CA 1
ATOM 2976 C C . LYS A 1 382 ? 1.066 -27.328 -3.82 1 89.56 382 LYS A C 1
ATOM 2978 O O . LYS A 1 382 ? 1.845 -27.078 -2.896 1 89.56 382 LYS A O 1
ATOM 2983 N N . ILE A 1 383 ? 1.381 -27.391 -5.086 1 93.88 383 ILE A N 1
ATOM 2984 C CA . ILE A 1 383 ? 2.742 -27.078 -5.508 1 93.88 383 ILE A CA 1
ATOM 2985 C C . ILE A 1 383 ? 3.062 -25.625 -5.191 1 93.88 383 ILE A C 1
ATOM 2987 O O . ILE A 1 383 ? 4.133 -25.312 -4.668 1 93.88 383 ILE A O 1
ATOM 2991 N N . ALA A 1 384 ? 2.119 -24.781 -5.453 1 94.5 384 ALA A N 1
ATOM 2992 C CA . ALA A 1 384 ? 2.281 -23.344 -5.18 1 94.5 384 ALA A CA 1
ATOM 2993 C C . ALA A 1 384 ? 2.506 -23.094 -3.693 1 94.5 384 ALA A C 1
ATOM 2995 O O . ALA A 1 384 ? 3.414 -22.344 -3.314 1 94.5 384 ALA A O 1
ATOM 2996 N N . VAL A 1 385 ? 1.736 -23.719 -2.895 1 95.69 385 VAL A N 1
ATOM 2997 C CA . VAL A 1 385 ? 1.828 -23.516 -1.45 1 95.69 385 VAL A CA 1
ATOM 2998 C C . VAL A 1 385 ? 3.154 -24.078 -0.937 1 95.69 385 VAL A C 1
ATOM 3000 O O . VAL A 1 385 ? 3.797 -23.469 -0.076 1 95.69 385 VAL A O 1
ATOM 3003 N N . ALA A 1 386 ? 3.506 -25.234 -1.474 1 97 386 ALA A N 1
ATOM 3004 C CA . ALA A 1 386 ? 4.785 -25.812 -1.088 1 97 386 ALA A CA 1
ATOM 3005 C C . ALA A 1 386 ? 5.941 -24.875 -1.404 1 97 386 ALA A C 1
ATOM 3007 O O . ALA A 1 386 ? 6.816 -24.656 -0.564 1 97 386 ALA A O 1
ATOM 3008 N N . ALA A 1 387 ? 5.906 -24.328 -2.574 1 98.31 387 ALA A N 1
ATOM 3009 C CA . ALA A 1 387 ? 6.965 -23.422 -3.002 1 98.31 387 ALA A CA 1
ATOM 3010 C C . ALA A 1 387 ? 6.992 -22.172 -2.135 1 98.31 387 ALA A C 1
ATOM 3012 O O . ALA A 1 387 ? 8.039 -21.797 -1.593 1 98.31 387 ALA A O 1
ATOM 3013 N N . LEU A 1 388 ? 5.859 -21.562 -1.935 1 98.56 388 LEU A N 1
ATOM 3014 C CA . LEU A 1 388 ? 5.77 -20.297 -1.218 1 98.56 388 LEU A CA 1
ATOM 3015 C C . LEU A 1 388 ? 6.125 -20.484 0.254 1 98.56 388 LEU A C 1
ATOM 3017 O O . LEU A 1 388 ? 6.836 -19.656 0.833 1 98.56 388 LEU A O 1
ATOM 3021 N N . SER A 1 389 ? 5.645 -21.562 0.863 1 98.69 389 SER A N 1
ATOM 3022 C CA . SER A 1 389 ? 5.941 -21.797 2.273 1 98.69 389 SER A CA 1
ATOM 3023 C C . SER A 1 389 ? 7.43 -22.047 2.49 1 98.69 389 SER A C 1
ATOM 3025 O O . SER A 1 389 ? 7.996 -21.625 3.5 1 98.69 389 SER A O 1
ATOM 3027 N N . SER A 1 390 ? 8.023 -22.734 1.543 1 98.81 390 SER A N 1
ATOM 3028 C CA . SER A 1 390 ? 9.461 -22.938 1.623 1 98.81 390 SER A CA 1
ATOM 3029 C C . SER A 1 390 ? 10.211 -21.609 1.573 1 98.81 390 SER A C 1
ATOM 3031 O O . SER A 1 390 ? 11.195 -21.422 2.295 1 98.81 390 SER A O 1
ATOM 3033 N N . THR A 1 391 ? 9.781 -20.766 0.743 1 98.88 391 THR A N 1
ATOM 3034 C CA . THR A 1 391 ? 10.383 -19.438 0.615 1 98.88 391 THR A CA 1
ATOM 3035 C C . THR A 1 391 ? 10.227 -18.641 1.909 1 98.88 391 THR A C 1
ATOM 3037 O O . THR A 1 391 ? 11.18 -18.016 2.383 1 98.88 391 THR A O 1
ATOM 3040 N N . VAL A 1 392 ? 9.047 -18.656 2.486 1 98.88 392 VAL A N 1
ATOM 3041 C CA . VAL A 1 392 ? 8.766 -17.969 3.746 1 98.88 392 VAL A CA 1
ATOM 3042 C C . VAL A 1 392 ? 9.703 -18.484 4.832 1 98.88 392 VAL A C 1
ATOM 3044 O O . VAL A 1 392 ? 10.305 -17.703 5.574 1 98.88 392 VAL A O 1
ATOM 3047 N N . ALA A 1 393 ? 9.82 -19.781 4.898 1 98.88 393 ALA A N 1
ATOM 3048 C CA . ALA A 1 393 ? 10.719 -20.406 5.867 1 98.88 393 ALA A CA 1
ATOM 3049 C C . ALA A 1 393 ? 12.156 -19.938 5.66 1 98.88 393 ALA A C 1
ATOM 3051 O O . ALA A 1 393 ? 12.828 -19.531 6.617 1 98.88 393 ALA A O 1
ATOM 3052 N N . ALA A 1 394 ? 12.594 -19.953 4.445 1 98.81 394 ALA A N 1
ATOM 3053 C CA . ALA A 1 394 ? 13.969 -19.578 4.121 1 98.81 394 ALA A CA 1
ATOM 3054 C C . ALA A 1 394 ? 14.242 -18.125 4.48 1 98.81 394 ALA A C 1
ATOM 3056 O O . ALA A 1 394 ? 15.297 -17.797 5.039 1 98.81 394 ALA A O 1
ATOM 3057 N N . LEU A 1 395 ? 13.328 -17.234 4.199 1 98.75 395 LEU A N 1
ATOM 3058 C CA . LEU A 1 395 ? 13.508 -15.797 4.391 1 98.75 395 LEU A CA 1
ATOM 3059 C C . LEU A 1 395 ? 13.461 -15.438 5.875 1 98.75 395 LEU A C 1
ATOM 3061 O O . LEU A 1 395 ? 13.891 -14.352 6.266 1 98.75 395 LEU A O 1
ATOM 3065 N N . SER A 1 396 ? 12.922 -16.312 6.699 1 98.69 396 SER A N 1
ATOM 3066 C CA . SER A 1 396 ? 12.727 -15.984 8.109 1 98.69 396 SER A CA 1
ATOM 3067 C C . SER A 1 396 ? 14.031 -16.062 8.883 1 98.69 396 SER A C 1
ATOM 3069 O O . SER A 1 396 ? 14.117 -15.594 10.023 1 98.69 396 SER A O 1
ATOM 3071 N N . ALA A 1 397 ? 15.047 -16.578 8.242 1 97.94 397 ALA A N 1
ATOM 3072 C CA . ALA A 1 397 ? 16.312 -16.812 8.938 1 97.94 397 ALA A CA 1
ATOM 3073 C C . ALA A 1 397 ? 16.922 -15.492 9.422 1 97.94 397 ALA A C 1
ATOM 3075 O O . ALA A 1 397 ? 16.781 -14.461 8.766 1 97.94 397 ALA A O 1
ATOM 3076 N N . ASP A 1 398 ? 17.75 -15.523 10.5 1 95.44 398 ASP A N 1
ATOM 3077 C CA . ASP A 1 398 ? 18.344 -14.344 11.133 1 95.44 398 ASP A CA 1
ATOM 3078 C C . ASP A 1 398 ? 19.359 -13.68 10.203 1 95.44 398 ASP A C 1
ATOM 3080 O O . ASP A 1 398 ? 19.547 -12.461 10.25 1 95.44 398 ASP A O 1
ATOM 3084 N N . ASN A 1 399 ? 20.016 -14.461 9.445 1 96.5 399 ASN A N 1
ATOM 3085 C CA . ASN A 1 399 ? 21.094 -13.898 8.633 1 96.5 399 ASN A CA 1
ATOM 3086 C C . ASN A 1 399 ? 20.547 -13.328 7.324 1 96.5 399 ASN A C 1
ATOM 3088 O O . ASN A 1 399 ? 21.312 -12.844 6.488 1 96.5 399 ASN A O 1
ATOM 3092 N N . VAL A 1 400 ? 19.266 -13.406 7.121 1 97.81 400 VAL A N 1
ATOM 3093 C CA . VAL A 1 400 ? 18.625 -12.844 5.938 1 97.81 400 VAL A CA 1
ATOM 3094 C C . VAL A 1 400 ? 18.031 -11.469 6.27 1 97.81 400 VAL A C 1
ATOM 3096 O O . VAL A 1 400 ? 17.25 -11.336 7.207 1 97.81 400 VAL A O 1
ATOM 3099 N N . THR A 1 401 ? 18.422 -10.438 5.52 1 96.19 401 THR A N 1
ATOM 3100 C CA . THR A 1 401 ? 17.922 -9.086 5.711 1 96.19 401 THR A CA 1
ATOM 3101 C C . THR A 1 401 ? 17.109 -8.633 4.5 1 96.19 401 THR A C 1
ATOM 3103 O O . THR A 1 401 ? 17.672 -8.43 3.416 1 96.19 401 THR A O 1
ATOM 3106 N N . ILE A 1 402 ? 15.844 -8.484 4.688 1 97.44 402 ILE A N 1
ATOM 3107 C CA . ILE A 1 402 ? 14.945 -7.973 3.656 1 97.44 402 ILE A CA 1
ATOM 3108 C C . ILE A 1 402 ? 14.906 -6.449 3.713 1 97.44 402 ILE A C 1
ATOM 3110 O O . ILE A 1 402 ? 14.734 -5.863 4.785 1 97.44 402 ILE A O 1
ATOM 3114 N N . SER A 1 403 ? 15.023 -5.832 2.549 1 95.12 403 SER A N 1
ATOM 3115 C CA . SER A 1 403 ? 15.016 -4.375 2.486 1 95.12 403 SER A CA 1
ATOM 3116 C C . SER A 1 403 ? 13.695 -3.803 2.984 1 95.12 403 SER A C 1
ATOM 3118 O O . SER A 1 403 ? 12.625 -4.312 2.646 1 95.12 403 SER A O 1
ATOM 3120 N N . GLN A 1 404 ? 13.773 -2.74 3.732 1 93.06 404 GLN A N 1
ATOM 3121 C CA . GLN A 1 404 ? 12.586 -2.1 4.281 1 93.06 404 GLN A CA 1
ATOM 3122 C C . GLN A 1 404 ? 12.312 -0.765 3.594 1 93.06 404 GLN A C 1
ATOM 3124 O O . GLN A 1 404 ? 11.43 -0.01 4.02 1 93.06 404 GLN A O 1
ATOM 3129 N N . GLU A 1 405 ? 13.039 -0.463 2.502 1 91.5 405 GLU A N 1
ATOM 3130 C CA . GLU A 1 405 ? 12.836 0.778 1.762 1 91.5 405 GLU A CA 1
ATOM 3131 C C . GLU A 1 405 ? 11.445 0.828 1.136 1 91.5 405 GLU A C 1
ATOM 3133 O O . GLU A 1 405 ? 10.883 -0.209 0.773 1 91.5 405 GLU A O 1
ATOM 3138 N N . THR A 1 406 ? 10.922 2.025 0.957 1 89.38 406 THR A N 1
ATOM 3139 C CA . THR A 1 406 ? 9.57 2.234 0.456 1 89.38 406 THR A CA 1
ATOM 3140 C C . THR A 1 406 ? 9.391 1.587 -0.915 1 89.38 406 THR A C 1
ATOM 3142 O O . THR A 1 406 ? 8.359 0.968 -1.188 1 89.38 406 THR A O 1
ATOM 3145 N N . GLU A 1 407 ? 10.383 1.714 -1.728 1 92.38 407 GLU A N 1
ATOM 3146 C CA . GLU A 1 407 ? 10.273 1.166 -3.076 1 92.38 407 GLU A CA 1
ATOM 3147 C C . GLU A 1 407 ? 10.234 -0.359 -3.051 1 92.38 407 GLU A C 1
ATOM 3149 O O . GLU A 1 407 ? 9.781 -0.989 -4.008 1 92.38 407 GLU A O 1
ATOM 3154 N N . ASP A 1 408 ? 10.742 -0.954 -1.968 1 95.06 408 ASP A N 1
ATOM 3155 C CA . ASP A 1 408 ? 10.766 -2.406 -1.836 1 95.06 408 ASP A CA 1
ATOM 3156 C C . ASP A 1 408 ? 9.484 -2.916 -1.18 1 95.06 408 ASP A C 1
ATOM 3158 O O . ASP A 1 408 ? 9.125 -4.086 -1.333 1 95.06 408 ASP A O 1
ATOM 3162 N N . THR A 1 409 ? 8.766 -2.055 -0.447 1 94.06 409 THR A N 1
ATOM 3163 C CA . THR A 1 409 ? 7.68 -2.557 0.391 1 94.06 409 THR A CA 1
ATOM 3164 C C . THR A 1 409 ? 6.332 -2.045 -0.105 1 94.06 409 THR A C 1
ATOM 3166 O O . THR A 1 409 ? 5.301 -2.275 0.533 1 94.06 409 THR A O 1
ATOM 3169 N N . THR A 1 410 ? 6.285 -1.322 -1.168 1 93.81 410 THR A N 1
ATOM 3170 C CA . THR A 1 410 ? 5.035 -0.818 -1.725 1 93.81 410 THR A CA 1
ATOM 3171 C C . THR A 1 410 ? 4.863 -1.278 -3.168 1 93.81 410 THR A C 1
ATOM 3173 O O . THR A 1 410 ? 5.824 -1.712 -3.807 1 93.81 410 THR A O 1
ATOM 3176 N N . PHE A 1 411 ? 3.633 -1.264 -3.602 1 94.31 411 PHE A N 1
ATOM 3177 C CA . PHE A 1 411 ? 3.273 -1.672 -4.957 1 94.31 411 PHE A CA 1
ATOM 3178 C C . PHE A 1 411 ? 2.023 -0.94 -5.426 1 94.31 411 PHE A C 1
ATOM 3180 O O . PHE A 1 411 ? 1.273 -0.394 -4.613 1 94.31 411 PHE A O 1
ATOM 3187 N N . SER A 1 412 ? 1.82 -0.959 -6.746 1 91.81 412 SER A N 1
ATOM 3188 C CA . SER A 1 412 ? 0.693 -0.24 -7.332 1 91.81 412 SER A CA 1
ATOM 3189 C C . SER A 1 412 ? -0.546 -1.125 -7.41 1 91.81 412 SER A C 1
ATOM 3191 O O . SER A 1 412 ? -0.464 -2.281 -7.828 1 91.81 412 SER A O 1
ATOM 3193 N N . MET A 1 413 ? -1.712 -0.557 -7.066 1 93.38 413 MET A N 1
ATOM 3194 C CA . MET A 1 413 ? -2.973 -1.28 -7.191 1 93.38 413 MET A CA 1
ATOM 3195 C C . MET A 1 413 ? -3.613 -1.026 -8.555 1 93.38 413 MET A C 1
ATOM 3197 O O . MET A 1 413 ? -4.645 -1.619 -8.883 1 93.38 413 MET A O 1
ATOM 3201 N N . THR A 1 414 ? -2.982 -0.235 -9.352 1 91.12 414 THR A N 1
ATOM 3202 C CA . THR A 1 414 ? -3.572 0.087 -10.648 1 91.12 414 THR A CA 1
ATOM 3203 C C . THR A 1 414 ? -2.842 -0.643 -11.773 1 91.12 414 THR A C 1
ATOM 3205 O O . THR A 1 414 ? -3.309 -0.661 -12.914 1 91.12 414 THR A O 1
ATOM 3208 N N . GLN A 1 415 ? -1.764 -1.226 -11.438 1 87.88 415 GLN A N 1
ATOM 3209 C CA . GLN A 1 415 ? -1.007 -1.979 -12.438 1 87.88 415 GLN A CA 1
ATOM 3210 C C . GLN A 1 415 ? -1.316 -3.471 -12.344 1 87.88 415 GLN A C 1
ATOM 3212 O O . GLN A 1 415 ? -1.177 -4.078 -11.281 1 87.88 415 GLN A O 1
ATOM 3217 N N . LEU A 1 416 ? -1.801 -3.951 -13.547 1 85.75 416 LEU A N 1
ATOM 3218 C CA . LEU A 1 416 ? -2.105 -5.375 -13.578 1 85.75 416 LEU A CA 1
ATOM 3219 C C . LEU A 1 416 ? -0.837 -6.199 -13.773 1 85.75 416 LEU A C 1
ATOM 3221 O O . LEU A 1 416 ? -0.029 -5.902 -14.656 1 85.75 416 LEU A O 1
ATOM 3225 N N . LEU A 1 417 ? -0.804 -7.039 -13.203 1 86.56 417 LEU A N 1
ATOM 3226 C CA . LEU A 1 417 ? -0.12 -7.953 -12.297 1 86.56 417 LEU A CA 1
ATOM 3227 C C . LEU A 1 417 ? 0.957 -7.223 -11.5 1 86.56 417 LEU A C 1
ATOM 3229 O O . LEU A 1 417 ? 2.092 -7.09 -11.961 1 86.56 417 LEU A O 1
ATOM 3233 N N . THR A 1 418 ? 0.583 -6.836 -10.43 1 90.94 418 THR A N 1
ATOM 3234 C CA . THR A 1 418 ? 1.375 -5.926 -9.609 1 90.94 418 THR A CA 1
ATOM 3235 C C . THR A 1 418 ? 2.348 -6.699 -8.727 1 90.94 418 THR A C 1
ATOM 3237 O O . THR A 1 418 ? 2.184 -7.906 -8.523 1 90.94 418 THR A O 1
ATOM 3240 N N . ARG A 1 419 ? 3.389 -6.078 -8.344 1 93.12 419 ARG A N 1
ATOM 3241 C CA . ARG A 1 419 ? 4.398 -6.449 -7.355 1 93.12 419 ARG A CA 1
ATOM 3242 C C . ARG A 1 419 ? 5.211 -5.234 -6.922 1 93.12 419 ARG A C 1
ATOM 3244 O O . ARG A 1 419 ? 5.141 -4.18 -7.551 1 93.12 419 ARG A O 1
ATOM 3251 N N . PRO A 1 420 ? 5.965 -5.367 -5.742 1 93.62 420 PRO A N 1
ATOM 3252 C CA . PRO A 1 420 ? 6.938 -4.297 -5.527 1 93.62 420 PRO A CA 1
ATOM 3253 C C . PRO A 1 420 ? 7.863 -4.094 -6.727 1 93.62 420 PRO A C 1
ATOM 3255 O O . PRO A 1 420 ? 8.398 -5.062 -7.27 1 93.62 420 PRO A O 1
ATOM 3258 N N . ARG A 1 421 ? 8.047 -2.922 -7.121 1 88.56 421 ARG A N 1
ATOM 3259 C CA . ARG A 1 421 ? 8.727 -2.588 -8.367 1 88.56 421 ARG A CA 1
ATOM 3260 C C . ARG A 1 421 ? 10.133 -3.178 -8.391 1 88.56 421 ARG A C 1
ATOM 3262 O O . ARG A 1 421 ? 10.594 -3.648 -9.438 1 88.56 421 ARG A O 1
ATOM 3269 N N . THR A 1 422 ? 10.789 -3.201 -7.293 1 93.12 422 THR A N 1
ATOM 3270 C CA . THR A 1 422 ? 12.164 -3.678 -7.242 1 93.12 422 THR A CA 1
ATOM 3271 C C . THR A 1 422 ? 12.211 -5.203 -7.195 1 93.12 422 THR A C 1
ATOM 3273 O O . THR A 1 422 ? 13.266 -5.809 -7.406 1 93.12 422 THR A O 1
ATOM 3276 N N . GLY A 1 423 ? 11.086 -5.82 -6.938 1 95.94 423 GLY A N 1
ATOM 3277 C CA . GLY A 1 423 ? 11.078 -7.246 -6.641 1 95.94 423 GLY A CA 1
ATOM 3278 C C . GLY A 1 423 ? 11.516 -7.559 -5.223 1 95.94 423 GLY A C 1
ATOM 3279 O O . GLY A 1 423 ? 11.617 -8.727 -4.844 1 95.94 423 GLY A O 1
ATOM 3280 N N . VAL A 1 424 ? 11.906 -6.523 -4.434 1 97.56 424 VAL A N 1
ATOM 3281 C CA . VAL A 1 424 ? 12.305 -6.52 -3.031 1 97.56 424 VAL A CA 1
ATOM 3282 C C . VAL A 1 424 ? 13.766 -6.973 -2.908 1 97.56 424 VAL A C 1
ATOM 3284 O O . VAL A 1 424 ? 14.078 -8.141 -3.152 1 97.56 424 VAL A O 1
ATOM 3287 N N . ARG A 1 425 ? 14.617 -6.141 -2.555 1 97.12 425 ARG A N 1
ATOM 3288 C CA . ARG A 1 425 ? 16.047 -6.418 -2.391 1 97.12 425 ARG A CA 1
ATOM 3289 C C . ARG A 1 425 ? 16.312 -7.188 -1.1 1 97.12 425 ARG A C 1
ATOM 3291 O O . ARG A 1 425 ? 15.617 -6.98 -0.097 1 97.12 425 ARG A O 1
ATOM 3298 N N . VAL A 1 426 ? 17.312 -8.055 -1.115 1 97.5 426 VAL A N 1
ATOM 3299 C CA . VAL A 1 426 ? 17.625 -8.914 0.022 1 97.5 426 VAL A CA 1
ATOM 3300 C C . VAL A 1 426 ? 19.125 -9.133 0.113 1 97.5 426 VAL A C 1
ATOM 3302 O O . VAL A 1 426 ? 19.828 -9.18 -0.909 1 97.5 426 VAL A O 1
ATOM 3305 N N . THR A 1 427 ? 19.609 -9.227 1.275 1 95.88 427 THR A N 1
ATOM 3306 C CA . THR A 1 427 ? 21.016 -9.562 1.526 1 95.88 427 THR A CA 1
ATOM 3307 C C . THR A 1 427 ? 21.125 -10.656 2.578 1 95.88 427 THR A C 1
ATOM 3309 O O . THR A 1 427 ? 20.172 -10.898 3.336 1 95.88 427 THR A O 1
ATOM 3312 N N . VAL A 1 428 ? 22.188 -11.359 2.516 1 96.38 428 VAL A N 1
ATOM 3313 C CA . VAL A 1 428 ? 22.469 -12.414 3.49 1 96.38 428 VAL A CA 1
ATOM 3314 C C . VAL A 1 428 ? 23.859 -12.211 4.09 1 96.38 428 VAL A C 1
ATOM 3316 O O . VAL A 1 428 ? 24.812 -11.969 3.367 1 96.38 428 VAL A O 1
ATOM 3319 N N . SER A 1 429 ? 23.953 -12.258 5.395 1 92.88 429 SER A N 1
ATOM 3320 C CA . SER A 1 429 ? 25.219 -12.109 6.09 1 92.88 429 SER A CA 1
ATOM 3321 C C . SER A 1 429 ? 25.891 -13.461 6.305 1 92.88 429 SER A C 1
ATOM 3323 O O . SER A 1 429 ? 25.219 -14.492 6.367 1 92.88 429 SER A O 1
ATOM 3325 N N . MET B 1 1 ? 29.578 39.156 -21.781 1 21.94 1 MET B N 1
ATOM 3326 C CA . MET B 1 1 ? 28.531 38.688 -20.859 1 21.94 1 MET B CA 1
ATOM 3327 C C . MET B 1 1 ? 28.172 37.25 -21.141 1 21.94 1 MET B C 1
ATOM 3329 O O . MET B 1 1 ? 27.438 36.938 -22.078 1 21.94 1 MET B O 1
ATOM 3333 N N . ASN B 1 2 ? 29.109 36.375 -21.078 1 25.25 2 ASN B N 1
ATOM 3334 C CA . ASN B 1 2 ? 29.172 35 -21.547 1 25.25 2 ASN B CA 1
ATOM 3335 C C . ASN B 1 2 ? 28.109 34.125 -20.891 1 25.25 2 ASN B C 1
ATOM 3337 O O . ASN B 1 2 ? 28.047 34 -19.672 1 25.25 2 ASN B O 1
ATOM 3341 N N . ILE B 1 3 ? 26.953 34.031 -21.547 1 28.95 3 ILE B N 1
ATOM 3342 C CA . ILE B 1 3 ? 25.781 33.25 -21.172 1 28.95 3 ILE B CA 1
ATOM 3343 C C . ILE B 1 3 ? 26.234 31.828 -20.781 1 28.95 3 ILE B C 1
ATOM 3345 O O . ILE B 1 3 ? 26.844 31.125 -21.578 1 28.95 3 ILE B O 1
ATOM 3349 N N . ALA B 1 4 ? 26.531 31.703 -19.484 1 32.72 4 ALA B N 1
ATOM 3350 C CA . ALA B 1 4 ? 26.938 30.375 -19.062 1 32.72 4 ALA B CA 1
ATOM 3351 C C . ALA B 1 4 ? 26.172 29.281 -19.812 1 32.72 4 ALA B C 1
ATOM 3353 O O . ALA B 1 4 ? 24.984 29.438 -20.078 1 32.72 4 ALA B O 1
ATOM 3354 N N . PRO B 1 5 ? 26.766 28.375 -20.516 1 33.31 5 PRO B N 1
ATOM 3355 C CA . PRO B 1 5 ? 26.156 27.328 -21.344 1 33.31 5 PRO B CA 1
ATOM 3356 C C . PRO B 1 5 ? 24.984 26.641 -20.656 1 33.31 5 PRO B C 1
ATOM 3358 O O . PRO B 1 5 ? 24.953 26.547 -19.422 1 33.31 5 PRO B O 1
ATOM 3361 N N . VAL B 1 6 ? 23.766 26.766 -21.203 1 36.28 6 VAL B N 1
ATOM 3362 C CA . VAL B 1 6 ? 22.516 26.078 -20.875 1 36.28 6 VAL B CA 1
ATOM 3363 C C . VAL B 1 6 ? 22.812 24.641 -20.469 1 36.28 6 VAL B C 1
ATOM 3365 O O . VAL B 1 6 ? 23.25 23.828 -21.297 1 36.28 6 VAL B O 1
ATOM 3368 N N . LYS B 1 7 ? 23.406 24.406 -19.312 1 40.56 7 LYS B N 1
ATOM 3369 C CA . LYS B 1 7 ? 23.641 23.109 -18.703 1 40.56 7 LYS B CA 1
ATOM 3370 C C . LYS B 1 7 ? 22.5 22.141 -19.016 1 40.56 7 LYS B C 1
ATOM 3372 O O . LYS B 1 7 ? 21.359 22.562 -19.172 1 40.56 7 LYS B O 1
ATOM 3377 N N . ASN B 1 8 ? 22.75 20.797 -19.297 1 43.91 8 ASN B N 1
ATOM 3378 C CA . ASN B 1 8 ? 22.062 19.656 -19.922 1 43.91 8 ASN B CA 1
ATOM 3379 C C . ASN B 1 8 ? 20.75 19.344 -19.203 1 43.91 8 ASN B C 1
ATOM 3381 O O . ASN B 1 8 ? 20.75 18.672 -18.188 1 43.91 8 ASN B O 1
ATOM 3385 N N . LEU B 1 9 ? 19.75 20.203 -19.328 1 54.19 9 LEU B N 1
ATOM 3386 C CA . LEU B 1 9 ? 18.328 20.094 -19 1 54.19 9 LEU B CA 1
ATOM 3387 C C . LEU B 1 9 ? 17.828 18.672 -19.297 1 54.19 9 LEU B C 1
ATOM 3389 O O . LEU B 1 9 ? 16.812 18.25 -18.734 1 54.19 9 LEU B O 1
ATOM 3393 N N . LEU B 1 10 ? 18.594 17.891 -20.109 1 58.62 10 LEU B N 1
ATOM 3394 C CA . LEU B 1 10 ? 18.109 16.578 -20.516 1 58.62 10 LEU B CA 1
ATOM 3395 C C . LEU B 1 10 ? 18.156 15.594 -19.359 1 58.62 10 LEU B C 1
ATOM 3397 O O . LEU B 1 10 ? 17.328 14.672 -19.297 1 58.62 10 LEU B O 1
ATOM 3401 N N . ASN B 1 11 ? 18.922 15.961 -18.344 1 76 11 ASN B N 1
ATOM 3402 C CA . ASN B 1 11 ? 19.062 15 -17.25 1 76 11 ASN B CA 1
ATOM 3403 C C . ASN B 1 11 ? 18.422 15.523 -15.961 1 76 11 ASN B C 1
ATOM 3405 O O . ASN B 1 11 ? 18.656 14.977 -14.883 1 76 11 ASN B O 1
ATOM 3409 N N . ASP B 1 12 ? 17.672 16.594 -16.219 1 85.19 12 ASP B N 1
ATOM 3410 C CA . ASP B 1 12 ? 17.016 17.156 -15.039 1 85.19 12 ASP B CA 1
ATOM 3411 C C . ASP B 1 12 ? 16.016 16.172 -14.445 1 85.19 12 ASP B C 1
ATOM 3413 O O . ASP B 1 12 ? 15.227 15.562 -15.172 1 85.19 12 ASP B O 1
ATOM 3417 N N . GLN B 1 13 ? 16.047 16.047 -13.109 1 89.06 13 GLN B N 1
ATOM 3418 C CA . GLN B 1 13 ? 15.289 14.977 -12.461 1 89.06 13 GLN B CA 1
ATOM 3419 C C . GLN B 1 13 ? 13.922 15.477 -12.008 1 89.06 13 GLN B C 1
ATOM 3421 O O . GLN B 1 13 ? 13.109 14.703 -11.492 1 89.06 13 GLN B O 1
ATOM 3426 N N . LEU B 1 14 ? 13.602 16.75 -12.273 1 84.62 14 LEU B N 1
ATOM 3427 C CA . LEU B 1 14 ? 12.312 17.297 -11.867 1 84.62 14 LEU B CA 1
ATOM 3428 C C . LEU B 1 14 ? 11.164 16.5 -12.469 1 84.62 14 LEU B C 1
ATOM 3430 O O . LEU B 1 14 ? 10.203 16.156 -11.773 1 84.62 14 LEU B O 1
ATOM 3434 N N . PRO B 1 15 ? 11.25 16.141 -13.727 1 86.31 15 PRO B N 1
ATOM 3435 C CA . PRO B 1 15 ? 10.156 15.336 -14.281 1 86.31 15 PRO B CA 1
ATOM 3436 C C . PRO B 1 15 ? 10.008 13.984 -13.586 1 86.31 15 PRO B C 1
ATOM 3438 O O . PRO B 1 15 ? 8.883 13.508 -13.398 1 86.31 15 PRO B O 1
ATOM 3441 N N . ASN B 1 16 ? 11.062 13.406 -13.234 1 89.62 16 ASN B N 1
ATOM 3442 C CA . ASN B 1 16 ? 11.008 12.141 -12.5 1 89.62 16 ASN B CA 1
ATOM 3443 C C . ASN B 1 16 ? 10.367 12.312 -11.125 1 89.62 16 ASN B C 1
ATOM 3445 O O . ASN B 1 16 ? 9.648 11.43 -10.656 1 89.62 16 ASN B O 1
ATOM 3449 N N . PHE B 1 17 ? 10.641 13.43 -10.539 1 89.75 17 PHE B N 1
ATOM 3450 C CA . PHE B 1 17 ? 10.023 13.711 -9.242 1 89.75 17 PHE B CA 1
ATOM 3451 C C . PHE B 1 17 ? 8.508 13.781 -9.375 1 89.75 17 PHE B C 1
ATOM 3453 O O . PHE B 1 17 ? 7.781 13.203 -8.562 1 89.75 17 PHE B O 1
ATOM 3460 N N . ILE B 1 18 ? 8.086 14.406 -10.344 1 85.5 18 ILE B N 1
ATOM 3461 C CA . ILE B 1 18 ? 6.648 14.578 -10.555 1 85.5 18 ILE B CA 1
ATOM 3462 C C . ILE B 1 18 ? 6.012 13.219 -10.852 1 85.5 18 ILE B C 1
ATOM 3464 O O . ILE B 1 18 ? 4.93 12.914 -10.352 1 85.5 18 ILE B O 1
ATOM 3468 N N . LYS B 1 19 ? 6.672 12.398 -11.492 1 88.38 19 LYS B N 1
ATOM 3469 C CA . LYS B 1 19 ? 6.152 11.102 -11.914 1 88.38 19 LYS B CA 1
ATOM 3470 C C . LYS B 1 19 ? 6.211 10.086 -10.773 1 88.38 19 LYS B C 1
ATOM 3472 O O . LYS B 1 19 ? 5.293 9.281 -10.602 1 88.38 19 LYS B O 1
ATOM 3477 N N . GLN B 1 20 ? 7.227 10.133 -9.961 1 92.19 20 GLN B N 1
ATOM 3478 C CA . GLN B 1 20 ? 7.504 9.078 -8.984 1 92.19 20 GLN B CA 1
ATOM 3479 C C . GLN B 1 20 ? 6.953 9.438 -7.613 1 92.19 20 GLN B C 1
ATOM 3481 O O . GLN B 1 20 ? 6.793 8.57 -6.754 1 92.19 20 GLN B O 1
ATOM 3486 N N . GLY B 1 21 ? 6.688 10.719 -7.375 1 91.5 21 GLY B N 1
ATOM 3487 C CA . GLY B 1 21 ? 6.117 11.148 -6.109 1 91.5 21 GLY B CA 1
ATOM 3488 C C . GLY B 1 21 ? 6.945 10.734 -4.906 1 91.5 21 GLY B C 1
ATOM 3489 O O . GLY B 1 21 ? 8.141 11.023 -4.844 1 91.5 21 GLY B O 1
ATOM 3490 N N . TYR B 1 22 ? 6.383 9.977 -4.016 1 93.44 22 TYR B N 1
ATOM 3491 C CA . TYR B 1 22 ? 7.023 9.586 -2.766 1 93.44 22 TYR B CA 1
ATOM 3492 C C . TYR B 1 22 ? 8.117 8.562 -3.008 1 93.44 22 TYR B C 1
ATOM 3494 O O . TYR B 1 22 ? 8.938 8.297 -2.125 1 93.44 22 TYR B O 1
ATOM 3502 N N . LEU B 1 23 ? 8.148 7.988 -4.199 1 94.19 23 LEU B N 1
ATOM 3503 C CA . LEU B 1 23 ? 9.125 6.957 -4.516 1 94.19 23 LEU B CA 1
ATOM 3504 C C . LEU B 1 23 ? 10.391 7.57 -5.105 1 94.19 23 LEU B C 1
ATOM 3506 O O . LEU B 1 23 ? 11.398 6.879 -5.285 1 94.19 23 LEU B O 1
ATOM 3510 N N . PHE B 1 24 ? 10.391 8.82 -5.344 1 94.5 24 PHE B N 1
ATOM 3511 C CA . PHE B 1 24 ? 11.484 9.508 -6.027 1 94.5 24 PHE B CA 1
ATOM 3512 C C . PHE B 1 24 ? 12.789 9.352 -5.254 1 94.5 24 PHE B C 1
ATOM 3514 O O . PHE B 1 24 ? 13.828 9.023 -5.836 1 94.5 24 PHE B O 1
ATOM 3521 N N . MET B 1 25 ? 12.797 9.539 -3.959 1 93.94 25 MET B N 1
ATOM 3522 C CA . MET B 1 25 ? 14.016 9.539 -3.156 1 93.94 25 MET B CA 1
ATOM 3523 C C . MET B 1 25 ? 14.648 8.156 -3.135 1 93.94 25 MET B C 1
ATOM 3525 O O . MET B 1 25 ? 15.867 8.016 -3.305 1 93.94 25 MET B O 1
ATOM 3529 N N . SER B 1 26 ? 13.789 7.203 -2.906 1 92.19 26 SER B N 1
ATOM 3530 C CA . SER B 1 26 ? 14.289 5.832 -2.91 1 92.19 26 SER B CA 1
ATOM 3531 C C . SER B 1 26 ? 14.867 5.457 -4.27 1 92.19 26 SER B C 1
ATOM 3533 O O . SER B 1 26 ? 15.891 4.766 -4.348 1 92.19 26 SER B O 1
ATOM 3535 N N . HIS B 1 27 ? 14.242 5.918 -5.309 1 93.06 27 HIS B N 1
ATOM 3536 C CA . HIS B 1 27 ? 14.727 5.66 -6.66 1 93.06 27 HIS B CA 1
ATOM 3537 C C . HIS B 1 27 ? 16.094 6.293 -6.887 1 93.06 27 HIS B C 1
ATOM 3539 O O . HIS B 1 27 ? 16.984 5.66 -7.453 1 93.06 27 HIS B O 1
ATOM 3545 N N . GLN B 1 28 ? 16.281 7.559 -6.484 1 94.06 28 GLN B N 1
ATOM 3546 C CA . GLN B 1 28 ? 17.547 8.266 -6.656 1 94.06 28 GLN B CA 1
ATOM 3547 C C . GLN B 1 28 ? 18.672 7.555 -5.91 1 94.06 28 GLN B C 1
ATOM 3549 O O . GLN B 1 28 ? 19.797 7.465 -6.414 1 94.06 28 GLN B O 1
ATOM 3554 N N . ARG B 1 29 ? 18.406 7.062 -4.766 1 93.62 29 ARG B N 1
ATOM 3555 C CA . ARG B 1 29 ? 19.406 6.367 -3.971 1 93.62 29 ARG B CA 1
ATOM 3556 C C . ARG B 1 29 ? 19.797 5.043 -4.621 1 93.62 29 ARG B C 1
ATOM 3558 O O . ARG B 1 29 ? 20.984 4.703 -4.684 1 93.62 29 ARG B O 1
ATOM 3565 N N . ARG B 1 30 ? 18.828 4.328 -5.086 1 92.12 30 ARG B N 1
ATOM 3566 C CA . ARG B 1 30 ? 19.109 3.078 -5.789 1 92.12 30 ARG B CA 1
ATOM 3567 C C . ARG B 1 30 ? 19.922 3.332 -7.047 1 92.12 30 ARG B C 1
ATOM 3569 O O . ARG B 1 30 ? 20.891 2.613 -7.32 1 92.12 30 ARG B O 1
ATOM 3576 N N . LYS B 1 31 ? 19.547 4.375 -7.793 1 92.56 31 LYS B N 1
ATOM 3577 C CA . LYS B 1 31 ? 20.266 4.75 -9.008 1 92.56 31 LYS B CA 1
ATOM 3578 C C . LYS B 1 31 ? 21.719 5.094 -8.703 1 92.56 31 LYS B C 1
ATOM 3580 O O . LYS B 1 31 ? 22.625 4.797 -9.5 1 92.56 31 LYS B O 1
ATOM 3585 N N . ALA B 1 32 ? 21.953 5.68 -7.566 1 93.62 32 ALA B N 1
ATOM 3586 C CA . ALA B 1 32 ? 23.297 6.082 -7.148 1 93.62 32 ALA B CA 1
ATOM 3587 C C . ALA B 1 32 ? 24.109 4.883 -6.676 1 93.62 32 ALA B C 1
ATOM 3589 O O . ALA B 1 32 ? 25.312 5 -6.418 1 93.62 32 ALA B O 1
ATOM 3590 N N . GLY B 1 33 ? 23.469 3.746 -6.477 1 90.75 33 GLY B N 1
ATOM 3591 C CA . GLY B 1 33 ? 24.172 2.521 -6.121 1 90.75 33 GLY B CA 1
ATOM 3592 C C . GLY B 1 33 ? 24.453 2.404 -4.633 1 90.75 33 GLY B C 1
ATOM 3593 O O . GLY B 1 33 ? 25.328 1.643 -4.215 1 90.75 33 GLY B O 1
ATOM 3594 N N . VAL B 1 34 ? 23.719 3.133 -3.832 1 90.25 34 VAL B N 1
ATOM 3595 C CA . VAL B 1 34 ? 23.922 3.045 -2.389 1 90.25 34 VAL B CA 1
ATOM 3596 C C . VAL B 1 34 ? 22.984 1.989 -1.798 1 90.25 34 VAL B C 1
ATOM 3598 O O . VAL B 1 34 ? 21.875 1.795 -2.285 1 90.25 34 VAL B O 1
ATOM 3601 N N . PRO B 1 35 ? 23.469 1.349 -0.687 1 87.19 35 PRO B N 1
ATOM 3602 C CA . PRO B 1 35 ? 22.609 0.358 -0.037 1 87.19 35 PRO B CA 1
ATOM 3603 C C . PRO B 1 35 ? 21.281 0.949 0.437 1 87.19 35 PRO B C 1
ATOM 3605 O O . PRO B 1 35 ? 21.203 2.145 0.732 1 87.19 35 PRO B O 1
ATOM 3608 N N . ALA B 1 36 ? 20.328 0.094 0.495 1 82.94 36 ALA B N 1
ATOM 3609 C CA . ALA B 1 36 ? 18.969 0.511 0.82 1 82.94 36 ALA B CA 1
ATOM 3610 C C . ALA B 1 36 ? 18.906 1.182 2.189 1 82.94 36 ALA B C 1
ATOM 3612 O O . ALA B 1 36 ? 18.172 2.154 2.383 1 82.94 36 ALA B O 1
ATOM 3613 N N . ASP B 1 37 ? 19.703 0.751 3.084 1 84.81 37 ASP B N 1
ATOM 3614 C CA . ASP B 1 37 ? 19.641 1.259 4.453 1 84.81 37 ASP B CA 1
ATOM 3615 C C . ASP B 1 37 ? 20.641 2.393 4.664 1 84.81 37 ASP B C 1
ATOM 3617 O O . ASP B 1 37 ? 20.781 2.904 5.777 1 84.81 37 ASP B O 1
ATOM 3621 N N . SER B 1 38 ? 21.25 2.869 3.6 1 90.25 38 SER B N 1
ATOM 3622 C CA . SER B 1 38 ? 22.312 3.863 3.703 1 90.25 38 SER B CA 1
ATOM 3623 C C . SER B 1 38 ? 21.734 5.27 3.869 1 90.25 38 SER B C 1
ATOM 3625 O O . SER B 1 38 ? 20.719 5.602 3.275 1 90.25 38 SER B O 1
ATOM 3627 N N . ASN B 1 39 ? 22.438 6.09 4.727 1 92.88 39 ASN B N 1
ATOM 3628 C CA . ASN B 1 39 ? 22.109 7.504 4.84 1 92.88 39 ASN B CA 1
ATOM 3629 C C . ASN B 1 39 ? 23.062 8.375 4.039 1 92.88 39 ASN B C 1
ATOM 3631 O O . ASN B 1 39 ? 23.094 9.594 4.199 1 92.88 39 ASN B O 1
ATOM 3635 N N . CYS B 1 40 ? 23.812 7.719 3.17 1 93.44 40 CYS B N 1
ATOM 3636 C CA . CYS B 1 40 ? 24.781 8.453 2.359 1 93.44 40 CYS B CA 1
ATOM 3637 C C . CYS B 1 40 ? 24.078 9.5 1.499 1 93.44 40 CYS B C 1
ATOM 3639 O O . CYS B 1 40 ? 23.078 9.203 0.84 1 93.44 40 CYS B O 1
ATOM 3641 N N . PRO B 1 41 ? 24.609 10.75 1.572 1 96.56 41 PRO B N 1
ATOM 3642 C CA . PRO B 1 41 ? 24.016 11.758 0.689 1 96.56 41 PRO B CA 1
ATOM 3643 C C . PRO B 1 41 ? 24.156 11.406 -0.789 1 96.56 41 PRO B C 1
ATOM 3645 O O . PRO B 1 41 ? 25.141 10.773 -1.186 1 96.56 41 PRO B O 1
ATOM 3648 N N . VAL B 1 42 ? 23.172 11.758 -1.586 1 96.31 42 VAL B N 1
ATOM 3649 C CA . VAL B 1 42 ? 23.172 11.523 -3.025 1 96.31 42 VAL B CA 1
ATOM 3650 C C . VAL B 1 42 ? 22.875 12.828 -3.762 1 96.31 42 VAL B C 1
ATOM 3652 O O . VAL B 1 42 ? 21.906 13.516 -3.467 1 96.31 42 VAL B O 1
ATOM 3655 N N . THR B 1 43 ? 23.766 13.188 -4.727 1 95.94 43 THR B N 1
ATOM 3656 C CA . THR B 1 43 ? 23.609 14.422 -5.484 1 95.94 43 THR B CA 1
ATOM 3657 C C . THR B 1 43 ? 23.125 14.133 -6.902 1 95.94 43 THR B C 1
ATOM 3659 O O . THR B 1 43 ? 23.562 13.18 -7.535 1 95.94 43 THR B O 1
ATOM 3662 N N . PHE B 1 44 ? 22.156 14.898 -7.375 1 94.25 44 PHE B N 1
ATOM 3663 C CA . PHE B 1 44 ? 21.609 14.727 -8.711 1 94.25 44 PHE B CA 1
ATOM 3664 C C . PHE B 1 44 ? 21.219 16.078 -9.312 1 94.25 44 PHE B C 1
ATOM 3666 O O . PHE B 1 44 ? 21.047 17.062 -8.594 1 94.25 44 PHE B O 1
ATOM 3673 N N . PRO B 1 45 ? 21.172 16.156 -10.664 1 93.06 45 PRO B N 1
ATOM 3674 C CA . PRO B 1 45 ? 20.781 17.406 -11.312 1 93.06 45 PRO B CA 1
ATOM 3675 C C . PRO B 1 45 ? 19.281 17.688 -11.188 1 93.06 45 PRO B C 1
ATOM 3677 O O . PRO B 1 45 ? 18.469 16.781 -11.352 1 93.06 45 PRO B O 1
ATOM 3680 N N . VAL B 1 46 ? 18.984 18.859 -10.773 1 89.56 46 VAL B N 1
ATOM 3681 C CA . VAL B 1 46 ? 17.578 19.234 -10.688 1 89.56 46 VAL B CA 1
ATOM 3682 C C . VAL B 1 46 ? 17.453 20.75 -10.836 1 89.56 46 VAL B C 1
ATOM 3684 O O . VAL B 1 46 ? 18.297 21.5 -10.359 1 89.56 46 VAL B O 1
ATOM 3687 N N . LEU B 1 47 ? 16.391 21.188 -11.516 1 83 47 LEU B N 1
ATOM 3688 C CA . LEU B 1 47 ? 16.031 22.594 -11.688 1 83 47 LEU B CA 1
ATOM 3689 C C . LEU B 1 47 ? 17.219 23.391 -12.234 1 83 47 LEU B C 1
ATOM 3691 O O . LEU B 1 47 ? 17.5 24.484 -11.75 1 83 47 LEU B O 1
ATOM 3695 N N . GLY B 1 48 ? 17.953 22.891 -13.125 1 82.38 48 GLY B N 1
ATOM 3696 C CA . GLY B 1 48 ? 19.047 23.562 -13.797 1 82.38 48 GLY B CA 1
ATOM 3697 C C . GLY B 1 48 ? 20.312 23.625 -12.969 1 82.38 48 GLY B C 1
ATOM 3698 O O . GLY B 1 48 ? 21.312 24.203 -13.391 1 82.38 48 GLY B O 1
ATOM 3699 N N . GLY B 1 49 ? 20.266 23.125 -11.828 1 89 49 GLY B N 1
ATOM 3700 C CA . GLY B 1 49 ? 21.422 23.016 -10.938 1 89 49 GLY B CA 1
ATOM 3701 C C . GLY B 1 49 ? 21.578 21.641 -10.344 1 89 49 GLY B C 1
ATOM 3702 O O . GLY B 1 49 ? 21.359 20.625 -11.023 1 89 49 GLY B O 1
ATOM 3703 N N . ARG B 1 50 ? 22.172 21.656 -9.164 1 92.31 50 ARG B N 1
ATOM 3704 C CA . ARG B 1 50 ? 22.359 20.406 -8.445 1 92.31 50 ARG B CA 1
ATOM 3705 C C . ARG B 1 50 ? 21.703 20.453 -7.074 1 92.31 50 ARG B C 1
ATOM 3707 O O . ARG B 1 50 ? 21.578 21.516 -6.473 1 92.31 50 ARG B O 1
ATOM 3714 N N . ALA B 1 51 ? 21.188 19.297 -6.645 1 94.56 51 ALA B N 1
ATOM 3715 C CA . ALA B 1 51 ? 20.641 19.141 -5.297 1 94.56 51 ALA B CA 1
ATOM 3716 C C . ALA B 1 51 ? 21.203 17.891 -4.625 1 94.56 51 ALA B C 1
ATOM 3718 O O . ALA B 1 51 ? 21.516 16.906 -5.293 1 94.56 51 ALA B O 1
ATOM 3719 N N . THR B 1 52 ? 21.391 17.984 -3.363 1 96.75 52 THR B N 1
ATOM 3720 C CA . THR B 1 52 ? 21.828 16.828 -2.584 1 96.75 52 THR B CA 1
ATOM 3721 C C . THR B 1 52 ? 20.703 16.359 -1.663 1 96.75 52 THR B C 1
ATOM 3723 O O . THR B 1 52 ? 20.156 17.125 -0.876 1 96.75 52 THR B O 1
ATOM 3726 N N . LEU B 1 53 ? 20.375 15.047 -1.869 1 96.75 53 LEU B N 1
ATOM 3727 C CA . LEU B 1 53 ? 19.406 14.367 -1.014 1 96.75 53 LEU B CA 1
ATOM 3728 C C . LEU B 1 53 ? 20.062 13.859 0.261 1 96.75 53 LEU B C 1
ATOM 3730 O O . LEU B 1 53 ? 21.078 13.156 0.2 1 96.75 53 LEU B O 1
ATOM 3734 N N . ILE B 1 54 ? 19.469 14.289 1.388 1 96.88 54 ILE B N 1
ATOM 3735 C CA . ILE B 1 54 ? 20.078 13.898 2.654 1 96.88 54 ILE B CA 1
ATOM 3736 C C . ILE B 1 54 ? 19.047 13.227 3.547 1 96.88 54 ILE B C 1
ATOM 3738 O O . ILE B 1 54 ? 17.844 13.477 3.4 1 96.88 54 ILE B O 1
ATOM 3742 N N . ARG B 1 55 ? 19.5 12.328 4.434 1 95.19 55 ARG B N 1
ATOM 3743 C CA . ARG B 1 55 ? 18.641 11.516 5.277 1 95.19 55 ARG B CA 1
ATOM 3744 C C . ARG B 1 55 ? 19.312 11.172 6.594 1 95.19 55 ARG B C 1
ATOM 3746 O O . ARG B 1 55 ? 20.547 11.156 6.676 1 95.19 55 ARG B O 1
ATOM 3753 N N . GLY B 1 56 ? 18.453 10.969 7.645 1 94.56 56 GLY B N 1
ATOM 3754 C CA . GLY B 1 56 ? 18.984 10.531 8.93 1 94.56 56 GLY B CA 1
ATOM 3755 C C . GLY B 1 56 ? 19.188 11.672 9.906 1 94.56 56 GLY B C 1
ATOM 3756 O O . GLY B 1 56 ? 18.938 12.828 9.578 1 94.56 56 GLY B O 1
ATOM 3757 N N . GLU B 1 57 ? 19.672 11.344 11.094 1 94.06 57 GLU B N 1
ATOM 3758 C CA . GLU B 1 57 ? 19.781 12.312 12.18 1 94.06 57 GLU B CA 1
ATOM 3759 C C . GLU B 1 57 ? 20.844 13.367 11.867 1 94.06 57 GLU B C 1
ATOM 3761 O O . GLU B 1 57 ? 20.656 14.547 12.148 1 94.06 57 GLU B O 1
ATOM 3766 N N . GLU B 1 58 ? 21.953 12.961 11.281 1 94.31 58 GLU B N 1
ATOM 3767 C CA . GLU B 1 58 ? 22.984 13.922 10.898 1 94.31 58 GLU B CA 1
ATOM 3768 C C . GLU B 1 58 ? 22.453 14.922 9.867 1 94.31 58 GLU B C 1
ATOM 3770 O O . GLU B 1 58 ? 22.781 16.109 9.93 1 94.31 58 GLU B O 1
ATOM 3775 N N . ALA B 1 59 ? 21.688 14.398 9.023 1 95.31 59 ALA B N 1
ATOM 3776 C CA . ALA B 1 59 ? 21.094 15.25 8 1 95.31 59 ALA B CA 1
ATOM 3777 C C . ALA B 1 59 ? 20.141 16.266 8.625 1 95.31 59 ALA B C 1
ATOM 3779 O O . ALA B 1 59 ? 20.078 17.422 8.188 1 95.31 59 ALA B O 1
ATOM 3780 N N . VAL B 1 60 ? 19.359 15.812 9.609 1 93.69 60 VAL B N 1
ATOM 3781 C CA . VAL B 1 60 ? 18.438 16.703 10.289 1 93.69 60 VAL B CA 1
ATOM 3782 C C . VAL B 1 60 ? 19.219 17.844 10.961 1 93.69 60 VAL B C 1
ATOM 3784 O O . VAL B 1 60 ? 18.859 19.016 10.82 1 93.69 60 VAL B O 1
ATOM 3787 N N . ASP B 1 61 ? 20.297 17.531 11.586 1 93.12 61 ASP B N 1
ATOM 3788 C CA . ASP B 1 61 ? 21.141 18.531 12.211 1 93.12 61 ASP B CA 1
ATOM 3789 C C . ASP B 1 61 ? 21.672 19.531 11.18 1 93.12 61 ASP B C 1
ATOM 3791 O O . ASP B 1 61 ? 21.641 20.75 11.414 1 93.12 61 ASP B O 1
ATOM 3795 N N . PHE B 1 62 ? 22.109 19.016 10.133 1 94.06 62 PHE B N 1
ATOM 3796 C CA . PHE B 1 62 ? 22.656 19.844 9.062 1 94.06 62 PHE B CA 1
ATOM 3797 C C . PHE B 1 62 ? 21.594 20.766 8.5 1 94.06 62 PHE B C 1
ATOM 3799 O O . PHE B 1 62 ? 21.828 21.969 8.352 1 94.06 62 PHE B O 1
ATOM 3806 N N . PHE B 1 63 ? 20.438 20.234 8.242 1 93.25 63 PHE B N 1
ATOM 3807 C CA . PHE B 1 63 ? 19.344 20.938 7.582 1 93.25 63 PHE B CA 1
ATOM 3808 C C . PHE B 1 63 ? 18.828 22.094 8.445 1 93.25 63 PHE B C 1
ATOM 3810 O O . PHE B 1 63 ? 18.391 23.109 7.922 1 93.25 63 PHE B O 1
ATOM 3817 N N . TYR B 1 64 ? 18.938 21.922 9.719 1 89.5 64 TYR B N 1
ATOM 3818 C CA . TYR B 1 64 ? 18.359 22.938 10.602 1 89.5 64 TYR B CA 1
ATOM 3819 C C . TYR B 1 64 ? 19.453 23.797 11.234 1 89.5 64 TYR B C 1
ATOM 3821 O O . TYR B 1 64 ? 19.188 24.562 12.164 1 89.5 64 TYR B O 1
ATOM 3829 N N . ASP B 1 65 ? 20.656 23.656 10.773 1 89.94 65 ASP B N 1
ATOM 3830 C CA . ASP B 1 65 ? 21.734 24.562 11.109 1 89.94 65 ASP B CA 1
ATOM 3831 C C . ASP B 1 65 ? 21.594 25.891 10.352 1 89.94 65 ASP B C 1
ATOM 3833 O O . ASP B 1 65 ? 22 25.984 9.188 1 89.94 65 ASP B O 1
ATOM 3837 N N . GLU B 1 66 ? 21.188 26.922 10.977 1 85.38 66 GLU B N 1
ATOM 3838 C CA . GLU B 1 66 ? 20.859 28.203 10.336 1 85.38 66 GLU B CA 1
ATOM 3839 C C . GLU B 1 66 ? 22.109 28.906 9.836 1 85.38 66 GLU B C 1
ATOM 3841 O O . GLU B 1 66 ? 22.016 29.828 9.023 1 85.38 66 GLU B O 1
ATOM 3846 N N . SER B 1 67 ? 23.203 28.578 10.375 1 88.12 67 SER B N 1
ATOM 3847 C CA . SER B 1 67 ? 24.438 29.172 9.883 1 88.12 67 SER B CA 1
ATOM 3848 C C . SER B 1 67 ? 24.781 28.656 8.492 1 88.12 67 SER B C 1
ATOM 3850 O O . SER B 1 67 ? 25.484 29.344 7.727 1 88.12 67 SER B O 1
ATOM 3852 N N . LYS B 1 68 ? 24.219 27.516 8.109 1 92 68 LYS B N 1
ATOM 3853 C CA . LYS B 1 68 ? 24.609 26.875 6.852 1 92 68 LYS B CA 1
ATOM 3854 C C . LYS B 1 68 ? 23.438 26.828 5.879 1 92 68 LYS B C 1
ATOM 3856 O O . LYS B 1 68 ? 23.641 26.688 4.668 1 92 68 LYS B O 1
ATOM 3861 N N . ILE B 1 69 ? 22.266 26.844 6.402 1 90.44 69 ILE B N 1
ATOM 3862 C CA . ILE B 1 69 ? 21.094 26.531 5.586 1 90.44 69 ILE B CA 1
ATOM 3863 C C . ILE B 1 69 ? 20.125 27.719 5.594 1 90.44 69 ILE B C 1
ATOM 3865 O O . ILE B 1 69 ? 19.922 28.344 6.629 1 90.44 69 ILE B O 1
ATOM 3869 N N . SER B 1 70 ? 19.594 27.984 4.441 1 86.44 70 SER B N 1
ATOM 3870 C CA . SER B 1 70 ? 18.531 28.969 4.281 1 86.44 70 SER B CA 1
ATOM 3871 C C . SER B 1 70 ? 17.312 28.344 3.604 1 86.44 70 SER B C 1
ATOM 3873 O O . SER B 1 70 ? 17.438 27.469 2.746 1 86.44 70 SER B O 1
ATOM 3875 N N . ARG B 1 71 ? 16.109 28.812 3.998 1 81.31 71 ARG B N 1
ATOM 3876 C CA . ARG B 1 71 ? 14.883 28.328 3.363 1 81.31 71 ARG B CA 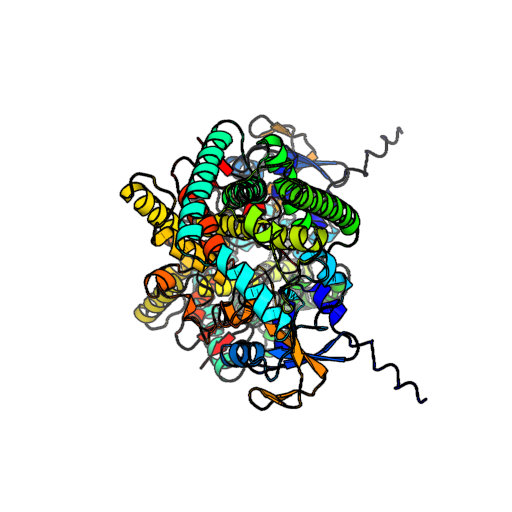1
ATOM 3877 C C . ARG B 1 71 ? 14.5 29.219 2.182 1 81.31 71 ARG B C 1
ATOM 3879 O O . ARG B 1 71 ? 13.805 28.766 1.27 1 81.31 71 ARG B O 1
ATOM 3886 N N . ASN B 1 72 ? 14.898 30.359 2.303 1 73.06 72 ASN B N 1
ATOM 3887 C CA . ASN B 1 72 ? 14.57 31.328 1.258 1 73.06 72 ASN B CA 1
ATOM 3888 C C . ASN B 1 72 ? 15.102 30.891 -0.101 1 73.06 72 ASN B C 1
ATOM 3890 O O . ASN B 1 72 ? 16.281 30.531 -0.225 1 73.06 72 ASN B O 1
ATOM 3894 N N . GLY B 1 73 ? 14.266 30.812 -1.049 1 68.94 73 GLY B N 1
ATOM 3895 C CA . GLY B 1 73 ? 14.672 30.531 -2.418 1 68.94 73 GLY B CA 1
ATOM 3896 C C . GLY B 1 73 ? 14.672 29.047 -2.752 1 68.94 73 GLY B C 1
ATOM 3897 O O . GLY B 1 73 ? 14.93 28.672 -3.895 1 68.94 73 GLY B O 1
ATOM 3898 N N . ALA B 1 74 ? 14.469 28.266 -1.852 1 70.69 74 ALA B N 1
ATOM 3899 C CA . ALA B 1 74 ? 14.609 26.828 -2.059 1 70.69 74 ALA B CA 1
ATOM 3900 C C . ALA B 1 74 ? 13.461 26.281 -2.904 1 70.69 74 ALA B C 1
ATOM 3902 O O . ALA B 1 74 ? 13.656 25.391 -3.732 1 70.69 74 ALA B O 1
ATOM 3903 N N . MET B 1 75 ? 12.32 26.766 -2.646 1 65.75 75 MET B N 1
ATOM 3904 C CA . MET B 1 75 ? 11.164 26.312 -3.412 1 65.75 75 MET B CA 1
ATOM 3905 C C . MET B 1 75 ? 10.789 27.328 -4.484 1 65.75 75 MET B C 1
ATOM 3907 O O . MET B 1 75 ? 10.766 28.531 -4.223 1 65.75 75 MET B O 1
ATOM 3911 N N . PRO B 1 76 ? 10.492 26.703 -5.656 1 60.5 76 PRO B N 1
ATOM 3912 C CA . PRO B 1 76 ? 10.008 27.641 -6.664 1 60.5 76 PRO B CA 1
ATOM 3913 C C . PRO B 1 76 ? 8.742 28.391 -6.223 1 60.5 76 PRO B C 1
ATOM 3915 O O . PRO B 1 76 ? 7.883 27.797 -5.555 1 60.5 76 PRO B O 1
ATOM 3918 N N . THR B 1 77 ? 8.688 29.547 -6.512 1 54.56 77 THR B N 1
ATOM 3919 C CA . THR B 1 77 ? 7.598 30.422 -6.102 1 54.56 77 THR B CA 1
ATOM 3920 C C . THR B 1 77 ? 6.25 29.844 -6.496 1 54.56 77 THR B C 1
ATOM 3922 O O . THR B 1 77 ? 5.266 29.969 -5.766 1 54.56 77 THR B O 1
ATOM 3925 N N . ALA B 1 78 ? 6.203 29.172 -7.551 1 51.5 78 ALA B N 1
ATOM 3926 C CA . ALA B 1 78 ? 4.973 28.594 -8.086 1 51.5 78 ALA B CA 1
ATOM 3927 C C . ALA B 1 78 ? 4.414 27.531 -7.152 1 51.5 78 ALA B C 1
ATOM 3929 O O . ALA B 1 78 ? 3.201 27.297 -7.113 1 51.5 78 ALA B O 1
ATOM 3930 N N . ILE B 1 79 ? 5.23 26.922 -6.406 1 57.5 79 ILE B N 1
ATOM 3931 C CA . ILE B 1 79 ? 4.805 25.875 -5.48 1 57.5 79 ILE B CA 1
ATOM 3932 C C . ILE B 1 79 ? 4.586 26.484 -4.094 1 57.5 79 ILE B C 1
ATOM 3934 O O . ILE B 1 79 ? 3.635 26.109 -3.398 1 57.5 79 ILE B O 1
ATOM 3938 N N . GLN B 1 80 ? 5.238 27.406 -3.777 1 55.62 80 GLN B N 1
ATOM 3939 C CA . GLN B 1 80 ? 5.219 28.031 -2.457 1 55.62 80 GLN B CA 1
ATOM 3940 C C . GLN B 1 80 ? 3.941 28.844 -2.25 1 55.62 80 GLN B C 1
ATOM 3942 O O . GLN B 1 80 ? 3.381 28.844 -1.153 1 55.62 80 GLN B O 1
ATOM 3947 N N . GLY B 1 81 ? 3.49 29.469 -3.24 1 51.81 81 GLY B N 1
ATOM 3948 C CA . GLY B 1 81 ? 2.373 30.391 -3.152 1 51.81 81 GLY B CA 1
ATOM 3949 C C . GLY B 1 81 ? 1.088 29.734 -2.686 1 51.81 81 GLY B C 1
ATOM 3950 O O . GLY B 1 81 ? 0.55 30.078 -1.634 1 51.81 81 GLY B O 1
ATOM 3951 N N . PRO B 1 82 ? 0.708 28.703 -3.354 1 50.81 82 PRO B N 1
ATOM 3952 C CA . PRO B 1 82 ? -0.559 28.062 -2.998 1 50.81 82 PRO B CA 1
ATOM 3953 C C . PRO B 1 82 ? -0.507 27.375 -1.641 1 50.81 82 PRO B C 1
ATOM 3955 O O . PRO B 1 82 ? -1.533 27.25 -0.967 1 50.81 82 PRO B O 1
ATOM 3958 N N . LEU B 1 83 ? 0.667 27.078 -1.168 1 54.84 83 LEU B N 1
ATOM 3959 C CA . LEU B 1 83 ? 0.745 26.25 0.033 1 54.84 83 LEU B CA 1
ATOM 3960 C C . LEU B 1 83 ? 0.892 27.125 1.279 1 54.84 83 LEU B C 1
ATOM 3962 O O . LEU B 1 83 ? 0.267 26.844 2.307 1 54.84 83 LEU B O 1
ATOM 3966 N N . PHE B 1 84 ? 1.688 28.203 1.139 1 54.09 84 PHE B N 1
ATOM 3967 C CA . PHE B 1 84 ? 2.031 28.891 2.373 1 54.09 84 PHE B CA 1
ATOM 3968 C C . PHE B 1 84 ? 1.681 30.375 2.273 1 54.09 84 PHE B C 1
ATOM 3970 O O . PHE B 1 84 ? 1.566 31.062 3.293 1 54.09 84 PHE B O 1
ATOM 3977 N N . GLY B 1 85 ? 1.348 30.875 1.104 1 51.78 85 GLY B N 1
ATOM 3978 C CA . GLY B 1 85 ? 1.109 32.281 0.925 1 51.78 85 GLY B CA 1
ATOM 3979 C C . GLY B 1 85 ? 2.387 33.094 0.86 1 51.78 85 GLY B C 1
ATOM 3980 O O . GLY B 1 85 ? 3.406 32.719 1.438 1 51.78 85 GLY B O 1
ATOM 3981 N N . ASP B 1 86 ? 2.293 34.156 0.214 1 57.91 86 ASP B N 1
ATOM 3982 C CA . ASP B 1 86 ? 3.438 35.062 0.071 1 57.91 86 ASP B CA 1
ATOM 3983 C C . ASP B 1 86 ? 3.75 35.75 1.388 1 57.91 86 ASP B C 1
ATOM 3985 O O . ASP B 1 86 ? 2.848 36.281 2.047 1 57.91 86 ASP B O 1
ATOM 3989 N N . GLY B 1 87 ? 5.016 35.781 1.81 1 57.81 87 GLY B N 1
ATOM 3990 C CA . GLY B 1 87 ? 5.469 36.5 2.982 1 57.81 87 GLY B CA 1
ATOM 3991 C C . GLY B 1 87 ? 5.168 35.781 4.285 1 57.81 87 GLY B C 1
ATOM 3992 O O . GLY B 1 87 ? 5.434 36.312 5.367 1 57.81 87 GLY B O 1
ATOM 3993 N N . ALA B 1 88 ? 4.734 34.688 4.148 1 68.88 88 ALA B N 1
ATOM 3994 C CA . ALA B 1 88 ? 4.41 33.875 5.324 1 68.88 88 ALA B CA 1
ATOM 3995 C C . ALA B 1 88 ? 5.672 33.5 6.09 1 68.88 88 ALA B C 1
ATOM 3997 O O . ALA B 1 88 ? 6.781 33.562 5.555 1 68.88 88 ALA B O 1
ATOM 3998 N N . VAL B 1 89 ? 5.516 33.25 7.348 1 70.44 89 VAL B N 1
ATOM 3999 C CA . VAL B 1 89 ? 6.578 32.938 8.289 1 70.44 89 VAL B CA 1
ATOM 4000 C C . VAL B 1 89 ? 7.508 31.875 7.688 1 70.44 89 VAL B C 1
ATOM 4002 O O . VAL B 1 89 ? 8.727 31.938 7.883 1 70.44 89 VAL B O 1
ATOM 4005 N N . HIS B 1 90 ? 7.027 30.953 6.836 1 64.31 90 HIS B N 1
ATOM 4006 C CA . HIS B 1 90 ? 7.797 29.828 6.32 1 64.31 90 HIS B CA 1
ATOM 4007 C C . HIS B 1 90 ? 8.82 30.281 5.281 1 64.31 90 HIS B C 1
ATOM 4009 O O . HIS B 1 90 ? 9.742 29.547 4.945 1 64.31 90 HIS B O 1
ATOM 4015 N N . THR B 1 91 ? 8.664 31.5 4.84 1 64.88 91 THR B N 1
ATOM 4016 C CA . THR B 1 91 ? 9.547 32 3.793 1 64.88 91 THR B CA 1
ATOM 4017 C C . THR B 1 91 ? 10.594 32.969 4.371 1 64.88 91 THR B C 1
ATOM 4019 O O . THR B 1 91 ? 11.469 33.438 3.648 1 64.88 91 THR B O 1
ATOM 4022 N N . LEU B 1 92 ? 10.453 33.312 5.637 1 68.5 92 LEU B N 1
ATOM 4023 C CA . LEU B 1 92 ? 11.328 34.281 6.273 1 68.5 92 LEU B CA 1
ATOM 4024 C C . LEU B 1 92 ? 12.586 33.625 6.816 1 68.5 92 LEU B C 1
ATOM 4026 O O . LEU B 1 92 ? 12.633 32.406 6.969 1 68.5 92 LEU B O 1
ATOM 4030 N N . ASP B 1 93 ? 13.625 34.469 6.906 1 69.69 93 ASP B N 1
ATOM 4031 C CA . ASP B 1 93 ? 14.867 34.062 7.539 1 69.69 93 ASP B CA 1
ATOM 4032 C C . ASP B 1 93 ? 15.344 35.094 8.562 1 69.69 93 ASP B C 1
ATOM 4034 O O . ASP B 1 93 ? 14.828 36.219 8.609 1 69.69 93 ASP B O 1
ATOM 4038 N N . GLY B 1 94 ? 16.25 34.719 9.352 1 73.81 94 GLY B N 1
ATOM 4039 C CA . GLY B 1 94 ? 16.922 35.625 10.258 1 73.81 94 GLY B CA 1
ATOM 4040 C C . GLY B 1 94 ? 16 36.156 11.352 1 73.81 94 GLY B C 1
ATOM 4041 O O . GLY B 1 94 ? 15.242 35.406 11.953 1 73.81 94 GLY B O 1
ATOM 4042 N N . GLN B 1 95 ? 16.188 37.406 11.578 1 78.56 95 GLN B N 1
ATOM 4043 C CA . GLN B 1 95 ? 15.477 38.031 12.688 1 78.56 95 GLN B CA 1
ATOM 4044 C C . GLN B 1 95 ? 13.984 38.125 12.406 1 78.56 95 GLN B C 1
ATOM 4046 O O . GLN B 1 95 ? 13.156 37.938 13.305 1 78.56 95 GLN B O 1
ATOM 4051 N N . ALA B 1 96 ? 13.641 38.469 11.219 1 78.5 96 ALA B N 1
ATOM 4052 C CA . ALA B 1 96 ? 12.234 38.531 10.828 1 78.5 96 ALA B CA 1
ATOM 4053 C C . ALA B 1 96 ? 11.531 37.188 11.055 1 78.5 96 ALA B C 1
ATOM 4055 O O . ALA B 1 96 ? 10.406 37.156 11.562 1 78.5 96 ALA B O 1
ATOM 4056 N N . HIS B 1 97 ? 12.148 36.156 10.695 1 77.81 97 HIS B N 1
ATOM 4057 C CA . HIS B 1 97 ? 11.609 34.844 10.906 1 77.81 97 HIS B CA 1
ATOM 4058 C C . HIS B 1 97 ? 11.453 34.531 12.391 1 77.81 97 HIS B C 1
ATOM 4060 O O . HIS B 1 97 ? 10.406 34.031 12.82 1 77.81 97 HIS B O 1
ATOM 4066 N N . LYS B 1 98 ? 12.375 34.844 13.125 1 78 98 LYS B N 1
ATOM 4067 C CA . LYS B 1 98 ? 12.375 34.562 14.555 1 78 98 LYS B CA 1
ATOM 4068 C C . LYS B 1 98 ? 11.227 35.281 15.266 1 78 98 LYS B C 1
ATOM 4070 O O . LYS B 1 98 ? 10.523 34.656 16.078 1 78 98 LYS B O 1
ATOM 4075 N N . VAL B 1 99 ? 11.078 36.5 14.953 1 80.19 99 VAL B N 1
ATOM 4076 C CA . VAL B 1 99 ? 10.039 37.312 15.602 1 80.19 99 VAL B CA 1
ATOM 4077 C C . VAL B 1 99 ? 8.664 36.75 15.234 1 80.19 99 VAL B C 1
ATOM 4079 O O . VAL B 1 99 ? 7.82 36.531 16.109 1 80.19 99 VAL B O 1
ATOM 4082 N N . ARG B 1 100 ? 8.477 36.562 13.984 1 82.06 100 ARG B N 1
ATOM 4083 C CA . ARG B 1 100 ? 7.184 36.062 13.516 1 82.06 100 ARG B CA 1
ATOM 4084 C C . ARG B 1 100 ? 6.906 34.688 14.086 1 82.06 100 ARG B C 1
ATOM 4086 O O . ARG B 1 100 ? 5.793 34.375 14.523 1 82.06 100 ARG B O 1
ATOM 4093 N N . LYS B 1 101 ? 7.891 33.812 14.055 1 78.75 101 LYS B N 1
ATOM 4094 C CA . LYS B 1 101 ? 7.75 32.469 14.57 1 78.75 101 LYS B CA 1
ATOM 4095 C C . LYS B 1 101 ? 7.41 32.469 16.062 1 78.75 101 LYS B C 1
ATOM 4097 O O . LYS B 1 101 ? 6.59 31.688 16.516 1 78.75 101 LYS B O 1
ATOM 4102 N N . SER B 1 102 ? 8.062 33.312 16.734 1 80.06 102 SER B N 1
ATOM 4103 C CA . SER B 1 102 ? 7.793 33.406 18.156 1 80.06 102 SER B CA 1
ATOM 4104 C C . SER B 1 102 ? 6.344 33.812 18.406 1 80.06 102 SER B C 1
ATOM 4106 O O . SER B 1 102 ? 5.707 33.281 19.328 1 80.06 102 SER B O 1
ATOM 4108 N N . ALA B 1 103 ? 5.891 34.688 17.609 1 81.88 103 ALA B N 1
ATOM 4109 C CA . ALA B 1 103 ? 4.5 35.125 17.75 1 81.88 103 ALA B CA 1
ATOM 4110 C C . ALA B 1 103 ? 3.543 33.969 17.469 1 81.88 103 ALA B C 1
ATOM 4112 O O . ALA B 1 103 ? 2.562 33.781 18.188 1 81.88 103 ALA B O 1
ATOM 4113 N N . MET B 1 104 ? 3.838 33.219 16.5 1 82.75 104 MET B N 1
ATOM 4114 C CA . MET B 1 104 ? 3.01 32.062 16.141 1 82.75 104 MET B CA 1
ATOM 4115 C C . MET B 1 104 ? 3.088 30.984 17.219 1 82.75 104 MET B C 1
ATOM 4117 O O . MET B 1 104 ? 2.064 30.422 17.609 1 82.75 104 MET B O 1
ATOM 4121 N N . ALA B 1 105 ? 4.258 30.734 17.594 1 80 105 ALA B N 1
ATOM 4122 C CA . ALA B 1 105 ? 4.484 29.703 18.594 1 80 105 ALA B CA 1
ATOM 4123 C C . ALA B 1 105 ? 3.775 30.047 19.906 1 80 105 ALA B C 1
ATOM 4125 O O . ALA B 1 105 ? 3.27 29.156 20.594 1 80 105 ALA B O 1
ATOM 4126 N N . ALA B 1 106 ? 3.771 31.281 20.172 1 81.62 106 ALA B N 1
ATOM 4127 C CA . ALA B 1 106 ? 3.1 31.719 21.391 1 81.62 106 ALA B CA 1
ATOM 4128 C C . ALA B 1 106 ? 1.612 31.391 21.359 1 81.62 106 ALA B C 1
ATOM 4130 O O . ALA B 1 106 ? 0.994 31.156 22.406 1 81.62 106 ALA B O 1
ATOM 4131 N N . MET B 1 107 ? 1.14 31.328 20.234 1 86.69 107 MET B N 1
ATOM 4132 C CA . MET B 1 107 ? -0.275 31 20.078 1 86.69 107 MET B CA 1
ATOM 4133 C C . MET B 1 107 ? -0.488 29.5 20.047 1 86.69 107 MET B C 1
ATOM 4135 O O . MET B 1 107 ? -1.396 28.984 20.703 1 86.69 107 MET B O 1
ATOM 4139 N N . ALA B 1 108 ? 0.371 28.797 19.359 1 83.69 108 ALA B N 1
ATOM 4140 C CA . ALA B 1 108 ? 0.049 27.422 19 1 83.69 108 ALA B CA 1
ATOM 4141 C C . ALA B 1 108 ? 0.783 26.438 19.891 1 83.69 108 ALA B C 1
ATOM 4143 O O . ALA B 1 108 ? 0.426 25.25 19.953 1 83.69 108 ALA B O 1
ATOM 4144 N N . TYR B 1 109 ? 1.776 26.828 20.609 1 79.06 109 TYR B N 1
ATOM 4145 C CA . TYR B 1 109 ? 2.584 25.875 21.375 1 79.06 109 TYR B CA 1
ATOM 4146 C C . TYR B 1 109 ? 2.373 26.047 22.859 1 79.06 109 TYR B C 1
ATOM 4148 O O . TYR B 1 109 ? 2.838 25.234 23.672 1 79.06 109 TYR B O 1
ATOM 4156 N N . ASP B 1 110 ? 1.646 27.031 23.203 1 83.75 110 ASP B N 1
ATOM 4157 C CA . ASP B 1 110 ? 1.296 27.234 24.609 1 83.75 110 ASP B CA 1
ATOM 4158 C C . ASP B 1 110 ? 0.401 26.109 25.109 1 83.75 110 ASP B C 1
ATOM 4160 O O . ASP B 1 110 ? -0.618 25.781 24.5 1 83.75 110 ASP B O 1
ATOM 4164 N N . ASP B 1 111 ? 0.727 25.531 26.219 1 88.44 111 ASP B N 1
ATOM 4165 C CA . ASP B 1 111 ? 0.061 24.344 26.734 1 88.44 111 ASP B CA 1
ATOM 4166 C C . ASP B 1 111 ? -1.404 24.625 27.047 1 88.44 111 ASP B C 1
ATOM 4168 O O . ASP B 1 111 ? -2.268 23.766 26.859 1 88.44 111 ASP B O 1
ATOM 4172 N N . GLU B 1 112 ? -1.591 25.781 27.609 1 91.94 112 GLU B N 1
ATOM 4173 C CA . GLU B 1 112 ? -2.967 26.125 27.953 1 91.94 112 GLU B CA 1
ATOM 4174 C C . GLU B 1 112 ? -3.834 26.25 26.703 1 91.94 112 GLU B C 1
ATOM 4176 O O . GLU B 1 112 ? -4.992 25.828 26.703 1 91.94 112 GLU B O 1
ATOM 4181 N N . ARG B 1 113 ? -3.297 26.797 25.688 1 92.88 113 ARG B N 1
ATOM 4182 C CA . ARG B 1 113 ? -4.027 26.953 24.438 1 92.88 113 ARG B CA 1
ATOM 4183 C C . ARG B 1 113 ? -4.254 25.609 23.766 1 92.88 113 ARG B C 1
ATOM 4185 O O . ARG B 1 113 ? -5.312 25.375 23.172 1 92.88 113 ARG B O 1
ATOM 4192 N N . VAL B 1 114 ? -3.289 24.766 23.859 1 93.69 114 VAL B N 1
ATOM 4193 C CA . VAL B 1 114 ? -3.434 23.422 23.297 1 93.69 114 VAL B CA 1
ATOM 4194 C C . VAL B 1 114 ? -4.523 22.672 24.047 1 93.69 114 VAL B C 1
ATOM 4196 O O . VAL B 1 114 ? -5.324 21.953 23.438 1 93.69 114 VAL B O 1
ATOM 4199 N N . GLU B 1 115 ? -4.473 22.844 25.375 1 95.69 115 GLU B N 1
ATOM 4200 C CA . GLU B 1 115 ? -5.508 22.188 26.172 1 95.69 115 GLU B CA 1
ATOM 4201 C C . GLU B 1 115 ? -6.895 22.688 25.781 1 95.69 115 GLU B C 1
ATOM 4203 O O . GLU B 1 115 ? -7.848 21.906 25.734 1 95.69 115 GLU B O 1
ATOM 4208 N N . ALA B 1 116 ? -7 23.953 25.594 1 95.94 116 ALA B N 1
ATOM 4209 C CA . ALA B 1 116 ? -8.273 24.5 25.141 1 95.94 116 ALA B CA 1
ATOM 4210 C C . ALA B 1 116 ? -8.695 23.891 23.812 1 95.94 116 ALA B C 1
ATOM 4212 O O . ALA B 1 116 ? -9.859 23.547 23.609 1 95.94 116 ALA B O 1
ATOM 4213 N N . PHE B 1 117 ? -7.785 23.797 22.891 1 97.31 117 PHE B N 1
ATOM 4214 C CA . PHE B 1 117 ? -8.055 23.203 21.594 1 97.31 117 PHE B CA 1
ATOM 4215 C C . PHE B 1 117 ? -8.578 21.781 21.734 1 97.31 117 PHE B C 1
ATOM 4217 O O . PHE B 1 117 ? -9.477 21.359 21 1 97.31 117 PHE B O 1
ATOM 4224 N N . ARG B 1 118 ? -8.023 21 22.641 1 97.94 118 ARG B N 1
ATOM 4225 C CA . ARG B 1 118 ? -8.453 19.625 22.891 1 97.94 118 ARG B CA 1
ATOM 4226 C C . ARG B 1 118 ? -9.953 19.562 23.172 1 97.94 118 ARG B C 1
ATOM 4228 O O . ARG B 1 118 ? -10.641 18.656 22.734 1 97.94 118 ARG B O 1
ATOM 4235 N N . GLY B 1 119 ? -10.367 20.516 23.953 1 97.88 119 GLY B N 1
ATOM 4236 C CA . GLY B 1 119 ? -11.789 20.578 24.219 1 97.88 119 GLY B CA 1
ATOM 4237 C C . GLY B 1 119 ? -12.633 20.781 22.969 1 97.88 119 GLY B C 1
ATOM 4238 O O . GLY B 1 119 ? -13.648 20.109 22.781 1 97.88 119 GLY B O 1
ATOM 4239 N N . PHE B 1 120 ? -12.211 21.688 22.125 1 98.06 120 PHE B N 1
ATOM 4240 C CA . PHE B 1 120 ? -12.945 22 20.906 1 98.06 120 PHE B CA 1
ATOM 4241 C C . PHE B 1 120 ? -12.969 20.797 19.969 1 98.06 120 PHE B C 1
ATOM 4243 O O . PHE B 1 120 ? -14.008 20.469 19.391 1 98.06 120 PHE B O 1
ATOM 4250 N N . VAL B 1 121 ? -11.844 20.141 19.781 1 98.38 121 VAL B N 1
ATOM 4251 C CA . VAL B 1 121 ? -11.797 19.047 18.828 1 98.38 121 VAL B CA 1
ATOM 4252 C C . VAL B 1 121 ? -12.602 17.859 19.344 1 98.38 121 VAL B C 1
ATOM 4254 O O . VAL B 1 121 ? -13.242 17.141 18.578 1 98.38 121 VAL B O 1
ATOM 4257 N N . GLU B 1 122 ? -12.531 17.609 20.641 1 98.56 122 GLU B N 1
ATOM 4258 C CA . GLU B 1 122 ? -13.352 16.562 21.219 1 98.56 122 GLU B CA 1
ATOM 4259 C C . GLU B 1 122 ? -14.828 16.781 20.938 1 98.56 122 GLU B C 1
ATOM 4261 O O . GLU B 1 122 ? -15.539 15.859 20.531 1 98.56 122 GLU B O 1
ATOM 4266 N N . GLU B 1 123 ? -15.258 18.016 21.156 1 98.38 123 GLU B N 1
ATOM 4267 C CA . GLU B 1 123 ? -16.656 18.359 20.891 1 98.38 123 GLU B CA 1
ATOM 4268 C C . GLU B 1 123 ? -17.016 18.125 19.422 1 98.38 123 GLU B C 1
ATOM 4270 O O . GLU B 1 123 ? -18.062 17.547 19.109 1 98.38 123 GLU B O 1
ATOM 4275 N N . GLU B 1 124 ? -16.172 18.609 18.531 1 98.38 124 GLU B N 1
ATOM 4276 C CA . GLU B 1 124 ? -16.438 18.469 17.109 1 98.38 124 GLU B CA 1
ATOM 4277 C C . GLU B 1 124 ? -16.453 17.016 16.688 1 98.38 124 GLU B C 1
ATOM 4279 O O . GLU B 1 124 ? -17.281 16.609 15.852 1 98.38 124 GLU B O 1
ATOM 4284 N N . MET B 1 125 ? -15.586 16.172 17.234 1 98.31 125 MET B N 1
ATOM 4285 C CA . MET B 1 125 ? -15.523 14.758 16.875 1 98.31 125 MET B CA 1
ATOM 4286 C C . MET B 1 125 ? -16.75 14.008 17.391 1 98.31 125 MET B C 1
ATOM 4288 O O . MET B 1 125 ? -17.312 13.164 16.688 1 98.31 125 MET B O 1
ATOM 4292 N N . LYS B 1 126 ? -17.141 14.297 18.609 1 98.12 126 LYS B N 1
ATOM 4293 C CA . LYS B 1 126 ? -18.359 13.68 19.141 1 98.12 126 LYS B CA 1
ATOM 4294 C C . LYS B 1 126 ? -19.578 14.023 18.297 1 98.12 126 LYS B C 1
ATOM 4296 O O . LYS B 1 126 ? -20.406 13.164 18 1 98.12 126 LYS B O 1
ATOM 4301 N N . ALA B 1 127 ? -19.656 15.266 17.922 1 97.62 127 ALA B N 1
ATOM 4302 C CA . ALA B 1 127 ? -20.75 15.695 17.062 1 97.62 127 ALA B CA 1
ATOM 4303 C C . ALA B 1 127 ? -20.719 14.984 15.711 1 97.62 127 ALA B C 1
ATOM 4305 O O . ALA B 1 127 ? -21.766 14.633 15.156 1 97.62 127 ALA B O 1
ATOM 4306 N N . LEU B 1 128 ? -19.578 14.82 15.219 1 97.56 128 LEU B N 1
ATOM 4307 C CA . LEU B 1 128 ? -19.406 14.164 13.93 1 97.56 128 LEU B CA 1
ATOM 4308 C C . LEU B 1 128 ? -19.875 12.711 13.992 1 97.56 128 LEU B C 1
ATOM 4310 O O . LEU B 1 128 ? -20.578 12.242 13.102 1 97.56 128 LEU B O 1
ATOM 4314 N N . ILE B 1 129 ? -19.469 11.969 15.023 1 97.75 129 ILE B N 1
ATOM 4315 C CA . ILE B 1 129 ? -19.891 10.578 15.211 1 97.75 129 ILE B CA 1
ATOM 4316 C C . ILE B 1 129 ? -21.422 10.508 15.258 1 97.75 129 ILE B C 1
ATOM 4318 O O . ILE B 1 129 ? -22.016 9.609 14.664 1 97.75 129 ILE B O 1
ATOM 4322 N N . GLU B 1 130 ? -22.031 11.469 15.922 1 97.06 130 GLU B N 1
ATOM 4323 C CA . GLU B 1 130 ? -23.484 11.508 16 1 97.06 130 GLU B CA 1
ATOM 4324 C C . GLU B 1 130 ? -24.109 11.727 14.625 1 97.06 130 GLU B C 1
ATOM 4326 O O . GLU B 1 130 ? -25.125 11.109 14.289 1 97.06 130 GLU B O 1
ATOM 4331 N N . ARG B 1 131 ? -23.516 12.523 13.891 1 96.69 131 ARG B N 1
ATOM 4332 C CA . ARG B 1 131 ? -24.031 12.812 12.555 1 96.69 131 ARG B CA 1
ATOM 4333 C C . ARG B 1 131 ? -23.938 11.586 11.656 1 96.69 131 ARG B C 1
ATOM 4335 O O . ARG B 1 131 ? -24.797 11.352 10.812 1 96.69 131 ARG B O 1
ATOM 4342 N N . TRP B 1 132 ? -22.859 10.789 11.781 1 97.25 132 TRP B N 1
ATOM 4343 C CA . TRP B 1 132 ? -22.625 9.617 10.945 1 97.25 132 TRP B CA 1
ATOM 4344 C C . TRP B 1 132 ? -23.672 8.547 11.219 1 97.25 132 TRP B C 1
ATOM 4346 O O . TRP B 1 132 ? -23.844 7.621 10.422 1 97.25 132 TRP B O 1
ATOM 4356 N N . LYS B 1 133 ? -24.406 8.555 12.359 1 95.94 133 LYS B N 1
ATOM 4357 C CA . LYS B 1 133 ? -25.438 7.586 12.68 1 95.94 133 LYS B CA 1
ATOM 4358 C C . LYS B 1 133 ? -26.594 7.648 11.672 1 95.94 133 LYS B C 1
ATOM 4360 O O . LYS B 1 133 ? -27.219 6.633 11.375 1 95.94 133 LYS B O 1
ATOM 4365 N N . THR B 1 134 ? -26.797 8.789 11.188 1 94.31 134 THR B N 1
ATOM 4366 C CA . THR B 1 134 ? -27.938 8.953 10.289 1 94.31 134 THR B CA 1
ATOM 4367 C C . THR B 1 134 ? -27.484 9.086 8.844 1 94.31 134 THR B C 1
ATOM 4369 O O . THR B 1 134 ? -28.25 8.836 7.914 1 94.31 134 THR B O 1
ATOM 4372 N N . ASN B 1 135 ? -26.266 9.461 8.688 1 92.62 135 ASN B N 1
ATOM 4373 C CA . ASN B 1 135 ? -25.703 9.625 7.352 1 92.62 135 ASN B CA 1
ATOM 4374 C C . ASN B 1 135 ? -24.312 9.016 7.246 1 92.62 135 ASN B C 1
ATOM 4376 O O . ASN B 1 135 ? -23.359 9.516 7.852 1 92.62 135 ASN B O 1
ATOM 4380 N N . PRO B 1 136 ? -24.172 7.98 6.359 1 91 136 PRO B N 1
ATOM 4381 C CA . PRO B 1 136 ? -22.828 7.465 6.16 1 91 136 PRO B CA 1
ATOM 4382 C C . PRO B 1 136 ? -21.828 8.555 5.793 1 91 136 PRO B C 1
ATOM 4384 O O . PRO B 1 136 ? -22.172 9.508 5.086 1 91 136 PRO B O 1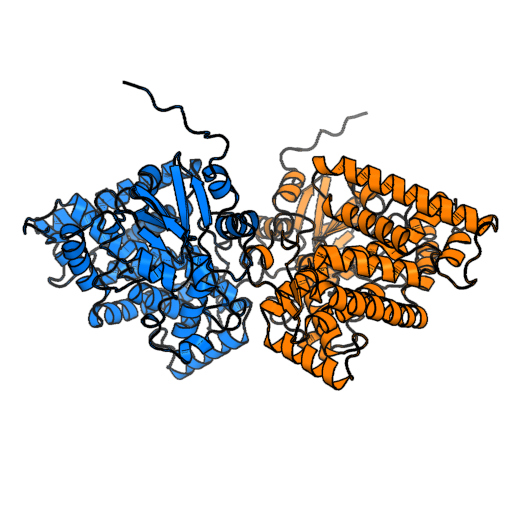
ATOM 4387 N N . GLY B 1 137 ? -20.609 8.344 6.332 1 94.06 137 GLY B N 1
ATOM 4388 C CA . GLY B 1 137 ? -19.656 9.445 6.223 1 94.06 137 GLY B CA 1
ATOM 4389 C C . GLY B 1 137 ? -18.406 9.086 5.461 1 94.06 137 GLY B C 1
ATOM 4390 O O . GLY B 1 137 ? -18.297 7.992 4.898 1 94.06 137 GLY B O 1
ATOM 4391 N N . ASN B 1 138 ? -17.516 10.102 5.352 1 95.44 138 ASN B N 1
ATOM 4392 C CA . ASN B 1 138 ? -16.172 10.031 4.793 1 95.44 138 ASN B CA 1
ATOM 4393 C C . ASN B 1 138 ? -15.141 10.633 5.742 1 95.44 138 ASN B C 1
ATOM 4395 O O . ASN B 1 138 ? -15.172 11.828 6.031 1 95.44 138 ASN B O 1
ATOM 4399 N N . ILE B 1 139 ? -14.219 9.805 6.133 1 98.25 139 ILE B N 1
ATOM 4400 C CA . ILE B 1 139 ? -13.328 10.203 7.219 1 98.25 139 ILE B CA 1
ATOM 4401 C C . ILE B 1 139 ? -12.5 11.406 6.785 1 98.25 139 ILE B C 1
ATOM 4403 O O . ILE B 1 139 ? -12.438 12.422 7.492 1 98.25 139 ILE B O 1
ATOM 4407 N N . TYR B 1 140 ? -11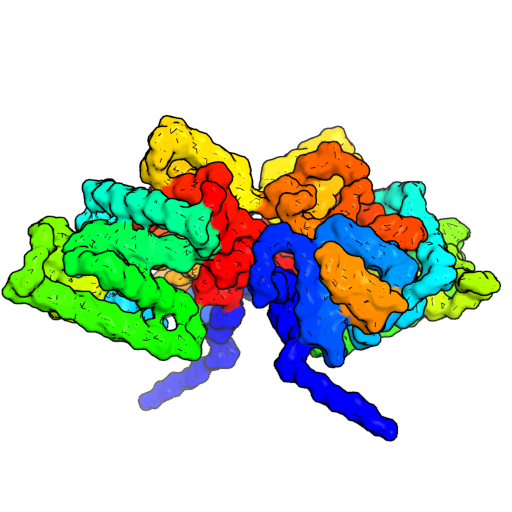.867 11.414 5.609 1 97.5 140 TYR B N 1
ATOM 4408 C CA . TYR B 1 140 ? -11.047 12.539 5.164 1 97.5 140 TYR B CA 1
ATOM 4409 C C . TYR B 1 140 ? -11.875 13.812 5.074 1 97.5 140 TYR B C 1
ATOM 4411 O O . TYR B 1 140 ? -11.547 14.812 5.719 1 97.5 140 TYR B O 1
ATOM 4419 N N . ASP B 1 141 ? -12.969 13.773 4.441 1 96.38 141 ASP B N 1
ATOM 4420 C CA . ASP B 1 141 ? -13.766 14.961 4.145 1 96.38 141 ASP B CA 1
ATOM 4421 C C . ASP B 1 141 ? -14.43 15.508 5.41 1 96.38 141 ASP B C 1
ATOM 4423 O O . ASP B 1 141 ? -14.367 16.703 5.684 1 96.38 141 ASP B O 1
ATOM 4427 N N . ASP B 1 142 ? -15.023 14.656 6.133 1 98.19 142 ASP B N 1
ATOM 4428 C CA . ASP B 1 142 ? -15.805 15.094 7.281 1 98.19 142 ASP B CA 1
ATOM 4429 C C . ASP B 1 142 ? -14.898 15.539 8.43 1 98.19 142 ASP B C 1
ATOM 4431 O O . ASP B 1 142 ? -15.203 16.5 9.133 1 98.19 142 ASP B O 1
ATOM 4435 N N . VAL B 1 143 ? -13.773 14.859 8.602 1 98.44 143 VAL B N 1
ATOM 4436 C CA . VAL B 1 143 ? -12.844 15.219 9.664 1 98.44 143 VAL B CA 1
ATOM 4437 C C . VAL B 1 143 ? -12.156 16.547 9.328 1 98.44 143 VAL B C 1
ATOM 4439 O O . VAL B 1 143 ? -11.867 17.344 10.219 1 98.44 143 VAL B O 1
ATOM 4442 N N . ALA B 1 144 ? -11.914 16.797 8.047 1 97.56 144 ALA B N 1
ATOM 4443 C CA . ALA B 1 144 ? -11.352 18.094 7.633 1 97.56 144 ALA B CA 1
ATOM 4444 C C . ALA B 1 144 ? -12.227 19.25 8.102 1 97.56 144 ALA B C 1
ATOM 4446 O O . ALA B 1 144 ? -11.727 20.234 8.648 1 97.56 144 ALA B O 1
ATOM 4447 N N . VAL B 1 145 ? -13.492 19.062 7.934 1 97.56 145 VAL B N 1
ATOM 4448 C CA . VAL B 1 145 ? -14.422 20.109 8.336 1 97.56 145 VAL B CA 1
ATOM 4449 C C . VAL B 1 145 ? -14.461 20.203 9.859 1 97.56 145 VAL B C 1
ATOM 4451 O O . VAL B 1 145 ? -14.43 21.312 10.414 1 97.56 145 VAL B O 1
ATOM 4454 N N . ALA B 1 146 ? -14.492 19.094 10.523 1 98.44 146 ALA B N 1
ATOM 4455 C CA . ALA B 1 146 ? -14.484 19.094 11.984 1 98.44 146 ALA B CA 1
ATOM 4456 C C . ALA B 1 146 ? -13.234 19.766 12.531 1 98.44 146 ALA B C 1
ATOM 4458 O O . ALA B 1 146 ? -13.305 20.562 13.469 1 98.44 146 ALA B O 1
ATOM 4459 N N . TYR B 1 147 ? -12.078 19.469 11.953 1 98.56 147 TYR B N 1
ATOM 4460 C CA . TYR B 1 147 ? -10.82 20.078 12.352 1 98.56 147 TYR B CA 1
ATOM 4461 C C . TYR B 1 147 ? -10.844 21.594 12.125 1 98.56 147 TYR B C 1
ATOM 4463 O O . TYR B 1 147 ? -10.398 22.359 12.977 1 98.56 147 TYR B O 1
ATOM 4471 N N . GLY B 1 148 ? -11.352 21.969 10.953 1 97.94 148 GLY B N 1
ATOM 4472 C CA . GLY B 1 148 ? -11.453 23.391 10.664 1 97.94 148 GLY B CA 1
ATOM 4473 C C . GLY B 1 148 ? -12.312 24.141 11.656 1 97.94 148 GLY B C 1
ATOM 4474 O O . GLY B 1 148 ? -11.922 25.203 12.156 1 97.94 148 GLY B O 1
ATOM 4475 N N . ARG B 1 149 ? -13.414 23.562 11.961 1 97.94 149 ARG B N 1
ATOM 4476 C CA . ARG B 1 149 ? -14.312 24.188 12.93 1 97.94 149 ARG B CA 1
ATOM 4477 C C . ARG B 1 149 ? -13.648 24.281 14.297 1 97.94 149 ARG B C 1
ATOM 4479 O O . ARG B 1 149 ? -13.719 25.328 14.953 1 97.94 149 ARG B O 1
ATOM 4486 N N . ALA B 1 150 ? -13.016 23.219 14.711 1 98.25 150 ALA B N 1
ATOM 4487 C CA . ALA B 1 150 ? -12.297 23.25 15.984 1 98.25 150 ALA B CA 1
ATOM 4488 C C . ALA B 1 150 ? -11.227 24.328 15.992 1 98.25 150 ALA B C 1
ATOM 4490 O O . ALA B 1 150 ? -11.078 25.062 16.969 1 98.25 150 ALA B O 1
ATOM 4491 N N . ALA B 1 151 ? -10.5 24.453 14.914 1 97.75 151 ALA B N 1
ATOM 4492 C CA . ALA B 1 151 ? -9.422 25.438 14.812 1 97.75 151 ALA B CA 1
ATOM 4493 C C . ALA B 1 151 ? -9.969 26.859 14.859 1 97.75 151 ALA B C 1
ATOM 4495 O O . ALA B 1 151 ? -9.398 27.719 15.523 1 97.75 151 ALA B O 1
ATOM 4496 N N . PHE B 1 152 ? -11.055 27.109 14.195 1 98.12 152 PHE B N 1
ATOM 4497 C CA . PHE B 1 152 ? -11.656 28.438 14.164 1 98.12 152 PHE B CA 1
ATOM 4498 C C . PHE B 1 152 ? -12.203 28.812 15.539 1 98.12 152 PHE B C 1
ATOM 4500 O O . PHE B 1 152 ? -12.008 29.938 16 1 98.12 152 PHE B O 1
ATOM 4507 N N . ARG B 1 153 ? -12.859 27.891 16.141 1 97.31 153 ARG B N 1
ATOM 4508 C CA . ARG B 1 153 ? -13.367 28.141 17.484 1 97.31 153 ARG B CA 1
ATOM 4509 C C . ARG B 1 153 ? -12.227 28.391 18.469 1 97.31 153 ARG B C 1
ATOM 4511 O O . ARG B 1 153 ? -12.289 29.328 19.281 1 97.31 153 ARG B O 1
ATOM 4518 N N . TRP B 1 154 ? -11.234 27.609 18.344 1 97.19 154 TRP B N 1
ATOM 4519 C CA . TRP B 1 154 ? -10.039 27.766 19.156 1 97.19 154 TRP B CA 1
ATOM 4520 C C . TRP B 1 154 ? -9.398 29.125 18.953 1 97.19 154 TRP B C 1
ATOM 4522 O O . TRP B 1 154 ? -8.953 29.766 19.906 1 97.19 154 TRP B O 1
ATOM 4532 N N . ALA B 1 155 ? -9.406 29.609 17.703 1 97.19 155 ALA B N 1
ATOM 4533 C CA . ALA B 1 155 ? -8.789 30.891 17.359 1 97.19 155 ALA B CA 1
ATOM 4534 C C . ALA B 1 155 ? -9.664 32.062 17.797 1 97.19 155 ALA B C 1
ATOM 4536 O O . ALA B 1 155 ? -9.227 33.219 17.766 1 97.19 155 ALA B O 1
ATOM 4537 N N . GLY B 1 156 ? -10.891 31.797 18.125 1 97.12 156 GLY B N 1
ATOM 4538 C CA . GLY B 1 156 ? -11.812 32.844 18.547 1 97.12 156 GLY B CA 1
ATOM 4539 C C . GLY B 1 156 ? -12.453 33.562 17.375 1 97.12 156 GLY B C 1
ATOM 4540 O O . GLY B 1 156 ? -12.758 34.781 17.469 1 97.12 156 GLY B O 1
ATOM 4541 N N . VAL B 1 157 ? -12.625 32.906 16.281 1 96.62 157 VAL B N 1
ATOM 4542 C CA . VAL B 1 157 ? -13.273 33.5 15.109 1 96.62 157 VAL B CA 1
ATOM 4543 C C . VAL B 1 157 ? -14.773 33.656 15.367 1 96.62 157 VAL B C 1
ATOM 4545 O O . VAL B 1 157 ? -15.469 32.656 15.602 1 96.62 157 VAL B O 1
ATOM 4548 N N . PRO B 1 158 ? -15.211 34.844 15.336 1 94.81 158 PRO B N 1
ATOM 4549 C CA . PRO B 1 158 ? -16.641 35.062 15.57 1 94.81 158 PRO B CA 1
ATOM 4550 C C . PRO B 1 158 ? -17.484 34.875 14.305 1 94.81 158 PRO B C 1
ATOM 4552 O O . PRO B 1 158 ? -17.703 35.844 13.562 1 94.81 158 PRO B O 1
ATOM 4555 N N . ALA B 1 159 ? -17.938 33.75 14.023 1 93.06 159 ALA B N 1
ATOM 4556 C CA . ALA B 1 159 ? -18.734 33.438 12.828 1 93.06 159 ALA B CA 1
ATOM 4557 C C . ALA B 1 159 ? -19.766 32.344 13.109 1 93.06 159 ALA B C 1
ATOM 4559 O O . ALA B 1 159 ? -19.672 31.656 14.117 1 93.06 159 ALA B O 1
ATOM 4560 N N . SER B 1 160 ? -20.766 32.281 12.242 1 94.5 160 SER B N 1
ATOM 4561 C CA . SER B 1 160 ? -21.797 31.266 12.344 1 94.5 160 SER B CA 1
ATOM 4562 C C . SER B 1 160 ? -21.25 29.891 11.984 1 94.5 160 SER B C 1
ATOM 4564 O O . SER B 1 160 ? -20.219 29.781 11.328 1 94.5 160 SER B O 1
ATOM 4566 N N . ASP B 1 161 ? -21.953 28.891 12.391 1 93.69 161 ASP B N 1
ATOM 4567 C CA . ASP B 1 161 ? -21.578 27.516 12.055 1 93.69 161 ASP B CA 1
ATOM 4568 C C . ASP B 1 161 ? -21.516 27.328 10.547 1 93.69 161 ASP B C 1
ATOM 4570 O O . ASP B 1 161 ? -20.625 26.625 10.039 1 93.69 161 ASP B O 1
ATOM 4574 N N . ARG B 1 162 ? -22.422 27.906 9.914 1 95 162 ARG B N 1
ATOM 4575 C CA . ARG B 1 162 ? -22.469 27.797 8.461 1 95 162 ARG B CA 1
ATOM 4576 C C . ARG B 1 162 ? -21.219 28.391 7.824 1 95 162 ARG B C 1
ATOM 4578 O O . ARG B 1 162 ? -20.656 27.812 6.895 1 95 162 ARG B O 1
ATOM 4585 N N . GLU B 1 163 ? -20.844 29.547 8.305 1 94.94 163 GLU B N 1
ATOM 4586 C CA . GLU B 1 163 ? -19.656 30.219 7.781 1 94.94 163 GLU B CA 1
ATOM 4587 C C . GLU B 1 163 ? -18.406 29.422 8.086 1 94.94 163 GLU B C 1
ATOM 4589 O O . GLU B 1 163 ? -17.516 29.281 7.234 1 94.94 163 GLU B O 1
ATOM 4594 N N . LEU B 1 164 ? -18.328 28.906 9.305 1 95.25 164 LEU B N 1
ATOM 4595 C CA . LEU B 1 164 ? -17.156 28.109 9.688 1 95.25 164 LEU B CA 1
ATOM 4596 C C . LEU B 1 164 ? -17.047 26.859 8.805 1 95.25 164 LEU B C 1
ATOM 4598 O O . LEU B 1 164 ? -15.953 26.5 8.375 1 95.25 164 LEU B O 1
ATOM 4602 N N . ASN B 1 165 ? -18.203 26.234 8.539 1 95.75 165 ASN B N 1
ATOM 4603 C CA . ASN B 1 165 ? -18.234 25.078 7.66 1 95.75 165 ASN B CA 1
ATOM 4604 C C . ASN B 1 165 ? -17.734 25.422 6.258 1 95.75 165 ASN B C 1
ATOM 4606 O O . ASN B 1 165 ? -16.953 24.672 5.668 1 95.75 165 ASN B O 1
ATOM 4610 N N . LYS B 1 166 ? -18.203 26.484 5.777 1 95.62 166 LYS B N 1
ATOM 4611 C CA . LYS B 1 166 ? -17.844 26.938 4.438 1 95.62 166 LYS B CA 1
ATOM 4612 C C . LYS B 1 166 ? -16.328 27.172 4.328 1 95.62 166 LYS B C 1
ATOM 4614 O O . LYS B 1 166 ? -15.695 26.703 3.385 1 95.62 166 LYS B O 1
ATOM 4619 N N . ARG B 1 167 ? -15.758 27.906 5.324 1 96.12 167 ARG B N 1
ATOM 4620 C CA . ARG B 1 167 ? -14.336 28.234 5.301 1 96.12 167 ARG B CA 1
ATOM 4621 C C . ARG B 1 167 ? -13.484 26.984 5.477 1 96.12 167 ARG B C 1
ATOM 4623 O O . ARG B 1 167 ? -12.461 26.828 4.805 1 96.12 167 ARG B O 1
ATOM 4630 N N . ALA B 1 168 ? -13.906 26.094 6.367 1 95.69 168 ALA B N 1
ATOM 4631 C CA . ALA B 1 168 ? -13.188 24.828 6.57 1 95.69 168 ALA B CA 1
ATOM 4632 C C . ALA B 1 168 ? -13.164 24 5.289 1 95.69 168 ALA B C 1
ATOM 4634 O O . ALA B 1 168 ? -12.125 23.438 4.93 1 95.69 168 ALA B O 1
ATOM 4635 N N . THR B 1 169 ? -14.258 23.938 4.598 1 94.19 169 THR B N 1
ATOM 4636 C CA . THR B 1 169 ? -14.352 23.203 3.34 1 94.19 169 THR B CA 1
ATOM 4637 C C . THR B 1 169 ? -13.43 23.812 2.287 1 94.19 169 THR B C 1
ATOM 4639 O O . THR B 1 169 ? -12.766 23.078 1.544 1 94.19 169 THR B O 1
ATOM 4642 N N . GLN B 1 170 ? -13.414 25.109 2.225 1 92 170 GLN B N 1
ATOM 4643 C CA . GLN B 1 170 ? -12.531 25.797 1.287 1 92 170 GLN B CA 1
ATOM 4644 C C . GLN B 1 170 ? -11.07 25.469 1.567 1 92 170 GLN B C 1
ATOM 4646 O O . GLN B 1 170 ? -10.289 25.25 0.64 1 92 170 GLN B O 1
ATOM 4651 N N . MET B 1 171 ? -10.727 25.469 2.836 1 92.25 171 MET B N 1
ATOM 4652 C CA . MET B 1 171 ? -9.352 25.125 3.205 1 92.25 171 MET B CA 1
ATOM 4653 C C . MET B 1 171 ? -9.016 23.703 2.777 1 92.25 171 MET B C 1
ATOM 4655 O O . MET B 1 171 ? -7.914 23.438 2.287 1 92.25 171 MET B O 1
ATOM 4659 N N . SER B 1 172 ? -9.93 22.812 2.975 1 90.25 172 SER B N 1
ATOM 4660 C CA . SER B 1 172 ? -9.719 21.406 2.596 1 90.25 172 SER B CA 1
ATOM 4661 C C . SER B 1 172 ? -9.484 21.281 1.093 1 90.25 172 SER B C 1
ATOM 4663 O O . SER B 1 172 ? -8.664 20.469 0.655 1 90.25 172 SER B O 1
ATOM 4665 N N . HIS B 1 173 ? -10.148 22.031 0.331 1 86.62 173 HIS B N 1
ATOM 4666 C CA . HIS B 1 173 ? -10.047 21.984 -1.123 1 86.62 173 HIS B CA 1
ATOM 4667 C C . HIS B 1 173 ? -8.664 22.438 -1.587 1 86.62 173 HIS B C 1
ATOM 4669 O O . HIS B 1 173 ? -8.172 21.984 -2.623 1 86.62 173 HIS B O 1
ATOM 4675 N N . LEU B 1 174 ? -8.062 23.312 -0.849 1 81.94 174 LEU B N 1
ATOM 4676 C CA . LEU B 1 174 ? -6.727 23.781 -1.202 1 81.94 174 LEU B CA 1
ATOM 4677 C C . LEU B 1 174 ? -5.723 22.625 -1.166 1 81.94 174 LEU B C 1
ATOM 4679 O O . LEU B 1 174 ? -4.758 22.625 -1.937 1 81.94 174 LEU B O 1
ATOM 4683 N N . LEU B 1 175 ? -5.91 21.672 -0.329 1 78 175 LEU B N 1
ATOM 4684 C CA . LEU B 1 175 ? -4.984 20.562 -0.144 1 78 175 LEU B CA 1
ATOM 4685 C C . LEU B 1 175 ? -5.121 19.547 -1.273 1 78 175 LEU B C 1
ATOM 4687 O O . LEU B 1 175 ? -4.141 18.906 -1.663 1 78 175 LEU B O 1
ATOM 4691 N N . ASP B 1 176 ? -6.242 19.328 -1.828 1 71.38 176 ASP B N 1
ATOM 4692 C CA . ASP B 1 176 ? -6.516 18.297 -2.816 1 71.38 176 ASP B CA 1
ATOM 4693 C C . ASP B 1 176 ? -6.035 18.719 -4.203 1 71.38 176 ASP B C 1
ATOM 4695 O O . ASP B 1 176 ? -5.898 17.875 -5.102 1 71.38 176 ASP B O 1
ATOM 4699 N N . THR B 1 177 ? -5.715 19.844 -4.375 1 59.06 177 THR B N 1
ATOM 4700 C CA . THR B 1 177 ? -5.344 20.328 -5.695 1 59.06 177 THR B CA 1
ATOM 4701 C C . THR B 1 177 ? -3.828 20.453 -5.824 1 59.06 177 THR B C 1
ATOM 4703 O O . THR B 1 177 ? -3.318 20.875 -6.863 1 59.06 177 THR B O 1
ATOM 4706 N N . PHE B 1 178 ? -3.229 19.906 -4.805 1 56.12 178 PHE B N 1
ATOM 4707 C CA . PHE B 1 178 ? -1.775 20.016 -4.867 1 56.12 178 PHE B CA 1
ATOM 4708 C C . PHE B 1 178 ? -1.209 19.109 -5.945 1 56.12 178 PHE B C 1
ATOM 4710 O O . PHE B 1 178 ? -1.551 17.922 -6.008 1 56.12 178 PHE B O 1
ATOM 4717 N N . GLY B 1 179 ? -0.442 19.609 -6.973 1 52.59 179 GLY B N 1
ATOM 4718 C CA . GLY B 1 179 ? 0.276 18.875 -8 1 52.59 179 GLY B CA 1
ATOM 4719 C C . GLY B 1 179 ? -0.513 18.719 -9.289 1 52.59 179 GLY B C 1
ATOM 4720 O O . GLY B 1 179 ? 0.037 18.328 -10.312 1 52.59 179 GLY B O 1
ATOM 4721 N N . GLU B 1 180 ? -1.917 18.828 -9.172 1 55.41 180 GLU B N 1
ATOM 4722 C CA . GLU B 1 180 ? -2.68 18.719 -10.406 1 55.41 180 GLU B CA 1
ATOM 4723 C C . GLU B 1 180 ? -2.904 20.078 -11.047 1 55.41 180 GLU B C 1
ATOM 4725 O O . GLU B 1 180 ? -3.611 20.922 -10.484 1 55.41 180 GLU B O 1
ATOM 4730 N N . VAL B 1 181 ? -2.256 20.406 -11.984 1 49.38 181 VAL B N 1
ATOM 4731 C CA . VAL B 1 181 ? -2.283 21.688 -12.672 1 49.38 181 VAL B CA 1
ATOM 4732 C C . VAL B 1 181 ? -3.729 22.109 -12.922 1 49.38 181 VAL B C 1
ATOM 4734 O O . VAL B 1 181 ? -4.086 23.281 -12.734 1 49.38 181 VAL B O 1
ATOM 4737 N N . LYS B 1 182 ? -4.559 21.188 -13.438 1 47.81 182 LYS B N 1
ATOM 4738 C CA . LYS B 1 182 ? -5.91 21.562 -13.852 1 47.81 182 LYS B CA 1
ATOM 4739 C C . LYS B 1 182 ? -6.742 22 -12.648 1 47.81 182 LYS B C 1
ATOM 4741 O O . LYS B 1 182 ? -7.555 22.922 -12.758 1 47.81 182 LYS B O 1
ATOM 4746 N N . GLN B 1 183 ? -6.57 21.344 -11.609 1 57.59 183 GLN B N 1
ATOM 4747 C CA . GLN B 1 183 ? -7.332 21.656 -10.398 1 57.59 183 GLN B CA 1
ATOM 4748 C C . GLN B 1 183 ? -6.773 22.891 -9.695 1 57.59 183 GLN B C 1
ATOM 4750 O O . GLN B 1 183 ? -7.418 23.453 -8.812 1 57.59 183 GLN B O 1
ATOM 4755 N N . ASN B 1 184 ? -5.84 23.422 -10.32 1 58.47 184 ASN B N 1
ATOM 4756 C CA . ASN B 1 184 ? -5.086 24.562 -9.781 1 58.47 184 ASN B CA 1
ATOM 4757 C C . ASN B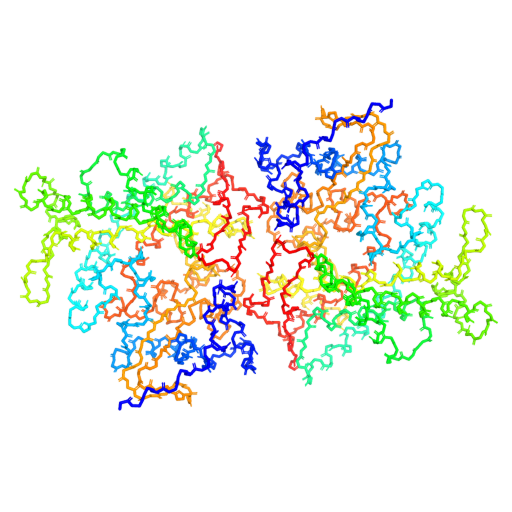 1 184 ? -5.914 25.828 -9.789 1 58.47 184 ASN B C 1
ATOM 4759 O O . ASN B 1 184 ? -5.867 26.609 -8.836 1 58.47 184 ASN B O 1
ATOM 4763 N N . VAL B 1 185 ? -6.805 25.938 -10.672 1 58.34 185 VAL B N 1
ATOM 4764 C CA . VAL B 1 185 ? -7.547 27.203 -10.75 1 58.34 185 VAL B CA 1
ATOM 4765 C C . VAL B 1 185 ? -8.523 27.297 -9.586 1 58.34 185 VAL B C 1
ATOM 4767 O O . VAL B 1 185 ? -8.664 28.359 -8.969 1 58.34 185 VAL B O 1
ATOM 4770 N N . LEU B 1 186 ? -9.172 26.188 -9.32 1 66.94 186 LEU B N 1
ATOM 4771 C CA . LEU B 1 186 ? -10.125 26.172 -8.219 1 66.94 186 LEU B CA 1
ATOM 4772 C C . LEU B 1 186 ? -9.43 26.406 -6.891 1 66.94 186 LEU B C 1
ATOM 4774 O O . LEU B 1 186 ? -9.969 27.094 -6.016 1 66.94 186 LEU B O 1
ATOM 4778 N N . SER B 1 187 ? -8.289 26 -6.812 1 72.62 187 SER B N 1
ATOM 4779 C CA . SER B 1 187 ? -7.516 26.203 -5.594 1 72.62 187 SER B CA 1
ATOM 4780 C C . SER B 1 187 ? -7.117 27.672 -5.438 1 72.62 187 SER B C 1
ATOM 4782 O O . SER B 1 187 ? -7.137 28.203 -4.328 1 72.62 187 SER B O 1
ATOM 4784 N N . TRP B 1 188 ? -6.895 28.312 -6.477 1 73.19 188 TRP B N 1
ATOM 4785 C CA . TRP B 1 188 ? -6.531 29.734 -6.43 1 73.19 188 TRP B CA 1
ATOM 4786 C C . TRP B 1 188 ? -7.727 30.594 -6.031 1 73.19 188 TRP B C 1
ATOM 4788 O O . TRP B 1 188 ? -7.578 31.562 -5.289 1 73.19 188 TRP B O 1
ATOM 4798 N N . MET B 1 189 ? -8.82 30.156 -6.496 1 78 189 MET B N 1
ATOM 4799 C CA . MET B 1 189 ? -10.031 30.891 -6.137 1 78 189 MET B CA 1
ATOM 4800 C C . MET B 1 189 ? -10.344 30.734 -4.652 1 78 189 MET B C 1
ATOM 4802 O O . MET B 1 189 ? -10.703 31.703 -3.982 1 78 189 MET B O 1
ATOM 4806 N N . ASP B 1 190 ? -10.219 29.547 -4.199 1 85.19 190 ASP B N 1
ATOM 4807 C CA . ASP B 1 190 ? -10.438 29.312 -2.775 1 85.19 190 ASP B CA 1
ATOM 4808 C C . ASP B 1 190 ? -9.438 30.094 -1.926 1 85.19 190 ASP B C 1
ATOM 4810 O O . ASP B 1 190 ? -9.797 30.656 -0.894 1 85.19 190 ASP B O 1
ATOM 4814 N N . ARG B 1 191 ? -8.273 30.156 -2.375 1 85.19 191 ARG B N 1
ATOM 4815 C CA . ARG B 1 191 ? -7.246 30.906 -1.658 1 85.19 191 ARG B CA 1
ATOM 4816 C C . ARG B 1 191 ? -7.594 32.406 -1.601 1 85.19 191 ARG B C 1
ATOM 4818 O O . ARG B 1 191 ? -7.5 33 -0.542 1 85.19 191 ARG B O 1
ATOM 4825 N N . ARG B 1 192 ? -7.945 32.906 -2.684 1 87.69 192 ARG B N 1
ATOM 4826 C CA . ARG B 1 192 ? -8.312 34.312 -2.746 1 87.69 192 ARG B CA 1
ATOM 4827 C C . ARG B 1 192 ? -9.484 34.594 -1.816 1 87.69 192 ARG B C 1
ATOM 4829 O O . ARG B 1 192 ? -9.484 35.625 -1.119 1 87.69 192 ARG B O 1
ATOM 4836 N N . LYS B 1 193 ? -10.445 33.781 -1.883 1 92.06 193 LYS B N 1
ATOM 4837 C CA . LYS B 1 193 ? -11.617 33.969 -1.039 1 92.06 193 LYS B CA 1
ATOM 4838 C C . LYS B 1 193 ? -11.258 33.875 0.44 1 92.06 193 LYS B C 1
ATOM 4840 O O . LYS B 1 193 ? -11.742 34.656 1.253 1 92.06 193 LYS B O 1
ATOM 4845 N N . LEU B 1 194 ? -10.461 32.938 0.756 1 93.62 194 LEU B N 1
ATOM 4846 C CA . LEU B 1 194 ? -10.023 32.75 2.135 1 93.62 194 LEU B CA 1
ATOM 4847 C C . LEU B 1 194 ? -9.188 33.938 2.596 1 93.62 194 LEU B C 1
ATOM 4849 O O . LEU B 1 194 ? -9.367 34.438 3.707 1 93.62 194 LEU B O 1
ATOM 4853 N N . ASP B 1 195 ? -8.312 34.406 1.765 1 93.06 195 ASP B N 1
ATOM 4854 C CA . ASP B 1 195 ? -7.484 35.562 2.094 1 93.06 195 ASP B CA 1
ATOM 4855 C C . ASP B 1 195 ? -8.336 36.812 2.303 1 93.06 195 ASP B C 1
ATOM 4857 O O . ASP B 1 195 ? -8.125 37.562 3.256 1 93.06 195 ASP B O 1
ATOM 4861 N N . ALA B 1 196 ? -9.211 36.969 1.383 1 95.81 196 ALA B N 1
ATOM 4862 C CA . ALA B 1 196 ? -10.094 38.125 1.491 1 95.81 196 ALA B CA 1
ATOM 4863 C C . ALA B 1 196 ? -10.922 38.062 2.771 1 95.81 196 ALA B C 1
ATOM 4865 O O . ALA B 1 196 ? -11.109 39.094 3.447 1 95.81 196 ALA B O 1
ATOM 4866 N N . TRP B 1 197 ? -11.453 36.969 2.99 1 96.44 197 TRP B N 1
ATOM 4867 C CA . TRP B 1 197 ? -12.25 36.75 4.195 1 96.44 197 TRP B CA 1
ATOM 4868 C C . TRP B 1 197 ? -11.43 37.031 5.449 1 96.44 197 TRP B C 1
ATOM 4870 O O . TRP B 1 197 ? -11.883 37.75 6.348 1 96.44 197 TRP B O 1
ATOM 4880 N N . ALA B 1 198 ? -10.258 36.5 5.578 1 96.69 198 ALA B N 1
ATOM 4881 C CA . ALA B 1 198 ? -9.398 36.688 6.746 1 96.69 198 ALA B CA 1
ATOM 4882 C C . ALA B 1 198 ? -8.969 38.156 6.895 1 96.69 198 ALA B C 1
ATOM 4884 O O . ALA B 1 198 ? -8.906 38.656 8.008 1 96.69 198 ALA B O 1
ATOM 4885 N N . GLU B 1 199 ? -8.625 38.719 5.785 1 97.62 199 GLU B N 1
ATOM 4886 C CA . GLU B 1 199 ? -8.266 40.125 5.805 1 97.62 199 GLU B CA 1
ATOM 4887 C C . GLU B 1 199 ? -9.414 41 6.34 1 97.62 199 GLU B C 1
ATOM 4889 O O . GLU B 1 199 ? -9.195 41.875 7.168 1 97.62 199 GLU B O 1
ATOM 4894 N N . ASP B 1 200 ? -10.508 40.719 5.777 1 97.94 200 ASP B N 1
ATOM 4895 C CA . ASP B 1 200 ? -11.688 41.438 6.211 1 97.94 200 ASP B CA 1
ATOM 4896 C C . ASP B 1 200 ? -11.938 41.25 7.707 1 97.94 200 ASP B C 1
ATOM 4898 O O . ASP B 1 200 ? -12.297 42.219 8.406 1 97.94 200 ASP B O 1
ATOM 4902 N N . LEU B 1 201 ? -11.812 40.094 8.18 1 97.5 201 LEU B N 1
ATOM 4903 C CA . LEU B 1 201 ? -11.961 39.781 9.594 1 97.5 201 LEU B CA 1
ATOM 4904 C C . LEU B 1 201 ? -10.992 40.625 10.43 1 97.5 201 LEU B C 1
ATOM 4906 O O . LEU B 1 201 ? -11.383 41.219 11.43 1 97.5 201 LEU B O 1
ATOM 4910 N N . ILE B 1 202 ? -9.742 40.688 10.031 1 98 202 ILE B N 1
ATOM 4911 C CA . ILE B 1 202 ? -8.711 41.438 10.734 1 98 202 ILE B CA 1
ATOM 4912 C C . ILE B 1 202 ? -9.078 42.938 10.758 1 98 202 ILE B C 1
ATOM 4914 O O . ILE B 1 202 ? -8.992 43.594 11.797 1 98 202 ILE B O 1
ATOM 4918 N N . LYS B 1 203 ? -9.508 43.469 9.617 1 98.38 203 LYS B N 1
ATOM 4919 C CA . LYS B 1 203 ? -9.891 44.875 9.516 1 98.38 203 LYS B CA 1
ATOM 4920 C C . LYS B 1 203 ? -11.039 45.188 10.461 1 98.38 203 LYS B C 1
ATOM 4922 O O . LYS B 1 203 ? -11.031 46.25 11.125 1 98.38 203 LYS B O 1
ATOM 4927 N N . LYS B 1 204 ? -11.953 44.344 10.461 1 97.94 204 LYS B N 1
ATOM 4928 C CA . LYS B 1 204 ? -13.125 44.562 11.305 1 97.94 204 LYS B CA 1
ATOM 4929 C C . LYS B 1 204 ? -12.75 44.531 12.781 1 97.94 204 LYS B C 1
ATOM 4931 O O . LYS B 1 204 ? -13.312 45.281 13.586 1 97.94 204 LYS B O 1
ATOM 4936 N N . VAL B 1 205 ? -11.906 43.688 13.18 1 97.38 205 VAL B N 1
ATOM 4937 C CA . VAL B 1 205 ? -11.445 43.625 14.562 1 97.38 205 VAL B CA 1
ATOM 4938 C C . VAL B 1 205 ? -10.656 44.875 14.898 1 97.38 205 VAL B C 1
ATOM 4940 O O . VAL B 1 205 ? -10.844 45.5 15.961 1 97.38 205 VAL B O 1
ATOM 4943 N N . ARG B 1 206 ? -9.789 45.312 14.016 1 97.38 206 ARG B N 1
ATOM 4944 C CA . ARG B 1 206 ? -8.977 46.531 14.227 1 97.38 206 ARG B CA 1
ATOM 4945 C C . ARG B 1 206 ? -9.852 47.75 14.344 1 97.38 206 ARG B C 1
ATOM 4947 O O . ARG B 1 206 ? -9.562 48.656 15.141 1 97.38 206 ARG B O 1
ATOM 4954 N N . SER B 1 207 ? -10.883 47.844 13.539 1 97.12 207 SER B N 1
ATOM 4955 C CA . SER B 1 207 ? -11.75 49 13.523 1 97.12 207 SER B CA 1
ATOM 4956 C C . SER B 1 207 ? -12.711 49 14.711 1 97.12 207 SER B C 1
ATOM 4958 O O . SER B 1 207 ? -13.336 50.031 15.008 1 97.12 207 SER B O 1
ATOM 4960 N N . GLY B 1 208 ? -12.883 47.812 15.258 1 95.25 208 GLY B N 1
ATOM 4961 C CA . GLY B 1 208 ? -13.812 47.688 16.375 1 95.25 208 GLY B CA 1
ATOM 4962 C C . GLY B 1 208 ? -15.195 47.25 15.945 1 95.25 208 GLY B C 1
ATOM 4963 O O . GLY B 1 208 ? -16.078 47.031 16.781 1 95.25 208 GLY B O 1
ATOM 4964 N N . GLU B 1 209 ? -15.352 47.094 14.664 1 96.31 209 GLU B N 1
ATOM 4965 C CA . GLU B 1 209 ? -16.641 46.594 14.164 1 96.31 209 GLU B CA 1
ATOM 4966 C C . GLU B 1 209 ? -16.953 45.219 14.727 1 96.31 209 GLU B C 1
ATOM 4968 O O . GLU B 1 209 ? -18.109 44.906 14.977 1 96.31 209 GLU B O 1
ATOM 4973 N N . LEU B 1 210 ? -15.969 44.438 14.875 1 95.25 210 LEU B N 1
ATOM 4974 C CA . LEU B 1 210 ? -16.094 43.125 15.492 1 95.25 210 LEU B CA 1
ATOM 4975 C C . LEU B 1 210 ? -15.312 43.031 16.797 1 95.25 210 LEU B C 1
ATOM 4977 O O . LEU B 1 210 ? -14.133 43.406 16.844 1 95.25 210 LEU B O 1
ATOM 4981 N N . THR B 1 211 ? -16.016 42.625 17.797 1 95 211 THR B N 1
ATOM 4982 C CA . THR B 1 211 ? -15.367 42.438 19.094 1 95 211 THR B CA 1
ATOM 4983 C C . THR B 1 211 ? -15.062 40.969 19.328 1 95 211 THR B C 1
ATOM 4985 O O . THR B 1 211 ? -15.922 40.094 19.141 1 95 211 THR B O 1
ATOM 4988 N N . VAL B 1 212 ? -13.836 40.688 19.703 1 96.5 212 VAL B N 1
ATOM 4989 C CA . VAL B 1 212 ? -13.398 39.312 20 1 96.5 212 VAL B CA 1
ATOM 4990 C C . VAL B 1 212 ? -12.742 39.281 21.375 1 96.5 212 VAL B C 1
ATOM 4992 O O . VAL B 1 212 ? -12.43 40.344 21.953 1 96.5 212 VAL B O 1
ATOM 4995 N N . ASP B 1 213 ? -12.617 38.125 22 1 95.5 213 ASP B N 1
ATOM 4996 C CA . ASP B 1 213 ? -11.898 37.969 23.266 1 95.5 213 ASP B CA 1
ATOM 4997 C C . ASP B 1 213 ? -10.5 38.562 23.188 1 95.5 213 ASP B C 1
ATOM 4999 O O . ASP B 1 213 ? -9.766 38.312 22.219 1 95.5 213 ASP B O 1
ATOM 5003 N N . PRO B 1 214 ? -10.086 39.344 24.141 1 94.81 214 PRO B N 1
ATOM 5004 C CA . PRO B 1 214 ? -8.805 40.062 24.094 1 94.81 214 PRO B CA 1
ATOM 5005 C C . PRO B 1 214 ? -7.613 39.094 24.031 1 94.81 214 PRO B C 1
ATOM 5007 O O . PRO B 1 214 ? -6.535 39.5 23.578 1 94.81 214 PRO B O 1
ATOM 5010 N N . ASP B 1 215 ? -7.805 37.906 24.469 1 94.56 215 ASP B N 1
ATOM 5011 C CA . ASP B 1 215 ? -6.684 36.969 24.469 1 94.56 215 ASP B CA 1
ATOM 5012 C C . ASP B 1 215 ? -6.863 35.906 23.375 1 94.56 215 ASP B C 1
ATOM 5014 O O . ASP B 1 215 ? -6.18 34.875 23.375 1 94.56 215 ASP B O 1
ATOM 5018 N N . SER B 1 216 ? -7.809 36.156 22.484 1 96.12 216 SER B N 1
ATOM 5019 C CA . SER B 1 216 ? -8.023 35.219 21.391 1 96.12 216 SER B CA 1
ATOM 5020 C C . SER B 1 216 ? -6.891 35.281 20.375 1 96.12 216 SER B C 1
ATOM 5022 O O . SER B 1 216 ? -6.172 36.281 20.297 1 96.12 216 SER B O 1
ATOM 5024 N N . VAL B 1 217 ? -6.699 34.219 19.641 1 96.31 217 VAL B N 1
ATOM 5025 C CA . VAL B 1 217 ? -5.719 34.156 18.562 1 96.31 217 VAL B CA 1
ATOM 5026 C C . VAL B 1 217 ? -6.012 35.219 17.531 1 96.31 217 VAL B C 1
ATOM 5028 O O . VAL B 1 217 ? -5.098 35.906 17.047 1 96.31 217 VAL B O 1
ATOM 5031 N N . VAL B 1 218 ? -7.289 35.469 17.219 1 97.31 218 VAL B N 1
ATOM 5032 C CA . VAL B 1 218 ? -7.688 36.469 16.234 1 97.31 218 VAL B CA 1
ATOM 5033 C C . VAL B 1 218 ? -7.203 37.844 16.703 1 97.31 218 VAL B C 1
ATOM 5035 O O . VAL B 1 218 ? -6.668 38.625 15.898 1 97.31 218 VAL B O 1
ATOM 5038 N N . ARG B 1 219 ? -7.379 38.156 17.969 1 97.06 219 ARG B N 1
ATOM 5039 C CA . ARG B 1 219 ? -6.949 39.438 18.484 1 97.06 219 ARG B CA 1
ATOM 5040 C C . ARG B 1 219 ? -5.438 39.594 18.375 1 97.06 219 ARG B C 1
ATOM 5042 O O . ARG B 1 219 ? -4.941 40.656 17.953 1 97.06 219 ARG B O 1
ATOM 5049 N N . HIS B 1 220 ? -4.73 38.562 18.797 1 95.81 220 HIS B N 1
ATOM 5050 C CA . HIS B 1 220 ? -3.273 38.594 18.719 1 95.81 220 HIS B CA 1
ATOM 5051 C C . HIS B 1 220 ? -2.803 38.781 17.281 1 95.81 220 HIS B C 1
ATOM 5053 O O . HIS B 1 220 ? -1.84 39.5 17.016 1 95.81 220 HIS B O 1
ATOM 5059 N N . MET B 1 221 ? -3.449 38.156 16.344 1 95.88 221 MET B N 1
ATOM 5060 C CA . MET B 1 221 ? -3.09 38.312 14.938 1 95.88 221 MET B CA 1
ATOM 5061 C C . MET B 1 221 ? -3.449 39.719 14.438 1 95.88 221 MET B C 1
ATOM 5063 O O . MET B 1 221 ? -2.719 40.312 13.641 1 95.88 221 MET B O 1
ATOM 5067 N N . ALA B 1 222 ? -4.562 40.219 14.898 1 96.88 222 ALA B N 1
ATOM 5068 C CA . ALA B 1 222 ? -4.945 41.562 14.523 1 96.88 222 ALA B CA 1
ATOM 5069 C C . ALA B 1 222 ? -3.896 42.562 14.977 1 96.88 222 ALA B C 1
ATOM 5071 O O . ALA B 1 222 ? -3.691 43.594 14.328 1 96.88 222 ALA B O 1
ATOM 5072 N N . ASP B 1 223 ? -3.23 42.281 16.031 1 96.5 223 ASP B N 1
ATOM 5073 C CA . ASP B 1 223 ? -2.242 43.188 16.594 1 96.5 223 ASP B CA 1
ATOM 5074 C C . ASP B 1 223 ? -0.824 42.75 16.219 1 96.5 223 ASP B C 1
ATOM 5076 O O . ASP B 1 223 ? 0.15 43.25 16.781 1 96.5 223 ASP B O 1
ATOM 5080 N N . LEU B 1 224 ? -0.666 41.844 15.312 1 94.94 224 LEU B N 1
ATOM 5081 C CA . LEU B 1 224 ? 0.631 41.312 14.938 1 94.94 224 LEU B CA 1
ATOM 5082 C C . LEU B 1 224 ? 1.565 42.406 14.438 1 94.94 224 LEU B C 1
ATOM 5084 O O . LEU B 1 224 ? 1.176 43.219 13.609 1 94.94 224 LEU B O 1
ATOM 5088 N N . ARG B 1 225 ? 2.793 42.406 14.891 1 94.69 225 ARG B N 1
ATOM 5089 C CA . ARG B 1 225 ? 3.791 43.406 14.531 1 94.69 225 ARG B CA 1
ATOM 5090 C C . ARG B 1 225 ? 5.051 42.719 13.977 1 94.69 225 ARG B C 1
ATOM 5092 O O . ARG B 1 225 ? 5.367 41.594 14.328 1 94.69 225 ARG B O 1
ATOM 5099 N N . ASP B 1 226 ? 5.711 43.406 13.141 1 90.12 226 ASP B N 1
ATOM 5100 C CA . ASP B 1 226 ? 6.926 42.875 12.531 1 90.12 226 ASP B CA 1
ATOM 5101 C C . ASP B 1 226 ? 8.141 43.125 13.43 1 90.12 226 ASP B C 1
ATOM 5103 O O . ASP B 1 226 ? 7.992 43.531 14.586 1 90.12 226 ASP B O 1
ATOM 5107 N N . GLU B 1 227 ? 9.367 42.781 12.898 1 88.69 227 GLU B N 1
ATOM 5108 C CA . GLU B 1 227 ? 10.602 42.875 13.672 1 88.69 227 GLU B CA 1
ATOM 5109 C C . GLU B 1 227 ? 10.945 44.312 14.055 1 88.69 227 GLU B C 1
ATOM 5111 O O . GLU B 1 227 ? 11.734 44.531 14.969 1 88.69 227 GLU B O 1
ATOM 5116 N N . LYS B 1 228 ? 10.406 45.25 13.391 1 92.69 228 LYS B N 1
ATOM 5117 C CA . LYS B 1 228 ? 10.633 46.656 13.695 1 92.69 228 LYS B CA 1
ATOM 5118 C C . LYS B 1 228 ? 9.57 47.188 14.648 1 92.69 228 LYS B C 1
ATOM 5120 O O . LYS B 1 228 ? 9.562 48.375 14.977 1 92.69 228 LYS B O 1
ATOM 5125 N N . GLY B 1 229 ? 8.609 46.406 14.961 1 92.38 229 GLY B N 1
ATOM 5126 C CA . GLY B 1 229 ? 7.559 46.781 15.883 1 92.38 229 GLY B CA 1
ATOM 5127 C C . GLY B 1 229 ? 6.371 47.438 15.203 1 92.38 229 GLY B C 1
ATOM 5128 O O . GLY B 1 229 ? 5.5 48 15.867 1 92.38 229 GLY B O 1
ATOM 5129 N N . GLU B 1 230 ? 6.379 47.406 13.953 1 95.5 230 GLU B N 1
ATOM 5130 C CA . GLU B 1 230 ? 5.293 48 13.195 1 95.5 230 GLU B CA 1
ATOM 5131 C C . GLU B 1 230 ? 4.172 47 12.93 1 95.5 230 GLU B C 1
ATOM 5133 O O . GLU B 1 230 ? 4.434 45.812 12.688 1 95.5 230 GLU B O 1
ATOM 5138 N N . LEU B 1 231 ? 2.984 47.594 13.023 1 95.5 231 LEU B N 1
ATOM 5139 C CA . LEU B 1 231 ? 1.823 46.75 12.711 1 95.5 231 LEU B CA 1
ATOM 5140 C C . LEU B 1 231 ? 1.896 46.25 11.281 1 95.5 231 LEU B C 1
ATOM 5142 O O . LEU B 1 231 ? 2.08 47.031 10.344 1 95.5 231 LEU B O 1
ATOM 5146 N N . VAL B 1 232 ? 1.751 44.906 11.07 1 95.12 232 VAL B N 1
ATOM 5147 C CA . VAL B 1 232 ? 1.78 44.375 9.719 1 95.12 232 VAL B CA 1
ATOM 5148 C C . VAL B 1 232 ? 0.468 44.688 9 1 95.12 232 VAL B C 1
ATOM 5150 O O . VAL B 1 232 ? -0.512 45.094 9.641 1 95.12 232 VAL B O 1
ATOM 5153 N N . THR B 1 233 ? 0.456 44.5 7.664 1 95.69 233 THR B N 1
ATOM 5154 C CA . THR B 1 233 ? -0.762 44.75 6.906 1 95.69 233 THR B CA 1
ATOM 5155 C C . THR B 1 233 ? -1.875 43.812 7.32 1 95.69 233 THR B C 1
ATOM 5157 O O . THR B 1 233 ? -1.605 42.719 7.812 1 95.69 233 THR B O 1
ATOM 5160 N N . ALA B 1 234 ? -3.123 44.219 7.199 1 96.94 234 ALA B N 1
ATOM 5161 C CA . ALA B 1 234 ? -4.258 43.344 7.492 1 96.94 234 ALA B CA 1
ATOM 5162 C C . ALA B 1 234 ? -4.199 42.094 6.66 1 96.94 234 ALA B C 1
ATOM 5164 O O . ALA B 1 234 ? -4.57 41 7.137 1 96.94 234 ALA B O 1
ATOM 5165 N N . LYS B 1 235 ? -3.809 42.25 5.477 1 95.62 235 LYS B N 1
ATOM 5166 C CA . LYS B 1 235 ? -3.666 41.094 4.59 1 95.62 235 LYS B CA 1
ATOM 5167 C C . LYS B 1 235 ? -2.691 40.062 5.168 1 95.62 235 LYS B C 1
ATOM 5169 O O . LYS B 1 235 ? -3.008 38.875 5.25 1 95.62 235 LYS B O 1
ATOM 5174 N N . LEU B 1 236 ? -1.552 40.5 5.543 1 93.38 236 LEU B N 1
ATOM 5175 C CA . LEU B 1 236 ? -0.54 39.625 6.098 1 93.38 236 LEU B CA 1
ATOM 5176 C C . LEU B 1 236 ? -1.017 39 7.41 1 93.38 236 LEU B C 1
ATOM 5178 O O . LEU B 1 236 ? -0.794 37.812 7.664 1 93.38 236 LEU B O 1
ATOM 5182 N N . ALA B 1 237 ? -1.593 39.812 8.242 1 95.25 237 ALA B N 1
ATOM 5183 C CA . ALA B 1 237 ? -2.158 39.312 9.484 1 95.25 237 ALA B CA 1
ATOM 5184 C C . ALA B 1 237 ? -3.18 38.188 9.211 1 95.25 237 ALA B C 1
ATOM 5186 O O . ALA B 1 237 ? -3.229 37.188 9.922 1 95.25 237 ALA B O 1
ATOM 5187 N N . GLY B 1 238 ? -4.043 38.469 8.227 1 95.25 238 GLY B N 1
ATOM 5188 C CA . GLY B 1 238 ? -5.008 37.438 7.82 1 95.25 238 GLY B CA 1
ATOM 5189 C C . GLY B 1 238 ? -4.355 36.156 7.359 1 95.25 238 GLY B C 1
ATOM 5190 O O . GLY B 1 238 ? -4.832 35.062 7.684 1 95.25 238 GLY B O 1
ATOM 5191 N N . ILE B 1 239 ? -3.328 36.25 6.617 1 91.31 239 ILE B N 1
ATOM 5192 C CA . ILE B 1 239 ? -2.576 35.094 6.137 1 91.31 239 ILE B CA 1
ATOM 5193 C C . ILE B 1 239 ? -2.014 34.312 7.32 1 91.31 239 ILE B C 1
ATOM 5195 O O . ILE B 1 239 ? -2.121 33.094 7.367 1 91.31 239 ILE B O 1
ATOM 5199 N N . GLU B 1 240 ? -1.478 34.969 8.258 1 91.75 240 GLU B N 1
ATOM 5200 C CA . GLU B 1 240 ? -0.891 34.312 9.414 1 91.75 240 GLU B CA 1
ATOM 5201 C C . GLU B 1 240 ? -1.965 33.656 10.273 1 91.75 240 GLU B C 1
ATOM 5203 O O . GLU B 1 240 ? -1.729 32.594 10.859 1 91.75 240 GLU B O 1
ATOM 5208 N N . LEU B 1 241 ? -3.113 34.312 10.367 1 94.5 241 LEU B N 1
ATOM 5209 C CA . LEU B 1 241 ? -4.238 33.656 11.031 1 94.5 241 LEU B CA 1
ATOM 5210 C C . LEU B 1 241 ? -4.57 32.312 10.352 1 94.5 241 LEU B C 1
ATOM 5212 O O . LEU B 1 241 ? -4.816 31.328 11.031 1 94.5 241 LEU B O 1
ATOM 5216 N N . GLN B 1 242 ? -4.566 32.281 9.062 1 92.88 242 GLN B N 1
ATOM 5217 C CA . GLN B 1 242 ? -4.805 31.062 8.312 1 92.88 242 GLN B CA 1
ATOM 5218 C C . GLN B 1 242 ? -3.691 30.047 8.547 1 92.88 242 GLN B C 1
ATOM 5220 O O . GLN B 1 242 ? -3.949 28.844 8.625 1 92.88 242 GLN B O 1
ATOM 5225 N N . ASN B 1 243 ? -2.498 30.516 8.688 1 89.31 243 ASN B N 1
ATOM 5226 C CA . ASN B 1 243 ? -1.363 29.625 8.93 1 89.31 243 ASN B CA 1
ATOM 5227 C C . ASN B 1 243 ? -1.449 28.969 10.305 1 89.31 243 ASN B C 1
ATOM 5229 O O . ASN B 1 243 ? -0.81 27.953 10.555 1 89.31 243 ASN B O 1
ATOM 5233 N N . LEU B 1 244 ? -2.223 29.531 11.148 1 92.06 244 LEU B N 1
ATOM 5234 C CA . LEU B 1 244 ? -2.426 28.953 12.477 1 92.06 244 LEU B CA 1
ATOM 5235 C C . LEU B 1 244 ? -3.633 28.016 12.477 1 92.06 244 LEU B C 1
ATOM 5237 O O . LEU B 1 244 ? -3.822 27.25 13.422 1 92.06 244 LEU B O 1
ATOM 5241 N N . THR B 1 245 ? -4.48 28.047 11.438 1 94.38 245 THR B N 1
ATOM 5242 C CA . THR B 1 245 ? -5.711 27.266 11.453 1 94.38 245 THR B CA 1
ATOM 5243 C C . THR B 1 245 ? -5.715 26.234 10.32 1 94.38 245 THR B C 1
ATOM 5245 O O . THR B 1 245 ? -6.051 25.062 10.531 1 94.38 245 THR B O 1
ATOM 5248 N N . ARG B 1 246 ? -5.254 26.562 9.195 1 91.75 246 ARG B N 1
ATOM 5249 C CA . ARG B 1 246 ? -5.312 25.75 7.988 1 91.75 246 ARG B CA 1
ATOM 5250 C C . ARG B 1 246 ? -4.547 24.453 8.172 1 91.75 246 ARG B C 1
ATOM 5252 O O . ARG B 1 246 ? -4.98 23.391 7.695 1 91.75 246 ARG B O 1
ATOM 5259 N N . PRO B 1 247 ? -3.396 24.438 8.852 1 91.44 247 PRO B N 1
ATOM 5260 C CA . PRO B 1 247 ? -2.656 23.188 9.008 1 91.44 247 PRO B CA 1
ATOM 5261 C C . PRO B 1 247 ? -3.457 22.109 9.75 1 91.44 247 PRO B C 1
ATOM 5263 O O . PRO B 1 247 ? -3.285 20.922 9.492 1 91.44 247 PRO B O 1
ATOM 5266 N N . THR B 1 248 ? -4.285 22.547 10.641 1 95.25 248 THR B N 1
ATOM 5267 C CA . THR B 1 248 ? -5.125 21.578 11.336 1 95.25 248 THR B CA 1
ATOM 5268 C C . THR B 1 248 ? -6.016 20.812 10.359 1 95.25 248 THR B C 1
ATOM 5270 O O . THR B 1 248 ? -6.219 19.609 10.5 1 95.25 248 THR B O 1
ATOM 5273 N N . VAL B 1 249 ? -6.551 21.547 9.406 1 95.5 249 VAL B N 1
ATOM 5274 C CA . VAL B 1 249 ? -7.387 20.938 8.383 1 95.5 249 VAL B CA 1
ATOM 5275 C C . VAL B 1 249 ? -6.566 19.922 7.578 1 95.5 249 VAL B C 1
ATOM 5277 O O . VAL B 1 249 ? -7.062 18.844 7.238 1 95.5 249 VAL B O 1
ATOM 5280 N N . ALA B 1 250 ? -5.336 20.234 7.371 1 92.44 250 ALA B N 1
ATOM 5281 C CA . ALA B 1 250 ? -4.457 19.375 6.586 1 92.44 250 ALA B CA 1
ATOM 5282 C C . ALA B 1 250 ? -4.207 18.047 7.301 1 92.44 250 ALA B C 1
ATOM 5284 O O . ALA B 1 250 ? -3.916 17.047 6.66 1 92.44 250 ALA B O 1
ATOM 5285 N N . VAL B 1 251 ? -4.336 18 8.594 1 95.75 251 VAL B N 1
ATOM 5286 C CA . VAL B 1 251 ? -4.113 16.812 9.406 1 95.75 251 VAL B CA 1
ATOM 5287 C C . VAL B 1 251 ? -5.16 15.75 9.078 1 95.75 251 VAL B C 1
ATOM 5289 O O . VAL B 1 251 ? -4.988 14.57 9.398 1 95.75 251 VAL B O 1
ATOM 5292 N N . SER B 1 252 ? -6.207 16.125 8.391 1 97.25 252 SER B N 1
ATOM 5293 C CA . SER B 1 252 ? -7.254 15.172 8.039 1 97.25 252 SER B CA 1
ATOM 5294 C C . SER B 1 252 ? -6.715 14.078 7.121 1 97.25 252 SER B C 1
ATOM 5296 O O . SER B 1 252 ? -7.27 12.977 7.07 1 97.25 252 SER B O 1
ATOM 5298 N N . ARG B 1 253 ? -5.68 14.383 6.422 1 95.44 253 ARG B N 1
ATOM 5299 C CA . ARG B 1 253 ? -5.035 13.336 5.637 1 95.44 253 ARG B CA 1
ATOM 5300 C C . ARG B 1 253 ? -4.5 12.227 6.535 1 95.44 253 ARG B C 1
ATOM 5302 O O . ARG B 1 253 ? -4.668 11.047 6.234 1 95.44 253 ARG B O 1
ATOM 5309 N N . PHE B 1 254 ? -3.883 12.602 7.629 1 97.44 254 PHE B N 1
ATOM 5310 C CA . PHE B 1 254 ? -3.426 11.625 8.609 1 97.44 254 PHE B CA 1
ATOM 5311 C C . PHE B 1 254 ? -4.605 10.883 9.227 1 97.44 254 PHE B C 1
ATOM 5313 O O . PHE B 1 254 ? -4.492 9.711 9.586 1 97.44 254 PHE B O 1
ATOM 5320 N N . ALA B 1 255 ? -5.734 11.578 9.32 1 98.62 255 ALA B N 1
ATOM 5321 C CA . ALA B 1 255 ? -6.918 10.891 9.836 1 98.62 255 ALA B CA 1
ATOM 5322 C C . ALA B 1 255 ? -7.32 9.727 8.938 1 98.62 255 ALA B C 1
ATOM 5324 O O . ALA B 1 255 ? -7.664 8.648 9.422 1 98.62 255 ALA B O 1
ATOM 5325 N N . ALA B 1 256 ? -7.273 9.953 7.68 1 98.25 256 ALA B N 1
ATOM 5326 C CA . ALA B 1 256 ? -7.562 8.883 6.727 1 98.25 256 ALA B CA 1
ATOM 5327 C C . ALA B 1 256 ? -6.57 7.734 6.871 1 98.25 256 ALA B C 1
ATOM 5329 O O . ALA B 1 256 ? -6.957 6.562 6.871 1 98.25 256 ALA B O 1
ATOM 5330 N N . PHE B 1 257 ? -5.305 8.039 7.023 1 98.44 257 PHE B N 1
ATOM 5331 C CA . PHE B 1 257 ? -4.281 7.016 7.207 1 98.44 257 PHE B CA 1
ATOM 5332 C C . PHE B 1 257 ? -4.48 6.277 8.523 1 98.44 257 PHE B C 1
ATOM 5334 O O . PHE B 1 257 ? -4.238 5.07 8.609 1 98.44 257 PHE B O 1
ATOM 5341 N N . ALA B 1 258 ? -4.875 7.023 9.5 1 98.81 258 ALA B N 1
ATOM 5342 C CA . ALA B 1 258 ? -5.141 6.383 10.781 1 98.81 258 ALA B CA 1
ATOM 5343 C C . ALA B 1 258 ? -6.258 5.348 10.656 1 98.81 258 ALA B C 1
ATOM 5345 O O . ALA B 1 258 ? -6.199 4.285 11.273 1 98.81 258 ALA B O 1
ATOM 5346 N N . ALA B 1 259 ? -7.273 5.684 9.906 1 98.69 259 ALA B N 1
ATOM 5347 C CA . ALA B 1 259 ? -8.359 4.734 9.656 1 98.69 259 ALA B CA 1
ATOM 5348 C C . ALA B 1 259 ? -7.828 3.467 8.992 1 98.69 259 ALA B C 1
ATOM 5350 O O . ALA B 1 259 ? -8.188 2.355 9.398 1 98.69 259 ALA B O 1
ATOM 5351 N N . VAL B 1 260 ? -6.969 3.615 8.008 1 98.25 260 VAL B N 1
ATOM 5352 C CA . VAL B 1 260 ? -6.352 2.475 7.34 1 98.25 260 VAL B CA 1
ATOM 5353 C C . VAL B 1 260 ? -5.551 1.651 8.344 1 98.25 260 VAL B C 1
ATOM 5355 O O . VAL B 1 260 ? -5.66 0.423 8.375 1 98.25 260 VAL B O 1
ATOM 5358 N N . ALA B 1 261 ? -4.762 2.342 9.156 1 98.62 261 ALA B N 1
ATOM 5359 C CA . ALA B 1 261 ? -3.939 1.67 10.164 1 98.62 261 ALA B CA 1
ATOM 5360 C C . ALA B 1 261 ? -4.809 0.884 11.141 1 98.62 261 ALA B C 1
ATOM 5362 O O . ALA B 1 261 ? -4.434 -0.21 11.57 1 98.62 261 ALA B O 1
ATOM 5363 N N . MET B 1 262 ? -5.945 1.411 11.516 1 98.62 262 MET B N 1
ATOM 5364 C CA . MET B 1 262 ? -6.84 0.731 12.445 1 98.62 262 MET B CA 1
ATOM 5365 C C . MET B 1 262 ? -7.406 -0.542 11.828 1 98.62 262 MET B C 1
ATOM 5367 O O . MET B 1 262 ? -7.512 -1.569 12.5 1 98.62 262 MET B O 1
ATOM 5371 N N . VAL B 1 263 ? -7.773 -0.465 10.555 1 97.38 263 VAL B N 1
ATOM 5372 C CA . VAL B 1 263 ? -8.297 -1.625 9.844 1 97.38 263 VAL B CA 1
ATOM 5373 C C . VAL B 1 263 ? -7.234 -2.723 9.797 1 97.38 263 VAL B C 1
ATOM 5375 O O . VAL B 1 263 ? -7.543 -3.902 9.977 1 97.38 263 VAL B O 1
ATOM 5378 N N . GLU B 1 264 ? -5.996 -2.365 9.641 1 97.38 264 GLU B N 1
ATOM 5379 C CA . GLU B 1 264 ? -4.898 -3.311 9.453 1 97.38 264 GLU B CA 1
ATOM 5380 C C . GLU B 1 264 ? -4.379 -3.82 10.797 1 97.38 264 GLU B C 1
ATOM 5382 O O . GLU B 1 264 ? -3.693 -4.844 10.852 1 97.38 264 GLU B O 1
ATOM 5387 N N . ASN B 1 265 ? -4.652 -3.098 11.852 1 97.88 265 ASN B N 1
ATOM 5388 C CA . ASN B 1 265 ? -4.164 -3.438 13.188 1 97.88 265 ASN B CA 1
ATOM 5389 C C . ASN B 1 265 ? -5.293 -3.434 14.211 1 97.88 265 ASN B C 1
ATOM 5391 O O . ASN B 1 265 ? -5.289 -2.627 15.148 1 97.88 265 ASN B O 1
ATOM 5395 N N . PRO B 1 266 ? -6.195 -4.383 14.156 1 96.75 266 PRO B N 1
ATOM 5396 C CA . PRO B 1 266 ? -7.375 -4.387 15.023 1 96.75 266 PRO B CA 1
ATOM 5397 C C . PRO B 1 266 ? -7.02 -4.543 16.5 1 96.75 266 PRO B C 1
ATOM 5399 O O . PRO B 1 266 ? -7.758 -4.062 17.375 1 96.75 266 PRO B O 1
ATOM 5402 N N . GLU B 1 267 ? -5.91 -5.188 16.781 1 96.5 267 GLU B N 1
ATOM 5403 C CA . GLU B 1 267 ? -5.5 -5.324 18.172 1 96.5 267 GLU B CA 1
ATOM 5404 C C . GLU B 1 267 ? -5.195 -3.965 18.797 1 96.5 267 GLU B C 1
ATOM 5406 O O . GLU B 1 267 ? -5.547 -3.713 19.953 1 96.5 267 GLU B O 1
ATOM 5411 N N . TRP B 1 268 ? -4.527 -3.15 18.047 1 98.06 268 TRP B N 1
ATOM 5412 C CA . TRP B 1 268 ? -4.23 -1.809 18.547 1 98.06 268 TRP B CA 1
ATOM 5413 C C . TRP B 1 268 ? -5.492 -0.957 18.609 1 98.06 268 TRP B C 1
ATOM 5415 O O . TRP B 1 268 ? -5.652 -0.14 19.516 1 98.06 268 TRP B O 1
ATOM 5425 N N . ALA B 1 269 ? -6.387 -1.098 17.609 1 98.31 269 ALA B N 1
ATOM 5426 C CA . ALA B 1 269 ? -7.668 -0.4 17.672 1 98.31 269 ALA B CA 1
ATOM 5427 C C . ALA B 1 269 ? -8.422 -0.763 18.953 1 98.31 269 ALA B C 1
ATOM 5429 O O . ALA B 1 269 ? -8.977 0.112 19.625 1 98.31 269 ALA B O 1
ATOM 5430 N N . ALA B 1 270 ? -8.391 -2.039 19.297 1 98.44 270 ALA B N 1
ATOM 5431 C CA . ALA B 1 270 ? -9.055 -2.516 20.5 1 98.44 270 ALA B CA 1
ATOM 5432 C C . ALA B 1 270 ? -8.391 -1.936 21.75 1 98.44 270 ALA B C 1
ATOM 5434 O O . ALA B 1 270 ? -9.078 -1.587 22.719 1 98.44 270 ALA B O 1
ATOM 5435 N N . LYS B 1 271 ? -7.078 -1.881 21.703 1 98.62 271 LYS B N 1
ATOM 5436 C CA . LYS B 1 271 ? -6.348 -1.3 22.828 1 98.62 271 LYS B CA 1
ATOM 5437 C C . LYS B 1 271 ? -6.754 0.154 23.062 1 98.62 271 LYS B C 1
ATOM 5439 O O . LYS B 1 271 ? -6.945 0.581 24.203 1 98.62 271 LYS B O 1
ATOM 5444 N N . VAL B 1 272 ? -6.895 0.95 22 1 98.88 272 VAL B N 1
ATOM 5445 C CA . VAL B 1 272 ? -7.324 2.34 22.094 1 98.88 272 VAL B CA 1
ATOM 5446 C C . VAL B 1 272 ? -8.758 2.404 22.625 1 98.88 272 VAL B C 1
ATOM 5448 O O . VAL B 1 272 ? -9.062 3.197 23.516 1 98.88 272 VAL B O 1
ATOM 5451 N N . LYS B 1 273 ? -9.594 1.558 22.094 1 98.75 273 LYS B N 1
ATOM 5452 C CA . LYS B 1 273 ? -10.984 1.497 22.531 1 98.75 273 LYS B CA 1
ATOM 5453 C C . LYS B 1 273 ? -11.078 1.262 24.031 1 98.75 273 LYS B C 1
ATOM 5455 O O . LYS B 1 273 ? -11.805 1.974 24.734 1 98.75 273 LYS B O 1
ATOM 5460 N N . ASN B 1 274 ? -10.383 0.261 24.453 1 98.69 274 ASN B N 1
ATOM 5461 C CA . ASN B 1 274 ? -10.391 -0.066 25.875 1 98.69 274 ASN B CA 1
ATOM 5462 C C . ASN B 1 274 ? -9.914 1.108 26.734 1 98.69 274 ASN B C 1
ATOM 5464 O O . ASN B 1 274 ? -10.469 1.379 27.797 1 98.69 274 ASN B O 1
ATOM 5468 N N . ALA B 1 275 ? -8.898 1.811 26.25 1 98.69 275 ALA B N 1
ATOM 5469 C CA . ALA B 1 275 ? -8.375 2.973 26.969 1 98.69 275 ALA B CA 1
ATOM 5470 C C . ALA B 1 275 ? -9.414 4.09 27.031 1 98.69 275 ALA B C 1
ATOM 5472 O O . ALA B 1 275 ? -9.531 4.781 28.047 1 98.69 275 ALA B O 1
ATOM 5473 N N . VAL B 1 276 ? -10.133 4.316 25.969 1 98.62 276 VAL B N 1
ATOM 5474 C CA . VAL B 1 276 ? -11.188 5.324 25.906 1 98.62 276 VAL B CA 1
ATOM 5475 C C . VAL B 1 276 ? -12.305 4.969 26.891 1 98.62 276 VAL B C 1
ATOM 5477 O O . VAL B 1 276 ? -12.805 5.836 27.609 1 98.62 276 VAL B O 1
ATOM 5480 N N . GLU B 1 277 ? -12.672 3.734 26.953 1 98.12 277 GLU B N 1
ATOM 5481 C CA . GLU B 1 277 ? -13.695 3.273 27.891 1 98.12 277 GLU B CA 1
ATOM 5482 C C . GLU B 1 277 ? -13.242 3.453 29.344 1 98.12 277 GLU B C 1
ATOM 5484 O O . GLU B 1 277 ? -14.023 3.881 30.188 1 98.12 277 GLU B O 1
ATOM 5489 N N . ASP B 1 278 ? -12.055 3.109 29.578 1 98.19 278 ASP B N 1
ATOM 5490 C CA . ASP B 1 278 ? -11.492 3.279 30.906 1 98.19 278 ASP B CA 1
ATOM 5491 C C . ASP B 1 278 ? -11.492 4.75 31.328 1 98.19 278 ASP B C 1
ATOM 5493 O O . ASP B 1 278 ? -11.547 5.066 32.5 1 98.19 278 ASP B O 1
ATOM 5497 N N . ALA B 1 279 ? -11.43 5.66 30.328 1 98 279 ALA B N 1
ATOM 5498 C CA . ALA B 1 279 ? -11.422 7.102 30.562 1 98 279 ALA B CA 1
ATOM 5499 C C . ALA B 1 279 ? -12.836 7.68 30.469 1 98 279 ALA B C 1
ATOM 5501 O O . ALA B 1 279 ? -13.008 8.875 30.234 1 98 279 ALA B O 1
ATOM 5502 N N . ASP B 1 280 ? -13.844 6.875 30.547 1 97.06 280 ASP B N 1
ATOM 5503 C CA . ASP B 1 280 ? -15.25 7.25 30.594 1 97.06 280 ASP B CA 1
ATOM 5504 C C . ASP B 1 280 ? -15.68 7.941 29.297 1 97.06 280 ASP B C 1
ATOM 5506 O O . ASP B 1 280 ? -16.406 8.93 29.328 1 97.06 280 ASP B O 1
ATOM 5510 N N . GLY B 1 281 ? -15.094 7.574 28.234 1 96.75 281 GLY B N 1
ATOM 5511 C CA . GLY B 1 281 ? -15.547 8.016 26.922 1 96.75 281 GLY B CA 1
ATOM 5512 C C . GLY B 1 281 ? -14.883 9.305 26.469 1 96.75 281 GLY B C 1
ATOM 5513 O O . GLY B 1 281 ? -15.25 9.859 25.438 1 96.75 281 GLY B O 1
ATOM 5514 N N . ARG B 1 282 ? -13.938 9.82 27.203 1 97.69 282 ARG B N 1
ATOM 5515 C CA . ARG B 1 282 ? -13.164 10.969 26.75 1 97.69 282 ARG B CA 1
ATOM 5516 C C . ARG B 1 282 ? -12.375 10.641 25.484 1 97.69 282 ARG B C 1
ATOM 5518 O O . ARG B 1 282 ? -11.914 9.508 25.328 1 97.69 282 ARG B O 1
ATOM 5525 N N . LEU B 1 283 ? -12.203 11.656 24.641 1 98.5 283 LEU B N 1
ATOM 5526 C CA . LEU B 1 283 ? -11.523 11.414 23.375 1 98.5 283 LEU B CA 1
ATOM 5527 C C . LEU B 1 283 ? -10.164 12.102 23.344 1 98.5 283 LEU B C 1
ATOM 5529 O O . LEU B 1 283 ? -9.461 12.055 22.344 1 98.5 283 LEU B O 1
ATOM 5533 N N . VAL B 1 284 ? -9.805 12.82 24.391 1 97.81 284 VAL B N 1
ATOM 5534 C CA . VAL B 1 284 ? -8.562 13.578 24.438 1 97.81 284 VAL B CA 1
ATOM 5535 C C . VAL B 1 284 ? -7.707 13.094 25.609 1 97.81 284 VAL B C 1
ATOM 5537 O O . VAL B 1 284 ? -8.234 12.586 26.609 1 97.81 284 VAL B O 1
ATOM 5540 N N . ASN B 1 285 ? -6.414 13.211 25.469 1 95.88 285 ASN B N 1
ATOM 5541 C CA . ASN B 1 285 ? -5.445 12.867 26.5 1 95.88 285 ASN B CA 1
ATOM 5542 C C . ASN B 1 285 ? -5.477 11.375 26.812 1 95.88 285 ASN B C 1
ATOM 5544 O O . ASN B 1 285 ? -5.422 10.984 27.984 1 95.88 285 ASN B O 1
ATOM 5548 N N . ILE B 1 286 ? -5.75 10.547 25.859 1 98.12 286 ILE B N 1
ATOM 5549 C CA . ILE B 1 286 ? -5.652 9.094 25.938 1 98.12 286 ILE B CA 1
ATOM 5550 C C . ILE B 1 286 ? -4.289 8.633 25.422 1 98.12 286 ILE B C 1
ATOM 5552 O O . ILE B 1 286 ? -4.023 8.688 24.219 1 98.12 286 ILE B O 1
ATOM 5556 N N . PRO B 1 287 ? -3.428 8.148 26.297 1 97.81 287 PRO B N 1
ATOM 5557 C CA . PRO B 1 287 ? -2.051 7.844 25.891 1 97.81 287 PRO B CA 1
ATOM 5558 C C . PRO B 1 287 ? -1.973 6.879 24.719 1 97.81 287 PRO B C 1
ATOM 5560 O O . PRO B 1 287 ? -1.161 7.07 23.812 1 97.81 287 PRO B O 1
ATOM 5563 N N . GLU B 1 288 ? -2.818 5.832 24.703 1 98.62 288 GLU B N 1
ATOM 5564 C CA . GLU B 1 288 ? -2.812 4.859 23.609 1 98.62 288 GLU B CA 1
ATOM 5565 C C . GLU B 1 288 ? -3.211 5.512 22.297 1 98.62 288 GLU B C 1
ATOM 5567 O O . GLU B 1 288 ? -2.66 5.184 21.234 1 98.62 288 GLU B O 1
ATOM 5572 N N . ALA B 1 289 ? -4.156 6.434 22.328 1 98.81 289 ALA B N 1
ATOM 5573 C CA . ALA B 1 289 ? -4.57 7.145 21.125 1 98.81 289 ALA B CA 1
ATOM 5574 C C . ALA B 1 289 ? -3.469 8.078 20.625 1 98.81 289 ALA B C 1
ATOM 5576 O O . ALA B 1 289 ? -3.256 8.211 19.422 1 98.81 289 ALA B O 1
ATOM 5577 N N . VAL B 1 290 ? -2.775 8.742 21.562 1 98.19 290 VAL B N 1
ATOM 5578 C CA . VAL B 1 290 ? -1.667 9.625 21.219 1 98.19 290 VAL B CA 1
ATOM 5579 C C . VAL B 1 290 ? -0.551 8.812 20.562 1 98.19 290 VAL B C 1
ATOM 5581 O O . VAL B 1 290 ? -0.008 9.219 19.531 1 98.19 290 VAL B O 1
ATOM 5584 N N . ALA B 1 291 ? -0.238 7.652 21.141 1 98.38 291 ALA B N 1
ATOM 5585 C CA . ALA B 1 291 ? 0.796 6.785 20.594 1 98.38 291 ALA B CA 1
ATOM 5586 C C . ALA B 1 291 ? 0.422 6.312 19.188 1 98.38 291 ALA B C 1
ATOM 5588 O O . ALA B 1 291 ? 1.268 6.277 18.297 1 98.38 291 ALA B O 1
ATOM 5589 N N . PHE B 1 292 ? -0.828 5.934 19.016 1 98.75 292 PHE B N 1
ATOM 5590 C CA . PHE B 1 292 ? -1.324 5.508 17.719 1 98.75 292 PHE B CA 1
ATOM 5591 C C . PHE B 1 292 ? -1.201 6.637 16.703 1 98.75 292 PHE B C 1
ATOM 5593 O O . PHE B 1 292 ? -0.78 6.414 15.562 1 98.75 292 PHE B O 1
ATOM 5600 N N . ALA B 1 293 ? -1.534 7.84 17.109 1 98.31 293 ALA B N 1
ATOM 5601 C CA . ALA B 1 293 ? -1.418 9.016 16.25 1 98.31 293 ALA B CA 1
ATOM 5602 C C . ALA B 1 293 ? 0.032 9.25 15.828 1 98.31 293 ALA B C 1
ATOM 5604 O O . ALA B 1 293 ? 0.316 9.5 14.656 1 98.31 293 ALA B O 1
ATOM 5605 N N . GLN B 1 294 ? 0.951 9.172 16.766 1 97.56 294 GLN B N 1
ATOM 5606 C CA . GLN B 1 294 ? 2.367 9.367 16.484 1 97.56 294 GLN B CA 1
ATOM 5607 C C . GLN B 1 294 ? 2.885 8.32 15.5 1 97.56 294 GLN B C 1
ATOM 5609 O O . GLN B 1 294 ? 3.604 8.648 14.555 1 97.56 294 GLN B O 1
ATOM 5614 N N . GLU B 1 295 ? 2.475 7.094 15.703 1 98.31 295 GLU B N 1
ATOM 5615 C CA . GLU B 1 295 ? 2.908 6.031 14.805 1 98.31 295 GLU B CA 1
ATOM 5616 C C . GLU B 1 295 ? 2.344 6.234 13.398 1 98.31 295 GLU B C 1
ATOM 5618 O O . GLU B 1 295 ? 3.004 5.918 12.406 1 98.31 295 GLU B O 1
ATOM 5623 N N . THR B 1 296 ? 1.109 6.73 13.32 1 98.44 296 THR B N 1
ATOM 5624 C CA . THR B 1 296 ? 0.528 7.074 12.031 1 98.44 296 THR B CA 1
ATOM 5625 C C . THR B 1 296 ? 1.374 8.125 11.32 1 98.44 296 THR B C 1
ATOM 5627 O O . THR B 1 296 ? 1.694 7.977 10.141 1 98.44 296 THR B O 1
ATOM 5630 N N . ARG B 1 297 ? 1.78 9.133 12.039 1 96.75 297 ARG B N 1
ATOM 5631 C CA . ARG B 1 297 ? 2.574 10.227 11.477 1 96.75 297 ARG B CA 1
ATOM 5632 C C . ARG B 1 297 ? 3.951 9.734 11.047 1 96.75 297 ARG B C 1
ATOM 5634 O O . ARG B 1 297 ? 4.539 10.266 10.102 1 96.75 297 ARG B O 1
ATOM 5641 N N . ARG B 1 298 ? 4.477 8.75 11.719 1 96.56 298 ARG B N 1
ATOM 5642 C CA . ARG B 1 298 ? 5.785 8.203 11.375 1 96.56 298 ARG B CA 1
ATOM 5643 C C . ARG B 1 298 ? 5.711 7.359 10.109 1 96.56 298 ARG B C 1
ATOM 5645 O O . ARG B 1 298 ? 6.527 7.523 9.203 1 96.56 298 ARG B O 1
ATOM 5652 N N . LYS B 1 299 ? 4.73 6.48 10.07 1 96.88 299 LYS B N 1
ATOM 5653 C CA . LYS B 1 299 ? 4.672 5.395 9.094 1 96.88 299 LYS B CA 1
ATOM 5654 C C . LYS B 1 299 ? 4.148 5.891 7.754 1 96.88 299 LYS B C 1
ATOM 5656 O O . LYS B 1 299 ? 4.613 5.453 6.699 1 96.88 299 LYS B O 1
ATOM 5661 N N . TYR B 1 300 ? 3.16 6.734 7.738 1 96.19 300 TYR B N 1
ATOM 5662 C CA . TYR B 1 300 ? 2.424 7.043 6.52 1 96.19 300 TYR B CA 1
ATOM 5663 C C . TYR B 1 300 ? 2.912 8.352 5.906 1 96.19 300 TYR B C 1
ATOM 5665 O O . TYR B 1 300 ? 3.396 9.234 6.613 1 96.19 300 TYR B O 1
ATOM 5673 N N . PRO B 1 301 ? 2.721 8.453 4.59 1 90.31 301 PRO B N 1
ATOM 5674 C CA . PRO B 1 301 ? 3.291 9.586 3.85 1 90.31 301 PRO B CA 1
ATOM 5675 C C . PRO B 1 301 ? 2.467 10.859 3.994 1 90.31 301 PRO B C 1
ATOM 5677 O O . PRO B 1 301 ? 1.235 10.812 3.936 1 90.31 301 PRO B O 1
ATOM 5680 N N . PHE B 1 302 ? 3.127 11.953 4.25 1 89.44 302 PHE B N 1
ATOM 5681 C CA . PHE B 1 302 ? 2.531 13.281 4.195 1 89.44 302 PHE B CA 1
ATOM 5682 C C . PHE B 1 302 ? 3.312 14.188 3.252 1 89.44 302 PHE B C 1
ATOM 5684 O O . PHE B 1 302 ? 2.99 14.281 2.066 1 89.44 302 PHE B O 1
ATOM 5691 N N . VAL B 1 303 ? 4.508 14.656 3.645 1 86.56 303 VAL B N 1
ATOM 5692 C CA . VAL B 1 303 ? 5.441 15.352 2.76 1 86.56 303 VAL B CA 1
ATOM 5693 C C . VAL B 1 303 ? 6.664 14.469 2.508 1 86.56 303 VAL B C 1
ATOM 5695 O O . VAL B 1 303 ? 7.234 13.914 3.445 1 86.56 303 VAL B O 1
ATOM 5698 N N . PRO B 1 304 ? 7.012 14.367 1.26 1 91.12 304 PRO B N 1
ATOM 5699 C CA . PRO B 1 304 ? 8.125 13.453 0.983 1 91.12 304 PRO B CA 1
ATOM 5700 C C . PRO B 1 304 ? 9.477 14.016 1.412 1 91.12 304 PRO B C 1
ATOM 5702 O O . PRO B 1 304 ? 10.305 13.297 1.967 1 91.12 304 PRO B O 1
ATOM 5705 N N . MET B 1 305 ? 9.672 15.352 1.133 1 91.56 305 MET B N 1
ATOM 5706 C CA . MET B 1 305 ? 10.961 15.992 1.388 1 91.56 305 MET B CA 1
ATOM 5707 C C . MET B 1 305 ? 10.789 17.484 1.658 1 91.56 305 MET B C 1
ATOM 5709 O O . MET B 1 305 ? 9.734 18.047 1.38 1 91.56 305 MET B O 1
ATOM 5713 N N . LEU B 1 306 ? 11.781 18.078 2.242 1 89.56 306 LEU B N 1
ATOM 5714 C CA . LEU B 1 306 ? 11.844 19.516 2.475 1 89.56 306 LEU B CA 1
ATOM 5715 C C . LEU B 1 306 ? 13.062 20.125 1.79 1 89.56 306 LEU B C 1
ATOM 5717 O O . LEU B 1 306 ? 14.18 19.625 1.949 1 89.56 306 LEU B O 1
ATOM 5721 N N . PRO B 1 307 ? 12.891 21.188 1.046 1 90.25 307 PRO B N 1
ATOM 5722 C CA . PRO B 1 307 ? 14.016 21.812 0.348 1 90.25 307 PRO B CA 1
ATOM 5723 C C . PRO B 1 307 ? 14.664 22.922 1.166 1 90.25 307 PRO B C 1
ATOM 5725 O O . PRO B 1 307 ? 14.008 23.547 2.008 1 90.25 307 PRO B O 1
ATOM 5728 N N . ALA B 1 308 ? 15.906 23.141 0.93 1 90.62 308 ALA B N 1
ATOM 5729 C CA . ALA B 1 308 ? 16.641 24.281 1.475 1 90.62 308 ALA B CA 1
ATOM 5730 C C . ALA B 1 308 ? 17.828 24.641 0.583 1 90.62 308 ALA B C 1
ATOM 5732 O O . ALA B 1 308 ? 18.141 23.922 -0.37 1 90.62 308 ALA B O 1
ATOM 5733 N N . MET B 1 309 ? 18.391 25.828 0.856 1 91.94 309 MET B N 1
ATOM 5734 C CA . MET B 1 309 ? 19.594 26.312 0.155 1 91.94 309 MET B CA 1
ATOM 5735 C C . MET B 1 309 ? 20.781 26.359 1.091 1 91.94 309 MET B C 1
ATOM 5737 O O . MET B 1 309 ? 20.656 26.75 2.25 1 91.94 309 MET B O 1
ATOM 5741 N N . VAL B 1 310 ? 21.891 26.031 0.506 1 94.38 310 VAL B N 1
ATOM 5742 C CA . VAL B 1 310 ? 23.125 26.062 1.285 1 94.38 310 VAL B CA 1
ATOM 5743 C C . VAL B 1 310 ? 23.781 27.438 1.167 1 94.38 310 VAL B C 1
ATOM 5745 O O . VAL B 1 310 ? 23.953 27.953 0.062 1 94.38 310 VAL B O 1
ATOM 5748 N N . LYS B 1 311 ? 24.219 27.984 2.303 1 93.38 311 LYS B N 1
ATOM 5749 C CA . LYS B 1 311 ? 24.672 29.375 2.363 1 93.38 311 LYS B CA 1
ATOM 5750 C C . LYS B 1 311 ? 26.188 29.469 2.232 1 93.38 311 LYS B C 1
ATOM 5752 O O . LYS B 1 311 ? 26.719 30.547 1.996 1 93.38 311 LYS B O 1
ATOM 5757 N N . GLU B 1 312 ? 26.875 28.406 2.465 1 95.12 312 GLU B N 1
ATOM 5758 C CA . GLU B 1 312 ? 28.328 28.391 2.379 1 95.12 312 GLU B CA 1
ATOM 5759 C C . GLU B 1 312 ? 28.844 27.016 1.95 1 95.12 312 GLU B C 1
ATOM 5761 O O . GLU B 1 312 ? 28.141 26.016 2.117 1 95.12 312 GLU B O 1
ATOM 5766 N N . ASP B 1 313 ? 30 27.062 1.36 1 95.31 313 ASP B N 1
ATOM 5767 C CA . ASP B 1 313 ? 30.609 25.781 1.029 1 95.31 313 ASP B CA 1
ATOM 5768 C C . ASP B 1 313 ? 30.781 24.922 2.277 1 95.31 313 ASP B C 1
ATOM 5770 O O . ASP B 1 313 ? 31.25 25.391 3.309 1 95.31 313 ASP B O 1
ATOM 5774 N N . THR B 1 314 ? 30.344 23.641 2.189 1 95.69 314 THR B N 1
ATOM 5775 C CA . THR B 1 314 ? 30.344 22.75 3.34 1 95.69 314 THR B CA 1
ATOM 5776 C C . THR B 1 314 ? 30.375 21.281 2.887 1 95.69 314 THR B C 1
ATOM 5778 O O . THR B 1 314 ? 30.797 20.984 1.766 1 95.69 314 THR B O 1
ATOM 5781 N N . GLU B 1 315 ? 30.234 20.422 3.836 1 94.44 315 GLU B N 1
ATOM 5782 C CA . GLU B 1 315 ? 30.141 19 3.525 1 94.44 315 GLU B CA 1
ATOM 5783 C C . GLU B 1 315 ? 29.25 18.266 4.523 1 94.44 315 GLU B C 1
ATOM 5785 O O . GLU B 1 315 ? 29.031 18.75 5.633 1 94.44 315 GLU B O 1
ATOM 5790 N N . LEU B 1 316 ? 28.672 17.203 4.164 1 94.88 316 LEU B N 1
ATOM 5791 C CA . LEU B 1 316 ? 27.938 16.281 5.02 1 94.88 316 LEU B CA 1
ATOM 5792 C C . LEU B 1 316 ? 28.375 14.844 4.781 1 94.88 316 LEU B C 1
ATOM 5794 O O . LEU B 1 316 ? 28.281 14.336 3.658 1 94.88 316 LEU B O 1
ATOM 5798 N N . SER B 1 317 ? 28.859 14.188 5.902 1 92.56 317 SER B N 1
ATOM 5799 C CA . SER B 1 317 ? 29.328 12.812 5.836 1 92.56 317 SER B CA 1
ATOM 5800 C C . SER B 1 317 ? 30.344 12.625 4.715 1 92.56 317 SER B C 1
ATOM 5802 O O . SER B 1 317 ? 30.266 11.664 3.951 1 92.56 317 SER B O 1
ATOM 5804 N N . GLY B 1 318 ? 31.109 13.617 4.473 1 91.81 318 GLY B N 1
ATOM 5805 C CA . GLY B 1 318 ? 32.188 13.547 3.488 1 91.81 318 GLY B CA 1
ATOM 5806 C C . GLY B 1 318 ? 31.75 14.008 2.109 1 91.81 318 GLY B C 1
ATOM 5807 O O . GLY B 1 318 ? 32.562 14.117 1.2 1 91.81 318 GLY B O 1
ATOM 5808 N N . CYS B 1 319 ? 30.516 14.227 1.896 1 93.38 319 CYS B N 1
ATOM 5809 C CA . CYS B 1 319 ? 30.016 14.703 0.613 1 93.38 319 CYS B CA 1
ATOM 5810 C C . CYS B 1 319 ? 30.094 16.219 0.519 1 93.38 319 CYS B C 1
ATOM 5812 O O . CYS B 1 319 ? 29.453 16.922 1.295 1 93.38 319 CYS B O 1
ATOM 5814 N N . PRO B 1 320 ? 30.797 16.719 -0.416 1 95.06 320 PRO B N 1
ATOM 5815 C CA . PRO B 1 320 ? 30.859 18.172 -0.561 1 95.06 320 PRO B CA 1
ATOM 5816 C C . PRO B 1 320 ? 29.547 18.781 -1.08 1 95.06 320 PRO B C 1
ATOM 5818 O O . PRO B 1 320 ? 28.906 18.203 -1.961 1 95.06 320 PRO B O 1
ATOM 5821 N N . ILE B 1 321 ? 29.141 19.875 -0.472 1 95.75 321 ILE B N 1
ATOM 5822 C CA . ILE B 1 321 ? 27.969 20.641 -0.879 1 95.75 321 ILE B CA 1
ATOM 5823 C C . ILE B 1 321 ? 28.344 22.109 -1.042 1 95.75 321 ILE B C 1
ATOM 5825 O O . ILE B 1 321 ? 28.844 22.734 -0.104 1 95.75 321 ILE B O 1
ATOM 5829 N N . GLN B 1 322 ? 28.062 22.688 -2.223 1 95.06 322 GLN B N 1
ATOM 5830 C CA . GLN B 1 322 ? 28.547 24.016 -2.555 1 95.06 322 GLN B CA 1
ATOM 5831 C C . GLN B 1 322 ? 27.531 25.094 -2.162 1 95.06 322 GLN B C 1
ATOM 5833 O O . GLN B 1 322 ? 26.328 24.828 -2.133 1 95.06 322 GLN B O 1
ATOM 5838 N N . LYS B 1 323 ? 28.109 26.297 -1.888 1 94.31 323 LYS B N 1
ATOM 5839 C CA . LYS B 1 323 ? 27.25 27.453 -1.675 1 94.31 323 LYS B CA 1
ATOM 5840 C C . LYS B 1 323 ? 26.266 27.641 -2.836 1 94.31 323 LYS B C 1
ATOM 5842 O O . LYS B 1 323 ? 26.656 27.531 -4 1 94.31 323 LYS B O 1
ATOM 5847 N N . GLY B 1 324 ? 25.062 27.859 -2.436 1 91.12 324 GLY B N 1
ATOM 5848 C CA . GLY B 1 324 ? 24.062 28.125 -3.455 1 91.12 324 GLY B CA 1
ATOM 5849 C C . GLY B 1 324 ? 23.391 26.859 -3.959 1 91.12 324 GLY B C 1
ATOM 5850 O O . GLY B 1 324 ? 22.391 26.922 -4.688 1 91.12 324 GLY B O 1
ATOM 5851 N N . GLN B 1 325 ? 23.859 25.75 -3.531 1 92.56 325 GLN B N 1
ATOM 5852 C CA . GLN B 1 325 ? 23.266 24.469 -3.912 1 92.56 325 GLN B CA 1
ATOM 5853 C C . GLN B 1 325 ? 22.031 24.172 -3.078 1 92.56 325 GLN B C 1
ATOM 5855 O O . GLN B 1 325 ? 21.922 24.609 -1.929 1 92.56 325 GLN B O 1
ATOM 5860 N N . ARG B 1 326 ? 21.094 23.422 -3.713 1 94.19 326 ARG B N 1
ATOM 5861 C CA . ARG B 1 326 ? 19.922 22.969 -2.98 1 94.19 326 ARG B CA 1
ATOM 5862 C C . ARG B 1 326 ? 20.234 21.688 -2.197 1 94.19 326 ARG B C 1
ATOM 5864 O O . ARG B 1 326 ? 21.094 20.906 -2.596 1 94.19 326 ARG B O 1
ATOM 5871 N N . VAL B 1 327 ? 19.547 21.531 -1.125 1 95.5 327 VAL B N 1
ATOM 5872 C CA . VAL B 1 327 ? 19.5 20.281 -0.382 1 95.5 327 VAL B CA 1
ATOM 5873 C C . VAL B 1 327 ? 18.047 19.875 -0.129 1 95.5 327 VAL B C 1
ATOM 5875 O O . VAL B 1 327 ? 17.203 20.734 0.112 1 95.5 327 VAL B O 1
ATOM 5878 N N . PHE B 1 328 ? 17.781 18.562 -0.285 1 95.06 328 PHE B N 1
ATOM 5879 C CA . PHE B 1 328 ? 16.484 18 0.016 1 95.06 328 PHE B CA 1
ATOM 5880 C C . PHE B 1 328 ? 16.562 17.047 1.212 1 95.06 328 PHE B C 1
ATOM 5882 O O . PHE B 1 328 ? 17.266 16.047 1.166 1 95.06 328 PHE B O 1
ATOM 5889 N N . LEU B 1 329 ? 15.867 17.422 2.291 1 95.06 329 LEU B N 1
ATOM 5890 C CA . LEU B 1 329 ? 15.773 16.5 3.426 1 95.06 329 LEU B CA 1
ATOM 5891 C C . LEU B 1 329 ? 14.719 15.43 3.176 1 95.06 329 LEU B C 1
ATOM 5893 O O . LEU B 1 329 ? 13.531 15.742 3.027 1 95.06 329 LEU B O 1
ATOM 5897 N N . ASP B 1 330 ? 15.141 14.188 3.084 1 95.31 330 ASP B N 1
ATOM 5898 C CA . ASP B 1 330 ? 14.266 13.039 2.867 1 95.31 330 ASP B CA 1
ATOM 5899 C C . ASP B 1 330 ? 13.414 12.758 4.102 1 95.31 330 ASP B C 1
ATOM 5901 O O . ASP B 1 330 ? 13.789 11.945 4.953 1 95.31 330 ASP B O 1
ATOM 5905 N N . VAL B 1 331 ? 12.203 13.344 4.145 1 94.31 331 VAL B N 1
ATOM 5906 C CA . VAL B 1 331 ? 11.359 13.266 5.328 1 94.31 331 VAL B CA 1
ATOM 5907 C C . VAL B 1 331 ? 10.836 11.844 5.504 1 94.31 331 VAL B C 1
ATOM 5909 O O . VAL B 1 331 ? 11 11.242 6.57 1 94.31 331 VAL B O 1
ATOM 5912 N N . LEU B 1 332 ? 10.25 11.242 4.465 1 93.56 332 LEU B N 1
ATOM 5913 C CA . LEU B 1 332 ? 9.688 9.898 4.523 1 93.56 332 LEU B CA 1
ATOM 5914 C C . LEU B 1 332 ? 10.766 8.867 4.84 1 93.56 332 LEU B C 1
ATOM 5916 O O . LEU B 1 332 ? 10.578 8.016 5.711 1 93.56 332 LEU B O 1
ATOM 5920 N N . GLY B 1 333 ? 11.891 9.016 4.141 1 94.19 333 GLY B N 1
ATOM 5921 C CA . GLY B 1 333 ? 12.977 8.07 4.352 1 94.19 333 GLY B CA 1
ATOM 5922 C C . GLY B 1 333 ? 13.57 8.148 5.742 1 94.19 333 GLY B C 1
ATOM 5923 O O . GLY B 1 333 ? 14.008 7.133 6.293 1 94.19 333 GLY B O 1
ATOM 5924 N N . THR B 1 334 ? 13.625 9.336 6.34 1 95.62 334 THR B N 1
ATOM 5925 C CA . THR B 1 334 ? 14.148 9.5 7.691 1 95.62 334 THR B CA 1
ATOM 5926 C C . THR B 1 334 ? 13.188 8.898 8.719 1 95.62 334 THR B C 1
ATOM 5928 O O . THR B 1 334 ? 13.609 8.18 9.617 1 95.62 334 THR B O 1
ATOM 5931 N N . ASN B 1 335 ? 11.883 9.109 8.547 1 95.38 335 ASN B N 1
ATOM 5932 C CA . ASN B 1 335 ? 10.867 8.602 9.461 1 95.38 335 ASN B CA 1
ATOM 5933 C C . ASN B 1 335 ? 10.773 7.082 9.398 1 95.38 335 ASN B C 1
ATOM 5935 O O . ASN B 1 335 ? 10.203 6.457 10.305 1 95.38 335 ASN B O 1
ATOM 5939 N N . ASN B 1 336 ? 11.305 6.492 8.336 1 94.19 336 ASN B N 1
ATOM 5940 C CA . ASN B 1 336 ? 11.203 5.047 8.164 1 94.19 336 ASN B CA 1
ATOM 5941 C C . ASN B 1 336 ? 12.578 4.402 8.016 1 94.19 336 ASN B C 1
ATOM 5943 O O . ASN B 1 336 ? 12.703 3.311 7.457 1 94.19 336 ASN B O 1
ATOM 5947 N N . SER B 1 337 ? 13.602 5.023 8.461 1 92.12 337 SER B N 1
ATOM 5948 C CA . SER B 1 337 ? 14.969 4.523 8.344 1 92.12 337 SER B CA 1
ATOM 5949 C C . SER B 1 337 ? 15.234 3.398 9.344 1 92.12 337 SER B C 1
ATOM 5951 O O . SER B 1 337 ? 14.984 3.551 10.539 1 92.12 337 SER B O 1
ATOM 5953 N N . PRO B 1 338 ? 15.773 2.334 8.836 1 90.81 338 PRO B N 1
ATOM 5954 C CA . PRO B 1 338 ? 16.109 1.243 9.758 1 90.81 338 PRO B CA 1
ATOM 5955 C C . PRO B 1 338 ? 17.266 1.584 10.688 1 90.81 338 PRO B C 1
ATOM 5957 O O . PRO B 1 338 ? 17.516 0.866 11.656 1 90.81 338 PRO B O 1
ATOM 5960 N N . GLN B 1 339 ? 17.953 2.596 10.414 1 91.19 339 GLN B N 1
ATOM 5961 C CA . GLN B 1 339 ? 19.047 3.02 11.289 1 91.19 339 GLN B CA 1
ATOM 5962 C C . GLN B 1 339 ? 18.5 3.734 12.531 1 91.19 339 GLN B C 1
ATOM 5964 O O . GLN B 1 339 ? 19.188 3.816 13.555 1 91.19 339 GLN B O 1
ATOM 5969 N N . LEU B 1 340 ? 17.312 4.207 12.398 1 91.31 340 LEU B N 1
ATOM 5970 C CA . LEU B 1 340 ? 16.734 5.004 13.477 1 91.31 340 LEU B CA 1
ATOM 5971 C C . LEU B 1 340 ? 15.656 4.219 14.219 1 91.31 340 LEU B C 1
ATOM 5973 O O . LEU B 1 340 ? 15.5 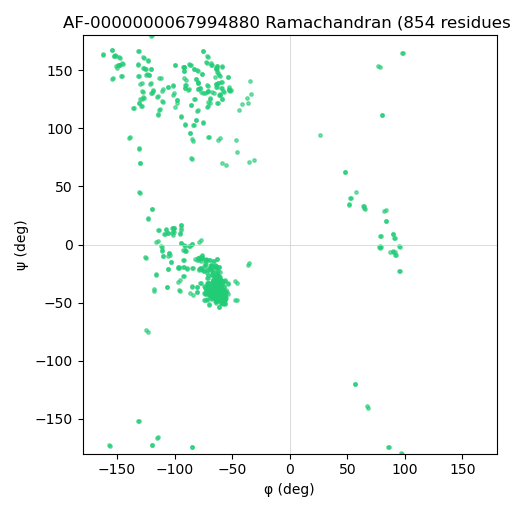4.363 15.43 1 91.31 340 LEU B O 1
ATOM 5977 N N . TRP B 1 341 ? 14.914 3.426 13.461 1 92.5 341 TRP B N 1
ATOM 5978 C CA . TRP B 1 341 ? 13.75 2.748 14.023 1 92.5 341 TRP B CA 1
ATOM 5979 C C . TRP B 1 341 ? 13.906 1.234 13.938 1 92.5 341 TRP B C 1
ATOM 5981 O O . TRP B 1 341 ? 14.281 0.703 12.883 1 92.5 341 TRP B O 1
ATOM 5991 N N . ASN B 1 342 ? 13.625 0.653 15.078 1 92 342 ASN B N 1
ATOM 5992 C CA . ASN B 1 342 ? 13.555 -0.804 15.039 1 92 342 ASN B CA 1
ATOM 5993 C C . ASN B 1 342 ? 12.344 -1.288 14.242 1 92 342 ASN B C 1
ATOM 5995 O O . ASN B 1 342 ? 11.211 -0.894 14.523 1 92 342 ASN B O 1
ATOM 5999 N N . ASN B 1 343 ? 12.531 -2.15 13.227 1 92.88 343 ASN B N 1
ATOM 6000 C CA . ASN B 1 343 ? 11.477 -2.66 12.367 1 92.88 343 ASN B CA 1
ATOM 6001 C C . ASN B 1 343 ? 10.578 -1.538 11.852 1 92.88 343 ASN B C 1
ATOM 6003 O O . ASN B 1 343 ? 9.367 -1.548 12.078 1 92.88 343 ASN B O 1
ATOM 6007 N N . PRO B 1 344 ? 11.164 -0.616 11.094 1 94.38 344 PRO B N 1
ATOM 6008 C CA . PRO B 1 344 ? 10.398 0.558 10.672 1 94.38 344 PRO B CA 1
ATOM 6009 C C . PRO B 1 344 ? 9.188 0.194 9.812 1 94.38 344 PRO B C 1
ATOM 6011 O O . PRO B 1 344 ? 8.242 0.979 9.703 1 94.38 344 PRO B O 1
ATOM 6014 N N . GLY B 1 345 ? 9.156 -0.974 9.219 1 93.5 345 GLY B N 1
ATOM 6015 C CA . GLY B 1 345 ? 8.023 -1.389 8.398 1 93.5 345 GLY B CA 1
ATOM 6016 C C . GLY B 1 345 ? 6.805 -1.768 9.219 1 93.5 345 GLY B C 1
ATOM 6017 O O . GLY B 1 345 ? 5.691 -1.816 8.688 1 93.5 345 GLY B O 1
ATOM 6018 N N . GLU B 1 346 ? 6.992 -2.109 10.414 1 95.69 346 GLU B N 1
ATOM 6019 C CA . GLU B 1 346 ? 5.914 -2.484 11.328 1 95.69 346 GLU B CA 1
ATOM 6020 C C . GLU B 1 346 ? 5.184 -1.254 11.859 1 95.69 346 GLU B C 1
ATOM 6022 O O . GLU B 1 346 ? 5.816 -0.245 12.18 1 95.69 346 GLU B O 1
ATOM 6027 N N . PHE B 1 347 ? 3.84 -1.318 11.859 1 97.88 347 PHE B N 1
ATOM 6028 C CA . PHE B 1 347 ? 3.076 -0.333 12.609 1 97.88 347 PHE B CA 1
ATOM 6029 C C . PHE B 1 347 ? 3.01 -0.714 14.086 1 97.88 347 PHE B C 1
ATOM 6031 O O . PHE B 1 347 ? 2.303 -1.654 14.461 1 97.88 347 PHE B O 1
ATOM 6038 N N . ASN B 1 348 ? 3.76 0.031 14.93 1 97.56 348 ASN B N 1
ATOM 6039 C CA . ASN B 1 348 ? 3.9 -0.319 16.344 1 97.56 348 ASN B CA 1
ATOM 6040 C C . ASN B 1 348 ? 3.85 0.917 17.234 1 97.56 348 ASN B C 1
ATOM 6042 O O . ASN B 1 348 ? 4.891 1.463 17.609 1 97.56 348 ASN B O 1
ATOM 6046 N N . PRO B 1 349 ? 2.605 1.246 17.703 1 98.12 349 PRO B N 1
ATOM 6047 C CA . PRO B 1 349 ? 2.451 2.418 18.578 1 98.12 349 PRO B CA 1
ATOM 6048 C C . PRO B 1 349 ? 3.168 2.266 19.906 1 98.12 349 PRO B C 1
ATOM 6050 O O . PRO B 1 349 ? 3.418 3.258 20.594 1 98.12 349 PRO B O 1
ATOM 6053 N N . GLN B 1 350 ? 3.506 1.062 20.281 1 97.62 350 GLN B N 1
ATOM 6054 C CA . GLN B 1 350 ? 4.164 0.831 21.562 1 97.62 350 GLN B CA 1
ATOM 6055 C C . GLN B 1 350 ? 5.441 1.659 21.688 1 97.62 350 GLN B C 1
ATOM 6057 O O . GLN B 1 350 ? 5.793 2.113 22.781 1 97.62 350 GLN B O 1
ATOM 6062 N N . ARG B 1 351 ? 6.121 1.928 20.594 1 95.94 351 ARG B N 1
ATOM 6063 C CA . ARG B 1 351 ? 7.367 2.686 20.609 1 95.94 351 ARG B CA 1
ATOM 6064 C C . ARG B 1 351 ? 7.152 4.078 21.188 1 95.94 351 ARG B C 1
ATOM 6066 O O . ARG B 1 351 ? 8.039 4.625 21.859 1 95.94 351 ARG B O 1
ATOM 6073 N N . PHE B 1 352 ? 5.973 4.613 21 1 96.75 352 PHE B N 1
ATOM 6074 C CA . PHE B 1 352 ? 5.695 5.969 21.469 1 96.75 352 PHE B CA 1
ATOM 6075 C C . PHE B 1 352 ? 5.109 5.953 22.875 1 96.75 352 PHE B C 1
ATOM 6077 O O . PHE B 1 352 ? 5.059 6.984 23.547 1 96.75 352 PHE B O 1
ATOM 6084 N N . LEU B 1 353 ? 4.578 4.82 23.297 1 96.94 353 LEU B N 1
ATOM 6085 C CA . LEU B 1 353 ? 4.246 4.676 24.703 1 96.94 353 LEU B CA 1
ATOM 6086 C C . LEU B 1 353 ? 5.508 4.574 25.562 1 96.94 353 LEU B C 1
ATOM 6088 O O . LEU B 1 353 ? 5.547 5.094 26.672 1 96.94 353 LEU B O 1
ATOM 6092 N N . ASP B 1 354 ? 6.535 3.967 24.984 1 94.06 354 ASP B N 1
ATOM 6093 C CA . ASP B 1 354 ? 7.805 3.758 25.672 1 94.06 354 ASP B CA 1
ATOM 6094 C C . ASP B 1 354 ? 8.648 5.031 25.672 1 94.06 354 ASP B C 1
ATOM 6096 O O . ASP B 1 354 ? 9.555 5.18 26.484 1 94.06 354 ASP B O 1
ATOM 6100 N N . THR B 1 355 ? 8.383 5.941 24.766 1 89.88 355 THR B N 1
ATOM 6101 C CA . THR B 1 355 ? 9.094 7.211 24.641 1 89.88 355 THR B CA 1
ATOM 6102 C C . THR B 1 355 ? 8.109 8.375 24.531 1 89.88 355 THR B C 1
ATOM 6104 O O . THR B 1 355 ? 7.957 8.961 23.453 1 89.88 355 THR B O 1
ATOM 6107 N N . PRO B 1 356 ? 7.625 8.812 25.641 1 81.56 356 PRO B N 1
ATOM 6108 C CA . PRO B 1 356 ? 6.574 9.828 25.562 1 81.56 356 PRO B CA 1
ATOM 6109 C C . PRO B 1 356 ? 7.102 11.188 25.109 1 81.56 356 PRO B C 1
ATOM 6111 O O . PRO B 1 356 ? 6.359 11.969 24.516 1 81.56 356 PRO B O 1
ATOM 6114 N N . ASP B 1 357 ? 8.43 11.398 25.359 1 86.19 357 ASP B N 1
ATOM 6115 C CA . ASP B 1 357 ? 9.023 12.625 24.844 1 86.19 357 ASP B CA 1
ATOM 6116 C C . ASP B 1 357 ? 9.492 12.445 23.406 1 86.19 357 ASP B C 1
ATOM 6118 O O . ASP B 1 357 ? 10.695 12.453 23.125 1 86.19 357 ASP B O 1
ATOM 6122 N N . TYR B 1 358 ? 8.5 12.422 22.547 1 83 358 TYR B N 1
ATOM 6123 C CA . TYR B 1 358 ? 8.766 12.102 21.141 1 83 358 TYR B CA 1
ATOM 6124 C C . TYR B 1 358 ? 9.562 13.219 20.469 1 83 358 TYR B C 1
ATOM 6126 O O . TYR B 1 358 ? 10.234 12.984 19.469 1 83 358 TYR B O 1
ATOM 6134 N N . GLU B 1 359 ? 9.469 14.445 20.938 1 81.62 359 GLU B N 1
ATOM 6135 C CA . GLU B 1 359 ? 10.211 15.57 20.359 1 81.62 359 GLU B CA 1
ATOM 6136 C C . GLU B 1 359 ? 11.711 15.375 20.531 1 81.62 359 GLU B C 1
ATOM 6138 O O . GLU B 1 359 ? 12.508 16.031 19.844 1 81.62 359 GLU B O 1
ATOM 6143 N N . SER B 1 360 ? 12.078 14.492 21.469 1 83.69 360 SER B N 1
ATOM 6144 C CA . SER B 1 360 ? 13.492 14.234 21.703 1 83.69 360 SER B CA 1
ATOM 6145 C C . SER B 1 360 ? 14.078 13.305 20.641 1 83.69 360 SER B C 1
ATOM 6147 O O . SER B 1 360 ? 15.297 13.188 20.516 1 83.69 360 SER B O 1
ATOM 6149 N N . ILE B 1 361 ? 13.195 12.75 19.875 1 89.06 361 ILE B N 1
ATOM 6150 C CA . ILE B 1 361 ? 13.664 11.875 18.812 1 89.06 361 ILE B CA 1
ATOM 6151 C C . ILE B 1 361 ? 14.047 12.711 17.594 1 89.06 361 ILE B C 1
ATOM 6153 O O . ILE B 1 361 ? 13.18 13.086 16.797 1 89.06 361 ILE B O 1
ATOM 6157 N N . LYS B 1 362 ? 15.234 12.898 17.391 1 88.19 362 LYS B N 1
ATOM 6158 C CA . LYS B 1 362 ? 15.766 13.828 16.406 1 88.19 362 LYS B CA 1
ATOM 6159 C C . LYS B 1 362 ? 15.305 13.469 14.992 1 88.19 362 LYS B C 1
ATOM 6161 O O . LYS B 1 362 ? 14.992 14.344 14.188 1 88.19 362 LYS B O 1
ATOM 6166 N N . GLY B 1 363 ? 15.25 12.188 14.75 1 91.31 363 GLY B N 1
ATOM 6167 C CA . GLY B 1 363 ? 14.938 11.734 13.398 1 91.31 363 GLY B CA 1
ATOM 6168 C C . GLY B 1 363 ? 13.445 11.602 13.148 1 91.31 363 GLY B C 1
ATOM 6169 O O . GLY B 1 363 ? 13.023 11.242 12.047 1 91.31 363 GLY B O 1
ATOM 6170 N N . PHE B 1 364 ? 12.586 11.875 14.172 1 93.88 364 PHE B N 1
ATOM 6171 C CA . PHE B 1 364 ? 11.141 11.867 14 1 93.88 364 PHE B CA 1
ATOM 6172 C C . PHE B 1 364 ? 10.641 13.227 13.516 1 93.88 364 PHE B C 1
ATOM 6174 O O . PHE B 1 364 ? 10.398 14.125 14.32 1 93.88 364 PHE B O 1
ATOM 6181 N N . ILE B 1 365 ? 10.453 13.344 12.094 1 92.56 365 ILE B N 1
ATOM 6182 C CA . ILE B 1 365 ? 10.258 14.68 11.539 1 92.56 365 ILE B CA 1
ATOM 6183 C C . ILE B 1 365 ? 9.039 14.688 10.625 1 92.56 365 ILE B C 1
ATOM 6185 O O . ILE B 1 365 ? 9.086 15.227 9.516 1 92.56 365 ILE B O 1
ATOM 6189 N N . PRO B 1 366 ? 7.898 14.062 11.039 1 89 366 PRO B N 1
ATOM 6190 C CA . PRO B 1 366 ? 6.73 14.094 10.156 1 89 366 PRO B CA 1
ATOM 6191 C C . PRO B 1 366 ? 6.285 15.516 9.812 1 89 366 PRO B C 1
ATOM 6193 O O . PRO B 1 366 ? 5.742 15.75 8.734 1 89 366 PRO B O 1
ATOM 6196 N N . GLN B 1 367 ? 6.461 16.484 10.703 1 79.62 367 GLN B N 1
ATOM 6197 C CA . GLN B 1 367 ? 6.098 17.891 10.492 1 79.62 367 GLN B CA 1
ATOM 6198 C C . GLN B 1 367 ? 7.32 18.797 10.594 1 79.62 367 GLN B C 1
ATOM 6200 O O . GLN B 1 367 ? 7.219 19.938 11.055 1 79.62 367 GLN B O 1
ATOM 6205 N N . GLY B 1 368 ? 8.445 18.234 10.219 1 79.44 368 GLY B N 1
ATOM 6206 C CA . GLY B 1 368 ? 9.68 19 10.297 1 79.44 368 GLY B CA 1
ATOM 6207 C C . GLY B 1 368 ? 10.477 18.719 11.555 1 79.44 368 GLY B C 1
ATOM 6208 O O . GLY B 1 368 ? 9.969 18.125 12.5 1 79.44 368 GLY B O 1
ATOM 6209 N N . GLY B 1 369 ? 11.672 19.141 11.492 1 78.19 369 GLY B N 1
ATOM 6210 C CA . GLY B 1 369 ? 12.57 18.891 12.609 1 78.19 369 GLY B CA 1
ATOM 6211 C C . GLY B 1 369 ? 13.102 20.156 13.242 1 78.19 369 GLY B C 1
ATOM 6212 O O . GLY B 1 369 ? 12.539 21.234 13.047 1 78.19 369 GLY B O 1
ATOM 6213 N N . GLY B 1 370 ? 14.031 19.969 14.156 1 70.62 370 GLY B N 1
ATOM 6214 C CA . GLY B 1 370 ? 14.633 21.094 14.852 1 70.62 370 GLY B CA 1
ATOM 6215 C C . GLY B 1 370 ? 13.844 21.547 16.062 1 70.62 370 GLY B C 1
ATOM 6216 O O . GLY B 1 370 ? 12.914 20.844 16.5 1 70.62 370 GLY B O 1
ATOM 6217 N N . ASP B 1 371 ? 14.312 22.562 16.547 1 70.31 371 ASP B N 1
ATOM 6218 C CA . ASP B 1 371 ? 13.664 23.109 17.734 1 70.31 371 ASP B CA 1
ATOM 6219 C C . ASP B 1 371 ? 12.414 23.906 17.375 1 70.31 371 ASP B C 1
ATOM 6221 O O . ASP B 1 371 ? 12.406 24.641 16.375 1 70.31 371 ASP B O 1
ATOM 6225 N N . VAL B 1 372 ? 11.422 23.75 18.125 1 66.81 372 VAL B N 1
ATOM 6226 C CA . VAL B 1 372 ? 10.133 24.375 17.844 1 66.81 372 VAL B CA 1
ATOM 6227 C C . VAL B 1 372 ? 10.266 25.891 17.922 1 66.81 372 VAL B C 1
ATOM 6229 O O . VAL B 1 372 ? 9.68 26.609 17.109 1 66.81 372 VAL B O 1
ATOM 6232 N N . LEU B 1 373 ? 11.031 26.328 18.875 1 65.44 373 LEU B N 1
ATOM 6233 C CA . LEU B 1 373 ? 11.109 27.766 19.109 1 65.44 373 LEU B CA 1
ATOM 6234 C C . LEU B 1 373 ? 12.141 28.406 18.188 1 65.44 373 LEU B C 1
ATOM 6236 O O . LEU B 1 373 ? 11.93 29.531 17.719 1 65.44 373 LEU B O 1
ATOM 6240 N N . THR B 1 374 ? 13.156 27.672 17.969 1 61.56 374 THR B N 1
ATOM 6241 C CA . THR B 1 374 ? 14.266 28.281 17.25 1 61.56 374 THR B CA 1
ATOM 6242 C C . THR B 1 374 ? 14.406 27.703 15.852 1 61.56 374 THR B C 1
ATOM 6244 O O . THR B 1 374 ? 15.062 28.281 14.992 1 61.56 374 THR B O 1
ATOM 6247 N N . GLY B 1 375 ? 13.664 26.672 15.656 1 62.41 375 GLY B N 1
ATOM 6248 C CA . GLY B 1 375 ? 13.836 25.984 14.383 1 62.41 375 GLY B CA 1
ATOM 6249 C C . GLY B 1 375 ? 12.609 26.062 13.5 1 62.41 375 GLY B C 1
ATOM 6250 O O . GLY B 1 375 ? 11.852 27.031 13.547 1 62.41 375 GLY B O 1
ATOM 6251 N N . HIS B 1 376 ? 12.562 25.297 12.555 1 64.62 376 HIS B N 1
ATOM 6252 C CA . HIS B 1 376 ? 11.508 25.328 11.547 1 64.62 376 HIS B CA 1
ATOM 6253 C C . HIS B 1 376 ? 10.492 24.219 11.773 1 64.62 376 HIS B C 1
ATOM 6255 O O . HIS B 1 376 ? 9.766 23.828 10.859 1 64.62 376 HIS B O 1
ATOM 6261 N N . ARG B 1 377 ? 10.648 23.734 12.945 1 68.75 377 ARG B N 1
ATOM 6262 C CA . ARG B 1 377 ? 9.609 22.766 13.297 1 68.75 377 ARG B CA 1
ATOM 6263 C C . ARG B 1 377 ? 8.242 23.453 13.359 1 68.75 377 ARG B C 1
ATOM 6265 O O . ARG B 1 377 ? 8.125 24.578 13.844 1 68.75 377 ARG B O 1
ATOM 6272 N N . CYS B 1 378 ? 7.281 22.797 12.852 1 71.44 378 CYS B N 1
ATOM 6273 C CA . CYS B 1 378 ? 5.945 23.391 12.797 1 71.44 378 CYS B CA 1
ATOM 6274 C C . CYS B 1 378 ? 5.406 23.641 14.203 1 71.44 378 CYS B C 1
ATOM 6276 O O . CYS B 1 378 ? 5.32 22.719 15.016 1 71.44 378 CYS B O 1
ATOM 6278 N N . PRO B 1 379 ? 5.078 24.844 14.508 1 70.94 379 PRO B N 1
ATOM 6279 C CA . PRO B 1 379 ? 4.52 25.172 15.82 1 70.94 379 PRO B CA 1
ATOM 6280 C C . PRO B 1 379 ? 3.178 24.484 16.078 1 70.94 379 PRO B C 1
ATOM 6282 O O . PRO B 1 379 ? 2.734 24.406 17.219 1 70.94 379 PRO B O 1
ATOM 6285 N N . GLY B 1 380 ? 2.633 23.953 15.055 1 79.62 380 GLY B N 1
ATOM 6286 C CA . GLY B 1 380 ? 1.311 23.359 15.18 1 79.62 380 GLY B CA 1
ATOM 6287 C C . GLY B 1 380 ? 1.349 21.859 15.453 1 79.62 380 GLY B C 1
ATOM 6288 O O . GLY B 1 380 ? 0.318 21.188 15.398 1 79.62 380 GLY B O 1
ATOM 6289 N N . GLU B 1 381 ? 2.434 21.328 15.805 1 86.12 381 GLU B N 1
ATOM 6290 C CA . GLU B 1 381 ? 2.564 19.891 15.961 1 86.12 381 GLU B CA 1
ATOM 6291 C C . GLU B 1 381 ? 1.699 19.375 17.109 1 86.12 381 GLU B C 1
ATOM 6293 O O . GLU B 1 381 ? 1.022 18.359 16.984 1 86.12 381 GLU B O 1
ATOM 6298 N N . LYS B 1 382 ? 1.701 20.094 18.219 1 89.44 382 LYS B N 1
ATOM 6299 C CA . LYS B 1 382 ? 0.883 19.703 19.359 1 89.44 382 LYS B CA 1
ATOM 6300 C C . LYS B 1 382 ? -0.601 19.703 19 1 89.44 382 LYS B C 1
ATOM 6302 O O . LYS B 1 382 ? -1.352 18.828 19.406 1 89.44 382 LYS B O 1
ATOM 6307 N N . ILE B 1 383 ? -0.964 20.734 18.281 1 93.81 383 ILE B N 1
ATOM 6308 C CA . ILE B 1 383 ? -2.344 20.859 17.828 1 93.81 383 ILE B CA 1
ATOM 6309 C C . ILE B 1 383 ? -2.68 19.703 16.891 1 93.81 383 ILE B C 1
ATOM 6311 O O . ILE B 1 383 ? -3.738 19.078 17.016 1 93.81 383 ILE B O 1
ATOM 6315 N N . ALA B 1 384 ? -1.768 19.391 16.031 1 94.44 384 ALA B N 1
ATOM 6316 C CA . ALA B 1 384 ? -1.949 18.297 15.086 1 94.44 384 ALA B CA 1
ATOM 6317 C C . ALA B 1 384 ? -2.125 16.969 15.82 1 94.44 384 ALA B C 1
ATOM 6319 O O . ALA B 1 384 ? -3.031 16.188 15.5 1 94.44 384 ALA B O 1
ATOM 6320 N N . VAL B 1 385 ? -1.31 16.734 16.766 1 95.69 385 VAL B N 1
ATOM 6321 C CA . VAL B 1 385 ? -1.354 15.484 17.516 1 95.69 385 VAL B CA 1
ATOM 6322 C C . VAL B 1 385 ? -2.65 15.406 18.312 1 95.69 385 VAL B C 1
ATOM 6324 O O . VAL B 1 385 ? -3.273 14.344 18.406 1 95.69 385 VAL B O 1
ATOM 6327 N N . ALA B 1 386 ? -3.006 16.531 18.906 1 97 386 ALA B N 1
ATOM 6328 C CA . ALA B 1 386 ? -4.258 16.578 19.656 1 97 386 ALA B CA 1
ATOM 6329 C C . ALA B 1 386 ? -5.441 16.219 18.766 1 97 386 ALA B C 1
ATOM 6331 O O . ALA B 1 386 ? -6.293 15.406 19.141 1 97 386 ALA B O 1
ATOM 6332 N N . ALA B 1 387 ? -5.461 16.797 17.609 1 98.31 387 ALA B N 1
ATOM 6333 C CA . ALA B 1 387 ? -6.547 16.547 16.656 1 98.31 387 ALA B CA 1
ATOM 6334 C C . ALA B 1 387 ? -6.566 15.094 16.219 1 98.31 387 ALA B C 1
ATOM 6336 O O . ALA B 1 387 ? -7.598 14.422 16.297 1 98.31 387 ALA B O 1
ATOM 6337 N N . LEU B 1 388 ? -5.438 14.578 15.836 1 98.56 388 LEU B N 1
ATOM 6338 C CA . LEU B 1 388 ? -5.344 13.234 15.281 1 98.56 388 LEU B CA 1
ATOM 6339 C C . LEU B 1 388 ? -5.641 12.18 16.344 1 98.56 388 LEU B C 1
ATOM 6341 O O . LEU B 1 388 ? -6.34 11.203 16.078 1 98.56 388 LEU B O 1
ATOM 6345 N N . SER B 1 389 ? -5.117 12.383 17.547 1 98.69 389 SER B N 1
ATOM 6346 C CA . SER B 1 389 ? -5.359 11.414 18.609 1 98.69 389 SER B CA 1
ATOM 6347 C C . SER B 1 389 ? -6.832 11.383 19 1 98.69 389 SER B C 1
ATOM 6349 O O . SER B 1 389 ? -7.367 10.32 19.312 1 98.69 389 SER B O 1
ATOM 6351 N N . SER B 1 390 ? -7.449 12.539 18.984 1 98.81 390 SER B N 1
ATOM 6352 C CA . SER B 1 390 ? -8.883 12.578 19.25 1 98.81 390 SER B CA 1
ATOM 6353 C C . SER B 1 390 ? -9.656 11.781 18.203 1 98.81 390 SER B C 1
ATOM 6355 O O . SER B 1 390 ? -10.617 11.086 18.531 1 98.81 390 SER B O 1
ATOM 6357 N N . THR B 1 391 ? -9.273 11.906 17 1 98.88 391 THR B N 1
ATOM 6358 C CA . THR B 1 391 ? -9.906 11.188 15.898 1 98.88 391 THR B CA 1
ATOM 6359 C C . THR B 1 391 ? -9.711 9.68 16.062 1 98.88 391 THR B C 1
ATOM 6361 O O . THR B 1 391 ? -10.656 8.906 15.906 1 98.88 391 THR B O 1
ATOM 6364 N N . VAL B 1 392 ? -8.508 9.25 16.391 1 98.88 392 VAL B N 1
ATOM 6365 C CA . VAL B 1 392 ? -8.195 7.848 16.625 1 98.88 392 VAL B CA 1
ATOM 6366 C C . VAL B 1 392 ? -9.086 7.297 17.734 1 98.88 392 VAL B C 1
ATOM 6368 O O . VAL B 1 392 ? -9.672 6.219 17.594 1 98.88 392 VAL B O 1
ATOM 6371 N N . ALA B 1 393 ? -9.172 8.047 18.797 1 98.88 393 ALA B N 1
ATOM 6372 C CA . ALA B 1 393 ? -10.031 7.652 19.906 1 98.88 393 ALA B CA 1
ATOM 6373 C C . ALA B 1 393 ? -11.484 7.5 19.469 1 98.88 393 ALA B C 1
ATOM 6375 O O . ALA B 1 393 ? -12.125 6.492 19.766 1 98.88 393 ALA B O 1
ATOM 6376 N N . ALA B 1 394 ? -11.977 8.461 18.75 1 98.88 394 ALA B N 1
ATOM 6377 C CA . ALA B 1 394 ? -13.367 8.461 18.312 1 98.88 394 ALA B CA 1
ATOM 6378 C C . ALA B 1 394 ? -13.648 7.27 17.391 1 98.88 394 ALA B C 1
ATOM 6380 O O . ALA B 1 394 ? -14.688 6.617 17.531 1 98.88 394 ALA B O 1
ATOM 6381 N N . LEU B 1 395 ? -12.758 6.953 16.5 1 98.75 395 LEU B N 1
ATOM 6382 C CA . LEU B 1 395 ? -12.961 5.914 15.492 1 98.75 395 LEU B CA 1
ATOM 6383 C C . LEU B 1 395 ? -12.867 4.527 16.125 1 98.75 395 LEU B C 1
ATOM 6385 O O . LEU B 1 395 ? -13.289 3.537 15.523 1 98.75 395 LEU B O 1
ATOM 6389 N N . SER B 1 396 ? -12.273 4.422 17.297 1 98.69 396 SER B N 1
ATOM 6390 C CA . SER B 1 396 ? -12.031 3.121 17.906 1 98.69 396 SER B CA 1
ATOM 6391 C C . SER B 1 396 ? -13.312 2.537 18.5 1 98.69 396 SER B C 1
ATOM 6393 O O . SER B 1 396 ? -13.359 1.354 18.844 1 98.69 396 SER B O 1
ATOM 6395 N N . ALA B 1 397 ? -14.336 3.34 18.547 1 98 397 ALA B N 1
ATOM 6396 C CA . ALA B 1 397 ? -15.57 2.92 19.203 1 98 397 ALA B CA 1
ATOM 6397 C C . ALA B 1 397 ? -16.188 1.717 18.5 1 98 397 ALA B C 1
ATOM 6399 O O . ALA B 1 397 ? -16.094 1.592 17.266 1 98 397 ALA B O 1
ATOM 6400 N N . ASP B 1 398 ? -16.984 0.865 19.203 1 95.44 398 ASP B N 1
ATOM 6401 C CA . ASP B 1 398 ? -17.578 -0.368 18.688 1 95.44 398 ASP B CA 1
ATOM 6402 C C . ASP B 1 398 ? -18.641 -0.071 17.641 1 95.44 398 ASP B C 1
ATOM 6404 O O . ASP B 1 398 ? -18.828 -0.861 16.719 1 95.44 398 ASP B O 1
ATOM 6408 N N . ASN B 1 399 ? -19.297 0.996 17.812 1 96.5 399 ASN B N 1
ATOM 6409 C CA . ASN B 1 399 ? -20.406 1.273 16.891 1 96.5 399 ASN B CA 1
ATOM 6410 C C . ASN B 1 399 ? -19.938 1.953 15.617 1 96.5 399 ASN B C 1
ATOM 6412 O O . ASN B 1 399 ? -20.734 2.293 14.75 1 96.5 399 ASN B O 1
ATOM 6416 N N . VAL B 1 400 ? -18.656 2.191 15.508 1 97.81 400 VAL B N 1
ATOM 6417 C CA . VAL B 1 400 ? -18.078 2.783 14.305 1 97.81 400 VAL B CA 1
ATOM 6418 C C . VAL B 1 400 ? -17.5 1.687 13.414 1 97.81 400 VAL B C 1
ATOM 6420 O O . VAL B 1 400 ? -16.672 0.879 13.859 1 97.81 400 VAL B O 1
ATOM 6423 N N . THR B 1 401 ? -17.938 1.63 12.164 1 96.25 401 THR B N 1
ATOM 6424 C CA . THR B 1 401 ? -17.453 0.647 11.195 1 96.25 401 THR B CA 1
ATOM 6425 C C . THR B 1 401 ? -16.703 1.331 10.062 1 96.25 401 THR B C 1
ATOM 6427 O O . THR B 1 401 ? -17.297 2.053 9.258 1 96.25 401 THR B O 1
ATOM 6430 N N . ILE B 1 402 ? -15.422 1.098 10.008 1 97.44 402 ILE B N 1
ATOM 6431 C CA . ILE B 1 402 ? -14.57 1.61 8.938 1 97.44 402 ILE B CA 1
ATOM 6432 C C . ILE B 1 402 ? -14.555 0.621 7.77 1 97.44 402 ILE B C 1
ATOM 6434 O O . ILE B 1 402 ? -14.359 -0.579 7.973 1 97.44 402 ILE B O 1
ATOM 6438 N N . SER B 1 403 ? -14.734 1.155 6.574 1 95.25 403 SER B N 1
ATOM 6439 C CA . SER B 1 403 ? -14.758 0.3 5.391 1 95.25 403 SER B CA 1
ATOM 6440 C C . SER B 1 403 ? -13.43 -0.422 5.199 1 95.25 403 SER B C 1
ATOM 6442 O O . SER B 1 403 ? -12.367 0.179 5.344 1 95.25 403 SER B O 1
ATOM 6444 N N . GLN B 1 404 ? -13.5 -1.67 4.824 1 93.19 404 GLN B N 1
ATOM 6445 C CA . GLN B 1 404 ? -12.305 -2.479 4.613 1 93.19 404 GLN B CA 1
ATOM 6446 C C . GLN B 1 404 ? -12.086 -2.762 3.131 1 93.19 404 GLN B C 1
ATOM 6448 O O . GLN B 1 404 ? -11.211 -3.557 2.77 1 93.19 404 GLN B O 1
ATOM 6453 N N . GLU B 1 405 ? -12.859 -2.104 2.258 1 91.69 405 GLU B N 1
ATOM 6454 C CA . GLU B 1 405 ? -12.703 -2.285 0.817 1 91.69 405 GLU B CA 1
ATOM 6455 C C . GLU B 1 405 ? -11.336 -1.808 0.344 1 91.69 405 GLU B C 1
ATOM 6457 O O . GLU B 1 405 ? -10.766 -0.876 0.917 1 91.69 405 GLU B O 1
ATOM 6462 N N . THR B 1 406 ? -10.836 -2.4 -0.733 1 89.88 406 THR B N 1
ATOM 6463 C CA . THR B 1 406 ? -9.508 -2.113 -1.255 1 89.88 406 THR B CA 1
ATOM 6464 C C . THR B 1 406 ? -9.367 -0.633 -1.598 1 89.88 406 THR B C 1
ATOM 6466 O O . THR B 1 406 ? -8.336 -0.021 -1.315 1 89.88 406 THR B O 1
ATOM 6469 N N . GLU B 1 407 ? -10.391 -0.076 -2.162 1 92.69 407 GLU B N 1
ATOM 6470 C CA . GLU B 1 407 ? -10.32 1.326 -2.564 1 92.69 407 GLU B CA 1
ATOM 6471 C C . GLU B 1 407 ? -10.242 2.246 -1.351 1 92.69 407 GLU B C 1
ATOM 6473 O O . GLU B 1 407 ? -9.812 3.396 -1.462 1 92.69 407 GLU B O 1
ATOM 6478 N N . ASP B 1 408 ? -10.703 1.752 -0.193 1 95.25 408 ASP B N 1
ATOM 6479 C CA . ASP B 1 408 ? -10.695 2.543 1.033 1 95.25 408 ASP B CA 1
ATOM 6480 C C . ASP B 1 408 ? -9.383 2.361 1.798 1 95.25 408 ASP B C 1
ATOM 6482 O O . ASP B 1 408 ? -9.031 3.189 2.639 1 95.25 408 ASP B O 1
ATOM 6486 N N . THR B 1 409 ? -8.633 1.284 1.536 1 94.31 409 THR B N 1
ATOM 6487 C CA . THR B 1 409 ? -7.512 0.952 2.406 1 94.31 409 THR B CA 1
ATOM 6488 C C . THR B 1 409 ? -6.191 1.046 1.648 1 94.31 409 THR B C 1
ATOM 6490 O O . THR B 1 409 ? -5.137 0.702 2.184 1 94.31 409 THR B O 1
ATOM 6493 N N . THR B 1 410 ? -6.211 1.436 0.415 1 94 410 THR B N 1
ATOM 6494 C CA . THR B 1 410 ? -4.992 1.575 -0.373 1 94 410 THR B CA 1
ATOM 6495 C C . THR B 1 410 ? -4.859 2.996 -0.914 1 94 410 THR B C 1
ATOM 6497 O O . THR B 1 410 ? -5.832 3.752 -0.938 1 94 410 THR B O 1
ATOM 6500 N N . PHE B 1 411 ? -3.654 3.352 -1.233 1 94.31 411 PHE B N 1
ATOM 6501 C CA . PHE B 1 411 ? -3.326 4.672 -1.764 1 94.31 411 PHE B CA 1
ATOM 6502 C C . PHE B 1 411 ? -2.098 4.602 -2.662 1 94.31 411 PHE B C 1
ATOM 6504 O O . PHE B 1 411 ? -1.33 3.639 -2.604 1 94.31 411 PHE B O 1
ATOM 6511 N N . SER B 1 412 ? -1.923 5.648 -3.469 1 91.81 412 SER B N 1
ATOM 6512 C CA . SER B 1 412 ? -0.826 5.668 -4.43 1 91.81 412 SER B CA 1
ATOM 6513 C C . SER B 1 412 ? 0.424 6.305 -3.83 1 91.81 412 SER B C 1
ATOM 6515 O O . SER B 1 412 ? 0.349 7.363 -3.205 1 91.81 412 SER B O 1
ATOM 6517 N N . MET B 1 413 ? 1.587 5.695 -4.078 1 93.31 413 MET B N 1
ATOM 6518 C CA . MET B 1 413 ? 2.854 6.266 -3.629 1 93.31 413 MET B CA 1
ATOM 6519 C C . MET B 1 413 ? 3.449 7.18 -4.691 1 93.31 413 MET B C 1
ATOM 6521 O O . MET B 1 413 ? 4.469 7.832 -4.457 1 93.31 413 MET B O 1
ATOM 6525 N N . THR B 1 414 ? 2.773 7.285 -5.793 1 91.25 414 THR B N 1
ATOM 6526 C CA . THR B 1 414 ? 3.311 8.117 -6.863 1 91.25 414 THR B CA 1
ATOM 6527 C C . THR B 1 414 ? 2.572 9.453 -6.938 1 91.25 414 THR B C 1
ATOM 6529 O O . THR B 1 414 ? 2.992 10.359 -7.652 1 91.25 414 THR B O 1
ATOM 6532 N N . GLN B 1 415 ? 1.53 9.531 -6.191 1 88.19 415 GLN B N 1
ATOM 6533 C CA . GLN B 1 415 ? 0.775 10.781 -6.145 1 88.19 415 GLN B CA 1
ATOM 6534 C C . GLN B 1 415 ? 1.129 11.594 -4.902 1 88.19 415 GLN B C 1
ATOM 6536 O O . GLN B 1 415 ? 0.938 11.133 -3.777 1 88.19 415 GLN B O 1
ATOM 6541 N N . LEU B 1 416 ? 1.659 12.773 -5.109 1 86.12 416 LEU B N 1
ATOM 6542 C CA . LEU B 1 416 ? 1.992 13.633 -3.98 1 86.12 416 LEU B CA 1
ATOM 6543 C C . LEU B 1 416 ? 0.733 14.062 -3.23 1 86.12 416 LEU B C 1
ATOM 6545 O O . LEU B 1 416 ? -0.293 14.352 -3.85 1 86.12 416 LEU B O 1
ATOM 6549 N N . LEU B 1 417 ? 0.909 14.156 -1.923 1 87.06 417 LEU B N 1
ATOM 6550 C CA . LEU B 1 417 ? -0.188 14.406 -0.993 1 87.06 417 LEU B CA 1
ATOM 6551 C C . LEU B 1 417 ? -1.264 13.336 -1.124 1 87.06 417 LEU B C 1
ATOM 6553 O O . LEU B 1 417 ? -2.447 13.648 -1.271 1 87.06 417 LEU B O 1
ATOM 6557 N N . THR B 1 418 ? -0.751 12.141 -1.171 1 91.12 418 THR B N 1
ATOM 6558 C CA . THR B 1 418 ? -1.567 10.945 -1.383 1 91.12 418 THR B CA 1
ATOM 6559 C C . THR B 1 418 ? -2.465 10.688 -0.177 1 91.12 418 THR B C 1
ATOM 6561 O O . THR B 1 418 ? -2.229 11.227 0.908 1 91.12 418 THR B O 1
ATOM 6564 N N . ARG B 1 419 ? -3.525 10 -0.386 1 92.81 419 ARG B N 1
ATOM 6565 C CA . ARG B 1 419 ? -4.488 9.438 0.551 1 92.81 419 ARG B CA 1
ATOM 6566 C C . ARG B 1 419 ? -5.324 8.344 -0.115 1 92.81 419 ARG B C 1
ATOM 6568 O O . ARG B 1 419 ? -5.301 8.203 -1.339 1 92.81 419 ARG B O 1
ATOM 6575 N N . PRO B 1 420 ? -6.023 7.469 0.757 1 93.62 420 PRO B N 1
ATOM 6576 C CA . PRO B 1 420 ? -7.012 6.633 0.072 1 93.62 420 PRO B CA 1
ATOM 6577 C C . PRO B 1 420 ? -7.977 7.445 -0.79 1 93.62 420 PRO B C 1
ATOM 6579 O O . PRO B 1 420 ? -8.508 8.469 -0.338 1 93.62 420 PRO B O 1
ATOM 6582 N N . ARG B 1 421 ? -8.203 7.039 -1.956 1 88.5 421 ARG B N 1
ATOM 6583 C CA . ARG B 1 421 ? -8.93 7.809 -2.959 1 88.5 421 ARG B CA 1
ATOM 6584 C C . ARG B 1 421 ? -10.32 8.18 -2.463 1 88.5 421 ARG B C 1
ATOM 6586 O O . ARG B 1 421 ? -10.805 9.281 -2.729 1 88.5 421 ARG B O 1
ATOM 6593 N N . THR B 1 422 ? -10.922 7.324 -1.73 1 93.12 422 THR B N 1
ATOM 6594 C CA . THR B 1 422 ? -12.289 7.559 -1.273 1 93.12 422 THR B CA 1
ATOM 6595 C C . THR B 1 422 ? -12.297 8.461 -0.044 1 93.12 422 THR B C 1
ATOM 6597 O O . THR B 1 422 ? -13.352 8.984 0.343 1 93.12 422 THR B O 1
ATOM 6600 N N . GLY B 1 423 ? -11.156 8.68 0.552 1 95.88 423 GLY B N 1
ATOM 6601 C CA . GLY B 1 423 ? -11.109 9.328 1.853 1 95.88 423 GLY B CA 1
ATOM 6602 C C . GLY B 1 423 ? -11.484 8.406 2.994 1 95.88 423 GLY B C 1
ATOM 6603 O O . GLY B 1 423 ? -11.555 8.828 4.148 1 95.88 423 GLY B O 1
ATOM 6604 N N . VAL B 1 424 ? -11.859 7.129 2.691 1 97.56 424 VAL B N 1
ATOM 6605 C CA . VAL B 1 424 ? -12.211 6.02 3.572 1 97.56 424 VAL B CA 1
ATOM 6606 C C . VAL B 1 424 ? -13.648 6.176 4.051 1 97.56 424 VAL B C 1
ATOM 6608 O O . VAL B 1 424 ? -13.961 7.086 4.828 1 97.56 424 VAL B O 1
ATOM 6611 N N . ARG B 1 425 ? -14.508 5.371 3.656 1 97.19 425 ARG B N 1
ATOM 6612 C CA . ARG B 1 425 ? -15.922 5.387 4.027 1 97.19 425 ARG B CA 1
ATOM 6613 C C . ARG B 1 425 ? -16.125 4.844 5.438 1 97.19 425 ARG B C 1
ATOM 6615 O O . ARG B 1 425 ? -15.406 3.939 5.871 1 97.19 425 ARG B O 1
ATOM 6622 N N . VAL B 1 426 ? -17.109 5.371 6.145 1 97.5 426 VAL B N 1
ATOM 6623 C CA . VAL B 1 426 ? -17.359 5.008 7.535 1 97.5 426 VAL B CA 1
ATOM 6624 C C . VAL B 1 426 ? -18.859 5.051 7.816 1 97.5 426 VAL B C 1
ATOM 6626 O O . VAL B 1 426 ? -19.594 5.863 7.242 1 97.5 426 VAL B O 1
ATOM 6629 N N . THR B 1 427 ? -19.297 4.184 8.633 1 95.94 427 THR B N 1
ATOM 6630 C CA . THR B 1 427 ? -20.672 4.172 9.102 1 95.94 427 THR B CA 1
ATOM 6631 C C . THR B 1 427 ? -20.734 4.027 10.617 1 95.94 427 THR B C 1
ATOM 6633 O O . THR B 1 427 ? -19.75 3.602 11.242 1 95.94 427 THR B O 1
ATOM 6636 N N . VAL B 1 428 ? -21.797 4.488 11.156 1 96.38 428 VAL B N 1
ATOM 6637 C CA . VAL B 1 428 ? -22.016 4.371 12.602 1 96.38 428 VAL B CA 1
ATOM 6638 C C . VAL B 1 428 ? -23.375 3.75 12.867 1 96.38 428 VAL B C 1
ATOM 6640 O O . VAL B 1 428 ? -24.375 4.148 12.258 1 96.38 428 VAL B O 1
ATOM 6643 N N . SER B 1 429 ? -23.438 2.762 13.727 1 93 429 SER B N 1
ATOM 6644 C CA . SER B 1 429 ? -24.688 2.102 14.094 1 93 429 SER B CA 1
ATOM 6645 C C . SER B 1 429 ? -25.312 2.756 15.312 1 93 429 SER B C 1
ATOM 6647 O O . SER B 1 429 ? -24.625 3.357 16.141 1 93 429 SER B O 1
#

Solvent-accessible surface area (backbone atoms only — not comparable to full-atom values): 44370 Å² total; per-residue (Å²): 135,80,74,70,75,84,68,75,65,86,63,39,39,53,64,51,39,64,63,31,27,62,40,32,64,56,49,54,39,52,74,69,67,50,61,82,77,55,55,71,65,47,74,49,46,32,87,88,44,49,31,34,40,30,34,42,50,70,35,47,54,53,64,61,31,68,89,43,32,38,51,55,80,39,59,59,63,85,61,40,40,85,73,61,42,83,87,27,62,84,55,42,60,69,66,54,21,48,50,46,44,45,58,49,28,62,56,39,57,33,65,69,49,41,54,52,34,41,54,37,37,38,51,36,51,55,53,47,54,59,51,20,51,81,38,76,41,33,47,22,64,54,42,13,32,32,34,22,40,20,34,38,57,58,28,44,57,90,68,53,70,68,55,39,46,52,53,19,46,43,54,45,48,47,62,74,25,46,89,40,71,82,45,37,59,62,30,52,52,39,46,51,51,51,45,51,51,32,18,50,53,29,47,31,43,71,71,56,79,41,84,64,58,84,85,23,49,50,45,52,32,54,64,36,52,47,77,86,66,44,73,53,55,46,57,56,29,17,48,51,51,44,66,72,28,48,59,45,22,59,43,17,52,55,46,30,50,40,52,36,49,34,49,43,33,53,69,58,30,49,51,25,27,52,51,26,56,74,56,73,66,48,35,58,94,44,67,60,19,42,15,43,37,52,37,40,47,39,70,48,81,68,59,50,58,48,64,23,24,26,68,43,73,48,64,53,98,83,42,76,42,52,52,73,28,37,33,32,41,34,34,48,58,25,39,40,24,64,86,76,31,86,62,41,56,33,90,56,34,61,62,39,66,76,37,73,65,51,83,72,39,65,43,61,28,73,63,43,40,68,44,59,80,82,39,74,15,48,42,50,51,63,48,38,47,46,49,40,11,24,50,49,34,58,58,32,37,87,51,42,48,70,54,68,41,66,50,30,60,40,60,54,58,36,45,58,68,46,51,31,78,66,24,25,46,33,39,30,109,134,77,73,71,74,84,63,75,65,85,61,38,39,55,65,51,38,66,61,30,26,61,40,30,64,55,50,53,40,52,74,70,68,49,61,83,78,56,53,72,65,45,73,48,45,33,87,86,44,50,31,35,41,31,32,42,51,70,36,50,54,53,66,60,31,70,88,43,32,36,50,56,80,39,60,58,63,84,62,42,40,84,74,61,44,82,87,26,62,83,56,43,60,69,66,54,20,47,48,46,43,45,57,49,30,60,57,39,57,32,64,69,50,40,52,52,35,41,55,38,36,38,52,36,50,54,52,48,55,58,51,20,51,80,38,74,40,34,47,23,64,53,43,14,32,32,34,21,39,21,34,38,57,57,29,44,58,91,68,51,70,67,55,38,47,52,54,17,46,42,53,46,48,47,62,73,26,54,92,41,72,82,46,37,58,61,28,51,52,40,48,50,53,50,44,51,51,34,17,49,51,28,47,32,43,71,73,54,78,39,85,64,57,83,83,22,50,50,45,51,32,55,64,36,51,48,76,85,65,43,73,54,55,46,57,58,30,16,50,51,50,42,66,72,27,48,58,45,24,57,44,17,53,55,46,30,49,41,52,37,49,36,51,42,34,53,69,59,30,48,52,26,24,53,52,26,54,75,54,75,64,48,35,58,95,44,67,60,20,42,14,43,36,52,39,39,47,42,70,49,82,64,57,49,59,47,65,24,22,26,68,42,71,49,65,53,98,84,42,77,42,52,52,73,27,37,34,34,40,33,32,48,58,25,38,40,26,64,85,76,31,85,62,41,57,34,91,56,33,63,63,40,64,76,38,73,66,51,84,73,38,64,40,61,28,72,62,43,40,68,44,57,80,83,38,73,15,49,40,50,51,63,49,39,47,48,50,40,11,22,49,49,36,58,58,33,38,88,50,42,46,70,53,68,41,67,51,29,59,38,59,53,58,38,44,62,73,43,51,31,80,67,24,24,44,34,38,29,108

Organism: NCBI:txid85336

InterPro domains:
  IPR001128 Cytochrome P450 [PF00067] (260-393)
  IPR002401 Cytochrome P450, E-class, group I [PR00463] (255-281)
  IPR002401 Cytochrome P450, E-class, group I [PR00463] (290-308)
  IPR002401 Cytochrome P450, E-class, group I [PR00463] (330-354)
  IPR036396 Cytochrome P450 superfamily [G3DSA:1.10.630.10] (5-429)
  IPR036396 Cytochrome P450 superfamily [SSF48264] (14-427)
  IPR050705 Cytochrome P450 3A [PTHR24302] (223-427)

Nearest PDB structures (foldseek):
  8d8p-assembly1_B  TM=9.919E-01  e=1.784E-58  Rothia nasimurium
  8vwk-assembly1_A-2  TM=9.894E-01  e=6.853E-46  Kocuria marina
  8w1k-assembly3_C  TM=9.764E-01  e=2.318E-40  Corynebacterium lipophiloflavum
  8exb-assembly1_A-2  TM=7.610E-01  e=3.433E-13  Homo sapiens
  7kvn-assembly1_A  TM=7.623E-01  e=2.801E-12  Homo sapiens

Foldseek 3Di:
DDPPPQQPPVFACVVVCLQFPLCSVQVQCVVVVHDSQDQDWGWGHHPSRIAIEGAALLVQVVAWPLVWWFQAPFDDPVQCPLPQHPPGLSRDHDLQNLQLLLLLLVQAVDPVLLVQLLVQLLVLLVVLLVVLQVPWDFQLQSLLLSLQLSLCVSQFPPDDNVVSSVLSNLLSLSQVCRSPPVSVVSSVVSVVVQLVVLLVSLVCCVVVVDPTDCPGNSNSLSQDATSVRHRDHSSRSSSVSCLSRSVSSLLSQLLLLLLLVCLVCVVLLLVLQVQCVVVVNGLFPRQSLLLSSLLSLLQDDAHQWRKIFTQAWDAGPRHTDHHGHMYIYGLNCLSQRVVQDPPSNDSDSVVCVVPVPCLVRQSSQSQGGDDSSSGDRRSNVSVSSSNSSSSSSSCSHPQKDWDPDPLSNDWDSRDPRIHRPSSTIMHGD/DPPPPQPPPVFACVVVCLQQPLCSLQVQCVVVVHDSQDQDWGWGHHPSRIAIEGAALLVQVVAWPLVWWFQAPFDDPVQCPLPQHPPHLSRDDDLQNLQLLQLLLVQAVDPVLLVQLLVQLLVLLVVLLVVLQVPWDFQLQSLLLSLQLSLCVSQFPPDDNVVSSVLSNLLLLSLVCRSPPVSVVSSVVSVVVQLVVLLVSLVCCVVVVDPTDCPGNSNSLSQDATSVRHRDHSSRSSSVSCLSRSVSSLLSQLLLLLLLVCLVCVVLLLVLQVQCVVVVNGLFPRLSLLLSSLLSLLQDDAHQWRKIFTQAWDAGPRHTDHHGHMYIYGLNCLSQRVVQDPPSNDSDSVVCVVPVPCLVRQSSQSQGGDDSSSGDRRSNVSVSSSNRSSSSSSCSHPQKDWDPDPLSNDWDSRHHRIHRPRSTIMHGD

Sequence (858 aa):
MNIAPVKNLLNDQLPNFIKQGYLFMSHQRRKAGVPADSNCPVTFPVLGGRATLIRGEEAVDFFYDESKISRNGAMPTAIQGPLFGDGAVHTLDGQAHKVRKSAMAAMAYDDERVEAFRGFVEEEMKALIERWKTNPGNIYDDVAVAYGRAAFRWAGVPASDRELNKRATQMSHLLDTFGEVKQNVLSWMDRRKLDAWAEDLIKKVRSGELTVDPDSVVRHMADLRDEKGELVTAKLAGIELQNLTRPTVAVSRFAAFAAVAMVENPEWAAKVKNAVEDADGRLVNIPEAVAFAQETRRKYPFVPMLPAMVKEDTELSGCPIQKGQRVFLDVLGTNNSPQLWNNPGEFNPQRFLDTPDYESIKGFIPQGGGDVLTGHRCPGEKIAVAALSSTVAALSADNVTISQETEDTTFSMTQLLTRPRTGVRVTVSMNIAPVKNLLNDQLPNFIKQGYLFMSHQRRKAGVPADSNCPVTFPVLGGRATLIRGEEAVDFFYDESKISRNGAMPTAIQGPLFGDGAVHTLDGQAHKVRKSAMAAMAYDDERVEAFRGFVEEEMKALIERWKTNPGNIYDDVAVAYGRAAFRWAGVPASDRELNKRATQMSHLLDTFGEVKQNVLSWMDRRKLDAWAEDLIKKVRSGELTVDPDSVVRHMADLRDEKGELVTAKLAGIELQNLTRPTVAVSRFAAFAAVAMVENPEWAAKVKNAVEDADGRLVNIPEAVAFAQETRRKYPFVPMLPAMVKEDTELSGCPIQKGQRVFLDVLGTNNSPQLWNNPGEFNPQRFLDTPDYESIKGFIPQGGGDVLTGHRCPGEKIAVAALSSTVAALSADNVTISQETEDTTFSMTQLLTRPRTGVRVTVS

pLDDT: mean 88.8, std 13.61, range [21.94, 98.88]

Radius of gyration: 29.94 Å; Cα contacts (8 Å, |Δi|>4): 1556; chains: 2; bounding box: 64×93×74 Å